Protein 6C12 (pdb70)

Foldseek 3Di:
DVAAAAEWAEEQEAQFLQSLLQLLLQLVVVGAYEYEHLADNLPAQLQCDDDAVLVVVLVCLCVLLLNLFFSQLLSLLSVCLVVLVVVQVVQCPRRSNSSSVSSVVSSVVSPHHYQHSKAWFAFFAAPVLFTQFTWIARLFFLGIYTYGHQAYEYEQFADQLLAQAAPTDPSRLQRVQLRCLVSQAKKWQLLQFFKALWDFQLYNHHDDCVLVVLPKAKQWQVGDRCQCVQPVPCRCVPDRLSSQQSFLVCQVVPRFDQDPSGTFIFTARQVVADPCCCVPPVVSQVVCCVRVVDGNVPGTGGTHMYTYAGLMAFADALLQFGWDADPVRDIDTRRNYGYFARNYNVGSNNNHDDPPVRSSRSRSSSNSNSVCVVVSSVVSDDDDDHDPVSNVVSCVVLVLQLPAQDAAALVVLSVQSNHLCRNDRASEDEQVSLVVSLVSLVVSVVRLSNHYQNDNDSGNRVSSVVNSSSSSSSSSSNLNSQQLNPDQAAGHRNAYPNHHHDDCPPPSFMWMQRSVVRHIDTHHRHQDHDPDHGDDD/DLVPLVVVLVLQDAPDPQSVQQRNVCSVPPSVVDDPLLSVLSSVLSVDDDVQLVCLLVVNDHDPDVSNNVNSVVSNVVSVVVPGDD/DPAAADEWQEEEEAQFLQSLLLLLLLLVVVTAYEYEHLADNLPAQLQCDCDPLQCLCVQLLLQFFSQLLVLLVVCLVVLVVVLVVLPQPCCPGNSNSSSVSSVVSNVVSNHHYQHSKAWQAFFAAPVLFTQFTWIARLFFRRIYGHGHQAYEYEQFADQLLAQAAPTDPSHLQLVQLRCLVSQFWKWQLLQFDKALWDFQQHNHDDDPVLVVLPKAKAWQVRDRCQCVQPVPCRSNPPRLSSQQSFLVCQVVPRFDQDVSGTFIFTQRLVSDDVCCCPVPNVNQVCCCVPVVDGSVPGTGGTHMYTYAGLMAFEDALLQFGWDADPVRHTDTRRNYGYFARRYNPRSNNNHDDPPVSSSRSSRSSSSVSVCVVVSSVVSDDDDDHDPVSNVVSCPVVVLQLPQAPADAVVVLSVQSNVLCRNDSASADEQVSLVVSLVSLVVSLVSLSNHYQNDNDSGNRVSSVVSSSSSSSSSSSLSNSQQLNPPQAAGRRNAYPRHHHDDCPPPSFMWMQRSVVRHIDTHHRNQDHPPDHGDDD/DLPPLVVVLVLQDDPDPQSVFLPNVCSVPVSVVDDPVLSVLVSVLSPDDPVQLNCLLVVVDHDPDPSNNVNSVVSNVVDVVPDGD

Solvent-accessible surface area: 45970 Å² total; per-residue (Å²): 73,28,5,13,40,26,115,30,26,0,0,0,5,9,3,12,0,6,0,0,0,0,0,0,16,0,17,80,48,72,22,78,4,0,0,1,8,33,5,66,0,17,31,12,38,22,1,30,27,83,73,85,154,58,70,169,58,0,67,72,2,0,109,20,0,38,29,0,0,9,0,33,2,0,4,56,0,3,98,16,0,83,109,0,60,86,56,17,132,142,80,55,64,101,35,0,12,45,26,0,88,40,0,32,74,26,0,81,144,45,161,8,56,36,14,40,46,25,1,9,1,12,11,0,69,7,135,96,24,3,0,6,0,0,0,0,7,13,3,96,58,3,61,1,0,2,0,53,6,120,0,0,0,0,8,41,22,0,0,0,23,0,1,73,7,5,18,1,0,53,15,7,1,2,7,0,0,0,2,0,10,79,14,24,4,1,0,0,0,0,0,0,1,19,19,36,3,0,0,0,1,32,3,0,10,58,0,60,97,30,0,8,51,56,33,2,42,0,21,4,124,114,50,92,79,10,0,81,84,68,12,95,148,49,66,2,95,12,42,148,66,36,0,2,29,1,0,0,17,5,17,78,102,52,71,14,12,99,40,78,38,21,56,0,2,45,0,49,0,34,87,36,28,122,133,59,0,76,87,150,15,67,36,18,5,65,41,0,107,52,6,0,50,7,46,0,34,168,79,19,0,0,0,7,0,0,0,61,11,0,3,0,0,0,1,7,91,36,32,2,5,0,5,33,28,65,189,166,52,89,75,71,30,9,50,1,0,1,1,1,6,25,0,7,3,16,2,2,10,0,0,25,48,69,64,48,5,21,36,25,6,17,1,0,3,0,18,0,0,1,89,54,0,111,119,4,11,78,112,38,31,114,41,125,98,7,58,57,78,31,5,45,72,7,6,99,27,2,51,77,0,6,101,26,94,131,39,58,53,8,73,46,0,17,120,30,0,24,85,7,0,0,46,7,0,2,12,16,1,42,20,111,11,0,54,131,0,25,100,78,1,78,93,10,59,94,72,9,115,91,0,73,4,77,51,72,54,19,114,15,7,10,66,6,0,47,1,0,0,0,15,0,0,7,45,0,0,13,0,0,0,21,1,0,50,57,0,48,2,17,3,27,24,0,11,7,111,56,88,99,106,99,27,41,155,84,11,48,12,0,0,1,3,45,18,163,78,63,48,32,47,113,38,95,15,47,59,127,18,163,111,61,102,39,18,103,83,135,24,129,54,73,42,143,7,29,2,22,0,9,0,0,12,25,30,0,10,12,5,1,32,13,0,4,100,127,22,2,99,79,10,60,75,88,48,33,124,12,0,47,84,2,3,127,30,50,1,2,34,3,20,26,34,12,10,121,96,52,147,9,118,49,80,80,14,62,73,0,9,48,34,1,43,51,66,25,165,116,70,14,28,45,124,107,171,39,62,58,108,118,30,29,0,0,0,6,10,3,14,0,5,0,0,1,0,0,0,17,0,16,87,51,72,20,75,2,0,0,2,7,33,6,70,0,18,33,10,41,20,3,33,25,87,88,110,33,111,70,3,0,97,20,0,29,24,0,0,11,0,41,2,0,16,60,0,28,137,11,2,90,116,0,71,105,51,2,77,149,35,58,34,75,218,38,65,99,49,0,10,20,10,0,88,9,0,32,81,23,0,86,153,39,158,7,59,36,16,39,40,27,2,8,0,11,11,0,55,7,139,88,31,4,0,8,0,0,0,0,7,12,2,97,65,19,72,24,0,1,0,52,7,126,0,0,0,0,9,39,21,1,0,0,25,0,1,74,7,9,20,1,0,23,15,6,1,2,10,0,0,0,1,0,15,76,18,14,2,1,1,0,1,1,0,0,1,27,21,18,1,0,0,1,2,30,1,1,8,73,2,45,60,28,0,4,51,55,38,1,47,0,28,3,122,116,49,85,84,5,0,56,105,8,8,2,4,17,23,1,116,12,44,127,63,28,0,2,19,1,0,0,5,3,17,68,88,44,48,11,14,106,34,80,46,21,45,0,3,58,0,51,0,44,88,23,29,121,139,54,0,93,85,160,8,88,40,20,8,58,34,1,103,47,11,0,55,6,44,0,51,163,82,27,0,1,0,9,0,0,0,63,14,1,2,0,0,0,1,7,88,34,26,1,5,0,6,37,25,54,168,172,38,115,71,67,30,5,48,0,1,2,1,2,5,25,0,8,2,16,2,2,10,0,0,43,42,57,62,45,2,26,42,31,4,15,2,1,3,0,23,0,0,3,78,43,0,117,104,4,25,82,118,33,31,112,43,122,97,7,54,60,74,30,4,89,59,8,19,90,31,10,71,70,1,47,122,24,119,148,12,55,56,13,71,43,0,29,135,30,0,24,88,8,0,0,41,10,0,3,17,17,2,41,20,115,6,0,53,116,0,28,114,76,0,116,97,12,48,122,70,10,54,90,0,65,4,84,48,87,50,58,114,15,6,14,72,21,0,35,2,0,2,0,17,0,0,5,33,0,0,11,0,0,0,19,1,0,51,51,0,49,1,16,3,32,28,0,14,6,24,52,88,46,69,93,42,43,162,87,12,40,11,0,0,1,3,42,20,156,70,88,47,34,43,109,39,94,15,42,55,127,16,173,130,42,115,51,38,104,80,131,27,125,44,80,41,128,8,39,3,22,0,4,0,0,8,55,33,0,2,35,8,2,31,29,0,3,96,97,36,4,106,79,11,58,72,94,44,27,120,18,0,47,93,3,3,133,30,45,2,1,37,3,20,23,36,12,6,80,113,53,128,4,116,57,80,86,18,47,78,0,1,81,31,1,31,49,65,22,166,132,82,20,32,142

CATH classification: 1.10.150.250

GO terms:
  GO:0005886 plasma membrane (C, EXP)
  GO:0005515 protein binding (F, IPI)
  GO:0009055 electron transfer activity (F, IDA)
  GO:0009060 aerobic respiration (P, IEP)
  GO:0045273 respiratory chain complex II (succinate dehydrogenase) (C, IMP)
  GO:0050660 flavin adenine dinucleotide binding (F, IDA)
  GO:0005886 plasma membrane (C, IDA)
  GO:0009055 electron transfer activity (F, IGI)
  GO:0006099 tricarboxylic acid cycle (P, IGI)
  GO:0009060 aerobic respiration (P, IGI)
  GO:0000104 succinate dehydrogenase activity (F, IMP)

Secondary structure (DSSP, 8-state):
--S-EEEEEEEEE--SHHHHHHHHHHHHTT--EEEEESS-GGGSGGGG----HHHHHHHTTT-S-HHHHHHHHHHHHHHHHHHHHTT-----SHHHHHHHHHHHHHHHTT-EEEETEEEEEEEE-TTS-EEEEEEEETTT--EEEEEEEEEEE-----GGGSS-BSS-TT-S-HHHHHHHHTT--EE-TT-EEEEEEEETTT--B--THHHHTT-EEE-TT---THHHH-TTTGGGS-HHHHHHHHHHHHHTT-SB-STT-SBEEEE-GGG-HHHHHHHSHHHHHHHHHHHS--TTTSPEEEEEEEEEE--BEEB-TT-EEEEE-TTS-EEEEEEEEE-STTEE--SSTT-PPTTHHHHHHHHHHHHHHHTHHHHHHHH---PPP-HHHHHHTTHHHHHHHH-SSSB-HHHHHHHHHHHHHHHSSS-B-HHHHHHHHHHHHHHHHHHTTB------STT-HHHHHHHHHHHHHHHHHHHHHHHHH--S-BTTB-BSSS-S--HHHHSSEEEEETTTTEEEEEPPP---SSSPP---/--S-EEEEEEEEE--SHHHHHHHHHHHHTT--EEEEESS-GGGSGGGG-----HHHHHHHHHHHTTT-S-HHHHHHHHHHHHHHHHHHHT---SHHHHHHHHHHHHHHHTT-EEEETEEEEEEEE-TT--EEEEEEEETTT--EEEEEEEEEEE-----GGGSSSBSS-TT-S-HHHHHHHHTT--EE-TT-EEEEEEEETTT--B--THHHHTT-EEE-TT---THHHH-TTTGGGS-HHHHHHHHHHHHHTT--B-STT-SBEEEE-GGG-HHHHHHH-HHHHHHIIIII---TTTSPEEEEEEEEEE--BEEB-TT-EEEEE-TT--EEEEEEEEE-STTEE--SSTTS--TTHHHHHHHHHHHHHHHTHHHHHHHH-PPPPP-HHHHHHTTHHHHHHHT-SSSB-HHHHHHHHHHHHHHHHSS-B-HHHHHHHHHHHHHHHHHHTTB------STT-HHHHHHHHHHHHHHHHHHHHHHHHH--S-BTTB-BSSS-S--HHHHSSEEEEETTTTEEEEEPPP---SSS-----/--S-HHHHHHHT--SSHHHHHHHHHHHHTTGGGS-HHHHHHHHHHHTS-HHHHHHHHTTSS--SSHHHHHHHHHHHHHHHHH---/-TT-HHHHHHHT--SSHHHHHHHHHHHHHHGGGS-HHHHHHHHHHTTS-HHHHHHHHTTS---S-HHHHHHHHHHHHHHHHH-S--

InterPro domains:
  IPR003952 Fumarate reductase/succinate dehydrogenase, FAD-binding site [PS00504] (43-52)
  IPR003953 FAD-dependent oxidoreductase 2, FAD-binding domain [PF00890] (9-405)
  IPR011281 Succinate dehydrogenase, flavoprotein subunit [TIGR01816] (6-588)
  IPR014006 Succinate dehydrogenase/fumarate reductase, flavoprotein subunit [TIGR01812] (9-588)
  IPR015939 Fumarate reductase/succinate dehydrogenase flavoprotein-like, C-terminal [PF02910] (460-588)
  IPR027477 Succinate dehydrogenase/fumarate reductase flavoprotein, catalytic domain superfamily [G3DSA:3.90.700.10] (246-350)
  IPR027477 Succinate dehydrogenase/fumarate reductase flavoprotein, catalytic domain superfamily [SSF56425] (236-356)
  IPR030664 FAD-dependent oxidoreductase SdhA/FrdA/AprA [PTHR11632] (6-588)
  IPR036188 FAD/NAD(P)-binding domain superfamily [G3DSA:3.50.50.60] (9-416)
  IPR036188 FAD/NAD(P)-binding domain superfamily [SSF51905] (4-440)
  IPR037099 Fumarate reductase/succinate dehydrogenase flavoprotein-like, C-terminal domain superfamily [SSF46977] (452-588)

Sequence (1244 aa):
MKLPVREFDAVVIGAGGAGMRAALQISQSGQTCALLSKVFPTRSHTVSAQGGNWEWHMYDTVKGSDYIGDQDAIEYMCKTGPEAILELEHMADRTGHALLHTLYQQNLKNHTTIFSEWYALDLVKNQDGAVVGCTALCIETGEVVYFKARATVLATGGAGRIYQSTTNAHINTGDGVGMAIRAGVPVQDMEMWQFHPTGIAGAGVLVTEGCRGEGGYLLNKHGERFMERYAPNAKDLAGRDVVARSIMIEIREGRGCDGPWGPHAKLKLDHLGKEVLESRLPGILELSRTFAHVDPVKEPIPVIPTCHYMMGGIPTKVTGQALTVNEKGEDVVVPGLFAVGEIACVSVHGANRLGGNSLLDLVVFGRAAGLHLQESIAEQGALRDASESDVEASLDRLNRWNNNRNGEDPVAIRKALQECMQHNFSVFREGDAMAKGLEQLKVIRERLKNARLDDTSSEFNTQRVECLELDNLMETAYATAVSANFRTESRGAHSRFDFPDRDDENWLCHSLYLPESESMTRRSVNMEPKLRPAFPPDINNKARIHWACRRGMRELDISIMPFFEHEYDSLSDDEKRIFIRLLECDDPDLFNWLMNHGKPADAELEMMVRLIQTRNRERGPVAMKLPVREFDAVVIGAGGAGMRAALQISQSGQTCALLSKVFPTRSHTVSAQGHMYDTVKGSDYIGDQDAIEYMCKTGPEAILELEHMGLPFADRTGHALLHTLYQQNLKNHTTIFSEWYALDLVKNQDGAVVGCTALCIETGEVVYFKARATVLATGGAGRIYQSTTNAHINTGDGVGMAIRAGVPVQDMEMWQFHPTGIAGAGVLVTEGCRGEGGYLLNKHGERFMERYAPNAKDLAGRDVVARSIMIEIREGRGCDGPWGPHAKLKLDHLGKEVLESRLPGILELSRTFAHVDPVKEPIPVIPTCHYMMGGIPTKVTGQALTVNEKGEDVVVPGLFAVGEIACVSVHGANRLGGNSLLDLVVFGRAAGLHLQESIAEQGALRDASESDVEASLDRLNRWNNNRNGEDPVAIRKALQECMQHNFSVFREGDAMAKGLEQLKVIRERLKNARLDDTSSEFNTQRVECLELDNLMETAYATAVSANFRTESRGAHSRFDFPDRDDENWLCHSLYLPESESMTRRSVNMEPKLRPAFPPDINNKARIHWACRRGMRELDISIMMPFFEHEYDSLSDDEKRIFIRLLECDDPDLFNWLMNHGKPADAELEMMVRLIQTRNRERGPV

Radius of gyration: 37.46 Å; Cα contacts (8 Å, |Δi|>4): 2857; chains: 4; bounding box: 60×65×122 Å

Structure (mmCIF, N/CA/C/O backbone):
data_6C12
#
_entry.id   6C12
#
_cell.length_a   52.980
_cell.length_b   100.030
_cell.length_c   232.130
_cell.angle_alpha   90.000
_cell.angle_beta   90.000
_cell.angle_gamma   90.000
#
_symmetry.space_group_name_H-M   'P 21 21 21'
#
loop_
_entity.id
_entity.type
_entity.pdbx_description
1 polymer 'Succinate dehydrogenase flavoprotein subunit'
2 polymer 'FAD assembly factor SdhE'
3 non-polymer 'FLAVIN-ADENINE DINUCLEOTIDE'
4 non-polymer 'SODIUM ION'
5 water water
#
loop_
_atom_site.group_PDB
_atom_site.id
_atom_site.type_symbol
_atom_site.label_atom_id
_atom_site.label_alt_id
_atom_site.label_comp_id
_atom_site.label_asym_id
_atom_site.label_entity_id
_atom_site.label_seq_id
_atom_site.pdbx_PDB_ins_code
_atom_site.Cartn_x
_atom_site.Cartn_y
_atom_site.Cartn_z
_atom_site.occupancy
_atom_site.B_iso_or_equiv
_atom_site.auth_seq_id
_atom_site.auth_comp_id
_atom_site.auth_asym_id
_atom_site.auth_atom_id
_atom_site.pdbx_PDB_model_num
ATOM 1 N N . MET A 1 1 ? 0.081 -4.042 27.358 1.00 37.41 1 MET B N 1
ATOM 2 C CA . MET A 1 1 ? -0.540 -3.152 26.350 1.00 36.35 1 MET B CA 1
ATOM 3 C C . MET A 1 1 ? -1.195 -1.972 27.047 1.00 34.60 1 MET B C 1
ATOM 4 O O . MET A 1 1 ? -2.012 -2.149 27.947 1.00 34.72 1 MET B O 1
ATOM 9 N N . LYS A 1 2 ? -0.833 -0.774 26.617 1.00 32.33 2 LYS B N 1
ATOM 10 C CA . LYS A 1 2 ? -1.532 0.428 27.045 1.00 30.86 2 LYS B CA 1
ATOM 11 C C . LYS A 1 2 ? -2.951 0.446 26.477 1.00 28.76 2 LYS B C 1
ATOM 12 O O . LYS A 1 2 ? -3.910 0.807 27.153 1.00 28.07 2 LYS B O 1
ATOM 18 N N . LEU A 1 3 ? -3.089 -0.002 25.240 1.00 27.17 3 LEU B N 1
ATOM 19 C CA . LEU A 1 3 ? -4.362 0.070 24.555 1.00 25.87 3 LEU B CA 1
ATOM 20 C C . LEU A 1 3 ? -5.203 -1.149 24.934 1.00 25.28 3 LEU 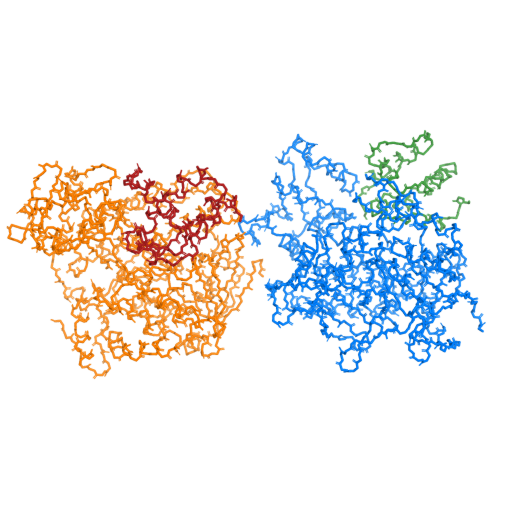B C 1
ATOM 21 O O . LEU A 1 3 ? -4.665 -2.241 25.081 1.00 25.35 3 LEU B O 1
ATOM 26 N N . PRO A 1 4 ? -6.524 -0.975 25.099 1.00 24.81 4 PRO B N 1
ATOM 27 C CA . PRO A 1 4 ? -7.350 -2.152 25.411 1.00 25.01 4 PRO B CA 1
ATOM 28 C C . PRO A 1 4 ? -7.328 -3.193 24.281 1.00 24.42 4 PRO B C 1
ATOM 29 O O . PRO A 1 4 ? -7.363 -2.827 23.106 1.00 23.86 4 PRO B O 1
ATOM 33 N N . VAL A 1 5 ? -7.233 -4.468 24.646 1.00 24.78 5 VAL B N 1
ATOM 34 C CA . VAL A 1 5 ? -7.105 -5.570 23.691 1.00 24.64 5 VAL B CA 1
ATOM 35 C C . VAL A 1 5 ? -8.339 -6.469 23.743 1.00 24.71 5 VAL B C 1
ATOM 36 O O . VAL A 1 5 ? -8.657 -7.003 24.796 1.00 25.66 5 VAL B O 1
ATOM 40 N N . ARG A 1 6 ? -8.994 -6.663 22.606 1.00 24.23 6 ARG B N 1
ATOM 41 C CA . ARG A 1 6 ? -10.060 -7.666 22.452 1.00 24.32 6 ARG B CA 1
ATOM 42 C C . ARG A 1 6 ? -9.581 -8.782 21.541 1.00 24.41 6 ARG B C 1
ATOM 43 O O . ARG A 1 6 ? -9.249 -8.548 20.370 1.00 23.57 6 ARG B O 1
ATOM 51 N N . GLU A 1 7 ? -9.574 -10.004 22.062 1.00 25.16 7 GLU B N 1
ATOM 52 C CA . GLU A 1 7 ? -8.987 -11.123 21.349 1.00 25.27 7 GLU B CA 1
ATOM 53 C C . GLU A 1 7 ? -10.055 -12.035 20.763 1.00 24.76 7 GLU B C 1
ATOM 54 O O . GLU A 1 7 ? -10.978 -12.440 21.474 1.00 25.35 7 GLU B O 1
ATOM 60 N N . PHE A 1 8 ? -9.907 -12.371 19.482 1.00 23.71 8 PHE B N 1
ATOM 61 C CA . PHE A 1 8 ? -10.797 -13.314 18.786 1.00 23.45 8 PHE B CA 1
ATOM 62 C C . PHE A 1 8 ? -9.954 -14.239 17.907 1.00 23.27 8 PHE B C 1
ATOM 63 O O . PHE A 1 8 ? -8.782 -13.953 17.680 1.00 23.35 8 PHE B O 1
ATOM 71 N N . ASP A 1 9 ? -10.519 -15.346 17.420 1.00 23.05 9 ASP B N 1
ATOM 72 C CA . ASP A 1 9 ? -9.845 -16.126 16.371 1.00 22.76 9 ASP B CA 1
ATOM 73 C C . ASP A 1 9 ? -9.755 -15.303 15.074 1.00 21.75 9 ASP B C 1
ATOM 74 O O . ASP A 1 9 ? -8.678 -15.197 14.469 1.00 21.56 9 ASP B O 1
ATOM 79 N N . ALA A 1 10 ? -10.897 -14.738 14.666 1.00 20.82 10 ALA B N 1
ATOM 80 C CA . ALA A 1 10 ? -11.008 -13.930 13.461 1.00 19.74 10 ALA B CA 1
ATOM 81 C C . ALA A 1 10 ? -11.624 -12.597 13.769 1.00 19.06 10 ALA B C 1
ATOM 82 O O . ALA A 1 10 ? -12.548 -12.502 14.603 1.00 18.98 10 ALA B O 1
ATOM 84 N N . VAL A 1 11 ? -11.109 -11.583 13.062 1.00 18.26 11 VAL B N 1
ATOM 85 C CA . VAL A 1 11 ? -11.643 -10.236 13.051 1.00 17.78 11 VAL B CA 1
ATOM 86 C C . VAL A 1 11 ? -12.016 -9.892 11.624 1.00 17.09 11 VAL B C 1
ATOM 87 O O . VAL A 1 11 ? -11.142 -9.752 10.762 1.00 16.82 11 VAL B O 1
ATOM 91 N N . VAL A 1 12 ? -13.320 -9.756 11.388 1.00 16.82 12 VAL B N 1
ATOM 92 C CA . VAL A 1 12 ? -13.837 -9.413 10.069 1.00 16.24 12 VAL B CA 1
ATOM 93 C C . VAL A 1 12 ? -14.130 -7.926 9.989 1.00 15.63 12 VAL B C 1
ATOM 94 O O . VAL A 1 12 ? -15.047 -7.439 10.648 1.00 15.78 12 VAL B O 1
ATOM 98 N N . ILE A 1 13 ? -13.370 -7.237 9.136 1.00 15.06 13 ILE B N 1
ATOM 99 C CA . ILE A 1 13 ? -13.494 -5.801 8.926 1.00 14.50 13 ILE B CA 1
ATOM 100 C C . ILE A 1 13 ? -14.398 -5.540 7.731 1.00 13.98 13 ILE B C 1
ATOM 101 O O . ILE A 1 13 ? -13.950 -5.560 6.578 1.00 13.90 13 ILE B O 1
ATOM 106 N N . GLY A 1 14 ? -15.670 -5.288 8.018 1.00 13.75 14 GLY B N 1
ATOM 107 C CA . GLY A 1 14 ? -16.681 -5.008 7.013 1.00 13.43 14 GLY B CA 1
ATOM 108 C C . GLY A 1 14 ? -17.860 -5.942 7.142 1.00 13.58 14 GLY B C 1
ATOM 109 O O . GLY A 1 14 ? -17.660 -7.153 7.242 1.00 13.78 14 GLY B O 1
ATOM 110 N N . ALA A 1 15 ? -19.076 -5.388 7.159 1.00 13.49 15 ALA B N 1
ATOM 111 C CA . ALA A 1 15 ? -20.299 -6.188 7.261 1.00 13.91 15 ALA B CA 1
ATOM 112 C C . ALA A 1 15 ? -21.278 -5.982 6.099 1.00 13.89 15 ALA B C 1
ATOM 113 O O . ALA A 1 15 ? -22.474 -5.778 6.315 1.00 14.26 15 ALA B O 1
ATOM 115 N N . GLY A 1 16 ? -20.770 -6.057 4.870 1.00 13.50 16 GLY B N 1
ATOM 116 C CA . GLY A 1 16 ? -21.617 -6.189 3.674 1.00 13.62 16 GLY B CA 1
ATOM 117 C C . GLY A 1 16 ? -21.905 -7.663 3.439 1.00 13.97 16 GLY B C 1
ATOM 118 O O . GLY A 1 16 ? -21.624 -8.500 4.300 1.00 14.19 16 GLY B O 1
ATOM 119 N N . GLY A 1 17 ? -22.418 -8.002 2.265 1.00 14.08 17 GLY B N 1
ATOM 120 C CA . GLY A 1 17 ? -22.558 -9.409 1.874 1.00 14.46 17 GLY B CA 1
ATOM 121 C C . GLY A 1 17 ? -21.343 -10.290 2.154 1.00 14.32 17 GLY B C 1
ATOM 122 O O . GLY A 1 17 ? -21.478 -11.353 2.732 1.00 14.62 17 GLY B O 1
ATOM 123 N N . ALA A 1 18 ? -20.155 -9.824 1.781 1.00 13.93 18 ALA B N 1
ATOM 124 C CA . ALA A 1 18 ? -18.952 -10.666 1.810 1.00 14.00 18 ALA B CA 1
ATOM 125 C C . ALA A 1 18 ? -18.462 -10.923 3.228 1.00 14.20 18 ALA B C 1
ATOM 126 O O . ALA A 1 18 ? -18.254 -12.066 3.617 1.00 14.51 18 ALA B O 1
ATOM 128 N N . GLY A 1 19 ? -18.299 -9.851 3.998 1.00 14.11 19 GLY B N 1
ATOM 129 C CA . GLY A 1 19 ? -17.815 -9.943 5.359 1.00 14.33 19 GLY B CA 1
ATOM 130 C C . GLY A 1 19 ? -18.776 -10.636 6.299 1.00 15.00 19 GLY B C 1
ATOM 131 O O . GLY A 1 19 ? -18.347 -11.352 7.202 1.00 15.33 19 GLY B O 1
ATOM 132 N N . MET A 1 20 ? -20.080 -10.440 6.093 1.00 15.35 20 MET B N 1
ATOM 133 C CA . MET A 1 20 ? -21.076 -11.108 6.930 1.00 16.02 20 MET B CA 1
ATOM 134 C C . MET A 1 20 ? -21.196 -12.578 6.573 1.00 16.59 20 MET B C 1
ATOM 135 O O . MET A 1 20 ? -21.325 -13.397 7.480 1.00 17.34 20 MET B O 1
ATOM 140 N N . ARG A 1 21 ? -21.132 -12.932 5.285 1.00 16.56 21 ARG B N 1
ATOM 141 C CA . ARG A 1 21 ? -21.125 -14.349 4.915 1.00 17.07 21 ARG B CA 1
ATOM 142 C C . ARG A 1 21 ? -19.923 -15.092 5.531 1.00 17.26 21 ARG B C 1
ATOM 143 O O . ARG A 1 21 ? -20.093 -16.185 6.047 1.00 17.58 21 ARG B O 1
ATOM 151 N N . ALA A 1 22 ? -18.740 -14.470 5.505 1.00 16.88 22 ALA B N 1
ATOM 152 C CA . ALA A 1 22 ? -17.536 -15.034 6.120 1.00 17.09 22 ALA B CA 1
ATOM 153 C C . ALA A 1 22 ? -17.646 -15.172 7.639 1.00 17.65 22 ALA B C 1
ATOM 154 O O . ALA A 1 22 ? -17.330 -16.227 8.204 1.00 18.07 22 ALA B O 1
ATOM 156 N N . ALA A 1 23 ? -18.097 -14.110 8.291 1.00 17.64 23 ALA B N 1
ATOM 157 C CA . ALA A 1 23 ? -18.294 -14.144 9.725 1.00 18.28 23 ALA B CA 1
ATOM 158 C C . ALA A 1 23 ? -19.295 -15.212 10.144 1.00 19.19 23 ALA B C 1
ATOM 159 O O . ALA A 1 23 ? -19.067 -15.876 11.144 1.00 19.69 23 ALA B O 1
ATOM 161 N N . LEU A 1 24 ? -20.388 -15.368 9.396 1.00 19.69 24 LEU B N 1
ATOM 162 C CA . LEU A 1 24 ? -21.367 -16.425 9.684 1.00 20.79 24 LEU B CA 1
ATOM 163 C C . LEU A 1 24 ? -20.738 -17.809 9.603 1.00 21.53 24 LEU B C 1
ATOM 164 O O . LEU A 1 24 ? -20.979 -18.652 10.465 1.00 21.84 24 LEU B O 1
ATOM 169 N N . GLN A 1 25 ? -19.929 -18.031 8.575 1.00 21.78 25 GLN B N 1
ATOM 170 C CA . GLN A 1 25 ? -19.253 -19.324 8.404 1.00 22.78 25 GLN B CA 1
ATOM 171 C C . GLN A 1 25 ? -18.215 -19.594 9.496 1.00 23.61 25 GLN B C 1
ATOM 172 O O . GLN A 1 25 ? -18.114 -20.720 10.004 1.00 24.48 25 GLN B O 1
ATOM 178 N N . ILE A 1 26 ? -17.461 -18.565 9.877 1.00 23.83 26 ILE B N 1
ATOM 179 C CA . ILE A 1 26 ? -16.434 -18.700 10.924 1.00 24.68 26 ILE B CA 1
ATOM 180 C C . ILE A 1 26 ? -17.062 -19.076 12.263 1.00 25.83 26 ILE B C 1
ATOM 181 O O . ILE A 1 26 ? -16.597 -19.993 12.945 1.00 26.22 26 ILE B O 1
ATOM 186 N N . SER A 1 27 ? -18.113 -18.348 12.630 1.00 26.62 27 SER B N 1
ATOM 187 C CA . SER A 1 27 ? -18.851 -18.628 13.852 1.00 28.16 27 SER B CA 1
ATOM 188 C C . SER A 1 27 ? -19.515 -20.010 13.817 1.00 29.94 27 SER B C 1
ATOM 189 O O . SER A 1 27 ? -19.539 -20.697 14.838 1.00 30.75 27 SER B O 1
ATOM 192 N N . GLN A 1 28 ? -20.036 -20.412 12.653 1.00 31.00 28 GLN B N 1
ATOM 193 C CA . GLN A 1 28 ? -20.608 -21.756 12.485 1.00 32.99 28 GLN B CA 1
ATOM 194 C C . GLN A 1 28 ? -19.584 -22.882 12.605 1.00 33.73 28 GLN B C 1
ATOM 195 O O . GLN A 1 28 ? -19.940 -23.972 12.999 1.00 35.26 28 GLN B O 1
ATOM 201 N N . SER A 1 29 ? -18.324 -22.607 12.280 1.00 33.88 29 SER B N 1
ATOM 202 C CA . SER A 1 29 ? -17.221 -23.560 12.447 1.00 34.68 29 SER B CA 1
ATOM 203 C C . SER A 1 29 ? -16.743 -23.748 13.881 1.00 35.36 29 SER B C 1
ATOM 204 O O . SER A 1 29 ? -15.788 -24.492 14.095 1.00 36.58 29 SER B O 1
ATOM 207 N N . GLY A 1 30 ? -17.363 -23.075 14.856 1.00 35.04 30 GLY B N 1
ATOM 208 C CA . GLY A 1 30 ? -16.942 -23.157 16.254 1.00 34.90 30 GLY B CA 1
ATOM 209 C C . GLY A 1 30 ? -16.001 -22.061 16.719 1.00 33.88 30 GLY B C 1
ATOM 210 O O . GLY A 1 30 ? -15.760 -21.951 17.918 1.00 34.40 30 GLY B O 1
ATOM 211 N N . GLN A 1 31 ? -15.504 -21.224 15.795 1.00 32.62 31 GLN B N 1
ATOM 212 C CA . GLN A 1 31 ? -14.469 -20.206 16.104 1.00 31.26 31 GLN B CA 1
ATOM 213 C C . GLN A 1 31 ? -15.025 -18.838 16.502 1.00 29.42 31 GLN B C 1
ATOM 214 O O . GLN A 1 31 ? -16.098 -18.443 16.065 1.00 28.97 31 GLN B O 1
ATOM 220 N N . THR A 1 32 ? -14.271 -18.121 17.329 1.00 28.02 32 THR B N 1
ATOM 221 C CA . THR A 1 32 ? -14.694 -16.826 17.828 1.00 26.93 32 THR B CA 1
ATOM 222 C C . THR A 1 32 ? -14.433 -15.759 16.766 1.00 25.43 32 THR B C 1
ATOM 223 O O . THR A 1 32 ? -13.333 -15.667 16.210 1.00 25.01 32 THR B O 1
ATOM 227 N N . CYS A 1 33 ? -15.464 -14.976 16.476 1.00 24.24 33 CYS B N 1
ATOM 228 C CA . CYS A 1 33 ? -15.416 -14.008 15.402 1.00 22.94 33 CYS B CA 1
ATOM 229 C C . CYS A 1 33 ? -15.972 -12.668 15.839 1.00 21.93 33 CYS B C 1
ATOM 230 O O . CYS A 1 33 ? -17.090 -12.586 16.346 1.00 22.01 33 CYS B O 1
ATOM 233 N N . ALA A 1 34 ? -15.169 -11.629 15.640 1.00 20.82 34 ALA B N 1
ATOM 234 C CA . ALA A 1 34 ? -15.608 -10.255 15.790 1.00 19.85 34 ALA B CA 1
ATOM 235 C C . ALA A 1 34 ? -15.906 -9.706 14.410 1.00 18.99 34 ALA B C 1
ATOM 236 O O . ALA A 1 34 ? -15.120 -9.918 13.472 1.00 18.72 34 ALA B O 1
ATOM 238 N N . LEU A 1 35 ? -17.041 -9.020 14.294 1.00 18.50 35 LEU B N 1
ATOM 239 C CA . LEU A 1 35 ? -17.452 -8.340 13.064 1.00 17.88 35 LEU B CA 1
ATOM 240 C C . LEU A 1 35 ? -17.466 -6.827 13.297 1.00 17.34 35 LEU B C 1
ATOM 241 O O . LEU A 1 35 ? -18.180 -6.335 14.177 1.00 17.66 35 LEU B O 1
ATOM 246 N N . LEU A 1 36 ? -16.659 -6.107 12.531 1.00 16.58 36 LEU B N 1
ATOM 247 C CA . LEU A 1 36 ? -16.559 -4.641 12.634 1.00 16.23 36 LEU B CA 1
ATOM 248 C C . LEU A 1 36 ? -17.276 -4.029 11.448 1.00 15.65 36 LEU B C 1
ATOM 249 O O . LEU A 1 36 ? -17.136 -4.544 10.352 1.00 15.35 36 LEU B O 1
ATOM 254 N N . SER A 1 37 ? -18.047 -2.960 11.657 1.00 15.48 37 SER B N 1
ATOM 255 C CA . SER A 1 37 ? -18.650 -2.205 10.533 1.00 15.26 37 SER B CA 1
ATOM 256 C C . SER A 1 37 ? -18.790 -0.748 10.881 1.00 15.17 37 SER B C 1
ATOM 257 O O . SER A 1 37 ? -19.345 -0.426 11.936 1.00 15.47 37 SER B O 1
ATOM 260 N N . LYS A 1 38 ? -18.277 0.145 10.025 1.00 14.76 38 LYS B N 1
ATOM 261 C CA . LYS A 1 38 ? -18.369 1.562 10.323 1.00 14.76 38 LYS B CA 1
ATOM 262 C C . LYS A 1 38 ? -19.818 2.064 10.267 1.00 14.89 38 LYS B C 1
ATOM 263 O O . LYS A 1 38 ? -20.150 3.023 10.962 1.00 15.25 38 LYS B O 1
ATOM 269 N N . VAL A 1 39 ? -20.683 1.387 9.517 1.00 14.73 39 VAL B N 1
ATOM 270 C CA . VAL A 1 39 ? -22.119 1.653 9.570 1.00 15.11 39 VAL B CA 1
ATOM 271 C C . VAL A 1 39 ? -22.866 0.395 9.981 1.00 15.52 39 VAL B C 1
ATOM 272 O O . VAL A 1 39 ? -22.353 -0.703 9.818 1.00 15.17 39 VAL B O 1
ATOM 276 N N . PHE A 1 40 ? -24.082 0.567 10.506 1.00 16.13 40 PHE B N 1
ATOM 277 C CA . PHE A 1 40 ? -24.951 -0.571 10.795 1.00 16.68 40 PHE B CA 1
ATOM 278 C C . PHE A 1 40 ? -24.998 -1.428 9.529 1.00 16.46 40 PHE B C 1
ATOM 279 O O . PHE A 1 40 ? -25.131 -0.876 8.449 1.00 16.47 40 PHE B O 1
ATOM 287 N N . PRO A 1 41 ? -24.788 -2.757 9.641 1.00 16.52 41 PRO B N 1
ATOM 288 C CA . PRO A 1 41 ? -24.609 -3.604 8.452 1.00 16.33 41 PRO B CA 1
ATOM 289 C C . PRO A 1 41 ? -25.625 -3.451 7.305 1.00 16.39 41 PRO B C 1
ATOM 290 O O . PRO A 1 41 ? -25.206 -3.521 6.141 1.00 16.12 41 PRO B O 1
ATOM 294 N N . THR A 1 42 ? -26.915 -3.226 7.597 1.00 16.75 42 THR B N 1
ATOM 295 C CA . THR A 1 42 ? -27.902 -3.048 6.502 1.00 17.00 42 THR B CA 1
ATOM 296 C C . THR A 1 42 ? -27.758 -1.735 5.694 1.00 16.60 42 THR B C 1
ATOM 297 O O . THR A 1 42 ? -28.511 -1.523 4.744 1.00 17.03 42 THR B O 1
ATOM 301 N N . ARG A 1 43 ? -26.802 -0.875 6.064 1.00 15.96 43 ARG B N 1
ATOM 302 C CA . ARG A 1 43 ? -26.456 0.339 5.309 1.00 15.62 43 ARG B CA 1
ATOM 303 C C . ARG A 1 43 ? -25.119 0.199 4.526 1.00 15.04 43 ARG B C 1
ATOM 304 O O . ARG A 1 43 ? -24.501 1.199 4.117 1.00 14.71 43 ARG B O 1
ATOM 312 N N . SER A 1 44 ? -24.661 -1.040 4.339 1.00 14.95 44 SER B N 1
ATOM 313 C CA . SER A 1 44 ? -23.541 -1.317 3.449 1.00 14.50 44 SER B CA 1
ATOM 314 C C . SER A 1 44 ? -24.009 -1.111 2.011 1.00 14.69 44 SER B C 1
ATOM 315 O O . SER A 1 44 ? -25.193 -1.290 1.694 1.00 15.01 44 SER B O 1
ATOM 318 N N . HIS A 1 45 ? -23.071 -0.772 1.137 1.00 14.50 45 HIS B N 1
ATOM 319 C CA . HIS A 1 45 ? -23.388 -0.546 -0.264 1.00 14.78 45 HIS B CA 1
ATOM 320 C C . HIS A 1 45 ? -24.022 -1.762 -0.951 1.00 14.81 45 HIS B C 1
ATOM 321 O O . HIS A 1 45 ? -24.761 -1.604 -1.920 1.00 14.72 45 HIS B O 1
ATOM 328 N N . THR A 1 46 ? -23.792 -2.963 -0.411 1.00 14.83 46 THR B N 1
ATOM 329 C CA . THR A 1 46 ? -24.558 -4.128 -0.835 1.00 15.23 46 THR B CA 1
ATOM 330 C C . THR A 1 46 ? -26.079 -3.850 -0.915 1.00 15.78 46 THR B C 1
ATOM 331 O O . THR A 1 46 ? -26.767 -4.425 -1.761 1.00 15.77 46 THR B O 1
ATOM 335 N N . VAL A 1 47 ? -26.589 -2.967 -0.056 1.00 16.09 47 VAL B N 1
ATOM 336 C CA . VAL A 1 47 ? -28.013 -2.669 -0.026 1.00 16.92 47 VAL B CA 1
ATOM 337 C C . VAL A 1 47 ? -28.553 -2.150 -1.380 1.00 17.42 47 VAL B C 1
ATOM 338 O O . VAL A 1 47 ? -29.710 -2.403 -1.729 1.00 17.95 47 VAL B O 1
ATOM 342 N N . SER A 1 48 ? -27.701 -1.454 -2.137 1.00 17.42 48 SER B N 1
ATOM 343 C CA . SER A 1 48 ? -28.043 -0.932 -3.460 1.00 17.90 48 SER B CA 1
ATOM 344 C C . SER A 1 48 ? -28.242 -1.962 -4.576 1.00 18.69 48 SER B C 1
ATOM 345 O O . SER A 1 48 ? -28.766 -1.604 -5.631 1.00 19.20 48 SER B O 1
ATOM 348 N N . ALA A 1 49 ? -27.796 -3.204 -4.394 1.00 19.25 49 ALA B N 1
ATOM 349 C CA . ALA A 1 49 ? -27.992 -4.237 -5.417 1.00 20.13 49 ALA B CA 1
ATOM 350 C C . ALA A 1 49 ? -29.467 -4.620 -5.602 1.00 21.59 49 ALA B C 1
ATOM 351 O O . ALA A 1 49 ? -30.207 -4.791 -4.644 1.00 21.86 49 ALA B O 1
ATOM 353 N N . GLN A 1 50 ? -29.865 -4.755 -6.863 1.00 23.06 50 GLN B N 1
ATOM 354 C CA . GLN A 1 50 ? -31.246 -5.031 -7.263 1.00 24.51 50 GLN B CA 1
ATOM 355 C C . GLN A 1 50 ? -31.315 -6.287 -8.104 1.00 25.26 50 GLN B C 1
ATOM 356 O O . GLN A 1 50 ? -30.289 -6.864 -8.453 1.00 25.11 50 GLN B O 1
ATOM 362 N N . GLY A 1 51 ? -32.542 -6.698 -8.418 1.00 26.80 51 GLY B N 1
ATOM 363 C CA . GLY A 1 51 ? -32.816 -7.726 -9.426 1.00 27.76 51 GLY B CA 1
ATOM 364 C C . GLY A 1 51 ? -32.884 -9.178 -8.969 1.00 28.73 51 GLY B C 1
ATOM 365 O O . GLY A 1 51 ? -33.383 -10.026 -9.714 1.00 29.54 51 GLY B O 1
ATOM 366 N N . GLY A 1 52 ? -32.364 -9.475 -7.777 1.00 29.08 52 GLY B N 1
ATOM 367 C CA . GLY A 1 52 ? -32.260 -10.847 -7.266 1.00 29.53 52 GLY B CA 1
ATOM 368 C C . GLY A 1 52 ? -30.848 -11.343 -7.539 1.00 29.44 52 GLY B C 1
ATOM 369 O O . GLY A 1 52 ? -30.326 -12.192 -6.810 1.00 30.21 52 GLY B O 1
ATOM 370 N N . ASN A 1 64 ? -24.117 -25.804 -18.358 1.00 42.42 64 ASN B N 1
ATOM 371 C CA . ASN A 1 64 ? -24.817 -24.566 -18.006 1.00 42.24 64 ASN B CA 1
ATOM 372 C C . ASN A 1 64 ? -24.017 -23.699 -17.043 1.00 40.53 64 ASN B C 1
ATOM 373 O O . ASN A 1 64 ? -23.970 -22.477 -17.201 1.00 41.05 64 ASN B O 1
ATOM 378 N N . TRP A 1 65 ? -23.402 -24.308 -16.036 1.00 39.66 65 TRP B N 1
ATOM 379 C CA . TRP A 1 65 ? -22.428 -23.585 -15.219 1.00 38.35 65 TRP B CA 1
ATOM 380 C C . TRP A 1 65 ? -21.165 -23.306 -16.042 1.00 37.15 65 TRP B C 1
ATOM 381 O O . TRP A 1 65 ? -20.471 -22.326 -15.788 1.00 34.69 65 TRP B O 1
ATOM 392 N N . GLU A 1 66 ? -20.862 -24.192 -16.999 1.00 37.45 66 GLU B N 1
ATOM 393 C CA . GLU A 1 66 ? -19.736 -23.999 -17.915 1.00 36.90 66 GLU B CA 1
ATOM 394 C C . GLU A 1 66 ? -20.017 -22.865 -18.888 1.00 35.46 66 GLU B C 1
ATOM 395 O O . GLU A 1 66 ? -19.087 -22.196 -19.346 1.00 34.44 66 GLU B O 1
ATOM 401 N N . TRP A 1 67 ? -21.291 -22.666 -19.217 1.00 34.97 67 TRP B N 1
ATOM 402 C CA . TRP A 1 67 ? -21.697 -21.506 -20.000 1.00 34.73 67 TRP B CA 1
ATOM 403 C C . TRP A 1 67 ? -21.508 -20.233 -19.195 1.00 32.68 67 TRP B C 1
ATOM 404 O O . TRP A 1 67 ? -20.966 -19.239 -19.699 1.00 31.96 67 TRP B O 1
ATOM 415 N N . HIS A 1 68 ? -21.930 -20.279 -17.937 1.00 31.27 68 HIS B N 1
ATOM 416 C CA . HIS A 1 68 ? -21.720 -19.164 -17.039 1.00 29.84 68 HIS B CA 1
ATOM 417 C C . HIS A 1 68 ? -20.225 -18.830 -16.927 1.00 28.78 68 HIS B C 1
ATOM 418 O O . HIS A 1 68 ? -19.844 -17.664 -17.034 1.00 27.35 68 HIS B O 1
ATOM 425 N N . MET A 1 69 ? -19.400 -19.860 -16.733 1.00 28.74 69 MET B N 1
ATOM 426 C CA . MET A 1 69 ? -17.942 -19.709 -16.678 1.00 28.44 69 MET B CA 1
ATOM 427 C C . MET A 1 69 ? -17.384 -19.044 -17.941 1.00 28.71 69 MET B C 1
ATOM 428 O O . MET A 1 69 ? -16.591 -18.096 -17.854 1.00 27.70 69 MET B O 1
ATOM 433 N N . TYR A 1 70 ? -17.804 -19.555 -19.098 1.00 29.61 70 TYR B N 1
ATOM 434 C CA . TYR A 1 70 ? -17.350 -19.043 -20.394 1.00 30.17 70 TYR B CA 1
ATOM 435 C C . TYR A 1 70 ? -17.657 -17.548 -20.533 1.00 28.80 70 TYR B C 1
ATOM 436 O O . TYR A 1 70 ? -16.762 -16.755 -20.832 1.00 27.81 70 TYR B O 1
ATOM 445 N N . ASP A 1 71 ? -18.916 -17.182 -20.288 1.00 28.24 71 ASP B N 1
ATOM 446 C CA . ASP A 1 71 ? -19.344 -15.777 -20.318 1.00 27.44 71 ASP B CA 1
ATOM 447 C C . ASP A 1 71 ? -18.485 -14.906 -19.393 1.00 26.22 71 ASP B C 1
ATOM 448 O O . ASP A 1 71 ? -18.109 -13.786 -19.757 1.00 26.17 71 ASP B O 1
ATOM 453 N N . THR A 1 72 ? -18.175 -15.431 -18.208 1.00 25.12 72 THR B N 1
ATOM 454 C CA . THR A 1 72 ? -17.397 -14.717 -17.211 1.00 23.68 72 THR B CA 1
ATOM 455 C C . THR A 1 72 ? -15.925 -14.540 -17.646 1.00 23.57 72 THR B C 1
ATOM 456 O O . THR A 1 72 ? -15.380 -13.441 -17.553 1.00 22.59 72 THR B O 1
ATOM 460 N N . VAL A 1 73 ? -15.303 -15.614 -18.128 1.00 24.19 73 VAL B N 1
ATOM 461 C CA . VAL A 1 73 ? -13.928 -15.565 -18.669 1.00 24.40 73 VAL B CA 1
ATOM 462 C C . VAL A 1 73 ? -13.849 -14.591 -19.848 1.00 24.55 73 VAL B C 1
ATOM 463 O O . VAL A 1 73 ? -12.994 -13.708 -19.892 1.00 24.06 73 VAL B O 1
ATOM 467 N N . LYS A 1 74 ? -14.778 -14.748 -20.774 1.00 25.43 74 LYS B N 1
ATOM 468 C CA . LYS A 1 74 ? -14.892 -13.873 -21.943 1.00 26.08 74 LYS B CA 1
ATOM 469 C C . LYS A 1 74 ? -15.096 -12.420 -21.520 1.00 25.25 74 LYS B C 1
ATOM 470 O O . LYS A 1 74 ? -14.361 -11.529 -21.948 1.00 25.17 74 LYS B O 1
ATOM 476 N N . GLY A 1 75 ? -16.053 -12.198 -20.622 1.00 24.69 75 GLY B N 1
ATOM 477 C CA . GLY A 1 75 ? -16.379 -10.864 -20.145 1.00 23.76 75 GLY B CA 1
ATOM 478 C C . GLY A 1 75 ? -15.199 -10.228 -19.453 1.00 23.08 75 GLY B C 1
ATOM 479 O O . GLY A 1 75 ? -15.010 -9.007 -19.534 1.00 22.59 75 GLY B O 1
ATOM 480 N N . SER A 1 76 ? -14.390 -11.070 -18.804 1.00 22.58 76 SER B N 1
ATOM 481 C CA . SER A 1 76 ? -13.176 -10.640 -18.131 1.00 21.96 76 SER B CA 1
ATOM 482 C C . SER A 1 76 ? -12.024 -10.272 -19.072 1.00 22.15 76 SER B C 1
ATOM 483 O O . SER A 1 76 ? -10.958 -9.896 -18.598 1.00 21.38 76 SER B O 1
ATOM 486 N N . ASP A 1 77 ? -12.232 -10.380 -20.386 1.00 23.09 77 ASP B N 1
ATOM 487 C CA . ASP A 1 77 ? -11.159 -10.275 -21.375 1.00 23.90 77 ASP B CA 1
ATOM 488 C C . ASP A 1 77 ? -9.937 -11.128 -21.029 1.00 23.68 77 ASP B C 1
ATOM 489 O O . ASP A 1 77 ? -8.795 -10.696 -21.194 1.00 23.55 77 ASP B O 1
ATOM 494 N N . TYR A 1 78 ? -10.201 -12.331 -20.531 1.00 23.79 78 TYR B N 1
ATOM 495 C CA . TYR A 1 78 ? -9.183 -13.360 -20.343 1.00 24.25 78 TYR B CA 1
ATOM 496 C C . TYR A 1 78 ? -8.079 -13.059 -19.305 1.00 23.54 78 TYR B C 1
ATOM 497 O O . TYR A 1 78 ? -7.086 -13.791 -19.247 1.00 23.94 78 TYR B O 1
ATOM 506 N N . ILE A 1 79 ? -8.246 -12.022 -18.471 1.00 22.31 79 ILE B N 1
ATOM 507 C CA . ILE A 1 79 ? -7.406 -11.891 -17.266 1.00 21.54 79 ILE B CA 1
ATOM 508 C C . ILE A 1 79 ? -8.163 -12.307 -15.994 1.00 20.87 79 ILE B C 1
ATOM 509 O O . ILE A 1 79 ? -7.636 -12.185 -14.890 1.00 20.27 79 ILE B O 1
ATOM 514 N N . GLY A 1 80 ? -9.393 -12.805 -16.153 1.00 20.68 80 GLY B N 1
ATOM 515 C CA . GLY A 1 80 ? -10.080 -13.514 -15.083 1.00 20.34 80 GLY B CA 1
ATOM 516 C C . GLY A 1 80 ? -9.414 -14.863 -14.855 1.00 20.63 80 GLY B C 1
ATOM 517 O O . GLY A 1 80 ? -9.127 -15.593 -15.802 1.00 21.31 80 GLY B O 1
ATOM 518 N N . ASP A 1 81 ? -9.162 -15.197 -13.596 1.00 20.29 81 ASP B N 1
ATOM 519 C CA . ASP A 1 81 ? -8.500 -16.454 -13.220 1.00 20.64 81 ASP B CA 1
ATOM 520 C C . ASP A 1 81 ? -9.481 -17.611 -13.354 1.00 21.06 81 ASP B C 1
ATOM 521 O O . ASP A 1 81 ? -10.539 -17.613 -12.724 1.00 20.72 81 ASP B O 1
ATOM 526 N N . GLN A 1 82 ? -9.133 -18.601 -14.169 1.00 21.72 82 GLN B N 1
ATOM 527 C CA . GLN A 1 82 ? -10.127 -19.568 -14.606 1.00 22.31 82 GLN B CA 1
ATOM 528 C C . GLN A 1 82 ? -10.487 -20.538 -13.486 1.00 22.74 82 GLN B C 1
ATOM 529 O O . GLN A 1 82 ? -11.651 -20.915 -13.336 1.00 22.59 82 GLN B O 1
ATOM 535 N N . ASP A 1 83 ? -9.495 -20.893 -12.677 1.00 23.15 83 ASP B N 1
ATOM 536 C CA . ASP A 1 83 ? -9.748 -21.682 -11.486 1.00 23.66 83 ASP B CA 1
ATOM 537 C C . ASP A 1 83 ? -10.699 -20.968 -10.489 1.00 22.85 83 ASP B C 1
ATOM 538 O O . ASP A 1 83 ? -11.631 -21.581 -9.976 1.00 23.25 83 ASP B O 1
ATOM 543 N N . ALA A 1 84 ? -10.498 -19.671 -10.275 1.00 21.81 84 ALA B N 1
ATOM 544 C CA . ALA A 1 84 ? -11.376 -18.900 -9.397 1.00 21.12 84 ALA B CA 1
ATOM 545 C C . ALA A 1 84 ? -12.790 -18.822 -9.974 1.00 21.14 84 ALA B C 1
ATOM 546 O O . ALA A 1 84 ? -13.765 -19.025 -9.247 1.00 20.84 84 ALA B O 1
ATOM 548 N N . ILE A 1 85 ? -12.881 -18.573 -11.286 1.00 21.35 85 ILE B N 1
ATOM 549 C CA . ILE A 1 85 ? -14.167 -18.437 -11.978 1.00 21.69 85 ILE B CA 1
ATOM 550 C C . ILE A 1 85 ? -14.947 -19.758 -12.002 1.00 22.66 85 ILE B C 1
ATOM 551 O O . ILE A 1 85 ? -16.166 -19.758 -11.867 1.00 22.81 85 ILE B O 1
ATOM 556 N N . GLU A 1 86 ? -14.236 -20.864 -12.205 1.00 23.57 86 GLU B N 1
ATOM 557 C CA . GLU A 1 86 ? -14.817 -22.214 -12.182 1.00 24.59 86 GLU B CA 1
ATOM 558 C C . GLU A 1 86 ? -15.419 -22.474 -10.810 1.00 24.60 86 GLU B C 1
ATOM 559 O O . GLU A 1 86 ? -16.554 -22.931 -10.702 1.00 25.10 86 GLU B O 1
ATOM 565 N N . TYR A 1 87 ? -14.649 -22.165 -9.768 1.00 24.19 87 TYR B N 1
ATOM 566 C CA . TYR A 1 87 ? -15.108 -22.352 -8.411 1.00 24.08 87 TYR B CA 1
ATOM 567 C C . TYR A 1 87 ? -16.384 -21.565 -8.183 1.00 23.84 87 TYR B C 1
ATOM 568 O O . TYR A 1 87 ? -17.328 -22.097 -7.587 1.00 24.29 87 TYR B O 1
ATOM 577 N N . MET A 1 88 ? -16.423 -20.327 -8.683 1.00 23.18 88 MET B N 1
ATOM 578 C CA . MET A 1 88 ? -17.585 -19.461 -8.483 1.00 23.04 88 MET B CA 1
ATOM 579 C C . MET A 1 88 ? -18.819 -20.000 -9.197 1.00 23.56 88 MET B C 1
ATOM 580 O O . MET A 1 88 ? -19.886 -20.087 -8.601 1.00 23.54 88 MET B O 1
ATOM 585 N N . CYS A 1 89 ? -18.663 -20.375 -10.463 1.00 24.06 89 CYS B N 1
ATOM 586 C CA . CYS A 1 89 ? -19.801 -20.789 -11.284 1.00 24.68 89 CYS B CA 1
ATOM 587 C C . CYS A 1 89 ? -20.368 -22.149 -10.887 1.00 25.49 89 CYS B C 1
ATOM 588 O O . CYS A 1 89 ? -21.582 -22.334 -10.894 1.00 25.71 89 CYS B O 1
ATOM 591 N N . LYS A 1 90 ? -19.484 -23.080 -10.535 1.00 25.95 90 LYS B N 1
ATOM 592 C CA . LYS A 1 90 ? -19.878 -24.381 -10.027 1.00 26.92 90 LYS B CA 1
ATOM 593 C C . LYS A 1 90 ? -20.532 -24.298 -8.647 1.00 26.86 90 LYS B C 1
ATOM 594 O O . LYS A 1 90 ? -21.579 -24.909 -8.431 1.00 27.36 90 LYS B O 1
ATOM 600 N N . THR A 1 91 ? -19.889 -23.576 -7.722 1.00 26.03 91 THR B N 1
ATOM 601 C CA . THR A 1 91 ? -20.324 -23.491 -6.317 1.00 25.96 91 THR B CA 1
ATOM 602 C C . THR A 1 91 ? -21.456 -22.471 -6.111 1.00 25.61 91 THR B C 1
ATOM 603 O O . THR A 1 91 ? -22.172 -22.538 -5.122 1.00 25.41 91 THR B O 1
ATOM 607 N N . GLY A 1 92 ? -21.597 -21.527 -7.046 1.00 25.36 92 GLY B N 1
ATOM 608 C CA . GLY A 1 92 ? -22.567 -20.450 -6.950 1.00 25.18 92 GLY B CA 1
ATOM 609 C C . GLY A 1 92 ? -23.956 -20.861 -6.530 1.00 26.07 92 GLY B C 1
ATOM 610 O O . GLY A 1 92 ? -24.443 -20.386 -5.507 1.00 26.05 92 GLY B O 1
ATOM 611 N N . PRO A 1 93 ? -24.602 -21.755 -7.299 1.00 27.17 93 PRO B N 1
ATOM 612 C CA . PRO A 1 93 ? -25.978 -22.153 -6.977 1.00 28.19 93 PRO B CA 1
ATOM 613 C C . PRO A 1 93 ? -26.161 -22.785 -5.581 1.00 29.00 93 PRO B C 1
ATOM 614 O O . PRO A 1 93 ? -27.096 -22.423 -4.857 1.00 29.47 93 PRO B O 1
ATOM 618 N N . GLU A 1 94 ? -25.272 -23.694 -5.199 1.00 29.60 94 GLU B N 1
ATOM 619 C CA . GLU A 1 94 ? -25.265 -24.245 -3.829 1.00 30.46 94 GLU B CA 1
ATOM 620 C C . GLU A 1 94 ? -25.177 -23.137 -2.778 1.00 29.48 94 GLU B C 1
ATOM 621 O O . GLU A 1 94 ? -25.901 -23.160 -1.779 1.00 29.35 94 GLU B O 1
ATOM 627 N N . ALA A 1 95 ? -24.264 -22.196 -3.010 1.00 28.45 95 ALA B N 1
ATOM 628 C CA . ALA A 1 95 ? -24.006 -21.106 -2.069 1.00 27.90 95 ALA B CA 1
ATOM 629 C C . ALA A 1 95 ? -25.233 -20.230 -1.834 1.00 28.03 95 ALA B C 1
ATOM 630 O O . ALA A 1 95 ? -25.538 -19.875 -0.700 1.00 27.84 95 ALA B O 1
ATOM 632 N N . ILE A 1 96 ? -25.919 -19.883 -2.918 1.00 28.58 96 ILE B N 1
ATOM 633 C CA . ILE A 1 96 ? -27.110 -19.050 -2.853 1.00 29.12 96 ILE B CA 1
ATOM 634 C C . ILE A 1 96 ? -28.258 -19.794 -2.169 1.00 30.37 96 ILE B C 1
ATOM 635 O O . ILE A 1 96 ? -28.916 -19.226 -1.303 1.00 30.51 96 ILE B O 1
ATOM 640 N N . LEU A 1 97 ? -28.516 -21.046 -2.543 1.00 31.76 97 LEU B N 1
ATOM 641 C CA . LEU A 1 97 ? -29.616 -21.784 -1.898 1.00 33.26 97 LEU B CA 1
ATOM 642 C C . LEU A 1 97 ? -29.387 -21.980 -0.396 1.00 33.71 97 LEU B C 1
ATOM 643 O O . LEU A 1 97 ? -30.338 -21.969 0.374 1.00 33.90 97 LEU B O 1
ATOM 648 N N . GLU A 1 98 ? -28.135 -22.139 0.019 1.00 34.05 98 GLU B N 1
ATOM 649 C CA . GLU A 1 98 ? -27.819 -22.187 1.448 1.00 35.32 98 GLU B CA 1
ATOM 650 C C . GLU A 1 98 ? -28.358 -20.962 2.204 1.00 35.81 98 GLU B C 1
ATOM 651 O O . GLU A 1 98 ? -28.714 -21.077 3.378 1.00 35.79 98 GLU B O 1
ATOM 657 N N . LEU A 1 99 ? -28.412 -19.805 1.536 1.00 36.11 99 LEU B N 1
ATOM 658 C CA . LEU A 1 99 ? -28.979 -18.587 2.134 1.00 37.23 99 LEU B CA 1
ATOM 659 C C . LEU A 1 99 ? -30.502 -18.596 2.137 1.00 38.85 99 LEU B C 1
ATOM 660 O O . LEU A 1 99 ? -31.113 -18.267 3.157 1.00 39.06 99 LEU B O 1
ATOM 665 N N . GLU A 1 100 ? -31.109 -18.966 1.010 1.00 39.71 100 GLU B N 1
ATOM 666 C CA . GLU A 1 100 ? -32.557 -19.166 0.960 1.00 41.79 100 GLU B CA 1
ATOM 667 C C . GLU A 1 100 ? -33.042 -20.191 2.007 1.00 43.51 100 GLU B C 1
ATOM 668 O O . GLU A 1 100 ? -34.144 -20.056 2.532 1.00 44.82 100 GLU B O 1
ATOM 674 N N . HIS A 1 101 ? -32.223 -21.201 2.314 1.00 44.27 101 HIS B N 1
ATOM 675 C CA . HIS A 1 101 ? -32.610 -22.243 3.272 1.00 45.43 101 HIS B CA 1
ATOM 676 C C . HIS A 1 101 ? -32.572 -21.812 4.730 1.00 45.52 101 HIS B C 1
ATOM 677 O O . HIS A 1 101 ? -33.135 -22.511 5.577 1.00 46.94 101 HIS B O 1
ATOM 684 N N . MET A 1 102 ? -31.915 -20.691 5.028 1.00 44.56 102 MET B N 1
ATOM 685 C CA . MET A 1 102 ? -31.914 -20.126 6.379 1.00 44.80 102 MET B CA 1
ATOM 686 C C . MET A 1 102 ? -33.277 -19.508 6.691 1.00 45.59 102 MET B C 1
ATOM 687 O O . MET A 1 102 ? -33.935 -19.885 7.661 1.00 45.95 102 MET B O 1
ATOM 692 N N . ALA A 1 138 ? -37.198 0.608 -6.099 1.00 35.75 138 ALA B N 1
ATOM 693 C CA . ALA A 1 138 ? -36.096 -0.198 -5.601 1.00 34.96 138 ALA B CA 1
ATOM 694 C C . ALA A 1 138 ? -36.571 -1.515 -4.972 1.00 35.13 138 ALA B C 1
ATOM 695 O O . ALA A 1 138 ? -37.496 -1.508 -4.162 1.00 35.87 138 ALA B O 1
ATOM 697 N N . ASP A 1 139 ? -35.929 -2.623 -5.364 1.00 34.38 139 ASP B N 1
ATOM 698 C CA . ASP A 1 139 ? -36.055 -3.944 -4.710 1.00 34.62 139 ASP B CA 1
ATOM 699 C C . ASP A 1 139 ? -35.487 -3.985 -3.284 1.00 33.54 139 ASP B C 1
ATOM 700 O O . ASP A 1 139 ? -34.800 -3.073 -2.837 1.00 32.67 139 ASP B O 1
ATOM 705 N N . ARG A 1 140 ? -35.739 -5.105 -2.618 1.00 33.45 140 ARG B N 1
ATOM 706 C CA . ARG A 1 140 ? -35.200 -5.410 -1.308 1.00 33.51 140 ARG B CA 1
ATOM 707 C C . ARG A 1 140 ? -34.038 -6.431 -1.406 1.00 32.06 140 ARG B C 1
ATOM 708 O O . ARG A 1 140 ? -33.628 -7.002 -0.396 1.00 31.86 140 ARG B O 1
ATOM 716 N N . THR A 1 141 ? -33.466 -6.633 -2.596 1.00 30.90 141 THR B N 1
ATOM 717 C CA . THR A 1 141 ? -32.590 -7.796 -2.801 1.00 30.19 141 THR B CA 1
ATOM 718 C C . THR A 1 141 ? -31.283 -7.643 -2.042 1.00 28.34 141 THR B C 1
ATOM 719 O O . THR A 1 141 ? -30.839 -8.589 -1.397 1.00 28.49 141 THR B O 1
ATOM 723 N N . GLY A 1 142 ? -30.697 -6.443 -2.086 1.00 26.48 142 GLY B N 1
ATOM 724 C CA . GLY A 1 142 ? -29.530 -6.103 -1.278 1.00 24.56 142 GLY B CA 1
ATOM 725 C C . GLY A 1 142 ? -29.797 -6.119 0.219 1.00 23.98 142 GLY B C 1
ATOM 726 O O . GLY A 1 142 ? -28.998 -6.675 0.993 1.00 23.36 142 GLY B O 1
ATOM 727 N N . HIS A 1 143 ? -30.915 -5.518 0.630 1.00 23.52 143 HIS B N 1
ATOM 728 C CA . HIS A 1 143 ? -31.287 -5.435 2.048 1.00 23.24 143 HIS B CA 1
ATOM 729 C C . HIS A 1 143 ? -31.604 -6.803 2.660 1.00 23.55 143 HIS B C 1
ATOM 730 O O . HIS A 1 143 ? -31.205 -7.079 3.804 1.00 23.34 143 HIS B O 1
ATOM 737 N N . ALA A 1 144 ? -32.330 -7.640 1.915 1.00 23.62 144 ALA B N 1
ATOM 738 C CA . ALA A 1 144 ? -32.680 -8.986 2.369 1.00 24.10 144 ALA B CA 1
ATOM 739 C C . ALA A 1 144 ? -31.434 -9.860 2.585 1.00 23.59 144 ALA B C 1
ATOM 740 O O . ALA A 1 144 ? -31.341 -10.572 3.590 1.00 23.68 144 ALA B O 1
ATOM 742 N N . LEU A 1 145 ? -30.477 -9.780 1.661 1.00 22.98 145 LEU B N 1
ATOM 743 C CA . LEU A 1 145 ? -29.188 -10.468 1.827 1.00 22.47 145 LEU B CA 1
ATOM 744 C C . LEU A 1 145 ? -28.498 -9.994 3.101 1.00 22.09 145 LEU B C 1
ATOM 745 O O . LEU A 1 145 ? -27.969 -10.808 3.863 1.00 21.84 145 LEU B O 1
ATOM 750 N N . LEU A 1 146 ? -28.523 -8.680 3.331 1.00 21.69 146 LEU B N 1
ATOM 751 C CA . LEU A 1 146 ? -27.871 -8.111 4.516 1.00 21.57 146 LEU B CA 1
ATOM 752 C C . LEU A 1 146 ? -28.616 -8.480 5.800 1.00 22.17 146 LEU B C 1
ATOM 753 O O . LEU A 1 146 ? -27.984 -8.883 6.772 1.00 21.77 146 LEU B O 1
ATOM 758 N N . HIS A 1 147 ? -29.949 -8.371 5.756 1.00 23.06 147 HIS B N 1
ATOM 759 C CA . HIS A 1 147 ? -30.847 -8.677 6.880 1.00 24.11 147 HIS B CA 1
ATOM 760 C C . HIS A 1 147 ? -30.711 -10.132 7.344 1.00 24.44 147 HIS B C 1
ATOM 761 O O . HIS A 1 147 ? -30.510 -10.388 8.534 1.00 24.52 147 HIS B O 1
ATOM 768 N N . THR A 1 148 ? -30.786 -11.069 6.400 1.00 24.49 148 THR B N 1
ATOM 769 C CA . THR A 1 148 ? -30.574 -12.489 6.701 1.00 24.88 148 THR B CA 1
ATOM 770 C C . THR A 1 148 ? -29.217 -12.775 7.320 1.00 24.30 148 THR B C 1
ATOM 771 O O . THR A 1 148 ? -29.138 -13.440 8.350 1.00 24.91 148 THR B O 1
ATOM 775 N N . LEU A 1 149 ? -28.159 -12.288 6.687 1.00 23.21 149 LEU B N 1
ATOM 776 C CA . LEU A 1 149 ? -26.807 -12.514 7.189 1.00 22.60 149 LEU B CA 1
ATOM 777 C C . LEU A 1 149 ? -26.568 -11.843 8.549 1.00 22.43 149 LEU B C 1
ATOM 778 O O . LEU A 1 149 ? -25.840 -12.379 9.383 1.00 22.39 149 LEU B O 1
ATOM 783 N N . TYR A 1 150 ? -27.180 -10.680 8.770 1.00 22.38 150 TYR B N 1
ATOM 784 C CA . TYR A 1 150 ? -27.104 -9.998 10.072 1.00 22.32 150 TYR B CA 1
ATOM 785 C C . TYR A 1 150 ? -27.762 -10.878 11.131 1.00 23.39 150 TYR B C 1
ATOM 786 O O . TYR A 1 150 ? -27.125 -11.243 12.123 1.00 23.46 150 TYR B O 1
ATOM 795 N N . GLN A 1 151 ? -29.027 -11.236 10.887 1.00 24.33 151 GLN B N 1
ATOM 796 C CA . GLN A 1 151 ? -29.797 -12.072 11.805 1.00 25.55 151 GLN B CA 1
ATOM 797 C C . GLN A 1 151 ? -29.088 -13.389 12.126 1.00 25.59 151 GLN B C 1
ATOM 798 O O . GLN A 1 151 ? -29.023 -13.797 13.295 1.00 25.96 151 GLN B O 1
ATOM 804 N N . GLN A 1 152 ? -28.528 -14.025 11.107 1.00 25.02 152 GLN B N 1
ATOM 805 C CA . GLN A 1 152 ? -27.805 -15.280 11.305 1.00 25.42 152 GLN B CA 1
ATOM 806 C C . GLN A 1 152 ? -26.542 -15.104 12.128 1.00 25.06 152 GLN B C 1
ATOM 807 O O . GLN A 1 152 ? -26.218 -15.957 12.955 1.00 25.13 152 GLN B O 1
ATOM 813 N N . ASN A 1 153 ? -25.813 -14.018 11.876 1.00 24.50 153 ASN B N 1
ATOM 814 C CA . ASN A 1 153 ? -24.595 -13.741 12.642 1.00 24.44 153 ASN B CA 1
ATOM 815 C C . ASN A 1 153 ? -24.893 -13.601 14.144 1.00 25.34 153 ASN B C 1
ATOM 816 O O . ASN A 1 153 ? -24.156 -14.143 14.963 1.00 25.76 153 ASN B O 1
ATOM 821 N N . LEU A 1 154 ? -25.987 -12.917 14.496 1.00 26.10 154 LEU B N 1
ATOM 822 C CA . LEU A 1 154 ? -26.406 -12.786 15.904 1.00 27.19 154 LEU B CA 1
ATOM 823 C C . LEU A 1 154 ? -26.742 -14.141 16.501 1.00 28.60 154 LEU B C 1
ATOM 824 O O . LEU A 1 154 ? -26.263 -14.478 17.587 1.00 29.01 154 LEU B O 1
ATOM 829 N N . LYS A 1 155 ? -27.550 -14.915 15.772 1.00 29.54 155 LYS B N 1
ATOM 830 C CA . LYS A 1 155 ? -27.989 -16.244 16.203 1.00 30.77 155 LYS B CA 1
ATOM 831 C C . LYS A 1 155 ? -26.835 -17.169 16.537 1.00 30.58 155 LYS B C 1
ATOM 832 O O . LYS A 1 155 ? -26.857 -17.860 17.557 1.00 31.04 155 LYS B O 1
ATOM 838 N N . ASN A 1 156 ? -25.837 -17.176 15.659 1.00 29.56 156 ASN B N 1
ATOM 839 C CA . ASN A 1 156 ? -24.625 -17.963 15.855 1.00 29.52 156 ASN B CA 1
ATOM 840 C C . ASN A 1 156 ? -23.552 -17.268 16.680 1.00 29.02 156 ASN B C 1
ATOM 841 O O . ASN A 1 156 ? -22.405 -17.720 16.673 1.00 28.92 156 ASN B O 1
ATOM 846 N N . HIS A 1 157 ? -23.914 -16.181 17.374 1.00 28.60 157 HIS B N 1
ATOM 847 C CA . HIS A 1 157 ? -23.075 -15.552 18.405 1.00 28.56 157 HIS B CA 1
ATOM 848 C C . HIS A 1 157 ? -21.792 -14.915 17.875 1.00 27.02 157 HIS B C 1
ATOM 849 O O . HIS A 1 157 ? -20.793 -14.824 18.584 1.00 26.98 157 HIS B O 1
ATOM 856 N N . THR A 1 158 ? -21.824 -14.461 16.628 1.00 25.82 158 THR B N 1
ATOM 857 C CA . THR A 1 158 ? -20.821 -13.523 16.128 1.00 24.37 158 THR B CA 1
ATOM 858 C C . THR A 1 158 ? -20.869 -12.292 17.030 1.00 23.66 158 THR B C 1
ATOM 859 O O . THR A 1 158 ? -21.961 -11.855 17.400 1.00 23.66 158 THR B O 1
ATOM 863 N N . THR A 1 159 ? -19.709 -11.777 17.436 1.00 23.01 159 THR B N 1
ATOM 864 C CA . THR A 1 159 ? -19.674 -10.529 18.213 1.00 22.75 159 THR B CA 1
ATOM 865 C C . THR A 1 159 ? -19.644 -9.354 17.237 1.00 21.70 159 THR B C 1
ATOM 866 O O . THR A 1 159 ? -18.654 -9.158 16.544 1.00 20.77 159 THR B O 1
ATOM 870 N N . ILE A 1 160 ? -20.728 -8.575 17.195 1.00 21.62 160 ILE B N 1
ATOM 871 C CA . ILE A 1 160 ? -20.854 -7.465 16.230 1.00 20.66 160 ILE B CA 1
ATOM 872 C C . ILE A 1 160 ? -20.482 -6.118 16.855 1.00 20.03 160 ILE B C 1
ATOM 873 O O . ILE A 1 160 ? -21.031 -5.722 17.883 1.00 20.46 160 ILE B O 1
ATOM 878 N N . PHE A 1 161 ? -19.542 -5.432 16.207 1.00 18.94 161 PHE B N 1
ATOM 879 C CA . PHE A 1 161 ? -19.058 -4.118 16.609 1.00 18.45 161 PHE B CA 1
ATOM 880 C C . PHE A 1 161 ? -19.542 -3.082 15.568 1.00 17.85 161 PHE B C 1
ATOM 881 O O . PHE A 1 161 ? -18.796 -2.642 14.674 1.00 17.15 161 PHE B O 1
ATOM 889 N N . SER A 1 162 ? -20.819 -2.718 15.693 1.00 18.00 162 SER B N 1
ATOM 890 C CA . SER A 1 162 ? -21.466 -1.789 14.770 1.00 17.78 162 SER B CA 1
ATOM 891 C C . SER A 1 162 ? -21.086 -0.334 15.089 1.00 17.42 162 SER B C 1
ATOM 892 O O . SER A 1 162 ? -21.057 0.081 16.252 1.00 17.78 162 SER B O 1
ATOM 895 N N . GLU A 1 163 ? -20.834 0.427 14.031 1.00 16.81 163 GLU B N 1
ATOM 896 C CA . GLU A 1 163 ? -20.296 1.782 14.107 1.00 16.52 163 GLU B CA 1
ATOM 897 C C . GLU A 1 163 ? -18.926 1.812 14.777 1.00 16.08 163 GLU B C 1
ATOM 898 O O . GLU A 1 163 ? -18.690 2.558 15.723 1.00 16.22 163 GLU B O 1
ATOM 904 N N . TRP A 1 164 ? -18.036 0.958 14.284 1.00 15.56 164 TRP B N 1
ATOM 905 C CA . TRP A 1 164 ? -16.632 0.968 14.675 1.00 15.27 164 TRP B CA 1
ATOM 906 C C . TRP A 1 164 ? -15.814 1.125 13.416 1.00 14.85 164 TRP B C 1
ATOM 907 O O . TRP A 1 164 ? -16.110 0.476 12.395 1.00 14.73 164 TRP B O 1
ATOM 918 N N . TYR A 1 165 ? -14.805 1.991 13.495 1.00 14.47 165 TYR B N 1
ATOM 919 C CA . TYR A 1 165 ? -13.992 2.350 12.372 1.00 14.13 165 TYR B CA 1
ATOM 920 C C . TYR A 1 165 ? -12.564 1.769 12.464 1.00 14.14 165 TYR B C 1
ATOM 921 O O . TYR A 1 165 ? -11.736 2.253 13.253 1.00 14.12 165 TYR B O 1
ATOM 930 N N . ALA A 1 166 ? -12.273 0.773 11.625 1.00 13.98 166 ALA B N 1
ATOM 931 C CA . ALA A 1 166 ? -10.932 0.181 11.559 1.00 14.17 166 ALA B CA 1
ATOM 932 C C . ALA A 1 166 ? -9.891 1.194 11.015 1.00 14.13 166 ALA B C 1
ATOM 933 O O . ALA A 1 166 ? -10.173 1.939 10.078 1.00 14.18 166 ALA B O 1
ATOM 935 N N . LEU A 1 167 ? -8.711 1.246 11.626 1.00 14.38 167 LEU B N 1
ATOM 936 C CA . LEU A 1 167 ? -7.697 2.257 11.291 1.00 14.47 167 LEU B CA 1
ATOM 937 C C . LEU A 1 167 ? -6.572 1.690 10.447 1.00 14.67 167 LEU B C 1
ATOM 938 O O . LEU A 1 167 ? -6.370 2.143 9.336 1.00 14.51 167 LEU B O 1
ATOM 943 N N . ASP A 1 168 ? -5.839 0.717 10.989 1.00 15.19 168 ASP B N 1
ATOM 944 C CA . ASP A 1 168 ? -4.680 0.122 10.332 1.00 15.53 168 ASP B CA 1
ATOM 945 C C . ASP A 1 168 ? -4.388 -1.281 10.862 1.00 16.28 168 ASP B C 1
ATOM 946 O O . ASP A 1 168 ? -4.616 -1.592 12.024 1.00 16.69 168 ASP B O 1
ATOM 951 N N . LEU A 1 169 ? -3.847 -2.113 9.995 1.00 16.86 169 LEU B N 1
ATOM 952 C CA . LEU A 1 169 ? -3.512 -3.484 10.350 1.00 17.69 169 LEU B CA 1
ATOM 953 C C . LEU A 1 169 ? -2.334 -3.481 11.311 1.00 18.93 169 LEU B C 1
ATOM 954 O O . LEU A 1 169 ? -1.460 -2.633 11.216 1.00 19.27 169 LEU B O 1
ATOM 959 N N . VAL A 1 170 ? -2.328 -4.421 12.247 1.00 20.30 170 VAL B N 1
ATOM 960 C CA . VAL A 1 170 ? -1.222 -4.582 13.175 1.00 21.68 170 VAL B CA 1
ATOM 961 C C . VAL A 1 170 ? -0.325 -5.727 12.689 1.00 23.05 170 VAL B C 1
ATOM 962 O O . VAL A 1 170 ? -0.798 -6.844 12.437 1.00 22.96 170 VAL B O 1
ATOM 966 N N . LYS A 1 171 ? 0.967 -5.428 12.539 1.00 24.80 171 LYS B N 1
ATOM 967 C CA . LYS A 1 171 ? 1.982 -6.438 12.199 1.00 26.41 171 LYS B CA 1
ATOM 968 C C . LYS A 1 171 ? 2.830 -6.777 13.393 1.00 27.58 171 LYS B C 1
ATOM 969 O O . LYS A 1 171 ? 3.029 -5.928 14.244 1.00 27.93 171 LYS B O 1
ATOM 975 N N . ASN A 1 172 ? 3.380 -7.989 13.413 1.00 28.52 172 ASN B N 1
ATOM 976 C CA . ASN A 1 172 ? 4.408 -8.365 14.395 1.00 29.87 172 ASN B CA 1
ATOM 977 C C . ASN A 1 172 ? 5.822 -8.258 13.804 1.00 30.87 172 ASN B C 1
ATOM 978 O O . ASN A 1 172 ? 5.986 -7.888 12.643 1.00 30.98 172 ASN B O 1
ATOM 983 N N . GLN A 1 173 ? 6.844 -8.585 14.589 1.00 32.51 173 GLN B N 1
ATOM 984 C CA . GLN A 1 173 ? 8.240 -8.489 14.099 1.00 33.61 173 GLN B CA 1
ATOM 985 C C . GLN A 1 173 ? 8.549 -9.325 12.852 1.00 33.14 173 GLN B C 1
ATOM 986 O O . GLN A 1 173 ? 9.447 -8.985 12.106 1.00 33.45 173 GLN B O 1
ATOM 992 N N . ASP A 1 174 ? 7.786 -10.393 12.626 1.00 32.66 174 ASP B N 1
ATOM 993 C CA . ASP A 1 174 ? 7.927 -11.242 11.444 1.00 32.21 174 ASP B CA 1
ATOM 994 C C . ASP A 1 174 ? 7.138 -10.768 10.240 1.00 30.70 174 ASP B C 1
ATOM 995 O O . ASP A 1 174 ? 7.246 -11.351 9.162 1.00 30.88 174 ASP B O 1
ATOM 1000 N N . GLY A 1 175 ? 6.313 -9.747 10.420 1.00 29.28 175 GLY B N 1
ATOM 1001 C CA . GLY A 1 175 ? 5.519 -9.205 9.329 1.00 27.64 175 GLY B CA 1
ATOM 1002 C C . GLY A 1 175 ? 4.191 -9.904 9.104 1.00 26.25 175 GLY B C 1
ATOM 1003 O O . GLY A 1 175 ? 3.556 -9.671 8.080 1.00 25.94 175 GLY B O 1
ATOM 1004 N N . ALA A 1 176 ? 3.758 -10.753 10.033 1.00 25.36 176 ALA B N 1
ATOM 1005 C CA . ALA A 1 176 ? 2.412 -11.324 9.945 1.00 24.25 176 ALA B CA 1
ATOM 1006 C C . ALA A 1 176 ? 1.377 -10.309 10.439 1.00 22.92 176 ALA B C 1
ATOM 1007 O O . ALA A 1 176 ? 1.685 -9.456 11.256 1.00 22.66 176 ALA B O 1
ATOM 1009 N N . VAL A 1 177 ? 0.157 -10.398 9.924 1.00 21.56 177 VAL B N 1
ATOM 1010 C CA . VAL A 1 177 ? -0.926 -9.543 10.385 1.00 20.57 177 VAL B CA 1
ATOM 1011 C C . VAL A 1 177 ? -1.562 -10.230 11.581 1.00 20.61 177 VAL B C 1
ATOM 1012 O O . VAL A 1 177 ? -1.888 -11.423 11.508 1.00 20.77 177 VAL B O 1
ATOM 1016 N N . VAL A 1 178 ? -1.724 -9.480 12.670 1.00 19.97 178 VAL B N 1
ATOM 1017 C CA . VAL A 1 178 ? -2.186 -10.037 13.946 1.00 20.04 178 VAL B CA 1
ATOM 1018 C C . VAL A 1 178 ? -3.372 -9.246 14.513 1.00 19.48 178 VAL B C 1
ATOM 1019 O O . VAL A 1 178 ? -3.613 -9.232 15.735 1.00 19.81 178 VAL B O 1
ATOM 1023 N N . GLY A 1 179 ? -4.121 -8.623 13.602 1.00 18.64 179 GLY B N 1
ATOM 1024 C CA . GLY A 1 179 ? -5.275 -7.836 13.929 1.00 18.20 179 GLY B CA 1
ATOM 1025 C C . GLY A 1 179 ? -5.248 -6.453 13.296 1.00 17.69 179 GLY B C 1
ATOM 1026 O O . GLY A 1 179 ? -4.517 -6.188 12.328 1.00 17.47 179 GLY B O 1
ATOM 1027 N N . CYS A 1 180 ? -6.056 -5.572 13.875 1.00 17.24 180 CYS B N 1
ATOM 1028 C CA . CYS A 1 180 ? -6.168 -4.187 13.466 1.00 16.70 180 CYS B CA 1
ATOM 1029 C C . CYS A 1 180 ? -6.461 -3.303 14.700 1.00 16.62 180 CYS B C 1
ATOM 1030 O O . CYS A 1 180 ? -6.873 -3.792 15.738 1.00 16.64 180 CYS B O 1
ATOM 1033 N N . THR A 1 181 ? -6.247 -2.004 14.574 1.00 16.38 181 THR B N 1
ATOM 1034 C CA . THR A 1 181 ? -6.737 -1.058 15.583 1.00 16.39 181 THR B CA 1
ATOM 1035 C C . THR A 1 181 ? -7.992 -0.464 15.029 1.00 15.96 181 THR B C 1
ATOM 1036 O O . THR A 1 181 ? -8.095 -0.248 13.825 1.00 15.74 181 THR B O 1
ATOM 1040 N N . ALA A 1 182 ? -8.967 -0.227 15.889 1.00 15.99 182 ALA B N 1
ATOM 1041 C CA . ALA A 1 182 ? -10.231 0.352 15.453 1.00 15.66 182 ALA B CA 1
ATOM 1042 C C . ALA A 1 182 ? -10.766 1.326 16.499 1.00 15.91 182 ALA B C 1
ATOM 1043 O O . ALA A 1 182 ? -10.506 1.153 17.687 1.00 16.00 182 ALA B O 1
ATOM 1045 N N . LEU A 1 183 ? -11.511 2.345 16.065 1.00 15.95 183 LEU B N 1
ATOM 1046 C CA . LEU A 1 183 ? -12.113 3.290 17.033 1.00 16.50 183 LEU B CA 1
ATOM 1047 C C . LEU A 1 183 ? -13.624 3.118 17.156 1.00 16.59 183 LEU B C 1
ATOM 1048 O O . LEU A 1 183 ? -14.306 2.844 16.193 1.00 16.09 183 LEU B O 1
ATOM 1053 N N . CYS A 1 184 ? -14.132 3.246 18.370 1.00 17.28 184 CYS B N 1
ATOM 1054 C CA . CYS A 1 184 ? -15.567 3.226 18.585 1.00 17.76 184 CYS B CA 1
ATOM 1055 C C . CYS A 1 184 ? -16.058 4.607 18.185 1.00 17.65 184 CYS B C 1
ATOM 1056 O O . CYS A 1 184 ? -15.595 5.594 18.716 1.00 17.74 184 CYS B O 1
ATOM 1059 N N . ILE A 1 185 ? -16.974 4.678 17.227 1.00 17.43 185 ILE B N 1
ATOM 1060 C CA . ILE A 1 185 ? -17.449 5.973 16.750 1.00 17.46 185 ILE B CA 1
ATOM 1061 C C . ILE A 1 185 ? -18.255 6.676 17.857 1.00 17.94 185 ILE B C 1
ATOM 1062 O O . ILE A 1 185 ? -18.154 7.897 18.005 1.00 18.05 185 ILE B O 1
ATOM 1067 N N . GLU A 1 186 ? -19.010 5.914 18.651 1.00 18.30 186 GLU B N 1
ATOM 1068 C CA . GLU A 1 186 ? -19.792 6.500 19.762 1.00 19.03 186 GLU B CA 1
ATOM 1069 C C . GLU A 1 186 ? -18.938 7.212 20.830 1.00 19.16 186 GLU B C 1
ATOM 1070 O O . GLU A 1 186 ? -19.284 8.307 21.273 1.00 19.77 186 GLU B O 1
ATOM 1076 N N . THR A 1 187 ? -17.850 6.573 21.246 1.00 18.87 187 THR B N 1
ATOM 1077 C CA . THR A 1 187 ? -17.031 7.040 22.370 1.00 19.11 187 THR B CA 1
ATOM 1078 C C . THR A 1 187 ? -15.665 7.610 21.978 1.00 18.71 187 THR B C 1
ATOM 1079 O O . THR A 1 187 ? -15.090 8.392 22.739 1.00 19.11 187 THR B O 1
ATOM 1083 N N . GLY A 1 188 ? -15.143 7.212 20.823 1.00 17.92 188 GLY B N 1
ATOM 1084 C CA . GLY A 1 188 ? -13.774 7.527 20.431 1.00 17.79 188 GLY B CA 1
ATOM 1085 C C . GLY A 1 188 ? -12.717 6.589 21.004 1.00 18.03 188 GLY B C 1
ATOM 1086 O O . GLY A 1 188 ? -11.527 6.756 20.726 1.00 17.92 188 GLY B O 1
ATOM 1087 N N . GLU A 1 189 ? -13.138 5.593 21.786 1.00 18.34 189 GLU B N 1
ATOM 1088 C CA . GLU A 1 189 ? -12.232 4.593 22.337 1.00 18.64 189 GLU B CA 1
ATOM 1089 C C . GLU A 1 189 ? -11.481 3.902 21.202 1.00 18.09 189 GLU B C 1
ATOM 1090 O O . GLU A 1 189 ? -12.054 3.663 20.156 1.00 17.55 189 GLU B O 1
ATOM 1096 N N . VAL A 1 190 ? -10.210 3.591 21.423 1.00 18.26 190 VAL B N 1
ATOM 1097 C CA . VAL A 1 190 ? -9.401 2.855 20.456 1.00 17.99 190 VAL B CA 1
ATOM 1098 C C . VAL A 1 190 ? -8.960 1.532 21.068 1.00 18.32 190 VAL B C 1
ATOM 1099 O O . VAL A 1 190 ? -8.490 1.482 22.212 1.00 18.73 190 VAL B O 1
ATOM 1103 N N . VAL A 1 191 ? -9.157 0.465 20.302 1.00 18.14 191 VAL B N 1
ATOM 1104 C CA . VAL A 1 191 ? -8.965 -0.912 20.760 1.00 18.37 191 VAL B CA 1
ATOM 1105 C C . VAL A 1 191 ? -8.103 -1.622 19.743 1.00 18.09 191 VAL B C 1
ATOM 1106 O O . VAL A 1 191 ? -8.249 -1.380 18.537 1.00 17.58 191 VAL B O 1
ATOM 1110 N N . TYR A 1 192 ? -7.223 -2.497 20.224 1.00 18.41 192 TYR B N 1
ATOM 1111 C CA . TYR A 1 192 ? -6.489 -3.431 19.365 1.00 18.35 192 TYR B CA 1
ATOM 1112 C C . TYR A 1 192 ? -7.308 -4.722 19.292 1.00 18.48 192 TYR B C 1
ATOM 1113 O O . TYR A 1 192 ? -7.487 -5.397 20.307 1.00 18.66 192 TYR B O 1
ATOM 1122 N N . PHE A 1 193 ? -7.829 -5.038 18.102 1.00 18.10 193 PHE B N 1
ATOM 1123 C CA . PHE A 1 193 ? -8.532 -6.310 17.891 1.00 18.49 193 PHE B CA 1
ATOM 1124 C C . PHE A 1 193 ? -7.492 -7.337 17.457 1.00 18.68 193 PHE B C 1
ATOM 1125 O O . PHE A 1 193 ? -7.073 -7.350 16.298 1.00 18.14 193 PHE B O 1
ATOM 1133 N N . LYS A 1 194 ? -7.076 -8.152 18.422 1.00 19.29 194 LYS B N 1
ATOM 1134 C CA . LYS A 1 194 ? -6.065 -9.185 18.250 1.00 19.96 194 LYS B CA 1
ATOM 1135 C C . LYS A 1 194 ? -6.712 -10.431 17.649 1.00 20.31 194 LYS B C 1
ATOM 1136 O O . LYS A 1 194 ? -7.761 -10.880 18.129 1.00 20.34 194 LYS B O 1
ATOM 1142 N N . ALA A 1 195 ? -6.070 -10.985 16.617 1.00 20.52 195 ALA B N 1
ATOM 1143 C CA . ALA A 1 195 ? -6.675 -12.024 15.795 1.00 21.04 195 ALA B CA 1
ATOM 1144 C C . ALA A 1 195 ? -5.646 -12.925 15.123 1.00 21.74 195 ALA B C 1
ATOM 1145 O O . ALA A 1 195 ? -4.583 -12.472 14.706 1.00 21.97 195 ALA B O 1
ATOM 1147 N N . ARG A 1 196 ? -5.994 -14.188 14.986 1.00 22.52 196 ARG B N 1
ATOM 1148 C CA . ARG A 1 196 ? -5.203 -15.111 14.194 1.00 23.29 196 ARG B CA 1
ATOM 1149 C C . ARG A 1 196 ? -5.435 -14.843 12.708 1.00 22.42 196 ARG B C 1
ATOM 1150 O O . ARG A 1 196 ? -4.495 -14.925 11.917 1.00 22.81 196 ARG B O 1
ATOM 1158 N N . ALA A 1 197 ? -6.670 -14.490 12.345 1.00 21.38 197 ALA B N 1
ATOM 1159 C CA . ALA A 1 197 ? -7.020 -14.128 10.982 1.00 20.36 197 ALA B CA 1
ATOM 1160 C C . ALA A 1 197 ? -7.752 -12.788 10.948 1.00 19.48 197 ALA B C 1
ATOM 1161 O O . ALA A 1 197 ? -8.743 -12.603 11.646 1.00 19.34 197 ALA B O 1
ATOM 1163 N N . THR A 1 198 ? -7.261 -11.867 10.114 1.00 18.51 198 THR B N 1
ATOM 1164 C CA . THR A 1 198 ? -7.903 -10.590 9.905 1.00 17.78 198 THR B CA 1
ATOM 1165 C C . THR A 1 198 ? -8.415 -10.563 8.475 1.00 17.25 198 THR B C 1
ATOM 1166 O O . THR A 1 198 ? -7.631 -10.727 7.541 1.00 17.38 198 THR B O 1
ATOM 1170 N N . VAL A 1 199 ? -9.721 -10.342 8.321 1.00 16.75 199 VAL B N 1
ATOM 1171 C CA . VAL A 1 199 ? -10.426 -10.475 7.043 1.00 16.24 199 VAL B CA 1
ATOM 1172 C C . VAL A 1 199 ? -10.954 -9.117 6.609 1.00 15.51 199 VAL B C 1
ATOM 1173 O O . VAL A 1 199 ? -11.896 -8.593 7.215 1.00 15.33 199 VAL B O 1
ATOM 1177 N N . LEU A 1 200 ? -10.349 -8.561 5.557 1.00 15.10 200 LEU B N 1
ATOM 1178 C CA . LEU A 1 200 ? -10.755 -7.262 4.999 1.00 14.51 200 LEU B CA 1
ATOM 1179 C C . LEU A 1 200 ? -11.940 -7.491 4.088 1.00 14.24 200 LEU B C 1
ATOM 1180 O O . LEU A 1 200 ? -11.903 -8.366 3.234 1.00 14.22 200 LEU B O 1
ATOM 1185 N N . ALA A 1 201 ? -13.007 -6.736 4.305 1.00 13.95 201 ALA B N 1
ATOM 1186 C CA . ALA A 1 201 ? -14.264 -6.926 3.577 1.00 13.88 201 ALA B CA 1
ATOM 1187 C C . ALA A 1 201 ? -14.986 -5.596 3.436 1.00 13.58 201 ALA B C 1
ATOM 1188 O O . ALA A 1 201 ? -16.224 -5.523 3.541 1.00 13.53 201 ALA B O 1
ATOM 1190 N N . THR A 1 202 ? -14.187 -4.556 3.142 1.00 13.38 202 THR B N 1
ATOM 1191 C CA . THR A 1 202 ? -14.606 -3.172 3.255 1.00 13.12 202 THR B CA 1
ATOM 1192 C C . THR A 1 202 ? -15.266 -2.605 2.028 1.00 12.92 202 THR B C 1
ATOM 1193 O O . THR A 1 202 ? -15.803 -1.498 2.083 1.00 12.63 202 THR B O 1
ATOM 1197 N N . GLY A 1 203 ? -15.250 -3.359 0.934 1.00 12.80 203 GLY B N 1
ATOM 1198 C CA . GLY A 1 203 ? -15.990 -2.989 -0.260 1.00 12.73 203 GLY B CA 1
ATOM 1199 C C . GLY A 1 203 ? -15.170 -2.117 -1.179 1.00 12.48 203 GLY B C 1
ATOM 1200 O O . GLY A 1 203 ? -13.941 -2.212 -1.195 1.00 12.24 203 GLY B O 1
ATOM 1201 N N . GLY A 1 204 ? -15.870 -1.257 -1.924 1.00 12.58 204 GLY B N 1
ATOM 1202 C CA . GLY A 1 204 ? -15.302 -0.511 -3.060 1.00 12.51 204 GLY B CA 1
ATOM 1203 C C . GLY A 1 204 ? -14.669 0.805 -2.691 1.00 12.49 204 GLY B C 1
ATOM 1204 O O . GLY A 1 204 ? -14.438 1.105 -1.507 1.00 12.59 204 GLY B O 1
ATOM 1205 N N . ALA A 1 205 ? -14.365 1.592 -3.712 1.00 12.55 205 ALA B N 1
ATOM 1206 C CA . ALA A 1 205 ? -13.726 2.890 -3.514 1.00 12.57 205 ALA B CA 1
ATOM 1207 C C . ALA A 1 205 ? -13.983 3.873 -4.668 1.00 12.65 205 ALA B C 1
ATOM 1208 O O . ALA A 1 205 ? -13.120 4.697 -4.992 1.00 12.65 205 ALA B O 1
ATOM 1210 N N . GLY A 1 206 ? -15.199 3.840 -5.215 1.00 12.71 206 GLY B N 1
ATOM 1211 C CA . GLY A 1 206 ? -15.605 4.765 -6.274 1.00 13.00 206 GLY B CA 1
ATOM 1212 C C . GLY A 1 206 ? -15.367 6.260 -6.052 1.00 13.07 206 GLY B C 1
ATOM 1213 O O . GLY A 1 206 ? -15.242 7.036 -6.997 1.00 13.17 206 GLY B O 1
ATOM 1214 N N . ARG A 1 207 ? -15.303 6.662 -4.797 1.00 13.24 207 ARG B N 1
ATOM 1215 C CA . ARG A 1 207 ? -15.113 8.059 -4.427 1.00 13.55 207 ARG B CA 1
ATOM 1216 C C . ARG A 1 207 ? -13.703 8.633 -4.621 1.00 13.34 207 ARG B C 1
ATOM 1217 O O . ARG A 1 207 ? -13.485 9.801 -4.315 1.00 13.36 207 ARG B O 1
ATOM 1225 N N . ILE A 1 208 ? -12.753 7.837 -5.114 1.00 13.09 208 ILE B N 1
ATOM 1226 C CA . ILE A 1 208 ? -11.504 8.394 -5.652 1.00 13.17 208 ILE B CA 1
ATOM 1227 C C . ILE A 1 208 ? -11.741 9.292 -6.877 1.00 13.38 208 ILE B C 1
ATOM 1228 O O . ILE A 1 208 ? -10.908 10.119 -7.197 1.00 13.61 208 ILE B O 1
ATOM 1233 N N . TYR A 1 209 ? -12.878 9.115 -7.549 1.00 13.53 209 TYR B N 1
ATOM 1234 C CA . TYR A 1 209 ? -13.292 9.942 -8.698 1.00 13.86 209 TYR B CA 1
ATOM 1235 C C . TYR A 1 209 ? -14.360 10.974 -8.297 1.00 14.02 209 TYR B C 1
ATOM 1236 O O . TYR A 1 209 ? -14.910 10.890 -7.212 1.00 13.80 209 TYR B O 1
ATOM 1245 N N . GLN A 1 210 ? -14.673 11.916 -9.192 1.00 14.54 210 GLN B N 1
ATOM 1246 C CA . GLN A 1 210 ? -15.712 12.941 -8.924 1.00 14.97 210 GLN B CA 1
ATOM 1247 C C . GLN A 1 210 ? -17.135 12.411 -8.981 1.00 14.84 210 GLN B C 1
ATOM 1248 O O . GLN A 1 210 ? -18.011 12.947 -8.336 1.00 14.96 210 GLN B O 1
ATOM 1254 N N . SER A 1 211 ? -17.389 11.417 -9.824 1.00 14.70 211 SER B N 1
ATOM 1255 C CA . SER A 1 211 ? -18.722 10.866 -9.959 1.00 14.60 211 SER B CA 1
ATOM 1256 C C . SER A 1 211 ? -18.614 9.366 -9.745 1.00 14.11 211 SER B C 1
ATOM 1257 O O . SER A 1 211 ? -17.802 8.698 -10.396 1.00 13.69 211 SER B O 1
ATOM 1260 N N . THR A 1 212 ? -19.396 8.862 -8.784 1.00 13.84 212 THR B N 1
ATOM 1261 C CA . THR A 1 212 ? -19.530 7.450 -8.543 1.00 13.54 212 THR B CA 1
ATOM 1262 C C . THR A 1 212 ? -20.978 7.085 -8.250 1.00 13.96 212 THR B C 1
ATOM 1263 O O . THR A 1 212 ? -21.761 7.908 -7.777 1.00 14.17 212 THR B O 1
ATOM 1267 N N . THR A 1 213 ? -21.337 5.842 -8.571 1.00 14.26 213 THR B N 1
ATOM 1268 C CA . THR A 1 213 ? -22.607 5.259 -8.136 1.00 14.74 213 THR B CA 1
ATOM 1269 C C . THR A 1 213 ? -22.518 4.837 -6.654 1.00 14.87 213 THR B C 1
ATOM 1270 O O . THR A 1 213 ? -23.541 4.472 -6.039 1.00 15.45 213 THR B O 1
ATOM 1274 N N . ASN A 1 214 ? -21.305 4.843 -6.091 1.00 14.61 214 ASN B N 1
ATOM 1275 C CA . ASN A 1 214 ? -21.070 4.217 -4.795 1.00 14.48 214 ASN B CA 1
ATOM 1276 C C . ASN A 1 214 ? -21.541 5.164 -3.717 1.00 14.70 214 ASN B C 1
ATOM 1277 O O . ASN A 1 214 ? -21.432 6.393 -3.856 1.00 14.68 214 ASN B O 1
ATOM 1282 N N . ALA A 1 215 ? -21.973 4.569 -2.609 1.00 14.96 215 ALA B N 1
ATOM 1283 C CA . ALA A 1 215 ? -22.320 5.291 -1.403 1.00 15.33 215 ALA B CA 1
ATOM 1284 C C . ALA A 1 215 ? -21.065 5.972 -0.872 1.00 15.26 215 ALA B C 1
ATOM 1285 O O . ALA A 1 215 ? -19.931 5.571 -1.156 1.00 14.88 215 ALA B O 1
ATOM 1287 N N . HIS A 1 216 ? -21.257 7.012 -0.096 1.00 15.89 216 HIS B N 1
ATOM 1288 C CA . HIS A 1 216 ? -20.123 7.821 0.297 1.00 16.11 216 HIS B CA 1
ATOM 1289 C C . HIS A 1 216 ? -19.253 7.184 1.380 1.00 15.35 216 HIS B C 1
ATOM 1290 O O . HIS A 1 216 ? -18.101 7.569 1.579 1.00 14.79 216 HIS B O 1
ATOM 1297 N N . ILE A 1 217 ? -19.779 6.120 1.978 1.00 14.99 217 ILE B N 1
ATOM 1298 C CA . ILE A 1 217 ? -18.982 5.238 2.824 1.00 14.57 217 ILE B CA 1
ATOM 1299 C C . ILE A 1 217 ? -17.880 4.454 2.071 1.00 14.12 217 ILE B C 1
ATOM 1300 O O . ILE A 1 217 ? -16.975 3.920 2.706 1.00 13.96 217 ILE B O 1
ATOM 1305 N N . ASN A 1 218 ? -17.960 4.392 0.729 1.00 13.85 218 ASN B N 1
ATOM 1306 C CA . ASN A 1 218 ? -17.019 3.630 -0.106 1.00 13.37 218 ASN B CA 1
ATOM 1307 C C . ASN A 1 218 ? -15.733 4.401 -0.380 1.00 13.12 218 ASN B C 1
ATOM 1308 O O . ASN A 1 218 ? -15.521 4.956 -1.467 1.00 12.80 218 ASN B O 1
ATOM 1313 N N . THR A 1 219 ? -14.843 4.359 0.594 1.00 13.02 219 THR B N 1
ATOM 1314 C CA . THR A 1 219 ? -13.642 5.185 0.584 1.00 13.05 219 THR B CA 1
ATOM 1315 C C . THR A 1 219 ? -12.345 4.362 0.539 1.00 13.22 219 THR B C 1
ATOM 1316 O O . THR A 1 219 ? -11.249 4.911 0.753 1.00 13.43 219 THR B O 1
ATOM 1320 N N . GLY A 1 220 ? -12.459 3.072 0.231 1.00 13.29 220 GLY B N 1
ATOM 1321 C CA . GLY A 1 220 ? -11.285 2.209 0.012 1.00 13.50 220 GLY B CA 1
ATOM 1322 C C . GLY A 1 220 ? -10.427 1.968 1.255 1.00 13.61 220 GLY B C 1
ATOM 1323 O O . GLY A 1 220 ? -9.201 1.863 1.165 1.00 13.68 220 GLY B O 1
ATOM 1324 N N . ASP A 1 221 ? -11.062 1.875 2.419 1.00 13.67 221 ASP B N 1
ATOM 1325 C CA . ASP A 1 221 ? -10.309 1.752 3.656 1.00 13.69 221 ASP B CA 1
ATOM 1326 C C . ASP A 1 221 ? -9.456 0.495 3.745 1.00 13.96 221 ASP B C 1
ATOM 1327 O O . ASP A 1 221 ? -8.309 0.557 4.225 1.00 14.16 221 ASP B O 1
ATOM 1332 N N . GLY A 1 222 ? -9.978 -0.629 3.256 1.00 13.86 222 GLY B N 1
ATOM 1333 C CA . GLY A 1 222 ? -9.201 -1.849 3.221 1.00 14.02 222 GLY B CA 1
ATOM 1334 C C . GLY A 1 222 ? -7.994 -1.781 2.313 1.00 14.10 222 GLY B C 1
ATOM 1335 O O . GLY A 1 222 ? -6.970 -2.435 2.579 1.00 14.23 222 GLY B O 1
ATOM 1336 N N . VAL A 1 223 ? -8.118 -1.016 1.230 1.00 13.83 223 VAL B N 1
ATOM 1337 C CA . VAL A 1 223 ? -7.030 -0.866 0.272 1.00 14.08 223 VAL B CA 1
ATOM 1338 C C . VAL A 1 223 ? -5.888 -0.044 0.896 1.00 14.21 223 VAL B C 1
ATOM 1339 O O . VAL A 1 223 ? -4.705 -0.453 0.873 1.00 14.39 223 VAL B O 1
ATOM 1343 N N . GLY A 1 224 ? -6.261 1.103 1.465 1.00 13.94 224 GLY B N 1
ATOM 1344 C CA . GLY A 1 224 ? -5.331 1.940 2.205 1.00 14.10 224 GLY B CA 1
ATOM 1345 C C . GLY A 1 224 ? -4.625 1.182 3.305 1.00 14.43 224 GLY B C 1
ATOM 1346 O O . GLY A 1 224 ? -3.400 1.328 3.475 1.00 14.47 224 GLY B O 1
ATOM 1347 N N . MET A 1 225 ? -5.399 0.363 4.035 1.00 14.57 225 MET B N 1
ATOM 1348 C CA . MET A 1 225 ? -4.867 -0.421 5.144 1.00 15.00 225 MET B CA 1
ATOM 1349 C C . MET A 1 225 ? -3.873 -1.452 4.640 1.00 15.26 225 MET B C 1
ATOM 1350 O O . MET A 1 225 ? -2.808 -1.618 5.242 1.00 15.42 225 MET B O 1
ATOM 1355 N N . ALA A 1 226 ? -4.219 -2.134 3.540 1.00 15.38 226 ALA B N 1
ATOM 1356 C CA . ALA A 1 226 ? -3.322 -3.132 2.934 1.00 15.88 226 ALA B CA 1
ATOM 1357 C C . ALA A 1 226 ? -2.024 -2.457 2.481 1.00 16.25 226 ALA B C 1
ATOM 1358 O O . ALA A 1 226 ? -0.920 -2.854 2.896 1.00 16.64 226 ALA B O 1
ATOM 1360 N N . ILE A 1 227 ? -2.175 -1.404 1.694 1.00 16.36 227 ILE B N 1
ATOM 1361 C CA . ILE A 1 227 ? -1.042 -0.676 1.151 1.00 16.90 227 ILE B CA 1
ATOM 1362 C C . ILE A 1 227 ? -0.076 -0.238 2.255 1.00 17.31 227 ILE B C 1
ATOM 1363 O O . ILE A 1 227 ? 1.112 -0.574 2.196 1.00 17.84 227 ILE B O 1
ATOM 1368 N N . ARG A 1 228 ? -0.576 0.456 3.277 1.00 17.20 228 ARG B N 1
ATOM 1369 C CA . ARG A 1 228 ? 0.307 0.972 4.334 1.00 17.43 228 ARG B CA 1
ATOM 1370 C C . ARG A 1 228 ? 0.984 -0.153 5.106 1.00 17.86 228 ARG B C 1
ATOM 1371 O O . ARG A 1 228 ? 2.039 0.055 5.699 1.00 18.48 228 ARG B O 1
ATOM 1379 N N . ALA A 1 229 ? 0.376 -1.334 5.124 1.00 17.69 229 ALA B N 1
ATOM 1380 C CA . ALA A 1 229 ? 1.020 -2.491 5.719 1.00 18.13 229 ALA B CA 1
ATOM 1381 C C . ALA A 1 229 ? 2.040 -3.184 4.784 1.00 18.39 229 ALA B C 1
ATOM 1382 O O . ALA A 1 229 ? 2.628 -4.171 5.174 1.00 18.51 229 ALA B O 1
ATOM 1384 N N . GLY A 1 230 ? 2.269 -2.674 3.570 1.00 18.31 230 GLY B N 1
ATOM 1385 C CA . GLY A 1 230 ? 3.198 -3.319 2.616 1.00 18.59 230 GLY B CA 1
ATOM 1386 C C . GLY A 1 230 ? 2.586 -4.364 1.697 1.00 18.51 230 GLY B C 1
ATOM 1387 O O . GLY A 1 230 ? 3.295 -4.954 0.861 1.00 19.00 230 GLY B O 1
ATOM 1388 N N . VAL A 1 231 ? 1.274 -4.591 1.816 1.00 17.88 231 VAL B N 1
ATOM 1389 C CA . VAL A 1 231 ? 0.597 -5.656 1.069 1.00 17.49 231 VAL B CA 1
ATOM 1390 C C . VAL A 1 231 ? 0.235 -5.129 -0.310 1.00 17.08 231 VAL B C 1
ATOM 1391 O O . VAL A 1 231 ? -0.333 -4.053 -0.406 1.00 16.77 231 VAL B O 1
ATOM 1395 N N . PRO A 1 232 ? 0.539 -5.894 -1.387 1.00 17.06 232 PRO B N 1
ATOM 1396 C CA . PRO A 1 232 ? 0.243 -5.397 -2.729 1.00 16.70 232 PRO B CA 1
ATOM 1397 C C . PRO A 1 232 ? -1.239 -5.404 -3.101 1.00 16.10 232 PRO B C 1
ATOM 1398 O O . PRO A 1 232 ? -2.066 -6.042 -2.437 1.00 15.78 232 PRO B O 1
ATOM 1402 N N . VAL A 1 233 ? -1.542 -4.665 -4.160 1.00 15.79 233 VAL B N 1
ATOM 1403 C CA . VAL A 1 233 ? -2.859 -4.634 -4.749 1.00 15.57 233 VAL B CA 1
ATOM 1404 C C . VAL A 1 233 ? -2.755 -4.868 -6.265 1.00 15.95 233 VAL B C 1
ATOM 1405 O O . VAL A 1 233 ? -1.781 -4.469 -6.917 1.00 16.42 233 VAL B O 1
ATOM 1409 N N . GLN A 1 234 ? -3.764 -5.534 -6.817 1.00 15.88 234 GLN B N 1
ATOM 1410 C CA . GLN A 1 234 ? -3.712 -6.040 -8.175 1.00 16.06 234 GLN B CA 1
ATOM 1411 C C . GLN A 1 234 ? -4.824 -5.438 -9.043 1.00 15.83 234 GLN B C 1
ATOM 1412 O O . GLN A 1 234 ? -5.934 -5.214 -8.554 1.00 15.36 234 GLN B O 1
ATOM 1418 N N . ASP A 1 235 ? -4.499 -5.183 -10.321 1.00 15.88 235 ASP B N 1
ATOM 1419 C CA . ASP A 1 235 ? -5.458 -4.801 -11.334 1.00 15.90 235 ASP B CA 1
ATOM 1420 C C . ASP A 1 235 ? -6.235 -3.523 -10.962 1.00 15.64 235 ASP B C 1
ATOM 1421 O O . ASP A 1 235 ? -7.424 -3.407 -11.262 1.00 15.25 235 ASP B O 1
ATOM 1426 N N . MET A 1 236 ? -5.545 -2.567 -10.325 1.00 15.72 236 MET B N 1
ATOM 1427 C CA . MET A 1 236 ? -6.196 -1.377 -9.779 1.00 15.50 236 MET B CA 1
ATOM 1428 C C . MET A 1 236 ? -6.557 -0.370 -10.870 1.00 15.54 236 MET B C 1
ATOM 1429 O O . MET A 1 236 ? -7.315 0.565 -10.611 1.00 15.36 236 MET B O 1
ATOM 1434 N N . GLU A 1 237 ? -6.018 -0.577 -12.077 1.00 15.71 237 GLU B N 1
ATOM 1435 C CA . GLU A 1 237 ? -6.478 0.102 -13.277 1.00 15.72 237 GLU B CA 1
ATOM 1436 C C . GLU A 1 237 ? -7.839 -0.387 -13.754 1.00 15.41 237 GLU B C 1
ATOM 1437 O O . GLU A 1 237 ? -8.462 0.278 -14.574 1.00 15.25 237 GLU B O 1
ATOM 1443 N N . MET A 1 238 ? -8.314 -1.531 -13.259 1.00 15.11 238 MET B N 1
ATOM 1444 C CA . MET A 1 238 ? -9.570 -2.104 -13.754 1.00 15.09 238 MET B CA 1
ATOM 1445 C C . MET A 1 238 ? -10.753 -1.618 -12.945 1.00 14.91 238 MET B C 1
ATOM 1446 O O . MET A 1 238 ? -11.167 -2.274 -11.976 1.00 14.91 238 MET B O 1
ATOM 1451 N N . TRP A 1 239 ? -11.254 -0.438 -13.329 1.00 14.91 239 TRP B N 1
ATOM 1452 C CA . TRP A 1 239 ? -12.421 0.210 -12.716 1.00 14.69 239 TRP B CA 1
ATOM 1453 C C . TRP A 1 239 ? -13.547 0.258 -13.745 1.00 15.16 239 TRP B C 1
ATOM 1454 O O . TRP A 1 239 ? -13.359 0.753 -14.848 1.00 15.39 239 TRP B O 1
ATOM 1465 N N . GLN A 1 240 ? -14.718 -0.238 -13.380 1.00 15.36 240 GLN B N 1
ATOM 1466 C CA . GLN A 1 240 ? -15.849 -0.247 -14.285 1.00 15.81 240 GLN B CA 1
ATOM 1467 C C . GLN A 1 240 ? -16.566 1.090 -14.176 1.00 15.74 240 GLN B C 1
ATOM 1468 O O . GLN A 1 240 ? -16.965 1.514 -13.098 1.00 15.44 240 GLN B O 1
ATOM 1474 N N . PHE A 1 241 ? -16.734 1.732 -15.315 1.00 15.95 241 PHE B N 1
ATOM 1475 C CA . PHE A 1 241 ? -17.370 3.014 -15.414 1.00 15.95 241 PHE B CA 1
ATOM 1476 C C . PHE A 1 241 ? -18.621 2.856 -16.249 1.00 16.55 241 PHE B C 1
ATOM 1477 O O . PHE A 1 241 ? -18.628 2.058 -17.163 1.00 16.53 241 PHE B O 1
ATOM 1485 N N . HIS A 1 242 ? -19.651 3.647 -15.944 1.00 19.79 242 HIS B N 1
ATOM 1486 C CA . HIS A 1 242 ? -20.755 3.906 -16.868 1.00 19.53 242 HIS B CA 1
ATOM 1487 C C . HIS A 1 242 ? -20.564 5.287 -17.511 1.00 18.17 242 HIS B C 1
ATOM 1488 O O . HIS A 1 242 ? -20.285 6.244 -16.799 1.00 18.00 242 HIS B O 1
ATOM 1495 N N . PRO A 1 243 ? -20.717 5.405 -18.848 1.00 17.54 243 PRO B N 1
ATOM 1496 C CA . PRO A 1 243 ? -20.508 6.700 -19.534 1.00 16.56 243 PRO B CA 1
ATOM 1497 C C . PRO A 1 243 ? -21.378 7.864 -19.089 1.00 15.88 243 PRO B C 1
ATOM 1498 O O . PRO A 1 243 ? -20.962 9.020 -19.211 1.00 15.30 243 PRO B O 1
ATOM 1502 N N . THR A 1 244 ? -22.584 7.565 -18.615 1.00 15.99 244 THR B N 1
ATOM 1503 C CA . THR A 1 244 ? -23.530 8.599 -18.199 1.00 15.65 244 THR B CA 1
ATOM 1504 C C . THR A 1 244 ? -24.226 8.396 -16.846 1.00 15.93 244 THR B C 1
ATOM 1505 O O . THR A 1 244 ? -25.266 7.752 -16.759 1.00 16.45 244 THR B O 1
ATOM 1509 N N . GLY A 1 245 ? -23.644 8.975 -15.798 1.00 15.90 245 GLY B N 1
ATOM 1510 C CA . GLY A 1 245 ? -24.334 9.155 -14.515 1.00 16.19 245 GLY B CA 1
ATOM 1511 C C . GLY A 1 245 ? -24.752 10.601 -14.420 1.00 15.80 245 GLY B C 1
ATOM 1512 O O . GLY A 1 245 ? -24.183 11.463 -15.108 1.00 15.27 245 GLY B O 1
ATOM 1513 N N . ILE A 1 246 ? -25.748 10.876 -13.587 1.00 16.22 246 ILE B N 1
ATOM 1514 C CA . ILE A 1 246 ? -26.233 12.245 -13.398 1.00 16.22 246 ILE B CA 1
ATOM 1515 C C . ILE A 1 246 ? -25.135 13.071 -12.720 1.00 16.60 246 ILE B C 1
ATOM 1516 O O . ILE A 1 246 ? -24.653 12.695 -11.667 1.00 17.15 246 ILE B O 1
ATOM 1521 N N . ALA A 1 247 ? -24.743 14.184 -13.344 1.00 16.65 247 ALA B N 1
ATOM 1522 C CA . ALA A 1 247 ? -23.691 15.052 -12.808 1.00 17.30 247 ALA B CA 1
ATOM 1523 C C . ALA A 1 247 ? -24.126 15.601 -11.461 1.00 18.45 247 ALA B C 1
ATOM 1524 O O . ALA A 1 247 ? -25.283 16.013 -11.291 1.00 18.71 247 ALA B O 1
ATOM 1526 N N . GLY A 1 248 ? -23.206 15.564 -10.500 1.00 19.41 248 GLY B N 1
ATOM 1527 C CA . GLY A 1 248 ? -23.484 15.951 -9.114 1.00 20.62 248 GLY B CA 1
ATOM 1528 C C . GLY A 1 248 ? -24.186 14.889 -8.279 1.00 21.32 248 GLY B C 1
ATOM 1529 O O . GLY A 1 248 ? -24.355 15.077 -7.094 1.00 22.43 248 GLY B O 1
ATOM 1530 N N . ALA A 1 249 ? -24.604 13.782 -8.894 1.00 21.32 249 ALA B N 1
ATOM 1531 C CA . ALA A 1 249 ? -25.265 12.683 -8.194 1.00 22.30 249 ALA B CA 1
ATOM 1532 C C . ALA A 1 249 ? -24.526 11.353 -8.374 1.00 22.69 249 ALA B C 1
ATOM 1533 O O . ALA A 1 249 ? -24.234 10.676 -7.394 1.00 24.11 249 ALA B O 1
ATOM 1535 N N . GLY A 1 250 ? -24.240 10.979 -9.618 1.00 22.17 250 GLY B N 1
ATOM 1536 C CA . GLY A 1 250 ? -23.658 9.669 -9.930 1.00 22.60 250 GLY B CA 1
ATOM 1537 C C . GLY A 1 250 ? -24.670 8.560 -10.201 1.00 22.98 250 GLY B C 1
ATOM 1538 O O . GLY A 1 250 ? -24.283 7.435 -10.529 1.00 23.35 250 GLY B O 1
ATOM 1539 N N . VAL A 1 251 ? -25.957 8.868 -10.060 1.00 23.15 251 VAL B N 1
ATOM 1540 C CA . VAL A 1 251 ? -27.029 7.931 -10.374 1.00 23.85 251 VAL B CA 1
ATOM 1541 C C . VAL A 1 251 ? -27.006 7.671 -11.878 1.00 23.23 251 VAL B C 1
ATOM 1542 O O . VAL A 1 251 ? -27.017 8.618 -12.684 1.00 21.81 251 VAL B O 1
ATOM 1546 N N . LEU A 1 252 ? -26.965 6.391 -12.254 1.00 24.32 252 LEU B N 1
ATOM 1547 C CA . LEU A 1 252 ? -26.810 6.019 -13.661 1.00 24.00 252 LEU B CA 1
ATOM 1548 C C . LEU A 1 252 ? -28.039 6.371 -14.463 1.00 24.12 252 LEU B C 1
ATOM 1549 O O . LEU A 1 252 ? -29.154 6.215 -13.997 1.00 24.54 252 LEU B O 1
ATOM 1554 N N . VAL A 1 253 ? -27.794 6.870 -15.670 1.00 24.15 253 VAL B N 1
ATOM 1555 C CA . VAL A 1 253 ? -28.818 7.082 -16.679 1.00 24.75 253 VAL B CA 1
ATOM 1556 C C . VAL A 1 253 ? -28.591 6.008 -17.752 1.00 25.21 253 VAL B C 1
ATOM 1557 O O . VAL A 1 253 ? -27.532 5.981 -18.382 1.00 24.14 253 VAL B O 1
ATOM 1561 N N . THR A 1 254 ? -29.591 5.138 -17.937 1.00 26.42 254 THR B N 1
ATOM 1562 C CA . THR A 1 254 ? -29.489 3.977 -18.827 1.00 27.41 254 THR B CA 1
ATOM 1563 C C . THR A 1 254 ? -29.053 4.341 -20.235 1.00 27.23 254 THR B C 1
ATOM 1564 O O . THR A 1 254 ? -29.436 5.383 -20.762 1.00 26.68 254 THR B O 1
ATOM 1568 N N . GLU A 1 255 ? -28.256 3.453 -20.839 1.00 28.54 255 GLU B N 1
ATOM 1569 C CA . GLU A 1 255 ? -27.924 3.513 -22.272 1.00 28.42 255 GLU B CA 1
ATOM 1570 C C . GLU A 1 255 ? -29.201 3.552 -23.123 1.00 28.49 255 GLU B C 1
ATOM 1571 O O . GLU A 1 255 ? -29.187 4.092 -24.223 1.00 27.78 255 GLU B O 1
ATOM 1577 N N . GLY A 1 256 ? -30.303 2.982 -22.617 1.00 29.17 256 GLY B N 1
ATOM 1578 C CA . GLY A 1 256 ? -31.614 3.042 -23.289 1.00 29.63 256 GLY B CA 1
ATOM 1579 C C . GLY A 1 256 ? -32.083 4.431 -23.713 1.00 28.42 256 GLY B C 1
ATOM 1580 O O . GLY A 1 256 ? -32.807 4.565 -24.690 1.00 28.91 256 GLY B O 1
ATOM 1581 N N . CYS A 1 257 ? -31.692 5.456 -22.959 1.00 27.05 257 CYS B N 1
ATOM 1582 C CA . CYS A 1 257 ? -31.888 6.851 -23.355 1.00 26.42 257 CYS B CA 1
ATOM 1583 C C . CYS A 1 257 ? -31.273 7.189 -24.703 1.00 25.99 257 CYS B C 1
ATOM 1584 O O . CYS A 1 257 ? -31.838 7.999 -25.459 1.00 26.44 257 CYS B O 1
ATOM 1587 N N . ARG A 1 258 ? -30.092 6.628 -24.966 1.00 25.23 258 ARG B N 1
ATOM 1588 C CA . ARG A 1 258 ? -29.410 6.806 -26.252 1.00 25.05 258 ARG B CA 1
ATOM 1589 C C . ARG A 1 258 ? -29.989 5.848 -27.318 1.00 25.86 258 ARG B C 1
ATOM 1590 O O . ARG A 1 258 ? -30.199 6.236 -28.475 1.00 25.78 258 ARG B O 1
ATOM 1598 N N . GLY A 1 259 ? -30.289 4.620 -26.901 1.00 26.68 259 GLY B N 1
ATOM 1599 C CA . GLY A 1 259 ? -31.045 3.667 -27.716 1.00 27.83 259 GLY B CA 1
ATOM 1600 C C . GLY A 1 259 ? -32.334 4.276 -28.249 1.00 28.37 259 GLY B C 1
ATOM 1601 O O . GLY A 1 259 ? -32.687 4.029 -29.402 1.00 28.96 259 GLY B O 1
ATOM 1602 N N . GLU A 1 260 ? -33.030 5.077 -27.430 1.00 27.70 260 GLU B N 1
ATOM 1603 C CA . GLU A 1 260 ? -34.292 5.711 -27.866 1.00 28.72 260 GLU B CA 1
ATOM 1604 C C . GLU A 1 260 ? -34.150 6.935 -28.785 1.00 28.15 260 GLU B C 1
ATOM 1605 O O . GLU A 1 260 ? -35.160 7.425 -29.295 1.00 29.28 260 GLU B O 1
ATOM 1611 N N . GLY A 1 261 ? -32.935 7.434 -29.002 1.00 26.91 261 GLY B N 1
ATOM 1612 C CA . GLY A 1 261 ? -32.720 8.625 -29.846 1.00 26.59 261 GLY B CA 1
ATOM 1613 C C . GLY A 1 261 ? -32.047 9.800 -29.150 1.00 25.16 261 GLY B C 1
ATOM 1614 O O . GLY A 1 261 ? -31.734 10.792 -29.794 1.00 25.27 261 GLY B O 1
ATOM 1615 N N . GLY A 1 262 ? -31.823 9.708 -27.842 1.00 24.28 262 GLY B N 1
ATOM 1616 C CA . GLY A 1 262 ? -31.062 10.722 -27.123 1.00 23.27 262 GLY B CA 1
ATOM 1617 C C . GLY A 1 262 ? -29.603 10.849 -27.552 1.00 22.74 262 GLY B C 1
ATOM 1618 O O . GLY A 1 262 ? -29.000 9.896 -28.032 1.00 23.28 262 GLY B O 1
ATOM 1619 N N . TYR A 1 263 ? -29.030 12.031 -27.364 1.00 22.10 263 TYR B N 1
ATOM 1620 C CA . TYR A 1 263 ? -27.654 12.283 -27.778 1.00 21.59 263 TYR B CA 1
ATOM 1621 C C . TYR A 1 263 ? -27.013 13.380 -26.956 1.00 20.56 263 TYR B C 1
ATOM 1622 O O . TYR A 1 263 ? -27.698 14.158 -26.296 1.00 20.74 263 TYR B O 1
ATOM 1631 N N . LEU A 1 264 ? -25.690 13.437 -27.015 1.00 19.99 264 LEU B N 1
ATOM 1632 C CA . LEU A 1 264 ? -24.888 14.304 -26.136 1.00 19.44 264 LEU B CA 1
ATOM 1633 C C . LEU A 1 264 ? -24.503 15.650 -26.776 1.00 19.69 264 LEU B C 1
ATOM 1634 O O . LEU A 1 264 ? -24.107 15.699 -27.925 1.00 19.87 264 LEU B O 1
ATOM 1639 N N . LEU A 1 265 ? -24.598 16.717 -25.983 1.00 19.87 265 LEU B N 1
ATOM 1640 C CA . LEU A 1 265 ? -24.243 18.086 -26.350 1.00 20.53 265 LEU B CA 1
ATOM 1641 C C . LEU A 1 265 ? -23.089 18.574 -25.477 1.00 20.32 265 LEU B C 1
ATOM 1642 O O . LEU A 1 265 ? -23.018 18.222 -24.283 1.00 19.82 265 LEU B O 1
ATOM 1647 N N . ASN A 1 266 ? -22.222 19.414 -26.047 1.00 20.69 266 ASN B N 1
ATOM 1648 C CA . ASN A 1 266 ? -21.185 20.130 -25.288 1.00 20.90 266 ASN B CA 1
ATOM 1649 C C . ASN A 1 266 ? -21.682 21.559 -25.038 1.00 21.88 266 ASN B C 1
ATOM 1650 O O . ASN A 1 266 ? -22.845 21.848 -25.336 1.00 22.00 266 ASN B O 1
ATOM 1655 N N . LYS A 1 267 ? -20.840 22.458 -24.518 1.00 22.77 267 LYS B N 1
ATOM 1656 C CA . LYS A 1 267 ? -21.307 23.816 -24.145 1.00 24.16 267 LYS B CA 1
ATOM 1657 C C . LYS A 1 267 ? -21.761 24.704 -25.329 1.00 25.44 267 LYS B C 1
ATOM 1658 O O . LYS A 1 267 ? -22.376 25.749 -25.112 1.00 26.18 267 LYS B O 1
ATOM 1664 N N . HIS A 1 268 ? -21.444 24.288 -26.557 1.00 25.86 268 HIS B N 1
ATOM 1665 C CA . HIS A 1 268 ? -21.859 24.987 -27.779 1.00 27.24 268 HIS B CA 1
ATOM 1666 C C . HIS A 1 268 ? -23.074 24.323 -28.461 1.00 26.65 268 HIS B C 1
ATOM 1667 O O . HIS A 1 268 ? -23.487 24.739 -29.542 1.00 27.17 268 HIS B O 1
ATOM 1674 N N . GLY A 1 269 ? -23.641 23.302 -27.821 1.00 25.47 269 GLY B N 1
ATOM 1675 C CA . GLY A 1 269 ? -24.731 22.522 -28.408 1.00 25.44 269 GLY B CA 1
ATOM 1676 C C . GLY A 1 269 ? -24.368 21.650 -29.615 1.00 25.58 269 GLY B C 1
ATOM 1677 O O . GLY A 1 269 ? -25.238 21.337 -30.435 1.00 25.88 269 GLY B O 1
ATOM 1678 N N . GLU A 1 270 ? -23.093 21.258 -29.712 1.00 25.33 270 GLU B N 1
ATOM 1679 C CA . GLU A 1 270 ? -22.593 20.410 -30.790 1.00 25.13 270 GLU B CA 1
ATOM 1680 C C . GLU A 1 270 ? -22.721 18.954 -30.373 1.00 24.07 270 GLU B C 1
ATOM 1681 O O . GLU A 1 270 ? -22.284 18.567 -29.263 1.00 23.41 270 GLU B O 1
ATOM 1687 N N . ARG A 1 271 ? -23.345 18.158 -31.241 1.00 23.86 271 ARG B N 1
ATOM 1688 C CA . ARG A 1 271 ? -23.492 16.733 -31.040 1.00 23.04 271 ARG B CA 1
ATOM 1689 C C . ARG A 1 271 ? -22.119 16.084 -31.289 1.00 22.72 271 ARG B C 1
ATOM 1690 O O . ARG A 1 271 ? -21.834 15.556 -32.375 1.00 23.00 271 ARG B O 1
ATOM 1698 N N . PHE A 1 272 ? -21.279 16.147 -30.264 1.00 21.65 272 PHE B N 1
ATOM 1699 C CA . PHE A 1 272 ? -19.838 15.949 -30.424 1.00 21.74 272 PHE B CA 1
ATOM 1700 C C . PHE A 1 272 ? -19.428 14.522 -30.763 1.00 21.73 272 PHE B C 1
ATOM 1701 O O . PHE A 1 272 ? -18.352 14.328 -31.332 1.00 21.86 272 PHE B O 1
ATOM 1709 N N . MET A 1 273 ? -20.278 13.536 -30.443 1.00 21.58 273 MET B N 1
ATOM 1710 C CA . MET A 1 273 ? -20.001 12.129 -30.796 1.00 21.76 273 MET B CA 1
ATOM 1711 C C . MET A 1 273 ? -19.916 11.862 -32.295 1.00 23.05 273 MET B C 1
ATOM 1712 O O . MET A 1 273 ? -19.363 10.841 -32.694 1.00 23.29 273 MET B O 1
ATOM 1717 N N . GLU A 1 274 ? -20.462 12.765 -33.111 1.00 24.33 274 GLU B N 1
ATOM 1718 C CA . GLU A 1 274 ? -20.251 12.715 -34.552 1.00 26.14 274 GLU B CA 1
ATOM 1719 C C . GLU A 1 274 ? -18.771 12.872 -34.922 1.00 26.31 274 GLU B C 1
ATOM 1720 O O . GLU A 1 274 ? -18.321 12.253 -35.884 1.00 26.74 274 GLU B O 1
ATOM 1726 N N . ARG A 1 275 ? -18.023 13.666 -34.149 1.00 25.52 275 ARG B N 1
ATOM 1727 C CA . ARG A 1 275 ? -16.572 13.818 -34.354 1.00 25.96 275 ARG B CA 1
ATOM 1728 C C . ARG A 1 275 ? -15.775 12.588 -33.893 1.00 25.52 275 ARG B C 1
ATOM 1729 O O . ARG A 1 275 ? -14.886 12.113 -34.615 1.00 26.38 275 ARG B O 1
ATOM 1731 N N . TYR A 1 276 ? -16.087 12.071 -32.702 1.00 24.29 276 TYR B N 1
ATOM 1732 C CA . TYR A 1 276 ? -15.303 10.979 -32.111 1.00 23.84 276 TYR B CA 1
ATOM 1733 C C . TYR A 1 276 ? -15.697 9.611 -32.677 1.00 24.02 276 TYR B C 1
ATOM 1734 O O . TYR A 1 276 ? -14.853 8.720 -32.769 1.00 24.28 276 TYR B O 1
ATOM 1743 N N . ALA A 1 277 ? -16.962 9.457 -33.086 1.00 24.00 277 ALA B N 1
ATOM 1744 C CA . ALA A 1 277 ? -17.480 8.188 -33.612 1.00 24.39 277 ALA B CA 1
ATOM 1745 C C . ALA A 1 277 ? -18.493 8.414 -34.745 1.00 25.12 277 ALA B C 1
ATOM 1746 O O . ALA A 1 277 ? -19.706 8.273 -34.534 1.00 25.01 277 ALA B O 1
ATOM 1748 N N . PRO A 1 278 ? -18.000 8.728 -35.968 1.00 25.93 278 PRO B N 1
ATOM 1749 C CA . PRO A 1 278 ? -18.860 9.141 -37.086 1.00 26.70 278 PRO B CA 1
ATOM 1750 C C . PRO A 1 278 ? -20.029 8.208 -37.436 1.00 27.20 278 PRO B C 1
ATOM 1751 O O . PRO A 1 278 ? -21.066 8.694 -37.880 1.00 27.83 278 PRO B O 1
ATOM 1755 N N . ASN A 1 279 ? -19.873 6.897 -37.249 1.00 27.17 279 ASN B N 1
ATOM 1756 C CA . ASN A 1 279 ? -20.970 5.948 -37.529 1.00 27.70 279 ASN B CA 1
ATOM 1757 C C . ASN A 1 279 ? -21.808 5.664 -36.297 1.00 26.77 279 ASN B C 1
ATOM 1758 O O . ASN A 1 279 ? -23.032 5.806 -36.336 1.00 27.26 279 ASN B O 1
ATOM 1763 N N . ALA A 1 280 ? -21.144 5.264 -35.215 1.00 25.50 280 ALA B N 1
ATOM 1764 C CA . ALA A 1 280 ? -21.829 4.812 -34.005 1.00 24.69 280 ALA B CA 1
ATOM 1765 C C . ALA A 1 280 ? -22.429 5.983 -33.209 1.00 23.28 280 ALA B C 1
ATOM 1766 O O . ALA A 1 280 ? -23.489 5.842 -32.587 1.00 23.08 280 ALA B O 1
ATOM 1768 N N . LYS A 1 281 ? -21.748 7.121 -33.237 1.00 22.41 281 LYS B N 1
ATOM 1769 C CA . LYS A 1 281 ? -22.198 8.329 -32.567 1.00 21.61 281 LYS B CA 1
ATOM 1770 C C . LYS A 1 281 ? -22.454 8.041 -31.085 1.00 20.70 281 LYS B C 1
ATOM 1771 O O . LYS A 1 281 ? -21.571 7.492 -30.410 1.00 20.06 281 LYS B O 1
ATOM 1777 N N . ASP A 1 282 ? -23.656 8.345 -30.592 1.00 20.63 282 ASP B N 1
ATOM 1778 C CA . ASP A 1 282 ? -23.944 8.256 -29.156 1.00 20.14 282 ASP B CA 1
ATOM 1779 C C . ASP A 1 282 ? -24.208 6.799 -28.727 1.00 20.57 282 ASP B C 1
ATOM 1780 O O . ASP A 1 282 ? -24.221 6.500 -27.530 1.00 20.14 282 ASP B O 1
ATOM 1785 N N . LEU A 1 283 ? -24.366 5.898 -29.698 1.00 21.42 283 LEU B N 1
ATOM 1786 C CA . LEU A 1 283 ? -24.404 4.455 -29.431 1.00 22.39 283 LEU B CA 1
ATOM 1787 C C . LEU A 1 283 ? -23.061 3.748 -29.656 1.00 22.44 283 LEU B C 1
ATOM 1788 O O . LEU A 1 283 ? -23.045 2.529 -29.823 1.00 23.15 283 LEU B O 1
ATOM 1793 N N . ALA A 1 284 ? -21.949 4.492 -29.639 1.00 21.51 284 ALA B N 1
ATOM 1794 C CA . ALA A 1 284 ? -20.611 3.889 -29.711 1.00 21.77 284 ALA B CA 1
ATOM 1795 C C . ALA A 1 284 ? -20.321 3.090 -28.444 1.00 22.00 284 ALA B C 1
ATOM 1796 O O . ALA A 1 284 ? -21.086 3.133 -27.472 1.00 21.59 284 ALA B O 1
ATOM 1798 N N . GLY A 1 285 ? -19.204 2.368 -28.456 1.00 22.75 285 GLY B N 1
ATOM 1799 C CA . GLY A 1 285 ? -18.788 1.582 -27.302 1.00 23.34 285 GLY B CA 1
ATOM 1800 C C . GLY A 1 285 ? -18.739 2.478 -26.080 1.00 22.63 285 GLY B C 1
ATOM 1801 O O . GLY A 1 285 ? -18.433 3.674 -26.1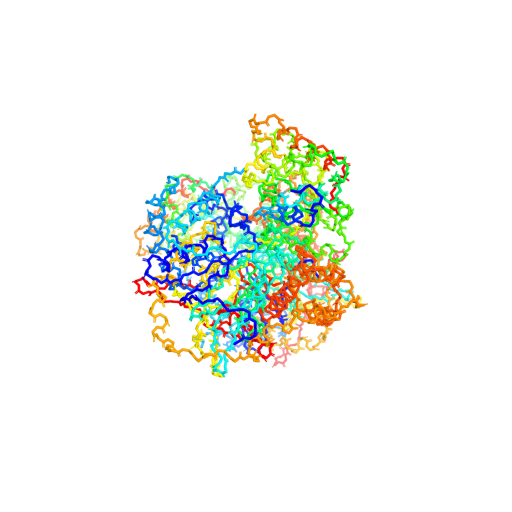78 1.00 21.82 285 GLY B O 1
ATOM 1802 N N . ARG A 1 286 ? -19.076 1.926 -24.929 1.00 23.39 286 ARG B N 1
ATOM 1803 C CA . ARG A 1 286 ? -19.041 2.729 -23.719 1.00 23.00 286 ARG B CA 1
ATOM 1804 C C . ARG A 1 286 ? -17.670 3.361 -23.424 1.00 21.82 286 ARG B C 1
ATOM 1805 O O . ARG A 1 286 ? -17.611 4.446 -22.877 1.00 21.01 286 ARG B O 1
ATOM 1813 N N . ASP A 1 287 ? -16.586 2.686 -23.794 1.00 21.82 287 ASP B N 1
ATOM 1814 C CA . ASP A 1 287 ? -15.247 3.276 -23.705 1.00 21.21 287 ASP B CA 1
ATOM 1815 C C . ASP A 1 287 ? -15.117 4.596 -24.477 1.00 19.92 287 ASP B C 1
ATOM 1816 O O . ASP A 1 287 ? -14.504 5.534 -23.987 1.00 19.10 287 ASP B O 1
ATOM 1821 N N . VAL A 1 288 ? -15.728 4.651 -25.661 1.00 19.43 288 VAL B N 1
ATOM 1822 C CA . VAL A 1 288 ? -15.609 5.791 -26.571 1.00 18.64 288 VAL B CA 1
ATOM 1823 C C . VAL A 1 288 ? -16.496 6.948 -26.120 1.00 17.45 288 VAL B C 1
ATOM 1824 O O . VAL A 1 288 ? -16.035 8.089 -26.047 1.00 16.72 288 VAL B O 1
ATOM 1828 N N . VAL A 1 289 ? -17.757 6.639 -25.823 1.00 16.86 289 VAL B N 1
ATOM 1829 C CA . VAL A 1 289 ? -18.697 7.645 -25.348 1.00 16.01 289 VAL B CA 1
ATOM 1830 C C . VAL A 1 289 ? -18.193 8.288 -24.054 1.00 15.49 289 VAL B C 1
ATOM 1831 O O . VAL A 1 289 ? -18.282 9.511 -23.904 1.00 15.18 289 VAL B O 1
ATOM 1835 N N . ALA A 1 290 ? -17.681 7.478 -23.126 1.00 15.51 290 ALA B N 1
ATOM 1836 C CA . ALA A 1 290 ? -17.240 7.995 -21.817 1.00 15.34 290 ALA B CA 1
ATOM 1837 C C . ALA A 1 290 ? -15.985 8.856 -21.960 1.00 15.35 290 ALA B C 1
ATOM 1838 O O . ALA A 1 290 ? -15.949 9.992 -21.439 1.00 15.04 290 ALA B O 1
ATOM 1840 N N . ARG A 1 291 ? -14.979 8.316 -22.661 1.00 15.66 291 ARG B N 1
ATOM 1841 C CA . ARG A 1 291 ? -13.747 9.045 -22.963 1.00 16.02 291 ARG B CA 1
ATOM 1842 C C . ARG A 1 291 ? -14.060 10.375 -23.627 1.00 15.67 291 ARG B C 1
ATOM 1843 O O . ARG A 1 291 ? -13.568 11.424 -23.202 1.00 15.85 291 ARG B O 1
ATOM 1851 N N . SER A 1 292 ? -14.846 10.319 -24.691 1.00 15.32 292 SER B N 1
ATOM 1852 C CA . SER A 1 292 ? -15.190 11.535 -25.448 1.00 15.26 292 SER B CA 1
ATOM 1853 C C . SER A 1 292 ? -15.791 12.650 -24.556 1.00 14.97 292 SER B C 1
ATOM 1854 O O . SER A 1 292 ? -15.415 13.825 -24.671 1.00 15.03 292 SER B O 1
ATOM 1857 N N . ILE A 1 293 ? -16.675 12.273 -23.634 1.00 14.64 293 ILE B N 1
ATOM 1858 C CA . ILE A 1 293 ? -17.217 13.241 -22.680 1.00 14.61 293 ILE B CA 1
ATOM 1859 C C . ILE A 1 293 ? -16.114 13.931 -21.872 1.00 15.17 293 ILE B C 1
ATOM 1860 O O . ILE A 1 293 ? -16.146 15.141 -21.707 1.00 15.42 293 ILE B O 1
ATOM 1865 N N . MET A 1 294 ? -15.151 13.164 -21.385 1.00 15.70 294 MET B N 1
ATOM 1866 C CA . MET A 1 294 ? -14.066 13.710 -20.570 1.00 16.54 294 MET B CA 1
ATOM 1867 C C . MET A 1 294 ? -13.042 14.500 -21.367 1.00 17.44 294 MET B C 1
ATOM 1868 O O . MET A 1 294 ? -12.495 15.440 -20.842 1.00 18.03 294 MET B O 1
ATOM 1873 N N . ILE A 1 295 ? -12.756 14.122 -22.612 1.00 18.00 295 ILE B N 1
ATOM 1874 C CA . ILE A 1 295 ? -11.905 14.983 -23.483 1.00 19.03 295 ILE B CA 1
ATOM 1875 C C . ILE A 1 295 ? -12.568 16.363 -23.649 1.00 19.49 295 ILE B C 1
ATOM 1876 O O . ILE A 1 295 ? -11.923 17.406 -23.507 1.00 20.44 295 ILE B O 1
ATOM 1881 N N . GLU A 1 296 ? -13.867 16.341 -23.916 1.00 19.13 296 GLU B N 1
ATOM 1882 C CA . GLU A 1 296 ? -14.691 17.546 -24.096 1.00 19.68 296 GLU B CA 1
ATOM 1883 C C . GLU A 1 296 ? -14.626 18.442 -22.845 1.00 20.34 296 GLU B C 1
ATOM 1884 O O . GLU A 1 296 ? -14.425 19.664 -22.930 1.00 20.82 296 GLU B O 1
ATOM 1890 N N . ILE A 1 297 ? -14.759 17.813 -21.675 1.00 20.21 297 ILE B N 1
ATOM 1891 C CA . ILE A 1 297 ? -14.710 18.541 -20.403 1.00 20.85 297 ILE B CA 1
ATOM 1892 C C . ILE A 1 297 ? -13.317 19.115 -20.168 1.00 22.33 297 ILE B C 1
ATOM 1893 O O . ILE A 1 297 ? -13.171 20.254 -19.739 1.00 23.30 297 ILE B O 1
ATOM 1898 N N . ARG A 1 298 ? -12.292 18.338 -20.465 1.00 22.97 298 ARG B N 1
ATOM 1899 C CA . ARG A 1 298 ? -10.947 18.726 -20.087 1.00 24.66 298 ARG B CA 1
ATOM 1900 C C . ARG A 1 298 ? -10.353 19.756 -21.054 1.00 26.29 298 ARG B C 1
ATOM 1901 O O . ARG A 1 298 ? -9.516 20.556 -20.662 1.00 27.45 298 ARG B O 1
ATOM 1909 N N . GLU A 1 299 ? -10.829 19.761 -22.300 1.00 26.90 299 GLU B N 1
ATOM 1910 C CA . GLU A 1 299 ? -10.490 20.795 -23.278 1.00 28.53 299 GLU B CA 1
ATOM 1911 C C . GLU A 1 299 ? -11.437 21.997 -23.216 1.00 28.78 299 GLU B C 1
ATOM 1912 O O . GLU A 1 299 ? -11.521 22.751 -24.171 1.00 29.80 299 GLU B O 1
ATOM 1918 N N . GLY A 1 300 ? -12.162 22.174 -22.117 1.00 28.46 300 GLY B N 1
ATOM 1919 C CA . GLY A 1 300 ? -12.912 23.399 -21.869 1.00 29.24 300 GLY B CA 1
ATOM 1920 C C . GLY A 1 300 ? -14.299 23.492 -22.474 1.00 28.52 300 GLY B C 1
ATOM 1921 O O . GLY A 1 300 ? -14.981 24.481 -22.262 1.00 29.36 300 GLY B O 1
ATOM 1922 N N . ARG A 1 301 ? -14.740 22.483 -23.211 1.00 27.55 301 ARG B N 1
ATOM 1923 C CA . ARG A 1 301 ? -16.049 22.552 -23.874 1.00 27.17 301 ARG B CA 1
ATOM 1924 C C . ARG A 1 301 ? -17.180 21.914 -23.069 1.00 26.25 301 ARG B C 1
ATOM 1925 O O . ARG A 1 301 ? -18.309 21.837 -23.540 1.00 25.92 301 ARG B O 1
ATOM 1933 N N . GLY A 1 302 ? -16.887 21.484 -21.843 1.00 26.36 302 GLY B N 1
ATOM 1934 C CA . GLY A 1 302 ? -17.924 21.014 -20.930 1.00 25.67 302 GLY B CA 1
ATOM 1935 C C . GLY A 1 302 ? -18.869 22.119 -20.501 1.00 26.34 302 GLY B C 1
ATOM 1936 O O . GLY A 1 302 ? -18.483 23.296 -20.446 1.00 27.45 302 GLY B O 1
ATOM 1937 N N . CYS A 1 303 ? -20.110 21.743 -20.225 1.00 26.05 303 CYS B N 1
ATOM 1938 C CA . CYS A 1 303 ? -21.065 22.654 -19.626 1.00 27.48 303 CYS B CA 1
ATOM 1939 C C . CYS A 1 303 ? -20.756 22.645 -18.153 1.00 28.16 303 CYS B C 1
ATOM 1940 O O . CYS A 1 303 ? -20.119 21.732 -17.646 1.00 27.42 303 CYS B O 1
ATOM 1943 N N . ASP A 1 304 ? -21.239 23.660 -17.473 1.00 29.63 304 ASP B N 1
ATOM 1944 C CA . ASP A 1 304 ? -21.020 23.794 -16.054 1.00 30.84 304 ASP B CA 1
ATOM 1945 C C . ASP A 1 304 ? -22.285 24.407 -15.448 1.00 31.07 304 ASP B C 1
ATOM 1946 O O . ASP A 1 304 ? -23.234 24.729 -16.174 1.00 31.51 304 ASP B O 1
ATOM 1951 N N . GLY A 1 305 ? -22.290 24.562 -14.128 1.00 31.32 305 GLY B N 1
ATOM 1952 C CA . GLY A 1 305 ? -23.437 25.089 -13.388 1.00 31.15 305 GLY B CA 1
ATOM 1953 C C . GLY A 1 305 ? -23.409 24.434 -12.021 1.00 30.47 305 GLY B C 1
ATOM 1954 O O . GLY A 1 305 ? -22.334 24.026 -11.575 1.00 31.04 305 GLY B O 1
ATOM 1955 N N . PRO A 1 306 ? -24.576 24.291 -11.359 1.00 29.62 306 PRO B N 1
ATOM 1956 C CA . PRO A 1 306 ? -24.563 23.746 -9.995 1.00 29.27 306 PRO B CA 1
ATOM 1957 C C . PRO A 1 306 ? -24.294 22.250 -9.926 1.00 27.55 306 PRO B C 1
ATOM 1958 O O . PRO A 1 306 ? -24.066 21.741 -8.843 1.00 27.52 306 PRO B O 1
ATOM 1962 N N . TRP A 1 307 ? -24.326 21.565 -11.071 1.00 25.66 307 TRP B N 1
ATOM 1963 C CA . TRP A 1 307 ? -23.967 20.160 -11.164 1.00 24.29 307 TRP B CA 1
ATOM 1964 C C . TRP A 1 307 ? -22.454 19.964 -11.359 1.00 24.26 307 TRP B C 1
ATOM 1965 O O . TRP A 1 307 ? -21.986 18.832 -11.351 1.00 23.81 307 TRP B O 1
ATOM 1976 N N . GLY A 1 308 ? -21.694 21.038 -11.579 1.00 24.78 308 GLY B N 1
ATOM 1977 C CA . GLY A 1 308 ? -20.287 20.913 -11.944 1.00 24.70 308 GLY B CA 1
ATOM 1978 C C . GLY A 1 308 ? -20.161 20.537 -13.420 1.00 23.83 308 GLY B C 1
ATOM 1979 O O . GLY A 1 308 ? -21.154 20.500 -14.145 1.00 22.74 308 GLY B O 1
ATOM 1980 N N . PRO A 1 309 ? -18.929 20.262 -13.880 1.00 24.07 309 PRO B N 1
ATOM 1981 C CA . PRO A 1 309 ? -18.712 20.045 -15.321 1.00 23.13 309 PRO B CA 1
ATOM 1982 C C . PRO A 1 309 ? -19.364 18.764 -15.858 1.00 21.52 309 PRO B C 1
ATOM 1983 O O . PRO A 1 309 ? -19.400 17.736 -15.171 1.00 21.33 309 PRO B O 1
ATOM 1987 N N . HIS A 1 310 ? -19.889 18.843 -17.069 1.00 20.45 310 HIS B N 1
ATOM 1988 C CA . HIS A 1 310 ? -20.720 17.783 -17.624 1.00 19.30 310 HIS B CA 1
ATOM 1989 C C . HIS A 1 310 ? -21.003 17.995 -19.112 1.00 18.86 310 HIS B C 1
ATOM 1990 O O . HIS A 1 310 ? -20.686 19.038 -19.667 1.00 19.21 310 HIS B O 1
ATOM 1997 N N . ALA A 1 311 ? -21.596 16.971 -19.718 1.00 18.03 311 ALA B N 1
ATOM 1998 C CA . ALA A 1 311 ? -22.195 17.045 -21.029 1.00 17.98 311 ALA B CA 1
ATOM 1999 C C . ALA A 1 311 ? -23.686 16.951 -20.837 1.00 17.88 311 ALA B C 1
ATOM 2000 O O . ALA A 1 311 ? -24.157 16.426 -19.830 1.00 17.71 311 ALA B O 1
ATOM 2002 N N . LYS A 1 312 ? -24.425 17.477 -21.804 1.00 18.31 312 LYS B N 1
ATOM 2003 C CA . LYS A 1 312 ? -25.878 17.488 -21.731 1.00 18.66 312 LYS B CA 1
ATOM 2004 C C . LYS A 1 312 ? -26.467 16.340 -22.569 1.00 18.63 312 LYS B C 1
ATOM 2005 O O . LYS A 1 312 ? -26.187 16.255 -23.756 1.00 18.54 312 LYS B O 1
ATOM 2011 N N . LEU A 1 313 ? -27.236 15.454 -21.933 1.00 18.44 313 LEU B N 1
ATOM 2012 C CA . LEU A 1 313 ? -27.945 14.381 -22.628 1.00 19.07 313 LEU B CA 1
ATOM 2013 C C . LEU A 1 313 ? -29.336 14.842 -23.070 1.00 19.78 313 LEU B C 1
ATOM 2014 O O . LEU A 1 313 ? -30.283 14.797 -22.301 1.00 19.88 313 LEU B O 1
ATOM 2019 N N . LYS A 1 314 ? -29.454 15.251 -24.327 1.00 20.45 314 LYS B N 1
ATOM 2020 C CA . LYS A 1 314 ? -30.701 15.805 -24.847 1.00 21.40 314 LYS B CA 1
ATOM 2021 C C . LYS A 1 314 ? -31.706 14.696 -25.170 1.00 22.04 314 LYS B C 1
ATOM 2022 O O . LYS A 1 314 ? -31.450 13.823 -26.013 1.00 22.02 314 LYS B O 1
ATOM 2028 N N . LEU A 1 315 ? -32.856 14.758 -24.513 1.00 22.66 315 LEU B N 1
ATOM 2029 C CA . LEU A 1 315 ? -33.972 13.838 -24.758 1.00 23.71 315 LEU B CA 1
ATOM 2030 C C . LEU A 1 315 ? -35.250 14.493 -25.288 1.00 24.91 315 LEU B C 1
ATOM 2031 O O . LEU A 1 315 ? -36.115 13.793 -25.805 1.00 25.86 315 LEU B O 1
ATOM 2036 N N . ASP A 1 316 ? -35.380 15.809 -25.167 1.00 25.38 316 ASP B N 1
ATOM 2037 C CA . ASP A 1 316 ? -36.682 16.472 -25.381 1.00 27.12 316 ASP B CA 1
ATOM 2038 C C . ASP A 1 316 ? -37.219 16.429 -26.804 1.00 28.46 316 ASP B C 1
ATOM 2039 O O . ASP A 1 316 ? -38.430 16.477 -26.996 1.00 29.96 316 ASP B O 1
ATOM 2044 N N . HIS A 1 317 ? -36.339 16.367 -27.796 1.00 28.48 317 HIS B N 1
ATOM 2045 C CA . HIS A 1 317 ? -36.768 16.150 -29.192 1.00 29.86 317 HIS B CA 1
ATOM 2046 C C . HIS A 1 317 ? -37.634 14.894 -29.408 1.00 31.33 317 HIS B C 1
ATOM 2047 O O . HIS A 1 317 ? -38.427 14.857 -30.343 1.00 32.86 317 HIS B O 1
ATOM 2054 N N . LEU A 1 318 ? -37.476 13.878 -28.555 1.00 31.44 318 LEU B N 1
ATOM 2055 C CA . LEU A 1 318 ? -38.345 12.690 -28.584 1.00 33.05 318 LEU B CA 1
ATOM 2056 C C . LEU A 1 318 ? -39.806 12.994 -28.242 1.00 34.62 318 LEU B C 1
ATOM 2057 O O . LEU A 1 318 ? -40.692 12.251 -28.656 1.00 35.41 318 LEU B O 1
ATOM 2062 N N . GLY A 1 319 ? -40.047 14.068 -27.488 1.00 35.31 319 GLY B N 1
ATOM 2063 C CA . GLY A 1 319 ? -41.399 14.513 -27.148 1.00 37.40 319 GLY B CA 1
ATOM 2064 C C . GLY A 1 319 ? -41.944 13.818 -25.912 1.00 38.42 319 GLY B C 1
ATOM 2065 O O . GLY A 1 319 ? -41.468 12.750 -25.534 1.00 38.02 319 GLY B O 1
ATOM 2066 N N . LYS A 1 320 ? -42.972 14.415 -25.314 1.00 40.72 320 LYS B N 1
ATOM 2067 C CA . LYS A 1 320 ? -43.502 13.991 -24.008 1.00 42.20 320 LYS B CA 1
ATOM 2068 C C . LYS A 1 320 ? -43.993 12.544 -23.945 1.00 43.43 320 LYS B C 1
ATOM 2069 O O . LYS A 1 320 ? -43.634 11.822 -23.016 1.00 43.45 320 LYS B O 1
ATOM 2075 N N . GLU A 1 321 ? -44.818 12.122 -24.903 1.00 45.15 321 GLU B N 1
ATOM 2076 C CA . GLU A 1 321 ? -45.490 10.817 -24.774 1.00 46.38 321 GLU B CA 1
ATOM 2077 C C . GLU A 1 321 ? -44.536 9.613 -24.867 1.00 45.09 321 GLU B C 1
ATOM 2078 O O . GLU A 1 321 ? -44.685 8.668 -24.097 1.00 45.69 321 GLU B O 1
ATOM 2084 N N . VAL A 1 322 ? -43.540 9.660 -25.752 1.00 43.38 322 VAL B N 1
ATOM 2085 C CA . VAL A 1 322 ? -42.610 8.531 -25.883 1.00 42.49 322 VAL B CA 1
ATOM 2086 C C . VAL A 1 322 ? -41.662 8.468 -24.684 1.00 40.84 322 VAL B C 1
ATOM 2087 O O . VAL A 1 322 ? -41.277 7.378 -24.264 1.00 40.97 322 VAL B O 1
ATOM 2091 N N . LEU A 1 323 ? -41.299 9.626 -24.127 1.00 39.25 323 LEU B N 1
ATOM 2092 C CA . LEU A 1 323 ? -40.493 9.670 -22.898 1.00 37.86 323 LEU B CA 1
ATOM 2093 C C . LEU A 1 323 ? -41.232 9.064 -21.694 1.00 38.44 323 LEU B C 1
ATOM 2094 O O . LEU A 1 323 ? -40.678 8.223 -20.981 1.00 38.05 323 LEU B O 1
ATOM 2099 N N . GLU A 1 324 ? -42.477 9.491 -21.480 1.00 39.29 324 GLU B N 1
ATOM 2100 C CA . GLU A 1 324 ? -43.324 8.927 -20.416 1.00 40.43 324 GLU B CA 1
ATOM 2101 C C . GLU A 1 324 ? -43.668 7.464 -20.646 1.00 41.71 324 GLU B C 1
ATOM 2102 O O . GLU A 1 324 ? -43.796 6.714 -19.689 1.00 42.84 324 GLU B O 1
ATOM 2108 N N . SER A 1 325 ? -43.802 7.062 -21.906 1.00 42.15 325 SER B N 1
ATOM 2109 C CA . SER A 1 325 ? -44.089 5.672 -22.254 1.00 43.86 325 SER B CA 1
ATOM 2110 C C . SER A 1 325 ? -42.860 4.767 -22.122 1.00 43.25 325 SER B C 1
ATOM 2111 O O . SER A 1 325 ? -42.933 3.701 -21.518 1.00 44.23 325 SER B O 1
ATOM 2114 N N . ARG A 1 326 ? -41.739 5.202 -22.690 1.00 41.85 326 ARG B N 1
ATOM 2115 C CA . ARG A 1 326 ? -40.560 4.342 -22.854 1.00 41.23 326 ARG B CA 1
ATOM 2116 C C . ARG A 1 326 ? -39.423 4.599 -21.880 1.00 38.68 326 ARG B C 1
ATOM 2117 O O . ARG A 1 326 ? -38.564 3.739 -21.744 1.00 38.50 326 ARG B O 1
ATOM 2125 N N . LEU A 1 327 ? -39.402 5.762 -21.223 1.00 36.73 327 LEU B N 1
ATOM 2126 C CA . LEU A 1 327 ? -38.372 6.078 -20.217 1.00 34.98 327 LEU B CA 1
ATOM 2127 C C . LEU A 1 327 ? -38.945 6.790 -18.969 1.00 34.65 327 LEU B C 1
ATOM 2128 O O . LEU A 1 327 ? -38.387 7.793 -18.514 1.00 33.13 327 LEU B O 1
ATOM 2133 N N . PRO A 1 328 ? -40.052 6.260 -18.396 1.00 36.03 328 PRO B N 1
ATOM 2134 C CA . PRO A 1 328 ? -40.724 6.933 -17.265 1.00 36.00 328 PRO B CA 1
ATOM 2135 C C . PRO A 1 328 ? -39.886 7.023 -15.990 1.00 35.08 328 PRO B C 1
ATOM 2136 O O . PRO A 1 328 ? -40.085 7.948 -15.180 1.00 34.67 328 PRO B O 1
ATOM 2140 N N . GLY A 1 329 ? -38.987 6.054 -15.806 1.00 34.64 329 GLY B N 1
ATOM 2141 C CA . GLY A 1 329 ? -38.047 6.050 -14.687 1.00 33.91 329 GLY B CA 1
ATOM 2142 C C . GLY A 1 329 ? -36.977 7.127 -14.794 1.00 31.89 329 GLY B C 1
ATOM 2143 O O . GLY A 1 329 ? -36.623 7.756 -13.790 1.00 30.80 329 GLY B O 1
ATOM 2144 N N . ILE A 1 330 ? -36.480 7.357 -16.011 1.00 30.96 330 ILE B N 1
ATOM 2145 C CA . ILE A 1 330 ? -35.440 8.368 -16.228 1.00 29.49 330 ILE B CA 1
ATOM 2146 C C . ILE A 1 330 ? -35.996 9.760 -15.918 1.00 28.75 330 ILE B C 1
ATOM 2147 O O . ILE A 1 330 ? -35.270 10.589 -15.375 1.00 27.57 330 ILE B O 1
ATOM 2152 N N . LEU A 1 331 ? -37.281 9.977 -16.219 1.00 29.31 331 LEU B N 1
ATOM 2153 C CA . LEU A 1 331 ? -37.970 11.249 -15.951 1.00 29.59 331 LEU B CA 1
ATOM 2154 C C . LEU A 1 331 ? -38.044 11.597 -14.474 1.00 29.71 331 LEU B C 1
ATOM 2155 O O . LEU A 1 331 ? -37.858 12.756 -14.112 1.00 29.38 331 LEU B O 1
ATOM 2160 N N . GLU A 1 332 ? -38.334 10.597 -13.637 1.00 30.42 332 GLU B N 1
ATOM 2161 C CA . GLU A 1 332 ? -38.382 10.773 -12.181 1.00 30.92 332 GLU B CA 1
ATOM 2162 C C . GLU A 1 332 ? -36.989 10.877 -11.541 1.00 29.52 332 GLU B C 1
ATOM 2163 O O . GLU A 1 332 ? -36.792 11.681 -10.635 1.00 29.43 332 GLU B O 1
ATOM 2169 N N . LEU A 1 333 ? -36.041 10.059 -11.996 1.00 28.58 333 LEU B N 1
ATOM 2170 C CA . LEU A 1 333 ? -34.625 10.193 -11.584 1.00 27.76 333 LEU B CA 1
ATOM 2171 C C . LEU A 1 333 ? -34.005 11.569 -11.901 1.00 25.96 333 LEU B C 1
ATOM 2172 O O . LEU A 1 333 ? -33.307 12.141 -11.068 1.00 25.89 333 LEU B O 1
ATOM 2177 N N . SER A 1 334 ? -34.281 12.083 -13.092 1.00 24.61 334 SER B N 1
ATOM 2178 C CA . SER A 1 334 ? -33.776 13.376 -13.531 1.00 23.35 334 SER B CA 1
ATOM 2179 C C . SER A 1 334 ? -34.370 14.541 -12.723 1.00 23.39 334 SER B C 1
ATOM 2180 O O . SER A 1 334 ? -33.640 15.435 -12.289 1.00 23.02 334 SER B O 1
ATOM 2183 N N . ARG A 1 335 ? -35.684 14.522 -12.515 1.00 23.57 335 ARG B N 1
ATOM 2184 C CA . ARG A 1 335 ? -36.350 15.583 -11.765 1.00 24.25 335 ARG B CA 1
ATOM 2185 C C . ARG A 1 335 ? -35.884 15.632 -10.306 1.00 24.10 335 ARG B C 1
ATOM 2186 O O . ARG A 1 335 ? -35.708 16.705 -9.744 1.00 24.11 335 ARG B O 1
ATOM 2194 N N . THR A 1 336 ? -35.665 14.465 -9.714 1.00 23.76 336 THR B N 1
ATOM 2195 C CA . THR A 1 336 ? -35.244 14.385 -8.329 1.00 24.05 336 THR B CA 1
ATOM 2196 C C . THR A 1 336 ? -33.755 14.700 -8.153 1.00 23.28 336 THR B C 1
ATOM 2197 O O . THR A 1 336 ? -33.422 15.551 -7.332 1.00 23.59 336 THR B O 1
ATOM 2201 N N . PHE A 1 337 ? -32.871 14.062 -8.926 1.00 22.46 337 PHE B N 1
ATOM 2202 C CA . PHE A 1 337 ? -31.407 14.171 -8.676 1.00 22.16 337 PHE B CA 1
ATOM 2203 C C . PHE A 1 337 ? -30.607 15.057 -9.632 1.00 21.31 337 PHE B C 1
ATOM 2204 O O . PHE A 1 337 ? -29.543 15.543 -9.259 1.00 21.06 337 PHE B O 1
ATOM 2212 N N . ALA A 1 338 ? -31.103 15.270 -10.852 1.00 21.02 338 ALA B N 1
ATOM 2213 C CA . ALA A 1 338 ? -30.531 16.290 -11.747 1.00 20.58 338 ALA B CA 1
ATOM 2214 C C . ALA A 1 338 ? -31.256 17.640 -11.615 1.00 21.35 338 ALA B C 1
ATOM 2215 O O . ALA A 1 338 ? -30.794 18.655 -12.152 1.00 21.21 338 ALA B O 1
ATOM 2217 N N . HIS A 1 339 ? -32.389 17.641 -10.911 1.00 22.25 339 HIS B N 1
ATOM 2218 C CA . HIS A 1 339 ? -33.245 18.826 -10.787 1.00 23.24 339 HIS B CA 1
ATOM 2219 C C . HIS A 1 339 ? -33.619 19.453 -12.154 1.00 23.17 339 HIS B C 1
ATOM 2220 O O . HIS A 1 339 ? -33.776 20.669 -12.255 1.00 23.40 339 HIS B O 1
ATOM 2227 N N . VAL A 1 340 ? -33.732 18.616 -13.196 1.00 23.12 340 VAL B N 1
ATOM 2228 C CA . VAL A 1 340 ? -34.201 19.046 -14.532 1.00 23.39 340 VAL B CA 1
ATOM 2229 C C . VAL A 1 340 ? -35.272 18.101 -15.016 1.00 24.05 340 VAL B C 1
ATOM 2230 O O . VAL A 1 340 ? -35.276 16.936 -14.663 1.00 24.11 340 VAL B O 1
ATOM 2234 N N . ASP A 1 341 ? -36.163 18.614 -15.852 1.00 25.43 341 ASP B N 1
ATOM 2235 C CA . ASP A 1 341 ? -37.217 17.819 -16.468 1.00 26.40 341 ASP B CA 1
ATOM 2236 C C . ASP A 1 341 ? -36.781 17.516 -17.908 1.00 26.33 341 ASP B C 1
ATOM 2237 O O . ASP A 1 341 ? -36.804 18.427 -18.744 1.00 26.53 341 ASP B O 1
ATOM 2242 N N . PRO A 1 342 ? -36.384 16.251 -18.203 1.00 26.16 342 PRO B N 1
ATOM 2243 C CA . PRO A 1 342 ? -35.940 15.843 -19.557 1.00 26.31 342 PRO B CA 1
ATOM 2244 C C . PRO A 1 342 ? -36.884 16.204 -20.710 1.00 27.44 342 PRO B C 1
ATOM 2245 O O . PRO A 1 342 ? -36.423 16.449 -21.824 1.00 27.52 342 PRO B O 1
ATOM 2249 N N . VAL A 1 343 ? -38.185 16.220 -20.433 1.00 28.90 343 VAL B N 1
ATOM 2250 C CA . VAL A 1 343 ? -39.200 16.724 -21.365 1.00 30.49 343 VAL B CA 1
ATOM 2251 C C . VAL A 1 343 ? -38.878 18.148 -21.900 1.00 31.06 343 VAL B C 1
ATOM 2252 O O . VAL A 1 343 ? -39.197 18.452 -23.046 1.00 31.45 343 VAL B O 1
ATOM 2256 N N . LYS A 1 344 ? -38.243 18.990 -21.075 1.00 31.32 344 LYS B N 1
ATOM 2257 C CA . LYS A 1 344 ? -37.838 20.350 -21.455 1.00 32.25 344 LYS B CA 1
ATOM 2258 C C . LYS A 1 344 ? -36.322 20.628 -21.549 1.00 31.26 344 LYS B C 1
ATOM 2259 O O . LYS A 1 344 ? -35.912 21.399 -22.410 1.00 31.41 344 LYS B O 1
ATOM 2265 N N . GLU A 1 345 ? -35.513 20.028 -20.671 1.00 30.12 345 GLU B N 1
ATOM 2266 C CA . GLU A 1 345 ? -34.070 20.305 -20.582 1.00 29.42 345 GLU B CA 1
ATOM 2267 C C . GLU A 1 345 ? -33.251 19.020 -20.708 1.00 26.95 345 GLU B C 1
ATOM 2268 O O . GLU A 1 345 ? -33.693 17.973 -20.247 1.00 26.04 345 GLU B O 1
ATOM 2274 N N . PRO A 1 346 ? -32.024 19.114 -21.267 1.00 25.04 346 PRO B N 1
ATOM 2275 C CA . PRO A 1 346 ? -31.126 17.952 -21.250 1.00 23.43 346 PRO B CA 1
ATOM 2276 C C . PRO A 1 346 ? -30.690 17.549 -19.846 1.00 21.87 346 PRO B C 1
ATOM 2277 O O . PRO A 1 346 ? -30.660 18.381 -18.957 1.00 22.03 346 PRO B O 1
ATOM 2281 N N . ILE A 1 347 ? -30.385 16.270 -19.669 1.00 20.33 347 ILE B N 1
ATOM 2282 C CA . ILE A 1 347 ? -29.907 15.748 -18.399 1.00 19.40 347 ILE B CA 1
ATOM 2283 C C . ILE A 1 347 ? -28.390 15.944 -18.357 1.00 18.38 347 ILE B C 1
ATOM 2284 O O . ILE A 1 347 ? -27.692 15.457 -19.242 1.00 17.78 347 ILE B O 1
ATOM 2289 N N . PRO A 1 348 ? -27.882 16.681 -17.349 1.00 17.90 348 PRO B N 1
ATOM 2290 C CA . PRO A 1 348 ? -26.445 16.787 -17.142 1.00 17.32 348 PRO B CA 1
ATOM 2291 C C . PRO A 1 348 ? -25.882 15.452 -16.715 1.00 16.63 348 PRO B C 1
ATOM 2292 O O . PRO A 1 348 ? -26.355 14.884 -15.722 1.00 16.83 348 PRO B O 1
ATOM 2296 N N . VAL A 1 349 ? -24.883 14.969 -17.447 1.00 15.77 349 VAL B N 1
ATOM 2297 C CA . VAL A 1 349 ? -24.300 13.663 -17.221 1.00 15.28 349 VAL B CA 1
ATOM 2298 C C . VAL A 1 349 ? -22.782 13.690 -17.271 1.00 14.86 349 VAL B C 1
ATOM 2299 O O . VAL A 1 349 ? -22.188 14.597 -17.830 1.00 15.02 349 VAL B O 1
ATOM 2303 N N . ILE A 1 350 ? -22.161 12.662 -16.711 1.00 14.65 350 ILE B N 1
ATOM 2304 C CA . ILE A 1 350 ? -20.706 12.527 -16.725 1.00 14.48 350 ILE B CA 1
ATOM 2305 C C . ILE A 1 350 ? -20.322 11.075 -16.459 1.00 14.52 350 ILE B C 1
ATOM 2306 O O . ILE A 1 350 ? -21.080 10.354 -15.783 1.00 15.02 350 ILE B O 1
ATOM 2311 N N . PRO A 1 351 ? -19.162 10.627 -16.976 1.00 14.23 351 PRO B N 1
ATOM 2312 C CA . PRO A 1 351 ? -18.772 9.263 -16.650 1.00 14.57 351 PRO B CA 1
ATOM 2313 C C . PRO A 1 351 ? -18.633 9.003 -15.159 1.00 15.11 351 PRO B C 1
ATOM 2314 O O . PRO A 1 351 ? -18.072 9.815 -14.432 1.00 15.34 351 PRO B O 1
ATOM 2318 N N . THR A 1 352 ? -19.141 7.853 -14.737 1.00 14.63 352 THR B N 1
ATOM 2319 C CA . THR A 1 352 ? -19.370 7.554 -13.355 1.00 14.23 352 THR B CA 1
ATOM 2320 C C . THR A 1 352 ? -18.814 6.178 -13.005 1.00 13.76 352 THR B C 1
ATOM 2321 O O . THR A 1 352 ? -19.051 5.187 -13.724 1.00 13.90 352 THR B O 1
ATOM 2325 N N . CYS A 1 353 ? -18.088 6.138 -11.891 1.00 13.21 353 CYS B N 1
ATOM 2326 C CA . CYS A 1 353 ? -17.375 4.963 -11.447 1.00 12.85 353 CYS B CA 1
ATOM 2327 C C . CYS A 1 353 ? -18.321 4.078 -10.686 1.00 12.82 353 CYS B C 1
ATOM 2328 O O . CYS A 1 353 ? -19.016 4.566 -9.789 1.00 12.88 353 CYS B O 1
ATOM 2331 N N . HIS A 1 354 ? -18.322 2.788 -11.035 1.00 12.79 354 HIS B N 1
ATOM 2332 C CA . HIS A 1 354 ? -19.256 1.825 -10.495 1.00 13.03 354 HIS B CA 1
ATOM 2333 C C . HIS A 1 354 ? -18.623 0.712 -9.638 1.00 12.95 354 HIS B C 1
ATOM 2334 O O . HIS A 1 354 ? -19.014 0.526 -8.493 1.00 12.83 354 HIS B O 1
ATOM 2341 N N . TYR A 1 355 ? -17.643 -0.006 -10.174 1.00 13.21 355 TYR B N 1
ATOM 2342 C CA . TYR A 1 355 ? -17.109 -1.201 -9.516 1.00 13.30 355 TYR B CA 1
ATOM 2343 C C . TYR A 1 355 ? -15.603 -1.275 -9.561 1.00 13.36 355 TYR B C 1
ATOM 2344 O O . TYR A 1 355 ? -14.993 -0.928 -10.577 1.00 13.61 355 TYR B O 1
ATOM 2353 N N . MET A 1 356 ? -15.015 -1.786 -8.479 1.00 13.40 356 MET B N 1
ATOM 2354 C CA . MET A 1 356 ? -13.568 -2.004 -8.371 1.00 13.62 356 MET B CA 1
ATOM 2355 C C . MET A 1 356 ? -13.147 -3.457 -8.642 1.00 13.90 356 MET B C 1
ATOM 2356 O O . MET A 1 356 ? -13.092 -4.267 -7.720 1.00 14.09 356 MET B O 1
ATOM 2361 N N . MET A 1 357 ? -12.838 -3.815 -9.881 1.00 14.17 357 MET B N 1
ATOM 2362 C CA . MET A 1 357 ? -12.345 -5.175 -10.176 1.00 14.40 357 MET B CA 1
ATOM 2363 C C . MET A 1 357 ? -10.995 -5.507 -9.512 1.00 14.44 357 MET B C 1
ATOM 2364 O O . MET A 1 357 ? -10.760 -6.652 -9.079 1.00 14.37 357 MET B O 1
ATOM 2369 N N . GLY A 1 358 ? -10.130 -4.507 -9.396 1.00 14.38 358 GLY B N 1
ATOM 2370 C CA . GLY A 1 358 ? -8.876 -4.655 -8.654 1.00 14.37 358 GLY B CA 1
ATOM 2371 C C . GLY A 1 358 ? -9.051 -4.812 -7.151 1.00 14.22 358 GLY B C 1
ATOM 2372 O O . GLY A 1 358 ? -10.175 -4.745 -6.609 1.00 14.09 358 GLY B O 1
ATOM 2373 N N . GLY A 1 359 ? -7.938 -5.052 -6.472 1.00 14.19 359 GLY B N 1
ATOM 2374 C CA . GLY A 1 359 ? -7.947 -5.162 -5.033 1.00 13.98 359 GLY B CA 1
ATOM 2375 C C . GLY A 1 359 ? -6.817 -6.012 -4.519 1.00 14.24 359 GLY B C 1
ATOM 2376 O O . GLY A 1 359 ? -5.784 -6.183 -5.188 1.00 14.26 359 GLY B O 1
ATOM 2377 N N . ILE A 1 360 ? -7.026 -6.553 -3.320 1.00 14.17 360 ILE B N 1
ATOM 2378 C CA . ILE A 1 360 ? -6.016 -7.360 -2.674 1.00 14.46 360 ILE B CA 1
ATOM 2379 C C . ILE A 1 360 ? -6.076 -8.723 -3.357 1.00 14.70 360 ILE B C 1
ATOM 2380 O O . ILE A 1 360 ? -7.143 -9.341 -3.376 1.00 14.59 360 ILE B O 1
ATOM 2385 N N . PRO A 1 361 ? -4.947 -9.176 -3.951 1.00 15.00 361 PRO B N 1
ATOM 2386 C CA . PRO A 1 361 ? -4.991 -10.482 -4.589 1.00 15.44 361 PRO B CA 1
ATOM 2387 C C . PRO A 1 361 ? -5.165 -11.569 -3.545 1.00 15.90 361 PRO B C 1
ATOM 2388 O O . PRO A 1 361 ? -4.506 -11.526 -2.524 1.00 15.94 361 PRO B O 1
ATOM 2392 N N . THR A 1 362 ? -6.035 -12.535 -3.823 1.00 16.49 362 THR B N 1
ATOM 2393 C CA . THR A 1 362 ? -6.311 -13.630 -2.916 1.00 17.00 362 THR B CA 1
ATOM 2394 C C . THR A 1 362 ? -6.374 -14.976 -3.603 1.00 17.95 362 THR B C 1
ATOM 2395 O O . THR A 1 362 ? -6.580 -15.078 -4.814 1.00 17.64 362 THR B O 1
ATOM 2399 N N . LYS A 1 363 ? -6.232 -16.020 -2.795 1.00 18.86 363 LYS B N 1
ATOM 2400 C CA . LYS A 1 363 ? -6.544 -17.374 -3.246 1.00 19.94 363 LYS B CA 1
ATOM 2401 C C . LYS A 1 363 ? -8.040 -17.581 -3.073 1.00 20.05 363 LYS B C 1
ATOM 2402 O O . LYS A 1 363 ? -8.726 -16.760 -2.449 1.00 19.61 363 LYS B O 1
ATOM 2408 N N . VAL A 1 364 ? -8.544 -18.682 -3.619 1.00 20.81 364 VAL B N 1
ATOM 2409 C CA . VAL A 1 364 ? -9.936 -19.087 -3.420 1.00 21.00 364 VAL B CA 1
ATOM 2410 C C . VAL A 1 364 ? -10.261 -19.149 -1.926 1.00 20.98 364 VAL B C 1
ATOM 2411 O O . VAL A 1 364 ? -11.384 -18.847 -1.526 1.00 20.92 364 VAL B O 1
ATOM 2415 N N . THR A 1 365 ? -9.265 -19.515 -1.111 1.00 21.07 365 THR B N 1
ATOM 2416 C CA . THR A 1 365 ? -9.375 -19.541 0.359 1.00 21.10 365 THR B CA 1
ATOM 2417 C C . THR A 1 365 ? -9.520 -18.169 1.072 1.00 20.42 365 THR B C 1
ATOM 2418 O O . THR A 1 365 ? -9.618 -18.127 2.302 1.00 20.46 365 THR B O 1
ATOM 2422 N N . GLY A 1 366 ? -9.467 -17.064 0.332 1.00 19.71 366 GLY B N 1
ATOM 2423 C CA . GLY A 1 366 ? -9.473 -15.735 0.923 1.00 19.26 366 GLY B CA 1
ATOM 2424 C C . GLY A 1 366 ? -8.107 -15.221 1.332 1.00 19.14 366 GLY B C 1
ATOM 2425 O O . GLY A 1 366 ? -7.962 -14.024 1.547 1.00 18.77 366 GLY B O 1
ATOM 2426 N N . GLN A 1 367 ? -7.102 -16.099 1.420 1.00 19.58 367 GLN B N 1
ATOM 2427 C CA . GLN A 1 367 ? -5.768 -15.711 1.906 1.00 19.50 367 GLN B CA 1
ATOM 2428 C C . GLN A 1 367 ? -5.178 -14.692 0.989 1.00 19.20 367 GLN B C 1
ATOM 2429 O O . GLN A 1 367 ? -5.127 -14.909 -0.210 1.00 19.08 367 GLN B O 1
ATOM 2435 N N . ALA A 1 368 ? -4.766 -13.571 1.557 1.00 19.11 368 ALA B N 1
ATOM 2436 C CA . ALA A 1 368 ? -4.114 -12.521 0.805 1.00 19.03 368 ALA B CA 1
ATOM 2437 C C . ALA A 1 368 ? -2.728 -12.963 0.367 1.00 19.74 368 ALA B C 1
ATOM 2438 O O . ALA A 1 368 ? -2.046 -13.698 1.089 1.00 20.00 368 ALA B O 1
ATOM 2440 N N . LEU A 1 369 ? -2.334 -12.494 -0.819 1.00 19.98 369 LEU B N 1
ATOM 2441 C CA . LEU A 1 369 ? -1.055 -12.806 -1.431 1.00 20.83 369 LEU B CA 1
ATOM 2442 C C . LEU A 1 369 ? -0.157 -11.580 -1.539 1.00 21.16 369 LEU B C 1
ATOM 2443 O O . LEU A 1 369 ? -0.644 -10.445 -1.623 1.00 20.20 369 LEU B O 1
ATOM 2448 N N . THR A 1 370 ? 1.150 -11.846 -1.530 1.00 22.30 370 THR B N 1
ATOM 2449 C CA . THR A 1 370 ? 2.168 -10.945 -2.051 1.00 22.96 370 THR B CA 1
ATOM 2450 C C . THR A 1 370 ? 3.118 -11.755 -2.940 1.00 24.74 370 THR B C 1
ATOM 2451 O O . THR A 1 370 ? 2.811 -12.887 -3.309 1.00 24.72 370 THR B O 1
ATOM 2455 N N . VAL A 1 371 ? 4.247 -11.164 -3.320 1.00 26.47 371 VAL B N 1
ATOM 2456 C CA . VAL A 1 371 ? 5.279 -11.904 -4.032 1.00 28.54 371 VAL B CA 1
ATOM 2457 C C . VAL A 1 371 ? 6.618 -11.736 -3.334 1.00 30.56 371 VAL B C 1
ATOM 2458 O O . VAL A 1 371 ? 6.808 -10.791 -2.564 1.00 30.26 371 VAL B O 1
ATOM 2462 N N . ASN A 1 372 ? 7.527 -12.667 -3.605 1.00 32.95 372 ASN B N 1
ATOM 2463 C CA . ASN A 1 372 ? 8.928 -12.555 -3.172 1.00 35.65 372 ASN B CA 1
ATOM 2464 C C . ASN A 1 372 ? 9.739 -11.996 -4.349 1.00 37.63 372 ASN B C 1
ATOM 2465 O O . ASN A 1 372 ? 9.159 -11.710 -5.406 1.00 37.49 372 ASN B O 1
ATOM 2470 N N . GLU A 1 373 ? 11.059 -11.872 -4.194 1.00 40.52 373 GLU B N 1
ATOM 2471 C CA . GLU A 1 373 ? 11.905 -11.343 -5.281 1.00 42.95 373 GLU B CA 1
ATOM 2472 C C . GLU A 1 373 ? 12.101 -12.309 -6.477 1.00 43.98 373 GLU B C 1
ATOM 2473 O O . GLU A 1 373 ? 12.531 -11.876 -7.540 1.00 45.02 373 GLU B O 1
ATOM 2479 N N . LYS A 1 374 ? 11.785 -13.598 -6.320 1.00 44.70 374 LYS B N 1
ATOM 2480 C CA . LYS A 1 374 ? 11.612 -14.496 -7.482 1.00 44.88 374 LYS B CA 1
ATOM 2481 C C . LYS A 1 374 ? 10.346 -14.199 -8.301 1.00 43.30 374 LYS B C 1
ATOM 2482 O O . LYS A 1 374 ? 10.175 -14.761 -9.381 1.00 43.81 374 LYS B O 1
ATOM 2488 N N . GLY A 1 375 ? 9.454 -13.352 -7.785 1.00 41.34 375 GLY B N 1
ATOM 2489 C CA . GLY A 1 375 ? 8.203 -13.039 -8.460 1.00 39.77 375 GLY B CA 1
ATOM 2490 C C . GLY A 1 375 ? 7.172 -14.136 -8.288 1.00 38.67 375 GLY B C 1
ATOM 2491 O O . GLY A 1 375 ? 6.230 -14.220 -9.079 1.00 39.38 375 GLY B O 1
ATOM 2492 N N . GLU A 1 376 ? 7.344 -14.968 -7.257 1.00 36.96 376 GLU B N 1
ATOM 2493 C CA . GLU A 1 376 ? 6.409 -16.047 -6.950 1.00 35.42 376 GLU B CA 1
ATOM 2494 C C . GLU A 1 376 ? 5.425 -15.585 -5.891 1.00 32.67 376 GLU B C 1
ATOM 2495 O O . GLU A 1 376 ? 5.782 -14.831 -4.986 1.00 31.32 376 GLU B O 1
ATOM 2501 N N . ASP A 1 377 ? 4.198 -16.077 -6.012 1.00 30.31 377 ASP B N 1
ATOM 2502 C CA . ASP A 1 377 ? 3.176 -15.912 -4.998 1.00 28.63 377 ASP B CA 1
ATOM 2503 C C . ASP A 1 377 ? 3.637 -16.444 -3.640 1.00 27.93 377 ASP B C 1
ATOM 2504 O O . ASP A 1 377 ? 4.220 -17.505 -3.559 1.00 28.76 377 ASP B O 1
ATOM 2509 N N . VAL A 1 378 ? 3.407 -15.673 -2.588 1.00 26.60 378 VAL B N 1
ATOM 2510 C CA . VAL A 1 378 ? 3.553 -16.145 -1.212 1.00 26.24 378 VAL B CA 1
ATOM 2511 C C . VAL A 1 378 ? 2.466 -15.484 -0.376 1.00 24.72 378 VAL B C 1
ATOM 2512 O O . VAL A 1 378 ? 2.237 -14.288 -0.499 1.00 23.86 378 VAL B O 1
ATOM 2516 N N . VAL A 1 379 ? 1.803 -16.284 0.456 1.00 23.99 379 VAL B N 1
ATOM 2517 C CA . VAL A 1 379 ? 0.695 -15.836 1.281 1.00 22.99 379 VAL B CA 1
ATOM 2518 C C . VAL A 1 379 ? 1.193 -14.855 2.358 1.00 22.48 379 VAL B C 1
ATOM 2519 O O . VAL A 1 379 ? 2.269 -15.046 2.923 1.00 23.08 379 VAL B O 1
ATOM 2523 N N . VAL A 1 380 ? 0.407 -13.806 2.619 1.00 21.15 380 VAL B N 1
ATOM 2524 C CA . VAL A 1 380 ? 0.684 -12.861 3.705 1.00 20.57 380 VAL B CA 1
ATOM 2525 C C . VAL A 1 380 ? 0.080 -13.495 4.965 1.00 20.51 380 VAL B C 1
ATOM 2526 O O . VAL A 1 380 ? -1.139 -13.635 5.042 1.00 20.37 380 VAL B O 1
ATOM 2530 N N . PRO A 1 381 ? 0.916 -13.917 5.939 1.00 20.68 381 PRO B N 1
ATOM 2531 C CA . PRO A 1 381 ? 0.306 -14.607 7.086 1.00 20.79 381 PRO B CA 1
ATOM 2532 C C . PRO A 1 381 ? -0.667 -13.723 7.881 1.00 20.14 381 PRO B C 1
ATOM 2533 O O . PRO A 1 381 ? -0.367 -12.567 8.147 1.00 19.49 381 PRO B O 1
ATOM 2537 N N . GLY A 1 382 ? -1.833 -14.274 8.208 1.00 19.93 382 GLY B N 1
ATOM 2538 C CA . GLY A 1 382 ? -2.810 -13.617 9.061 1.00 19.46 382 GLY B CA 1
ATOM 2539 C C . GLY A 1 382 ? -3.776 -12.687 8.382 1.00 18.74 382 GLY B C 1
ATOM 2540 O O . GLY A 1 382 ? -4.659 -12.133 9.050 1.00 18.89 382 GLY B O 1
ATOM 2541 N N . LEU A 1 383 ? -3.624 -12.504 7.065 1.00 18.17 383 LEU B N 1
ATOM 2542 C CA . LEU A 1 383 ? -4.452 -11.586 6.311 1.00 17.16 383 LEU B CA 1
ATOM 2543 C C . LEU A 1 383 ? -5.275 -12.305 5.252 1.00 16.91 383 LEU B C 1
ATOM 2544 O O . LEU A 1 383 ? -4.752 -13.159 4.524 1.00 17.01 383 LEU B O 1
ATOM 2549 N N . PHE A 1 384 ? -6.544 -11.876 5.151 1.00 16.34 384 PHE B N 1
ATOM 2550 C CA . PHE A 1 384 ? -7.543 -12.417 4.240 1.00 16.12 384 PHE B CA 1
ATOM 2551 C C . PHE A 1 384 ? -8.363 -11.276 3.623 1.00 15.56 384 PHE B C 1
ATOM 2552 O O . PHE A 1 384 ? -8.487 -10.209 4.213 1.00 15.01 384 PHE B O 1
ATOM 2560 N N . ALA A 1 385 ? -8.947 -11.511 2.449 1.00 15.49 385 ALA B N 1
ATOM 2561 C CA . ALA A 1 385 ? -9.804 -10.505 1.807 1.00 15.09 385 ALA B CA 1
ATOM 2562 C C . ALA A 1 385 ? -10.947 -11.181 1.079 1.00 15.08 385 ALA B C 1
ATOM 2563 O O . ALA A 1 385 ? -10.756 -12.224 0.439 1.00 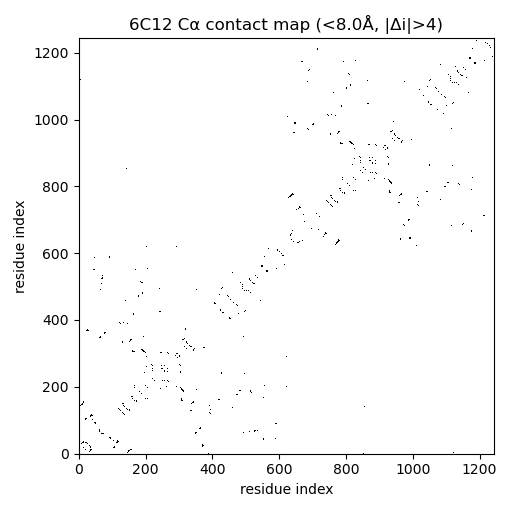15.39 385 ALA B O 1
ATOM 2565 N N . VAL A 1 386 ? -12.140 -10.614 1.215 1.00 14.73 386 VAL B N 1
ATOM 2566 C CA . VAL A 1 386 ? -13.323 -11.137 0.532 1.00 14.91 386 VAL B CA 1
ATOM 2567 C C . VAL A 1 386 ? -14.228 -10.014 0.022 1.00 14.58 386 VAL B C 1
ATOM 2568 O O . VAL A 1 386 ? -14.356 -8.957 0.662 1.00 14.08 386 VAL B O 1
ATOM 2572 N N . GLY A 1 387 ? -14.840 -10.266 -1.137 1.00 14.64 387 GLY B N 1
ATOM 2573 C CA . GLY A 1 387 ? -15.744 -9.317 -1.780 1.00 14.46 387 GLY B CA 1
ATOM 2574 C C . GLY A 1 387 ? -15.080 -8.366 -2.766 1.00 14.25 387 GLY B C 1
ATOM 2575 O O . GLY A 1 387 ? -14.025 -8.664 -3.346 1.00 14.22 387 GLY B O 1
ATOM 2576 N N . GLU A 1 388 ? -15.723 -7.216 -2.965 1.00 14.08 388 GLU B N 1
ATOM 2577 C CA . GLU A 1 388 ? -15.230 -6.204 -3.884 1.00 14.02 388 GLU B CA 1
ATOM 2578 C C . GLU A 1 388 ? -13.811 -5.704 -3.532 1.00 14.09 388 GLU B C 1
ATOM 2579 O O . GLU A 1 388 ? -13.067 -5.326 -4.434 1.00 14.33 388 GLU B O 1
ATOM 2585 N N . ILE A 1 389 ? -13.433 -5.720 -2.257 1.00 14.20 389 ILE B N 1
ATOM 2586 C CA . ILE A 1 389 ? -12.061 -5.376 -1.835 1.00 14.26 389 ILE B CA 1
ATOM 2587 C C . ILE A 1 389 ? -11.004 -6.332 -2.406 1.00 14.43 389 ILE B C 1
ATOM 2588 O O . ILE A 1 389 ? -9.833 -5.957 -2.578 1.00 14.34 389 ILE B O 1
ATOM 2593 N N . ALA A 1 390 ? -11.418 -7.564 -2.704 1.00 14.73 390 ALA B N 1
ATOM 2594 C CA . ALA A 1 390 ? -10.502 -8.587 -3.210 1.00 14.97 390 ALA B CA 1
ATOM 2595 C C . ALA A 1 390 ? -10.343 -8.596 -4.734 1.00 15.20 390 ALA B C 1
ATOM 2596 O O . ALA A 1 390 ? -11.202 -8.103 -5.485 1.00 15.10 390 ALA B O 1
ATOM 2598 N N . CYS A 1 391 ? -9.238 -9.180 -5.181 1.00 15.53 391 CYS B N 1
ATOM 2599 C CA . CYS A 1 391 ? -9.014 -9.502 -6.590 1.00 15.73 391 CYS B CA 1
ATOM 2600 C C . CYS A 1 391 ? -8.653 -10.987 -6.659 1.00 16.53 391 CYS B C 1
ATOM 2601 O O . CYS A 1 391 ? -7.475 -11.345 -6.765 1.00 16.94 391 CYS B O 1
ATOM 2604 N N . VAL A 1 392 ? -9.680 -11.840 -6.521 1.00 16.94 392 VAL B N 1
ATOM 2605 C CA . VAL A 1 392 ? -9.519 -13.302 -6.530 1.00 17.69 392 VAL B CA 1
ATOM 2606 C C . VAL A 1 392 ? -9.258 -13.556 -7.969 1.00 18.22 392 VAL B C 1
ATOM 2607 O O . VAL A 1 392 ? -8.416 -14.348 -8.368 1.00 18.55 392 VAL B O 1
ATOM 2611 N N . SER A 1 393 ? -10.161 -12.863 -8.664 1.00 18.00 393 SER B N 1
ATOM 2612 C CA . SER A 1 393 ? -10.238 -12.423 -9.988 1.00 17.66 393 SER B CA 1
ATOM 2613 C C . SER A 1 393 ? -11.112 -13.296 -10.800 1.00 17.85 393 SER B C 1
ATOM 2614 O O . SER A 1 393 ? -10.691 -14.029 -11.692 1.00 17.90 393 SER B O 1
ATOM 2617 N N . VAL A 1 394 ? -12.378 -13.174 -10.424 1.00 17.60 394 VAL B N 1
ATOM 2618 C CA . VAL A 1 394 ? -13.460 -13.683 -11.191 1.00 18.04 394 VAL B CA 1
ATOM 2619 C C . VAL A 1 394 ? -13.983 -12.643 -12.161 1.00 17.85 394 VAL B C 1
ATOM 2620 O O . VAL A 1 394 ? -14.733 -12.996 -13.045 1.00 18.46 394 VAL B O 1
ATOM 2624 N N . HIS A 1 395 ? -13.559 -11.381 -12.043 1.00 17.44 395 HIS B N 1
ATOM 2625 C CA . HIS A 1 395 ? -14.008 -10.308 -12.958 1.00 17.22 395 HIS B CA 1
ATOM 2626 C C . HIS A 1 395 ? -12.978 -9.806 -13.966 1.00 17.22 395 HIS B C 1
ATOM 2627 O O . HIS A 1 395 ? -13.348 -9.125 -14.943 1.00 17.25 395 HIS B O 1
ATOM 2634 N N . GLY A 1 396 ? -11.709 -10.127 -13.735 1.00 17.11 396 GLY B N 1
ATOM 2635 C CA . GLY A 1 396 ? -10.610 -9.675 -14.580 1.00 17.16 396 GLY B CA 1
ATOM 2636 C C . GLY A 1 396 ? -10.716 -8.204 -14.923 1.00 16.94 396 GLY B C 1
ATOM 2637 O O . GLY A 1 396 ? -10.622 -7.353 -14.039 1.00 16.32 396 GLY B O 1
ATOM 2638 N N . ALA A 1 397 ? -10.965 -7.932 -16.209 1.00 17.26 397 ALA B N 1
ATOM 2639 C CA . ALA A 1 397 ? -11.011 -6.591 -16.748 1.00 17.32 397 ALA B CA 1
ATOM 2640 C C . ALA A 1 397 ? -12.438 -6.016 -16.885 1.00 17.44 397 ALA B C 1
ATOM 2641 O O . ALA A 1 397 ? -12.586 -4.905 -17.355 1.00 16.91 397 ALA B O 1
ATOM 2643 N N . ASN A 1 398 ? -13.462 -6.768 -16.475 1.00 17.90 398 ASN B N 1
ATOM 2644 C CA . ASN A 1 398 ? -14.846 -6.306 -16.547 1.00 18.28 398 ASN B CA 1
ATOM 2645 C C . ASN A 1 398 ? -15.789 -7.243 -15.818 1.00 19.18 398 ASN B C 1
ATOM 2646 O O . ASN A 1 398 ? -16.028 -8.370 -16.268 1.00 19.53 398 ASN B O 1
ATOM 2651 N N . ARG A 1 399 ? -16.270 -6.766 -14.668 1.00 19.58 399 ARG B N 1
ATOM 2652 C CA . ARG A 1 399 ? -17.359 -7.352 -13.891 1.00 20.43 399 ARG B CA 1
ATOM 2653 C C . ARG A 1 399 ? -18.577 -7.596 -14.767 1.00 21.12 399 ARG B C 1
ATOM 2654 O O . ARG A 1 399 ? -18.891 -6.787 -15.610 1.00 21.06 399 ARG B O 1
ATOM 2662 N N . LEU A 1 400 ? -19.257 -8.719 -14.551 1.00 21.97 400 LEU B N 1
ATOM 2663 C CA . LEU A 1 400 ? -20.373 -9.115 -15.388 1.00 22.95 400 LEU B CA 1
ATOM 2664 C C . LEU A 1 400 ? -21.597 -9.317 -14.531 1.00 23.06 400 LEU B C 1
ATOM 2665 O O . LEU A 1 400 ? -21.511 -9.859 -13.435 1.00 23.15 400 LEU B O 1
ATOM 2670 N N . GLY A 1 401 ? -22.740 -8.888 -15.050 1.00 23.40 401 GLY B N 1
ATOM 2671 C CA . GLY A 1 401 ? -23.892 -8.540 -14.215 1.00 23.51 401 GLY B CA 1
ATOM 2672 C C . GLY A 1 401 ? -24.411 -9.658 -13.350 1.00 23.30 401 GLY B C 1
ATOM 2673 O O . GLY A 1 401 ? -24.815 -10.680 -13.866 1.00 24.56 401 GLY B O 1
ATOM 2674 N N . GLY A 1 402 ? -24.392 -9.478 -12.037 1.00 22.41 402 GLY B N 1
ATOM 2675 C CA . GLY A 1 402 ? -24.783 -10.559 -11.094 1.00 21.88 402 GLY B CA 1
ATOM 2676 C C . GLY A 1 402 ? -23.615 -11.228 -10.391 1.00 21.00 402 GLY B C 1
ATOM 2677 O O . GLY A 1 402 ? -23.759 -11.677 -9.264 1.00 21.18 402 GLY B O 1
ATOM 2678 N N . ASN A 1 403 ? -22.450 -11.290 -11.028 1.00 20.25 403 ASN B N 1
ATOM 2679 C CA . ASN A 1 403 ? -21.283 -11.899 -10.399 1.00 19.97 403 ASN B CA 1
ATOM 2680 C C . ASN A 1 403 ? -20.730 -11.113 -9.203 1.00 19.55 403 ASN B C 1
ATOM 2681 O O . ASN A 1 403 ? -19.965 -11.672 -8.414 1.00 19.28 403 ASN B O 1
ATOM 2686 N N . SER A 1 404 ? -21.078 -9.828 -9.082 1.00 19.53 404 SER B N 1
ATOM 2687 C CA . SER A 1 404 ? -20.633 -9.038 -7.928 1.00 19.39 404 SER B CA 1
ATOM 2688 C C . SER A 1 404 ? -21.374 -9.394 -6.668 1.00 19.42 404 SER B C 1
ATOM 2689 O O . SER A 1 404 ? -20.838 -9.153 -5.601 1.00 20.07 404 SER B O 1
ATOM 2692 N N . LEU A 1 405 ? -22.612 -9.865 -6.768 1.00 19.57 405 LEU B N 1
ATOM 2693 C CA . LEU A 1 405 ? -23.314 -10.403 -5.595 1.00 19.62 405 LEU B CA 1
ATOM 2694 C C . LEU A 1 405 ? -22.870 -11.840 -5.320 1.00 19.64 405 LEU B C 1
ATOM 2695 O O . LEU A 1 405 ? -22.758 -12.246 -4.172 1.00 19.47 405 LEU B O 1
ATOM 2700 N N . LEU A 1 406 ? -22.638 -12.592 -6.390 1.00 19.58 406 LEU B N 1
ATOM 2701 C CA . LEU A 1 406 ? -22.264 -13.979 -6.312 1.00 19.94 406 LEU B CA 1
ATOM 2702 C C . LEU A 1 406 ? -20.908 -14.167 -5.651 1.00 19.48 406 LEU B C 1
ATOM 2703 O O . LEU A 1 406 ? -20.785 -15.018 -4.759 1.00 19.40 406 LEU B O 1
ATOM 2708 N N . ASP A 1 407 ? -19.902 -13.387 -6.061 1.00 18.85 407 ASP B N 1
ATOM 2709 C CA . ASP A 1 407 ? -18.561 -13.542 -5.450 1.00 18.73 407 ASP B CA 1
ATOM 2710 C C . ASP A 1 407 ? -18.576 -13.293 -3.936 1.00 18.01 407 ASP B C 1
ATOM 2711 O O . ASP A 1 407 ? -17.817 -13.927 -3.205 1.00 17.78 407 ASP B O 1
ATOM 2716 N N . LEU A 1 408 ? -19.458 -12.396 -3.481 1.00 17.43 408 LEU B N 1
ATOM 2717 C CA . LEU A 1 408 ? -19.597 -12.083 -2.050 1.00 17.02 408 LEU B CA 1
ATOM 2718 C C . LEU A 1 408 ? -19.881 -13.340 -1.248 1.00 17.40 408 LEU B C 1
ATOM 2719 O O . LEU A 1 408 ? -19.228 -13.581 -0.249 1.00 17.49 408 LEU B O 1
ATOM 2724 N N . VAL A 1 409 ? -20.856 -14.122 -1.706 1.00 17.74 409 VAL B N 1
ATOM 2725 C CA . VAL A 1 409 ? -21.328 -15.285 -0.984 1.00 18.36 409 VAL B CA 1
ATOM 2726 C C . VAL A 1 409 ? -20.363 -16.448 -1.156 1.00 18.54 409 VAL B C 1
ATOM 2727 O O . VAL A 1 409 ? -19.991 -17.098 -0.176 1.00 18.62 409 VAL B O 1
ATOM 2731 N N . VAL A 1 410 ? -19.967 -16.713 -2.396 1.00 18.50 410 VAL B N 1
ATOM 2732 C CA . VAL A 1 410 ? -19.071 -17.821 -2.668 1.00 18.88 410 VAL B CA 1
ATOM 2733 C C . VAL A 1 410 ? -17.757 -17.655 -1.903 1.00 18.65 410 VAL B C 1
ATOM 2734 O O . VAL A 1 410 ? -17.375 -18.544 -1.156 1.00 19.09 410 VAL B O 1
ATOM 2738 N N . PHE A 1 411 ? -17.102 -16.509 -2.057 1.00 18.18 411 PHE B N 1
ATOM 2739 C CA . PHE A 1 411 ? -15.783 -16.280 -1.455 1.00 18.14 411 PHE B CA 1
ATOM 2740 C C . PHE A 1 411 ? -15.818 -15.806 -0.012 1.00 18.37 411 PHE B C 1
ATOM 2741 O O . PHE A 1 411 ? -14.866 -16.078 0.760 1.00 18.60 411 PHE B O 1
ATOM 2749 N N . GLY A 1 412 ? -16.908 -15.142 0.375 1.00 18.40 412 GLY B N 1
ATOM 2750 C CA . GLY A 1 412 ? -17.206 -14.977 1.801 1.00 18.69 412 GLY B CA 1
ATOM 2751 C C . GLY A 1 412 ? -17.241 -16.317 2.529 1.00 19.55 412 GLY B C 1
ATOM 2752 O O . GLY A 1 412 ? -16.557 -16.520 3.543 1.00 19.61 412 GLY B O 1
ATOM 2753 N N . ARG A 1 413 ? -18.023 -17.244 1.987 1.00 20.25 413 ARG B N 1
ATOM 2754 C CA . ARG A 1 413 ? -18.176 -18.550 2.587 1.00 21.16 413 ARG B CA 1
ATOM 2755 C C . ARG A 1 413 ? -16.839 -19.320 2.560 1.00 21.03 413 ARG B C 1
ATOM 2756 O O . ARG A 1 413 ? -16.419 -19.857 3.579 1.00 21.05 413 ARG B O 1
ATOM 2764 N N . ALA A 1 414 ? -16.180 -19.349 1.402 1.00 20.53 414 ALA B N 1
ATOM 2765 C CA . ALA A 1 414 ? -14.923 -20.085 1.239 1.00 20.63 414 ALA B CA 1
ATOM 2766 C C . ALA A 1 414 ? -13.853 -19.624 2.227 1.00 20.24 414 ALA B C 1
ATOM 2767 O O . ALA A 1 414 ? -13.125 -20.438 2.766 1.00 20.45 414 ALA B O 1
ATOM 2769 N N . ALA A 1 415 ? -13.759 -18.325 2.487 1.00 19.68 415 ALA B N 1
ATOM 2770 C CA . ALA A 1 415 ? -12.805 -17.859 3.493 1.00 19.55 415 ALA B CA 1
ATOM 2771 C C . ALA A 1 415 ? -13.113 -18.483 4.867 1.00 20.04 415 ALA B C 1
ATOM 2772 O O . ALA A 1 415 ? -12.216 -18.960 5.571 1.00 20.08 415 ALA B O 1
ATOM 2774 N N . GLY A 1 416 ? -14.395 -18.522 5.203 1.00 20.35 416 GLY B N 1
ATOM 2775 C CA . GLY A 1 416 ? -14.854 -19.097 6.454 1.00 21.16 416 GLY B CA 1
ATOM 2776 C C . GLY A 1 416 ? -14.661 -20.590 6.535 1.00 22.19 416 GLY B C 1
ATOM 2777 O O . GLY A 1 416 ? -14.183 -21.102 7.551 1.00 22.61 416 GLY B O 1
ATOM 2778 N N . LEU A 1 417 ? -15.043 -21.277 5.460 1.00 22.83 417 LEU B N 1
ATOM 2779 C CA . LEU A 1 417 ? -14.866 -22.727 5.337 1.00 24.00 417 LEU B CA 1
ATOM 2780 C C . LEU A 1 417 ? -13.394 -23.148 5.526 1.00 24.54 417 LEU B C 1
ATOM 2781 O O . LEU A 1 417 ? -13.108 -24.077 6.241 1.00 25.08 417 LEU B O 1
ATOM 2786 N N . HIS A 1 418 ? -12.464 -22.417 4.931 1.00 24.56 418 HIS B N 1
ATOM 2787 C CA . HIS A 1 418 ? -11.051 -22.773 5.019 1.00 25.27 418 HIS B CA 1
ATOM 2788 C C . HIS A 1 418 ? -10.225 -22.061 6.100 1.00 25.03 418 HIS B C 1
ATOM 2789 O O . HIS A 1 418 ? -9.008 -22.176 6.114 1.00 24.85 418 HIS B O 1
ATOM 2796 N N . LEU A 1 419 ? -10.866 -21.345 7.015 1.00 25.02 419 LEU B N 1
ATOM 2797 C CA . LEU A 1 419 ? -10.111 -20.454 7.912 1.00 25.06 419 LEU B CA 1
ATOM 2798 C C . LEU A 1 419 ? -9.184 -21.229 8.852 1.00 26.07 419 LEU B C 1
ATOM 2799 O O . LEU A 1 419 ? -8.014 -20.865 9.044 1.00 25.95 419 LEU B O 1
ATOM 2804 N N . GLN A 1 420 ? -9.728 -22.292 9.420 1.00 27.20 420 GLN B N 1
ATOM 2805 C CA . GLN A 1 420 ? -9.014 -23.154 10.353 1.00 28.78 420 GLN B CA 1
ATOM 2806 C C . GLN A 1 420 ? -7.781 -23.774 9.694 1.00 28.67 420 GLN B C 1
ATOM 2807 O O . GLN A 1 420 ? -6.702 -23.795 10.274 1.00 28.74 420 GLN B O 1
ATOM 2813 N N . GLU A 1 421 ? -7.950 -24.247 8.464 1.00 28.44 421 GLU B N 1
ATOM 2814 C CA . GLU A 1 421 ? -6.838 -24.794 7.685 1.00 28.49 421 GLU B CA 1
ATOM 2815 C C . GLU A 1 421 ? -5.806 -23.703 7.338 1.00 27.35 421 GLU B C 1
ATOM 2816 O O . GLU A 1 421 ? -4.591 -23.934 7.408 1.00 27.75 421 GLU B O 1
ATOM 2822 N N . SER A 1 422 ? -6.291 -22.512 7.001 1.00 25.62 422 SER B N 1
ATOM 2823 C CA . SER A 1 422 ? -5.421 -21.374 6.723 1.00 24.45 422 SER B CA 1
ATOM 2824 C C . SER A 1 422 ? -4.648 -20.937 7.981 1.00 24.32 422 SER B C 1
ATOM 2825 O O . SER A 1 422 ? -3.445 -20.626 7.910 1.00 23.88 422 SER B O 1
ATOM 2828 N N . ILE A 1 423 ? -5.334 -20.932 9.125 1.00 24.29 423 ILE B N 1
ATOM 2829 C CA . ILE A 1 423 ? -4.681 -20.657 10.415 1.00 24.86 423 ILE B CA 1
ATOM 2830 C C . ILE A 1 423 ? -3.623 -21.716 10.733 1.00 25.85 423 ILE B C 1
ATOM 2831 O O . ILE A 1 423 ? -2.530 -21.385 11.192 1.00 25.86 423 ILE B O 1
ATOM 2836 N N . ALA A 1 424 ? -3.960 -22.975 10.487 1.00 26.65 424 ALA B N 1
ATOM 2837 C CA . ALA A 1 424 ? -2.996 -24.062 10.593 1.00 27.88 424 ALA B CA 1
ATOM 2838 C C . ALA A 1 424 ? -1.827 -23.876 9.620 1.00 28.14 424 ALA B C 1
ATOM 2839 O O . ALA A 1 424 ? -0.688 -24.129 9.984 1.00 28.83 424 ALA B O 1
ATOM 2841 N N . GLU A 1 425 ? -2.106 -23.432 8.398 1.00 27.89 425 GLU B N 1
ATOM 2842 C CA . GLU A 1 425 ? -1.048 -23.186 7.401 1.00 28.27 425 GLU B CA 1
ATOM 2843 C C . GLU A 1 425 ? -0.050 -22.121 7.850 1.00 28.05 425 GLU B C 1
ATOM 2844 O O . GLU A 1 425 ? 1.152 -22.308 7.749 1.00 28.59 425 GLU B O 1
ATOM 2850 N N . GLN A 1 426 ? -0.550 -20.988 8.321 1.00 27.74 426 GLN B N 1
ATOM 2851 C CA . GLN A 1 426 ? 0.342 -19.902 8.741 1.00 27.40 426 GLN B CA 1
ATOM 2852 C C . GLN A 1 426 ? 1.065 -20.216 10.062 1.00 28.01 426 GLN B C 1
ATOM 2853 O O . GLN A 1 426 ? 2.148 -19.683 10.307 1.00 28.26 426 GLN B O 1
ATOM 2859 N N . GLY A 1 427 ? 0.480 -21.085 10.895 1.00 28.56 427 GLY B N 1
ATOM 2860 C CA . GLY A 1 427 ? 1.055 -21.438 12.201 1.00 29.26 427 GLY B CA 1
ATOM 2861 C C . GLY A 1 427 ? 0.808 -20.353 13.240 1.00 28.96 427 GLY B C 1
ATOM 2862 O O . GLY A 1 427 ? 0.250 -19.300 12.925 1.00 27.62 427 GLY B O 1
ATOM 2863 N N . ALA A 1 428 ? 1.213 -20.616 14.479 1.00 29.90 428 ALA B N 1
ATOM 2864 C CA . ALA A 1 428 ? 1.086 -19.642 15.566 1.00 30.19 428 ALA B CA 1
ATOM 2865 C C . ALA A 1 428 ? 1.863 -18.386 15.226 1.00 30.28 428 ALA B C 1
ATOM 2866 O O . ALA A 1 428 ? 3.025 -18.465 14.815 1.00 30.73 428 ALA B O 1
ATOM 2868 N N . LEU A 1 429 ? 1.210 -17.237 15.361 1.00 30.30 429 LEU B N 1
ATOM 2869 C CA . LEU A 1 429 ? 1.853 -15.953 15.090 1.00 30.68 429 LEU B CA 1
ATOM 2870 C C . LEU A 1 429 ? 2.307 -15.336 16.407 1.00 31.78 429 LEU B C 1
ATOM 2871 O O . LEU A 1 429 ? 1.586 -15.365 17.400 1.00 31.54 429 LEU B O 1
ATOM 2876 N N . ARG A 1 430 ? 3.505 -14.774 16.404 1.00 33.17 430 ARG B N 1
ATOM 2877 C CA . ARG A 1 430 ? 4.017 -14.079 17.569 1.00 34.58 430 ARG B CA 1
ATOM 2878 C C . ARG A 1 430 ? 3.128 -12.882 17.950 1.00 34.04 430 ARG B C 1
ATOM 2879 O O . ARG A 1 430 ? 2.538 -12.210 17.090 1.00 32.98 430 ARG B O 1
ATOM 2887 N N . ASP A 1 431 ? 3.051 -12.624 19.250 1.00 34.20 431 ASP B N 1
ATOM 2888 C CA . ASP A 1 431 ? 2.353 -11.456 19.766 1.00 33.41 431 ASP B CA 1
ATOM 2889 C C . ASP A 1 431 ? 2.897 -10.155 19.161 1.00 32.53 431 ASP B C 1
ATOM 2890 O O . ASP A 1 431 ? 4.109 -9.994 18.994 1.00 32.87 431 ASP B O 1
ATOM 2895 N N . ALA A 1 432 ? 1.990 -9.239 18.830 1.00 31.31 432 ALA B N 1
ATOM 2896 C CA . ALA A 1 432 ? 2.360 -7.857 18.554 1.00 30.30 432 ALA B CA 1
ATOM 2897 C C . ALA A 1 432 ? 2.900 -7.251 19.837 1.00 30.67 432 ALA B C 1
ATOM 2898 O O . ALA A 1 432 ? 2.300 -7.440 20.903 1.00 30.50 432 ALA B O 1
ATOM 2900 N N . SER A 1 433 ? 4.034 -6.555 19.733 1.00 30.82 433 SER B N 1
ATOM 2901 C CA . SER A 1 433 ? 4.590 -5.764 20.841 1.00 31.40 433 SER B CA 1
ATOM 2902 C C . SER A 1 433 ? 3.840 -4.429 20.958 1.00 31.07 433 SER B C 1
ATOM 2903 O O . SER A 1 433 ? 2.968 -4.137 20.151 1.00 30.01 433 SER B O 1
ATOM 2906 N N . GLU A 1 434 ? 4.178 -3.620 21.961 1.00 32.01 434 GLU B N 1
ATOM 2907 C CA . GLU A 1 434 ? 3.506 -2.325 22.139 1.00 31.72 434 GLU B CA 1
ATOM 2908 C C . GLU A 1 434 ? 3.785 -1.363 20.994 1.00 30.79 434 GLU B C 1
ATOM 2909 O O . GLU A 1 434 ? 2.868 -0.677 20.552 1.00 29.83 434 GLU B O 1
ATOM 2915 N N . SER A 1 435 ? 5.031 -1.304 20.520 1.00 31.01 435 SER B N 1
ATOM 2916 C CA . SER A 1 435 ? 5.361 -0.417 19.381 1.00 30.60 435 SER B CA 1
ATOM 2917 C C . SER A 1 435 ? 4.707 -0.870 18.076 1.00 29.50 435 SER B C 1
ATOM 2918 O O . SER A 1 435 ? 4.410 -0.039 17.234 1.00 29.29 435 SER B O 1
ATOM 2921 N N . ASP A 1 436 ? 4.485 -2.177 17.916 1.00 29.37 436 ASP B N 1
ATOM 2922 C CA . ASP A 1 436 ? 3.723 -2.711 16.781 1.00 28.45 436 ASP B CA 1
ATOM 2923 C C . ASP A 1 436 ? 2.317 -2.114 16.773 1.00 27.47 436 ASP B C 1
ATOM 2924 O O . ASP A 1 436 ? 1.825 -1.660 15.737 1.00 26.91 436 ASP B O 1
ATOM 2929 N N . VAL A 1 437 ? 1.671 -2.106 17.931 1.00 27.12 437 VAL B N 1
ATOM 2930 C CA . VAL A 1 437 ? 0.341 -1.499 18.036 1.00 26.43 437 VAL B CA 1
ATOM 2931 C C . VAL A 1 437 ? 0.401 0.015 17.801 1.00 25.84 437 VAL B C 1
ATOM 2932 O O . VAL A 1 437 ? -0.467 0.568 17.107 1.00 25.17 437 VAL B O 1
ATOM 2936 N N . GLU A 1 438 ? 1.416 0.675 18.366 1.00 25.98 438 GLU B N 1
ATOM 2937 C CA . GLU A 1 438 ? 1.567 2.118 18.201 1.00 25.86 438 GLU B CA 1
ATOM 2938 C C . GLU A 1 438 ? 1.850 2.531 16.753 1.00 24.59 438 GLU B C 1
ATOM 2939 O O . GLU A 1 438 ? 1.363 3.570 16.300 1.00 23.72 438 GLU B O 1
ATOM 2945 N N . ALA A 1 439 ? 2.587 1.700 16.019 1.00 23.91 439 ALA B N 1
ATOM 2946 C CA . ALA A 1 439 ? 2.750 1.900 14.581 1.00 23.04 439 ALA B CA 1
ATOM 2947 C C . ALA A 1 439 ? 1.395 2.046 13.874 1.00 21.89 439 ALA B C 1
ATOM 2948 O O . ALA A 1 439 ? 1.233 2.945 13.057 1.00 21.31 439 ALA B O 1
ATOM 2950 N N . SER A 1 440 ? 0.415 1.217 14.238 1.00 21.15 440 SER B N 1
ATOM 2951 C CA . SER A 1 440 ? -0.920 1.277 13.615 1.00 20.49 440 SER B CA 1
ATOM 2952 C C . SER A 1 440 ? -1.775 2.494 14.021 1.00 20.52 440 SER B C 1
ATOM 2953 O O . SER A 1 440 ? -2.874 2.678 13.487 1.00 20.45 440 SER B O 1
ATOM 2956 N N . LEU A 1 441 ? -1.287 3.286 14.977 1.00 20.71 441 LEU B N 1
ATOM 2957 C CA . LEU A 1 441 ? -1.944 4.485 15.457 1.00 20.80 441 LEU B CA 1
ATOM 2958 C C . LEU A 1 441 ? -1.319 5.771 14.943 1.00 21.07 441 LEU B C 1
ATOM 2959 O O . LEU A 1 441 ? -1.916 6.816 15.093 1.00 20.92 441 LEU B O 1
ATOM 2964 N N . ASP A 1 442 ? -0.133 5.681 14.339 1.00 21.52 442 ASP B N 1
ATOM 2965 C CA . ASP A 1 442 ? 0.651 6.831 13.887 1.00 21.93 442 ASP B CA 1
ATOM 2966 C C . ASP A 1 442 ? -0.116 7.843 13.019 1.00 21.61 442 ASP B C 1
ATOM 2967 O O . ASP A 1 442 ? -0.080 9.059 13.238 1.00 21.99 442 ASP B O 1
ATOM 2972 N N . ARG A 1 443 ? -0.779 7.315 12.012 1.00 21.03 443 ARG B N 1
ATOM 2973 C CA . ARG A 1 443 ? -1.613 8.093 11.107 1.00 20.57 443 ARG B CA 1
ATOM 2974 C C . ARG A 1 443 ? -2.709 8.829 11.866 1.00 20.12 443 ARG B C 1
ATOM 2975 O O . ARG A 1 443 ? -2.888 10.032 11.690 1.00 20.07 443 ARG B O 1
ATOM 2983 N N . LEU A 1 444 ? -3.425 8.108 12.728 1.00 19.66 444 LEU B N 1
ATOM 2984 C CA . LEU A 1 444 ? -4.436 8.717 13.609 1.00 19.48 444 LEU B CA 1
ATOM 2985 C C . LEU A 1 444 ? -3.871 9.868 14.433 1.00 19.96 444 LEU B C 1
ATOM 2986 O O . LEU A 1 444 ? -4.515 10.919 14.577 1.00 19.73 444 LEU B O 1
ATOM 2991 N N . ASN A 1 445 ? -2.687 9.638 14.999 1.00 20.34 445 ASN B N 1
ATOM 2992 C CA . ASN A 1 445 ? -2.052 10.604 15.883 1.00 20.87 445 ASN B CA 1
ATOM 2993 C C . ASN A 1 445 ? -1.691 11.875 15.142 1.00 20.85 445 ASN B C 1
ATOM 2994 O O . ASN A 1 445 ? -1.825 12.953 15.700 1.00 21.12 445 ASN B O 1
ATOM 2999 N N . ARG A 1 446 ? -1.254 11.756 13.889 1.00 20.55 446 ARG B N 1
ATOM 3000 C CA . ARG A 1 446 ? -0.957 12.938 13.097 1.00 20.59 446 ARG B CA 1
ATOM 3001 C C . ARG A 1 446 ? -2.209 13.819 12.878 1.00 19.97 446 ARG B C 1
ATOM 3002 O O . ARG A 1 446 ? -2.123 15.028 13.038 1.00 19.91 446 ARG B O 1
ATOM 3010 N N . TRP A 1 447 ? -3.359 13.221 12.566 1.00 18.97 447 TRP B N 1
ATOM 3011 C CA . TRP A 1 447 ? -4.622 13.992 12.492 1.00 18.70 447 TRP B CA 1
ATOM 3012 C C . TRP A 1 447 ? -4.965 14.714 13.797 1.00 19.25 447 TRP B C 1
ATOM 3013 O O . TRP A 1 447 ? -5.291 15.912 13.787 1.00 19.21 447 TRP B O 1
ATOM 3024 N N . ASN A 1 448 ? -4.872 13.983 14.905 1.00 19.44 448 ASN B N 1
ATOM 3025 C CA . ASN A 1 448 ? -5.201 14.508 16.235 1.00 20.21 448 ASN B CA 1
ATOM 3026 C C . ASN A 1 448 ? -4.228 15.558 16.779 1.00 21.44 448 ASN B C 1
ATOM 3027 O O . ASN A 1 448 ? -4.547 16.226 17.770 1.00 22.30 448 ASN B O 1
ATOM 3032 N N . ASN A 1 449 ? -3.057 15.704 16.171 1.00 22.22 449 ASN B N 1
ATOM 3033 C CA . ASN A 1 449 ? -2.144 16.806 16.503 1.00 23.68 449 ASN B CA 1
ATOM 3034 C C . ASN A 1 449 ? -2.026 17.915 15.451 1.00 24.33 449 ASN B C 1
ATOM 3035 O O . ASN A 1 449 ? -1.108 18.731 15.543 1.00 25.17 449 ASN B O 1
ATOM 3040 N N . ASN A 1 450 ? -2.946 17.962 14.482 1.00 24.29 450 ASN B N 1
ATOM 3041 C CA . ASN A 1 450 ? -2.969 19.016 13.457 1.00 24.98 450 ASN B CA 1
ATOM 3042 C C . ASN A 1 450 ? -4.362 19.679 13.373 1.00 25.55 450 ASN B C 1
ATOM 3043 O O . ASN A 1 450 ? -5.256 19.204 12.673 1.00 24.39 450 ASN B O 1
ATOM 3048 N N . ARG A 1 451 ? -4.520 20.780 14.108 1.00 27.53 451 ARG B N 1
ATOM 3049 C CA . ARG A 1 451 ? -5.753 21.585 14.095 1.00 28.85 451 ARG B CA 1
ATOM 3050 C C . ARG A 1 451 ? -5.713 22.660 13.038 1.00 28.74 451 ARG B C 1
ATOM 3051 O O . ARG A 1 451 ? -6.764 23.141 12.617 1.00 29.09 451 ARG B O 1
ATOM 3059 N N . ASN A 1 452 ? -4.513 23.087 12.663 1.00 28.71 452 ASN B N 1
ATOM 3060 C CA . ASN A 1 452 ? -4.346 24.147 11.685 1.00 29.25 452 ASN B CA 1
ATOM 3061 C C . ASN A 1 452 ? -3.468 23.610 10.560 1.00 29.10 452 ASN B C 1
ATOM 3062 O O . ASN A 1 452 ? -2.532 22.848 10.782 1.00 30.10 452 ASN B O 1
ATOM 3067 N N . GLY A 1 453 ? -3.782 24.009 9.347 1.00 28.24 453 GLY B N 1
ATOM 3068 C CA . GLY A 1 453 ? -3.253 23.346 8.182 1.00 26.85 453 GLY B CA 1
ATOM 3069 C C . GLY A 1 453 ? -4.342 23.315 7.148 1.00 25.86 453 GLY B C 1
ATOM 3070 O O . GLY A 1 453 ? -5.311 24.082 7.199 1.00 25.27 453 GLY B O 1
ATOM 3071 N N . GLU A 1 454 ? -4.192 22.404 6.209 1.00 25.13 454 GLU B N 1
ATOM 3072 C CA . GLU A 1 454 ? -5.019 22.432 5.025 1.00 24.91 454 GLU B CA 1
ATOM 3073 C C . GLU A 1 454 ? -6.336 21.692 5.232 1.00 23.52 454 GLU B C 1
ATOM 3074 O O . GLU A 1 454 ? -6.372 20.650 5.898 1.00 22.41 454 GLU B O 1
ATOM 3080 N N . ASP A 1 455 ? -7.400 22.256 4.667 1.00 22.78 455 ASP B N 1
ATOM 3081 C CA . ASP A 1 455 ? -8.725 21.673 4.708 1.00 22.33 455 ASP B CA 1
ATOM 3082 C C . ASP A 1 455 ? -8.758 20.380 3.899 1.00 21.33 455 ASP B C 1
ATOM 3083 O O . ASP A 1 455 ? -8.504 20.417 2.691 1.00 21.40 455 ASP B O 1
ATOM 3088 N N . PRO A 1 456 ? -9.099 19.250 4.551 1.00 20.51 456 PRO B N 1
ATOM 3089 C CA . PRO A 1 456 ? -9.202 17.944 3.853 1.00 19.80 456 PRO B CA 1
ATOM 3090 C C . PRO A 1 456 ? -10.247 17.887 2.737 1.00 19.78 456 PRO B C 1
ATOM 3091 O O . PRO A 1 456 ? -10.032 17.202 1.735 1.00 18.88 456 PRO B O 1
ATOM 3095 N N . VAL A 1 457 ? -11.343 18.629 2.901 1.00 20.41 457 VAL B N 1
ATOM 3096 C CA . VAL A 1 457 ? -12.427 18.681 1.896 1.00 20.75 457 VAL B CA 1
ATOM 3097 C C . VAL A 1 457 ? -11.932 19.183 0.532 1.00 20.83 457 VAL B C 1
ATOM 3098 O O . VAL A 1 457 ? -12.301 18.640 -0.496 1.00 21.00 457 VAL B O 1
ATOM 3102 N N . ALA A 1 458 ? -11.089 20.206 0.557 1.00 20.89 458 ALA B N 1
ATOM 3103 C CA . ALA A 1 458 ? -10.437 20.731 -0.622 1.00 20.89 458 ALA B CA 1
ATOM 3104 C C . ALA A 1 458 ? -9.453 19.750 -1.213 1.00 20.57 458 ALA B C 1
ATOM 3105 O O . ALA A 1 458 ? -9.355 19.630 -2.435 1.00 20.90 458 ALA B O 1
ATOM 3107 N N . ILE A 1 459 ? -8.707 19.060 -0.355 1.00 20.39 459 ILE B N 1
ATOM 3108 C CA . ILE A 1 459 ? -7.767 18.040 -0.814 1.00 20.16 459 ILE B CA 1
ATOM 3109 C C . ILE A 1 459 ? -8.521 16.908 -1.540 1.00 19.75 459 ILE B C 1
ATOM 3110 O O . ILE A 1 459 ? -8.114 16.511 -2.626 1.00 19.30 459 ILE B O 1
ATOM 3115 N N . ARG A 1 460 ? -9.623 16.440 -0.945 1.00 19.64 460 ARG B N 1
ATOM 3116 C CA . ARG A 1 460 ? -10.506 15.421 -1.531 1.00 19.37 460 ARG B CA 1
ATOM 3117 C C . ARG A 1 460 ? -11.013 15.829 -2.923 1.00 19.33 460 ARG B C 1
ATOM 3118 O O . ARG A 1 460 ? -10.949 15.040 -3.862 1.00 18.71 460 ARG B O 1
ATOM 3126 N N . LYS A 1 461 ? -11.508 17.055 -3.052 1.00 19.52 461 LYS B N 1
ATOM 3127 C CA . LYS A 1 461 ? -11.990 17.540 -4.351 1.00 19.88 461 LYS B CA 1
ATOM 3128 C C . LYS A 1 461 ? -10.894 17.613 -5.421 1.00 19.16 461 LYS B C 1
ATOM 3129 O O . LYS A 1 461 ? -11.137 17.264 -6.568 1.00 19.03 461 LYS B O 1
ATOM 3135 N N . ALA A 1 462 ? -9.699 18.043 -5.038 1.00 18.75 462 ALA B N 1
ATOM 3136 C CA . ALA A 1 462 ? -8.526 18.060 -5.941 1.00 18.55 462 ALA B CA 1
ATOM 3137 C C . ALA A 1 462 ? -8.097 16.665 -6.384 1.00 17.95 462 ALA B C 1
ATOM 3138 O O . ALA A 1 462 ? -7.735 16.462 -7.542 1.00 18.05 462 ALA B O 1
ATOM 3140 N N . LEU A 1 463 ? -8.136 15.704 -5.467 1.00 17.20 463 LEU B N 1
ATOM 3141 C CA . LEU A 1 463 ? -7.821 14.327 -5.777 1.00 16.64 463 LEU B CA 1
ATOM 3142 C C . LEU A 1 463 ? -8.800 13.789 -6.815 1.00 16.40 463 LEU B C 1
ATOM 3143 O O . LEU A 1 463 ? -8.396 13.214 -7.844 1.00 16.08 463 LEU B O 1
ATOM 3148 N N . GLN A 1 464 ? -10.085 14.000 -6.532 1.00 16.07 464 GLN B N 1
ATOM 3149 C CA . GLN A 1 464 ? -11.156 13.466 -7.354 1.00 15.84 464 GLN B CA 1
ATOM 3150 C C . GLN A 1 464 ? -11.100 14.065 -8.762 1.00 16.10 464 GLN B C 1
ATOM 3151 O O . GLN A 1 464 ? -11.242 13.345 -9.715 1.00 15.83 464 GLN B O 1
ATOM 3157 N N . GLU A 1 465 ? -10.875 15.377 -8.873 1.00 16.57 465 GLU B N 1
ATOM 3158 C CA . GLU A 1 465 ? -10.736 16.026 -10.181 1.00 16.94 465 GLU B CA 1
ATOM 3159 C C . GLU A 1 465 ? -9.565 15.477 -10.991 1.00 16.65 465 GLU B C 1
ATOM 3160 O O . GLU A 1 465 ? -9.714 15.183 -12.181 1.00 16.53 465 GLU B O 1
ATOM 3166 N N . CYS A 1 466 ? -8.402 15.403 -10.348 1.00 16.25 466 CYS B N 1
ATOM 3167 C CA . CYS A 1 466 ? -7.204 14.832 -10.951 1.00 16.20 466 CYS B CA 1
ATOM 3168 C C . CYS A 1 466 ? -7.460 13.414 -11.479 1.00 15.80 466 CYS B C 1
ATOM 3169 O O . CYS A 1 466 ? -7.157 13.117 -12.625 1.00 15.82 466 CYS B O 1
ATOM 3172 N N . MET A 1 467 ? -8.045 12.563 -10.631 1.00 15.42 467 MET B N 1
ATOM 3173 C CA . MET A 1 467 ? -8.360 11.194 -11.006 1.00 15.20 467 MET B CA 1
ATOM 3174 C C . MET A 1 467 ? -9.333 11.125 -12.183 1.00 15.44 467 MET B C 1
ATOM 3175 O O . MET A 1 467 ? -9.101 10.344 -13.135 1.00 15.50 467 MET B O 1
ATOM 3180 N N . GLN A 1 468 ? -10.384 11.948 -12.132 1.00 15.42 468 GLN B N 1
ATOM 3181 C CA . GLN A 1 468 ? -11.388 12.013 -13.208 1.00 15.65 468 GLN B CA 1
ATOM 3182 C C . GLN A 1 468 ? -10.776 12.520 -14.541 1.00 16.25 468 GLN B C 1
ATOM 3183 O O . GLN A 1 468 ? -11.026 11.965 -15.622 1.00 16.37 468 GLN B O 1
ATOM 3189 N N . HIS A 1 469 ? -9.957 13.558 -14.471 1.00 16.46 469 HIS B N 1
ATOM 3190 C CA . HIS A 1 469 ? -9.362 14.111 -15.685 1.00 17.05 469 HIS B CA 1
ATOM 3191 C C . HIS A 1 469 ? -8.354 13.171 -16.345 1.00 16.85 469 HIS B C 1
ATOM 3192 O O . HIS A 1 469 ? -8.360 13.024 -17.581 1.00 17.16 469 HIS B O 1
ATOM 3199 N N . ASN A 1 470 ? -7.508 12.554 -15.526 1.00 16.27 470 ASN B N 1
ATOM 3200 C CA . ASN A 1 470 ? -6.320 11.846 -15.996 1.00 16.34 470 ASN B CA 1
ATOM 3201 C C . ASN A 1 470 ? -6.325 10.314 -15.857 1.00 15.79 470 ASN B C 1
ATOM 3202 O O . ASN A 1 470 ? -5.493 9.643 -16.462 1.00 15.99 470 ASN B O 1
ATOM 3207 N N . PHE A 1 471 ? -7.216 9.759 -15.038 1.00 15.17 471 PHE B N 1
ATOM 3208 C CA . PHE A 1 471 ? -7.166 8.328 -14.720 1.00 14.68 471 PHE B CA 1
ATOM 3209 C C . PHE A 1 471 ? -8.535 7.632 -14.654 1.00 14.42 471 PHE B C 1
ATOM 3210 O O . PHE A 1 471 ? -8.666 6.584 -14.018 1.00 14.17 471 PHE B O 1
ATOM 3218 N N . SER A 1 472 ? -9.540 8.182 -15.324 1.00 14.58 472 SER B N 1
ATOM 3219 C CA . SER A 1 472 ? -10.833 7.533 -15.411 1.00 14.54 472 SER B CA 1
ATOM 3220 C C . SER A 1 472 ? -10.900 6.934 -16.821 1.00 14.91 472 SER B C 1
ATOM 3221 O O . SER A 1 472 ? -10.178 5.983 -17.117 1.00 14.97 472 SER B O 1
ATOM 3224 N N . VAL A 1 473 ? -11.697 7.525 -17.700 1.00 15.38 473 VAL B N 1
ATOM 3225 C CA . VAL A 1 473 ? -11.986 6.953 -19.012 1.00 15.81 473 VAL B CA 1
ATOM 3226 C C . VAL A 1 473 ? -11.112 7.530 -20.121 1.00 16.33 473 VAL B C 1
ATOM 3227 O O . VAL A 1 473 ? -11.098 6.988 -21.223 1.00 16.73 473 VAL B O 1
ATOM 3231 N N . PHE A 1 474 ? -10.357 8.593 -19.818 1.00 16.59 474 PHE B N 1
ATOM 3232 C CA . PHE A 1 474 ? -9.343 9.133 -20.727 1.00 17.12 474 PHE B CA 1
ATOM 3233 C C . PHE A 1 474 ? -7.965 8.868 -20.156 1.00 16.97 474 PHE B C 1
ATOM 3234 O O . PHE A 1 474 ? -7.512 9.559 -19.221 1.00 16.90 474 PHE B O 1
ATOM 3242 N N . ARG A 1 475 ? -7.294 7.876 -20.713 1.00 17.13 475 ARG B N 1
ATOM 3243 C CA . ARG A 1 475 ? -5.975 7.492 -20.240 1.00 17.28 475 ARG B CA 1
ATOM 3244 C C . ARG A 1 475 ? -5.023 7.602 -21.395 1.00 18.33 475 ARG B C 1
ATOM 3245 O O . ARG A 1 475 ? -5.194 6.927 -22.413 1.00 18.56 475 ARG B O 1
ATOM 3253 N N . GLU A 1 476 ? -4.063 8.514 -21.239 1.00 19.12 476 GLU B N 1
ATOM 3254 C CA . GLU A 1 476 ? -3.083 8.831 -22.258 1.00 20.28 476 GLU B CA 1
ATOM 3255 C C . GLU A 1 476 ? -1.771 9.178 -21.553 1.00 20.60 476 GLU B C 1
ATOM 3256 O O . GLU A 1 476 ? -1.762 9.800 -20.478 1.00 20.08 476 GLU B O 1
ATOM 3262 N N . GLY A 1 477 ? -0.665 8.753 -22.156 1.00 21.38 477 GLY B N 1
ATOM 3263 C CA . GLY A 1 477 ? 0.645 8.752 -21.491 1.00 21.84 477 GLY B CA 1
ATOM 3264 C C . GLY A 1 477 ? 1.183 10.095 -21.024 1.00 22.25 477 GLY B C 1
ATOM 3265 O O . GLY A 1 477 ? 1.745 10.197 -19.928 1.00 21.90 477 GLY B O 1
ATOM 3266 N N . ASP A 1 478 ? 1.044 11.121 -21.859 1.00 23.14 478 ASP B N 1
ATOM 3267 C CA . ASP A 1 478 ? 1.479 12.469 -21.461 1.00 23.88 478 ASP B CA 1
ATOM 3268 C C . ASP A 1 478 ? 0.598 13.049 -20.346 1.00 23.15 478 ASP B C 1
ATOM 3269 O O . ASP A 1 478 ? 1.119 13.544 -19.350 1.00 23.06 478 ASP B O 1
ATOM 3274 N N . ALA A 1 479 ? -0.722 12.990 -20.513 1.00 22.70 479 ALA B N 1
ATOM 3275 C CA . ALA A 1 479 ? -1.646 13.470 -19.478 1.00 22.33 479 ALA B CA 1
ATOM 3276 C C . ALA A 1 479 ? -1.534 12.673 -18.159 1.00 21.80 479 ALA B C 1
ATOM 3277 O O . ALA A 1 479 ? -1.773 13.215 -17.074 1.00 21.79 479 ALA B O 1
ATOM 3279 N N . MET A 1 480 ? -1.140 11.399 -18.238 1.00 21.62 480 MET B N 1
ATOM 3280 C CA . MET A 1 480 ? -0.923 10.596 -17.035 1.00 21.09 480 MET B CA 1
ATOM 3281 C C . MET A 1 480 ? 0.391 10.893 -16.319 1.00 21.65 480 MET B C 1
ATOM 3282 O O . MET A 1 480 ? 0.450 10.807 -15.088 1.00 21.29 480 MET B O 1
ATOM 3287 N N . ALA A 1 481 ? 1.435 11.224 -17.073 1.00 22.75 481 ALA B N 1
ATOM 3288 C CA . ALA A 1 481 ? 2.723 11.630 -16.495 1.00 23.52 481 ALA B CA 1
ATOM 3289 C C . ALA A 1 481 ? 2.589 12.899 -15.654 1.00 23.91 481 ALA B C 1
ATOM 3290 O O . ALA A 1 481 ? 3.144 12.979 -14.546 1.00 23.53 481 ALA B O 1
ATOM 3292 N N . LYS A 1 482 ? 1.839 13.868 -16.184 1.00 24.79 482 LYS B N 1
ATOM 3293 C CA . LYS A 1 482 ? 1.490 15.096 -15.457 1.00 25.58 482 LYS B CA 1
ATOM 3294 C C . LYS A 1 482 ? 0.641 14.782 -14.253 1.00 24.68 482 LYS B C 1
ATOM 3295 O O . LYS A 1 482 ? 0.889 15.296 -13.164 1.00 24.78 482 LYS B O 1
ATOM 3301 N N . GLY A 1 483 ? -0.382 13.961 -14.473 1.00 24.20 483 GLY B N 1
ATOM 3302 C CA . GLY A 1 483 ? -1.288 13.529 -13.421 1.00 23.45 483 GLY B CA 1
ATOM 3303 C C . GLY A 1 483 ? -0.591 12.918 -12.226 1.00 22.93 483 GLY B C 1
ATOM 3304 O O . GLY A 1 483 ? -0.940 13.227 -11.093 1.00 22.07 483 GLY B O 1
ATOM 3305 N N . LEU A 1 484 ? 0.383 12.046 -12.497 1.00 23.18 484 LEU B N 1
ATOM 3306 C CA . LEU A 1 484 ? 1.155 11.376 -11.445 1.00 23.21 484 LEU B CA 1
ATOM 3307 C C . LEU A 1 484 ? 1.913 12.369 -10.578 1.00 23.71 484 LEU B C 1
ATOM 3308 O O . LEU A 1 484 ? 1.953 12.200 -9.364 1.00 23.15 484 LEU B O 1
ATOM 3313 N N . GLU A 1 485 ? 2.499 13.387 -11.206 1.00 24.75 485 GLU B N 1
ATOM 3314 C CA . GLU A 1 485 ? 3.135 14.490 -10.481 1.00 25.86 485 GLU B CA 1
ATOM 3315 C C . GLU A 1 485 ? 2.139 15.325 -9.672 1.00 25.16 485 GLU B C 1
ATOM 3316 O O . GLU A 1 485 ? 2.475 15.736 -8.557 1.00 24.96 485 GLU B O 1
ATOM 3322 N N . GLN A 1 486 ? 0.951 15.595 -10.239 1.00 24.59 486 GLN B N 1
ATOM 3323 C CA . GLN A 1 486 ? -0.132 16.303 -9.522 1.00 24.12 486 GLN B CA 1
ATOM 3324 C C . GLN A 1 486 ? -0.547 15.514 -8.301 1.00 23.41 486 GLN B C 1
ATOM 3325 O O . GLN A 1 486 ? -0.751 16.103 -7.242 1.00 22.65 486 GLN B O 1
ATOM 3331 N N . LEU A 1 487 ? -0.671 14.188 -8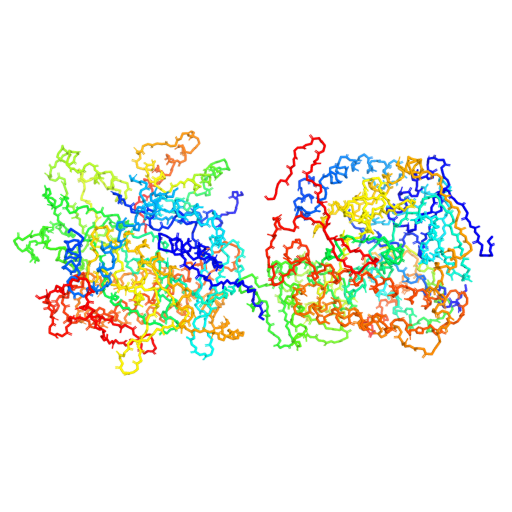.455 1.00 22.65 487 LEU B N 1
ATOM 3332 C CA . LEU A 1 487 ? -1.013 13.327 -7.318 1.00 22.13 487 LEU B CA 1
ATOM 3333 C C . LEU A 1 487 ? 0.043 13.354 -6.204 1.00 22.77 487 LEU B C 1
ATOM 3334 O O . LEU A 1 487 ? -0.311 13.287 -5.032 1.00 22.65 487 LEU B O 1
ATOM 3339 N N . LYS A 1 488 ? 1.322 13.477 -6.557 1.00 23.76 488 LYS B N 1
ATOM 3340 C CA . LYS A 1 488 ? 2.376 13.673 -5.542 1.00 24.50 488 LYS B CA 1
ATOM 3341 C C . LYS A 1 488 ? 2.284 15.012 -4.826 1.00 24.52 488 LYS B C 1
ATOM 3342 O O . LYS A 1 488 ? 2.573 15.100 -3.626 1.00 24.86 488 LYS B O 1
ATOM 3348 N N . VAL A 1 489 ? 1.873 16.050 -5.544 1.00 24.19 489 VAL B N 1
ATOM 3349 C CA . VAL A 1 489 ? 1.604 17.329 -4.898 1.00 24.35 489 VAL B CA 1
ATOM 3350 C C . VAL A 1 489 ? 0.432 17.211 -3.914 1.00 23.71 489 VAL B C 1
ATOM 3351 O O . VAL A 1 489 ? 0.520 17.700 -2.792 1.00 23.57 489 VAL B O 1
ATOM 3355 N N . ILE A 1 490 ? -0.643 16.550 -4.327 1.00 23.19 490 ILE B N 1
ATOM 3356 C CA . ILE A 1 490 ? -1.844 16.432 -3.501 1.00 22.89 490 ILE B CA 1
ATOM 3357 C C . ILE A 1 490 ? -1.557 15.618 -2.231 1.00 23.26 490 ILE B C 1
ATOM 3358 O O . ILE A 1 490 ? -2.036 15.955 -1.137 1.00 22.60 490 ILE B O 1
ATOM 3363 N N . ARG A 1 491 ? -0.746 14.577 -2.354 1.00 23.91 491 ARG B N 1
ATOM 3364 C CA . ARG A 1 491 ? -0.455 13.770 -1.197 1.00 24.67 491 ARG B CA 1
ATOM 3365 C C . ARG A 1 491 ? 0.561 14.425 -0.240 1.00 25.24 491 ARG B C 1
ATOM 3366 O O . ARG A 1 491 ? 0.540 14.109 0.943 1.00 24.79 491 ARG B O 1
ATOM 3374 N N . GLU A 1 492 ? 1.401 15.354 -0.716 1.00 26.07 492 GLU B N 1
ATOM 3375 C CA . GLU A 1 492 ? 2.222 16.166 0.205 1.00 27.09 492 GLU B CA 1
ATOM 3376 C C . GLU A 1 492 ? 1.356 17.140 1.022 1.00 26.30 492 GLU B C 1
ATOM 3377 O O . GLU A 1 492 ? 1.628 17.368 2.201 1.00 25.93 492 GLU B O 1
ATOM 3383 N N . ARG A 1 493 ? 0.318 17.688 0.388 1.00 25.38 493 ARG B N 1
ATOM 3384 C CA . ARG A 1 493 ? -0.685 18.514 1.057 1.00 25.40 493 ARG B CA 1
ATOM 3385 C C . ARG A 1 493 ? -1.511 17.765 2.115 1.00 25.01 493 ARG B C 1
ATOM 3386 O O . ARG A 1 493 ? -1.867 18.340 3.145 1.00 25.08 493 ARG B O 1
ATOM 3394 N N . LEU A 1 494 ? -1.829 16.500 1.858 1.00 24.93 494 LEU B N 1
ATOM 3395 C CA . LEU A 1 494 ? -2.587 15.658 2.814 1.00 25.05 494 LEU B CA 1
ATOM 3396 C C . LEU A 1 494 ? -1.813 15.442 4.124 1.00 25.99 494 LEU B C 1
ATOM 3397 O O . LEU A 1 494 ? -2.409 15.354 5.208 1.00 26.59 494 LEU B O 1
ATOM 3402 N N . LYS A 1 495 ? -0.486 15.452 4.030 1.00 27.33 495 LYS B N 1
ATOM 3403 C CA . LYS A 1 495 ? 0.384 15.366 5.208 1.00 28.49 495 LYS B CA 1
ATOM 3404 C C . LYS A 1 495 ? 0.441 16.620 6.077 1.00 28.22 495 LYS B C 1
ATOM 3405 O O . LYS A 1 495 ? 1.051 16.593 7.139 1.00 28.91 495 LYS B O 1
ATOM 3411 N N . ASN A 1 496 ? -0.164 17.719 5.634 1.00 27.67 496 ASN B N 1
ATOM 3412 C CA . ASN A 1 496 ? -0.330 18.911 6.463 1.00 27.18 496 ASN B CA 1
ATOM 3413 C C . ASN A 1 496 ? -1.804 19.300 6.557 1.00 25.62 496 ASN B C 1
ATOM 3414 O O . ASN A 1 496 ? -2.134 20.465 6.759 1.00 25.35 496 ASN B O 1
ATOM 3419 N N . ALA A 1 497 ? -2.680 18.302 6.454 1.00 24.04 497 ALA B N 1
ATOM 3420 C CA . ALA A 1 497 ? -4.123 18.521 6.474 1.00 23.19 497 ALA B CA 1
ATOM 3421 C C . ALA A 1 497 ? -4.625 18.531 7.910 1.00 22.64 497 ALA B C 1
ATOM 3422 O O . ALA A 1 497 ? -4.176 17.735 8.731 1.00 22.41 497 ALA B O 1
ATOM 3424 N N . ARG A 1 498 ? -5.562 19.426 8.201 1.00 21.94 498 ARG B N 1
ATOM 3425 C CA . ARG A 1 498 ? -6.042 19.637 9.565 1.00 21.61 498 ARG B CA 1
ATOM 3426 C C . ARG A 1 498 ? -7.272 18.807 9.892 1.00 20.99 498 ARG B C 1
ATOM 3427 O O . ARG A 1 498 ? -8.031 18.424 9.012 1.00 20.00 498 ARG B O 1
ATOM 3435 N N . LEU A 1 499 ? -7.448 18.575 11.186 1.00 21.27 499 LEU B N 1
ATOM 3436 C CA . LEU A 1 499 ? -8.681 18.063 11.767 1.00 21.33 499 LEU B CA 1
ATOM 3437 C C . LEU A 1 499 ? -9.153 19.135 12.764 1.00 22.13 499 LEU B C 1
ATOM 3438 O O . LEU A 1 499 ? -8.514 19.329 13.788 1.00 22.19 499 LEU B O 1
ATOM 3443 N N . ASP A 1 500 ? -10.252 19.824 12.449 1.00 22.82 500 ASP B N 1
ATOM 3444 C CA . ASP A 1 500 ? -10.780 20.908 13.289 1.00 23.96 500 ASP B CA 1
ATOM 3445 C C . ASP A 1 500 ? -11.288 20.382 14.628 1.00 24.06 500 ASP B C 1
ATOM 3446 O O . ASP A 1 500 ? -10.908 20.876 15.688 1.00 24.79 500 ASP B O 1
ATOM 3451 N N . ASP A 1 501 ? -12.152 19.375 14.545 1.00 23.45 501 ASP B N 1
ATOM 3452 C CA . ASP A 1 501 ? -12.917 18.876 15.664 1.00 23.34 501 ASP B CA 1
ATOM 3453 C C . ASP A 1 501 ? -12.046 17.956 16.504 1.00 23.24 501 ASP B C 1
ATOM 3454 O O . ASP A 1 501 ? -11.672 16.861 16.062 1.00 23.05 501 ASP B O 1
ATOM 3459 N N . THR A 1 502 ? -11.769 18.402 17.723 1.00 23.66 502 THR B N 1
ATOM 3460 C CA . THR A 1 502 ? -10.970 17.666 18.691 1.00 24.07 502 THR B CA 1
ATOM 3461 C C . THR A 1 502 ? -11.802 16.796 19.658 1.00 24.02 502 THR B C 1
ATOM 3462 O O . THR A 1 502 ? -11.237 16.217 20.591 1.00 24.94 502 THR B O 1
ATOM 3466 N N . SER A 1 503 ? -13.116 16.688 19.455 1.00 23.45 503 SER B N 1
ATOM 3467 C CA . SER A 1 503 ? -13.951 15.917 20.367 1.00 23.33 503 SER B CA 1
ATOM 3468 C C . SER A 1 503 ? -13.788 14.400 20.125 1.00 22.67 503 SER B C 1
ATOM 3469 O O . SER A 1 503 ? -13.444 13.964 19.026 1.00 21.81 503 SER B O 1
ATOM 3472 N N . SER A 1 504 ? -14.060 13.617 21.166 1.00 22.76 504 SER B N 1
ATOM 3473 C CA . SER A 1 504 ? -13.912 12.165 21.146 1.00 22.51 504 SER B CA 1
ATOM 3474 C C . SER A 1 504 ? -15.177 11.430 20.675 1.00 22.32 504 SER B C 1
ATOM 3475 O O . SER A 1 504 ? -15.082 10.460 19.924 1.00 21.40 504 SER B O 1
ATOM 3478 N N . GLU A 1 505 ? -16.345 11.914 21.101 1.00 22.90 505 GLU B N 1
ATOM 3479 C CA . GLU A 1 505 ? -17.634 11.266 20.835 1.00 23.30 505 GLU B CA 1
ATOM 3480 C C . GLU A 1 505 ? -18.277 11.655 19.494 1.00 22.88 505 GLU B C 1
ATOM 3481 O O . GLU A 1 505 ? -18.458 12.817 19.216 1.00 23.21 505 GLU B O 1
ATOM 3487 N N . PHE A 1 506 ? -18.645 10.660 18.688 1.00 22.53 506 PHE B N 1
ATOM 3488 C CA . PHE A 1 506 ? -19.218 10.868 17.347 1.00 22.31 506 PHE B CA 1
ATOM 3489 C C . PHE A 1 506 ? -18.514 11.977 16.554 1.00 21.60 506 PHE B C 1
ATOM 3490 O O . PHE A 1 506 ? -19.155 12.885 16.050 1.00 21.97 506 PHE B O 1
ATOM 3498 N N . ASN A 1 507 ? -17.191 11.898 16.462 1.00 20.52 507 ASN B N 1
ATOM 3499 C CA . ASN A 1 507 ? -16.421 12.842 15.674 1.00 19.90 507 ASN B CA 1
ATOM 3500 C C . ASN A 1 507 ? -16.338 12.291 14.232 1.00 19.41 507 ASN B C 1
ATOM 3501 O O . ASN A 1 507 ? -15.441 11.515 13.905 1.00 18.58 507 ASN B O 1
ATOM 3506 N N . THR A 1 508 ? -17.291 12.704 13.396 1.00 19.59 508 THR B N 1
ATOM 3507 C CA . THR A 1 508 ? -17.360 12.283 11.994 1.00 19.69 508 THR B CA 1
ATOM 3508 C C . THR A 1 508 ? -16.203 12.865 11.190 1.00 19.41 508 THR B C 1
ATOM 3509 O O . THR A 1 508 ? -15.604 12.176 10.371 1.00 19.10 508 THR B O 1
ATOM 3513 N N . GLN A 1 509 ? -15.893 14.135 11.423 1.00 19.45 509 GLN B N 1
ATOM 3514 C CA . GLN A 1 509 ? -14.800 14.787 10.710 1.00 19.01 509 GLN B CA 1
ATOM 3515 C C . GLN A 1 509 ? -13.485 14.012 10.787 1.00 18.16 509 GLN B C 1
ATOM 3516 O O . GLN A 1 509 ? -12.742 13.975 9.801 1.00 17.71 509 GLN B O 1
ATOM 3522 N N . ARG A 1 510 ? -13.192 13.431 11.958 1.00 17.65 510 ARG B N 1
ATOM 3523 C CA . ARG A 1 510 ? -12.012 12.572 12.139 1.00 17.17 510 ARG B CA 1
ATOM 3524 C C . ARG A 1 510 ? -12.089 11.329 11.240 1.00 16.70 510 ARG B C 1
ATOM 3525 O O . ARG A 1 510 ? -11.092 10.961 10.624 1.00 16.18 510 ARG B O 1
ATOM 3533 N N . VAL A 1 511 ? -13.265 10.697 11.168 1.00 16.73 511 VAL B N 1
ATOM 3534 C CA . VAL A 1 511 ? -13.464 9.537 10.287 1.00 16.65 511 VAL B CA 1
ATOM 3535 C C . VAL A 1 511 ? -13.205 9.938 8.831 1.00 16.56 511 VAL B C 1
ATOM 3536 O O . VAL A 1 511 ? -12.361 9.337 8.162 1.00 16.14 511 VAL B O 1
ATOM 3540 N N . GLU A 1 512 ? -13.884 10.995 8.391 1.00 16.81 512 GLU B N 1
ATOM 3541 C CA . GLU A 1 512 ? -13.745 11.527 7.026 1.00 16.92 512 GLU B CA 1
ATOM 3542 C C . GLU A 1 512 ? -12.298 11.879 6.686 1.00 16.51 512 GLU B C 1
ATOM 3543 O O . GLU A 1 512 ? -11.844 11.628 5.564 1.00 16.29 512 GLU B O 1
ATOM 3549 N N . CYS A 1 513 ? -11.555 12.418 7.648 1.00 16.34 513 CYS B N 1
ATOM 3550 C CA . CYS A 1 513 ? -10.113 12.641 7.463 1.00 16.28 513 CYS B CA 1
ATOM 3551 C C . CYS A 1 513 ? -9.368 11.317 7.257 1.00 15.87 513 CYS B C 1
ATOM 3552 O O . CYS A 1 513 ? -8.581 11.154 6.311 1.00 15.69 513 CYS B O 1
ATOM 3555 N N . LEU A 1 514 ? -9.659 10.343 8.112 1.00 15.71 514 LEU B N 1
ATOM 3556 C CA . LEU A 1 514 ? -9.032 9.014 8.002 1.00 15.39 514 LEU B CA 1
ATOM 3557 C C . LEU A 1 514 ? -9.394 8.318 6.693 1.00 14.78 514 LEU B C 1
ATOM 3558 O O . LEU A 1 514 ? -8.558 7.658 6.085 1.00 14.49 514 LEU B O 1
ATOM 3563 N N . GLU A 1 515 ? -10.626 8.509 6.244 1.00 14.45 515 GLU B N 1
ATOM 3564 C CA . GLU A 1 515 ? -11.060 7.989 4.954 1.00 14.04 515 GLU B CA 1
ATOM 3565 C C . GLU A 1 515 ? -10.290 8.611 3.785 1.00 13.75 515 GLU B C 1
ATOM 3566 O O . GLU A 1 515 ? -10.019 7.941 2.800 1.00 13.69 515 GLU B O 1
ATOM 3572 N N . LEU A 1 516 ? -9.925 9.878 3.889 1.00 13.69 516 LEU B N 1
ATOM 3573 C CA . LEU A 1 516 ? -9.210 10.535 2.804 1.00 13.62 516 LEU B CA 1
ATOM 3574 C C . LEU A 1 516 ? -7.814 9.939 2.573 1.00 13.54 516 LEU B C 1
ATOM 3575 O O . LEU A 1 516 ? -7.333 9.898 1.448 1.00 13.39 516 LEU B O 1
ATOM 3580 N N . ASP A 1 517 ? -7.167 9.471 3.634 1.00 13.59 517 ASP B N 1
ATOM 3581 C CA . ASP A 1 517 ? -5.873 8.813 3.518 1.00 13.50 517 ASP B CA 1
ATOM 3582 C C . ASP A 1 517 ? -6.010 7.566 2.682 1.00 13.32 517 ASP B C 1
ATOM 3583 O O . ASP A 1 517 ? -5.105 7.221 1.927 1.00 13.52 517 ASP B O 1
ATOM 3588 N N . ASN A 1 518 ? -7.143 6.889 2.815 1.00 13.00 518 ASN B N 1
ATOM 3589 C CA . ASN A 1 518 ? -7.408 5.693 2.036 1.00 12.87 518 ASN B CA 1
ATOM 3590 C C . ASN A 1 518 ? -7.800 5.956 0.577 1.00 12.81 518 ASN B C 1
ATOM 3591 O O . ASN A 1 518 ? -7.330 5.242 -0.327 1.00 12.76 518 ASN B O 1
ATOM 3596 N N . LEU A 1 519 ? -8.618 6.983 0.338 1.00 12.88 519 LEU B N 1
ATOM 3597 C CA . LEU A 1 519 ? -8.840 7.481 -1.019 1.00 12.94 519 LEU B CA 1
ATOM 3598 C C . LEU A 1 519 ? -7.511 7.823 -1.707 1.00 13.27 519 LEU B C 1
ATOM 3599 O O . LEU A 1 519 ? -7.277 7.431 -2.853 1.00 13.02 519 LEU B O 1
ATOM 3604 N N . MET A 1 520 ? -6.639 8.529 -0.994 1.00 13.74 520 MET B N 1
ATOM 3605 C CA . MET A 1 520 ? -5.346 8.904 -1.540 1.00 14.38 520 MET B CA 1
ATOM 3606 C C . MET A 1 520 ? -4.483 7.692 -1.932 1.00 14.36 520 MET B C 1
ATOM 3607 O O . MET A 1 520 ? -3.885 7.714 -2.987 1.00 14.12 520 MET B O 1
ATOM 3612 N N . GLU A 1 521 ? -4.444 6.641 -1.096 1.00 14.47 521 GLU B N 1
ATOM 3613 C CA . GLU A 1 521 ? -3.649 5.440 -1.398 1.00 14.77 521 GLU B CA 1
ATOM 3614 C C . GLU A 1 521 ? -4.262 4.654 -2.565 1.00 14.30 521 GLU B C 1
ATOM 3615 O O . GLU A 1 521 ? -3.547 4.276 -3.487 1.00 14.25 521 GLU B O 1
ATOM 3621 N N . THR A 1 522 ? -5.576 4.455 -2.521 1.00 13.75 522 THR B N 1
ATOM 3622 C CA . THR A 1 522 ? -6.319 3.771 -3.591 1.00 13.77 522 THR B CA 1
ATOM 3623 C C . THR A 1 522 ? -6.214 4.484 -4.943 1.00 13.93 522 THR B C 1
ATOM 3624 O O . THR A 1 522 ? -6.074 3.847 -5.995 1.00 14.06 522 THR B O 1
ATOM 3628 N N . ALA A 1 523 ? -6.253 5.807 -4.904 1.00 13.90 523 ALA B N 1
ATOM 3629 C CA . ALA A 1 523 ? -6.125 6.594 -6.113 1.00 14.19 523 ALA B CA 1
ATOM 3630 C C . ALA A 1 523 ? -4.725 6.498 -6.713 1.00 14.56 523 ALA B C 1
ATOM 3631 O O . ALA A 1 523 ? -4.587 6.369 -7.918 1.00 14.53 523 ALA B O 1
ATOM 3633 N N . TYR A 1 524 ? -3.691 6.586 -5.869 1.00 14.87 524 TYR B N 1
ATOM 3634 C CA . TYR A 1 524 ? -2.308 6.590 -6.358 1.00 15.20 524 TYR B CA 1
ATOM 3635 C C . TYR A 1 524 ? -1.977 5.224 -6.944 1.00 14.89 524 TYR B C 1
ATOM 3636 O O . TYR A 1 524 ? -1.378 5.131 -8.028 1.00 15.07 524 TYR B O 1
ATOM 3645 N N . ALA A 1 525 ? -2.392 4.156 -6.261 1.00 14.18 525 ALA B N 1
ATOM 3646 C CA . ALA A 1 525 ? -2.204 2.808 -6.796 1.00 13.93 525 ALA B CA 1
ATOM 3647 C C . ALA A 1 525 ? -2.876 2.635 -8.170 1.00 13.63 525 ALA B C 1
ATOM 3648 O O . ALA A 1 525 ? -2.258 2.132 -9.088 1.00 13.97 525 ALA B O 1
ATOM 3650 N N . THR A 1 526 ? -4.135 3.046 -8.286 1.00 13.10 526 THR B N 1
ATOM 3651 C CA . THR A 1 526 ? -4.873 3.041 -9.559 1.00 12.95 526 THR B CA 1
ATOM 3652 C C . THR A 1 526 ? -4.107 3.826 -10.648 1.00 13.26 526 THR B C 1
ATOM 3653 O O . THR A 1 526 ? -3.805 3.311 -11.735 1.00 13.46 526 THR B O 1
ATOM 3657 N N . ALA A 1 527 ? -3.784 5.071 -10.340 1.00 13.23 527 ALA B N 1
ATOM 3658 C CA . ALA A 1 527 ? -2.998 5.915 -11.259 1.00 13.57 527 ALA B CA 1
ATOM 3659 C C . ALA A 1 527 ? -1.709 5.250 -11.748 1.00 13.89 527 ALA B C 1
ATOM 3660 O O . ALA A 1 527 ? -1.474 5.200 -12.953 1.00 14.38 527 ALA B O 1
ATOM 3662 N N . VAL A 1 528 ? -0.888 4.732 -10.838 1.00 13.82 528 VAL B N 1
ATOM 3663 C CA . VAL A 1 528 ? 0.395 4.110 -11.231 1.00 14.25 528 VAL B CA 1
ATOM 3664 C C . VAL A 1 528 ? 0.169 2.884 -12.101 1.00 14.33 528 VAL B C 1
ATOM 3665 O O . VAL A 1 528 ? 0.865 2.709 -13.102 1.00 14.71 528 VAL B O 1
ATOM 3669 N N . SER A 1 529 ? -0.821 2.073 -11.717 1.00 13.96 529 SER B N 1
ATOM 3670 C CA . SER A 1 529 ? -1.233 0.914 -12.491 1.00 14.09 529 SER B CA 1
ATOM 3671 C C . SER A 1 529 ? -1.747 1.273 -13.899 1.00 14.27 529 SER B C 1
ATOM 3672 O O . SER A 1 529 ? -1.346 0.655 -14.893 1.00 14.61 529 SER B O 1
ATOM 3675 N N . ALA A 1 530 ? -2.619 2.268 -13.975 1.00 14.06 530 ALA B N 1
ATOM 3676 C CA . ALA A 1 530 ? -3.159 2.716 -15.255 1.00 14.33 530 ALA B CA 1
ATOM 3677 C C . ALA A 1 530 ? -2.073 3.174 -16.250 1.00 15.03 530 ALA B C 1
ATOM 3678 O O . ALA A 1 530 ? -2.170 2.906 -17.452 1.00 15.38 530 ALA B O 1
ATOM 3680 N N . ASN A 1 531 ? -1.074 3.894 -15.750 1.00 15.24 531 ASN B N 1
ATOM 3681 C CA . ASN A 1 531 ? 0.045 4.357 -16.567 1.00 15.89 531 ASN B CA 1
ATOM 3682 C C . ASN A 1 531 ? 0.932 3.200 -17.021 1.00 16.41 531 ASN B C 1
ATOM 3683 O O . ASN A 1 531 ? 1.509 3.238 -18.122 1.00 17.00 531 ASN B O 1
ATOM 3688 N N . PHE A 1 532 ? 1.036 2.177 -16.169 1.00 16.35 532 PHE B N 1
ATOM 3689 C CA . PHE A 1 532 ? 1.851 0.980 -16.434 1.00 16.78 532 PHE B CA 1
ATOM 3690 C C . PHE A 1 532 ? 1.340 0.123 -17.595 1.00 17.14 532 PHE B C 1
ATOM 3691 O O . PHE A 1 532 ? 2.142 -0.345 -18.431 1.00 17.73 532 PHE B O 1
ATOM 3699 N N . ARG A 1 533 ? 0.026 -0.118 -17.632 1.00 16.92 533 ARG B N 1
ATOM 3700 C CA . ARG A 1 533 ? -0.546 -1.055 -18.606 1.00 17.24 533 ARG B CA 1
ATOM 3701 C C . ARG A 1 533 ? -0.729 -0.364 -19.949 1.00 17.65 533 ARG B C 1
ATOM 3702 O O . ARG A 1 533 ? -1.733 0.335 -20.155 1.00 17.44 533 ARG B O 1
ATOM 3710 N N . THR A 1 534 ? 0.227 -0.604 -20.858 1.00 18.20 534 THR B N 1
ATOM 3711 C CA . THR A 1 534 ? 0.271 -0.010 -22.176 1.00 18.57 534 THR B CA 1
ATOM 3712 C C . THR A 1 534 ? -0.439 -0.896 -23.189 1.00 18.79 534 THR B C 1
ATOM 3713 O O . THR A 1 534 ? 0.179 -1.445 -24.105 1.00 19.36 534 THR B O 1
ATOM 3717 N N . GLU A 1 535 ? -1.745 -1.047 -22.987 1.00 18.31 535 GLU B N 1
ATOM 3718 C CA . GLU A 1 535 ? -2.661 -1.719 -23.915 1.00 18.41 535 GLU B CA 1
ATOM 3719 C C . GLU A 1 535 ? -4.039 -1.249 -23.533 1.00 17.91 535 GLU B C 1
ATOM 3720 O O . GLU A 1 535 ? -4.201 -0.545 -22.536 1.00 17.14 535 GLU B O 1
ATOM 3726 N N . SER A 1 536 ? -5.039 -1.698 -24.282 1.00 18.15 536 SER B N 1
ATOM 3727 C CA . SER A 1 536 ? -6.438 -1.484 -23.909 1.00 17.85 536 SER B CA 1
ATOM 3728 C C . SER A 1 536 ? -7.070 -2.828 -23.703 1.00 17.75 536 SER B C 1
ATOM 3729 O O . SER A 1 536 ? -7.096 -3.648 -24.616 1.00 18.43 536 SER B O 1
ATOM 3732 N N . ARG A 1 537 ? -7.605 -3.057 -22.516 1.00 17.21 537 ARG B N 1
ATOM 3733 C CA . ARG A 1 537 ? -8.295 -4.315 -22.221 1.00 17.10 537 ARG B CA 1
ATOM 3734 C C . ARG A 1 537 ? -9.463 -4.029 -21.296 1.00 16.49 537 ARG B C 1
ATOM 3735 O O . ARG A 1 537 ? -9.256 -3.479 -20.230 1.00 16.01 537 ARG B O 1
ATOM 3743 N N . GLY A 1 538 ? -10.677 -4.385 -21.717 1.00 16.57 538 GLY B N 1
ATOM 3744 C CA . GLY A 1 538 ? -11.856 -4.293 -20.878 1.00 16.25 538 GLY B CA 1
ATOM 3745 C C . GLY A 1 538 ? -12.063 -2.863 -20.420 1.00 16.00 538 GLY B C 1
ATOM 3746 O O . GLY A 1 538 ? -11.910 -1.935 -21.195 1.00 16.17 538 GLY B O 1
ATOM 3747 N N . ALA A 1 539 ? -12.352 -2.690 -19.140 1.00 15.51 539 ALA B N 1
ATOM 3748 C CA . ALA A 1 539 ? -12.598 -1.362 -18.561 1.00 15.28 539 ALA B CA 1
ATOM 3749 C C . ALA A 1 539 ? -11.391 -0.366 -18.597 1.00 15.26 539 ALA B C 1
ATOM 3750 O O . ALA A 1 539 ? -11.585 0.817 -18.388 1.00 15.20 539 ALA B O 1
ATOM 3752 N N . HIS A 1 540 ? -10.171 -0.863 -18.807 1.00 15.51 540 HIS B N 1
ATOM 3753 C CA . HIS A 1 540 ? -8.970 -0.038 -18.974 1.00 15.70 540 HIS B CA 1
ATOM 3754 C C . HIS A 1 540 ? -8.795 0.274 -20.456 1.00 16.40 540 HIS B C 1
ATOM 3755 O O . HIS A 1 540 ? -8.418 -0.596 -21.237 1.00 16.75 540 HIS B O 1
ATOM 3762 N N . SER A 1 541 ? -9.070 1.518 -20.830 1.00 16.70 541 SER B N 1
ATOM 3763 C CA . SER A 1 541 ? -9.028 1.963 -22.211 1.00 17.43 541 SER B CA 1
ATOM 3764 C C . SER A 1 541 ? -7.947 3.038 -22.353 1.00 17.70 541 SER B C 1
ATOM 3765 O O . SER A 1 541 ? -7.976 4.050 -21.652 1.00 17.23 541 SER B O 1
ATOM 3768 N N . ARG A 1 542 ? -6.988 2.804 -23.247 1.00 18.41 542 ARG B N 1
ATOM 3769 C CA . ARG A 1 542 ? -5.941 3.789 -23.499 1.00 18.98 542 ARG B CA 1
ATOM 3770 C C . ARG A 1 542 ? -5.957 4.370 -24.893 1.00 19.83 542 ARG B C 1
ATOM 3771 O O . ARG A 1 542 ? -5.943 3.654 -25.901 1.00 20.30 542 ARG B O 1
ATOM 3779 N N . PHE A 1 543 ? -5.960 5.688 -24.928 1.00 20.19 543 PHE B N 1
ATOM 3780 C CA . PHE A 1 543 ? -6.031 6.410 -26.184 1.00 21.25 543 PHE B CA 1
ATOM 3781 C C . PHE A 1 543 ? -4.766 6.201 -27.018 1.00 21.95 543 PHE B C 1
ATOM 3782 O O . PHE A 1 543 ? -4.858 6.012 -28.221 1.00 22.63 543 PHE B O 1
ATOM 3790 N N . ASP A 1 544 ? -3.601 6.257 -26.368 1.00 22.11 544 ASP B N 1
ATOM 3791 C CA . ASP A 1 544 ? -2.292 6.035 -27.024 1.00 22.78 544 ASP B CA 1
ATOM 3792 C C . ASP A 1 544 ? -1.942 4.563 -27.308 1.00 22.89 544 ASP B C 1
ATOM 3793 O O . ASP A 1 544 ? -1.016 4.295 -28.056 1.00 23.34 544 ASP B O 1
ATOM 3798 N N . PHE A 1 545 ? -2.667 3.622 -26.705 1.00 22.59 545 PHE B N 1
ATOM 3799 C CA . PHE A 1 545 ? -2.494 2.182 -26.955 1.00 22.74 545 PHE B CA 1
ATOM 3800 C C . PHE A 1 545 ? -3.877 1.517 -27.042 1.00 22.61 545 PHE B C 1
ATOM 3801 O O . PHE A 1 545 ? -4.316 0.857 -26.087 1.00 22.08 545 PHE B O 1
ATOM 3809 N N . PRO A 1 546 ? -4.569 1.685 -28.184 1.00 23.07 546 PRO B N 1
ATOM 3810 C CA . PRO A 1 546 ? -5.970 1.265 -28.301 1.00 23.05 546 PRO B CA 1
ATOM 3811 C C . PRO A 1 546 ? -6.240 -0.243 -28.408 1.00 23.27 546 PRO B C 1
ATOM 3812 O O . PRO A 1 546 ? -7.386 -0.651 -28.229 1.00 22.73 546 PRO B O 1
ATOM 3816 N N . ASP A 1 547 ? -5.222 -1.047 -28.703 1.00 24.09 547 ASP B N 1
ATOM 3817 C CA . ASP A 1 547 ? -5.414 -2.476 -28.918 1.00 24.91 547 ASP B CA 1
ATOM 3818 C C . ASP A 1 547 ? -5.162 -3.305 -27.672 1.00 24.96 547 ASP B C 1
ATOM 3819 O O . ASP A 1 547 ? -4.425 -2.900 -26.787 1.00 24.16 547 ASP B O 1
ATOM 3824 N N . ARG A 1 548 ? -5.782 -4.481 -27.651 1.00 26.05 548 ARG B N 1
ATOM 3825 C CA . ARG A 1 548 ? -5.507 -5.507 -26.657 1.00 26.84 548 ARG B CA 1
ATOM 3826 C C . ARG A 1 548 ? -4.227 -6.242 -27.046 1.00 27.50 548 ARG B C 1
ATOM 3827 O O . ARG A 1 548 ? -4.044 -6.563 -28.199 1.00 27.70 548 ARG B O 1
ATOM 3835 N N . ASP A 1 549 ? -3.360 -6.508 -26.072 1.00 27.63 549 ASP B N 1
ATOM 3836 C CA . ASP A 1 549 ? -2.048 -7.096 -26.327 1.00 28.61 549 ASP B CA 1
ATOM 3837 C C . ASP A 1 549 ? -1.855 -8.348 -25.470 1.00 29.15 549 ASP B C 1
ATOM 3838 O O . ASP A 1 549 ? -1.334 -8.279 -24.358 1.00 29.25 549 ASP B O 1
ATOM 3843 N N . ASP A 1 550 ? -2.260 -9.493 -26.006 1.00 30.10 550 ASP B N 1
ATOM 3844 C CA . ASP A 1 550 ? -2.134 -10.763 -25.292 1.00 30.80 550 ASP B CA 1
ATOM 3845 C C . ASP A 1 550 ? -0.703 -11.310 -25.240 1.00 32.21 550 ASP B C 1
ATOM 3846 O O . ASP A 1 550 ? -0.397 -12.170 -24.408 1.00 32.57 550 ASP B O 1
ATOM 3851 N N . GLU A 1 551 ? 0.166 -10.806 -26.112 1.00 33.47 551 GLU B N 1
ATOM 3852 C CA . GLU A 1 551 ? 1.576 -11.202 -26.132 1.00 34.45 551 GLU B CA 1
ATOM 3853 C C . GLU A 1 551 ? 2.260 -10.697 -24.851 1.00 32.80 551 GLU B C 1
ATOM 3854 O O . GLU A 1 551 ? 2.919 -11.465 -24.151 1.00 32.43 551 GLU B O 1
ATOM 3860 N N . ASN A 1 552 ? 2.081 -9.413 -24.543 1.00 31.15 552 ASN B N 1
ATOM 3861 C CA . ASN A 1 552 ? 2.757 -8.772 -23.395 1.00 30.31 552 ASN B CA 1
ATOM 3862 C C . ASN A 1 552 ? 1.891 -8.590 -22.157 1.00 28.27 552 ASN B C 1
ATOM 3863 O O . ASN A 1 552 ? 2.422 -8.456 -21.053 1.00 27.99 552 ASN B O 1
ATOM 3868 N N . TRP A 1 553 ? 0.575 -8.535 -22.334 1.00 26.62 553 TRP B N 1
ATOM 3869 C CA . TRP A 1 553 ? -0.299 -8.082 -21.263 1.00 25.25 553 TRP B CA 1
ATOM 3870 C C . TRP A 1 553 ? -1.441 -9.024 -20.926 1.00 24.59 553 TRP B C 1
ATOM 3871 O O . TRP A 1 553 ? -2.365 -8.621 -20.225 1.00 23.94 553 TRP B O 1
ATOM 3882 N N . LEU A 1 554 ? -1.392 -10.274 -21.382 1.00 24.89 554 LEU B N 1
ATOM 3883 C CA . LEU A 1 554 ? -2.331 -11.274 -20.859 1.00 24.56 554 LEU B CA 1
ATOM 3884 C C . LEU A 1 554 ? -1.857 -11.661 -19.458 1.00 23.82 554 LEU B C 1
ATOM 3885 O O . LEU A 1 554 ? -1.255 -12.715 -19.246 1.00 23.99 554 LEU B O 1
ATOM 3890 N N . CYS A 1 555 ? -2.129 -10.771 -18.504 1.00 22.72 555 CYS B N 1
ATOM 3891 C CA . CYS A 1 555 ? -1.564 -10.862 -17.161 1.00 22.16 555 CYS B CA 1
ATOM 3892 C C . CYS A 1 555 ? -2.236 -9.858 -16.237 1.00 21.13 555 CYS B C 1
ATOM 3893 O O . CYS A 1 555 ? -2.952 -8.952 -16.682 1.00 20.67 555 CYS B O 1
ATOM 3896 N N . HIS A 1 556 ? -1.996 -10.034 -14.947 1.00 20.54 556 HIS B N 1
ATOM 3897 C CA . HIS A 1 556 ? -2.416 -9.084 -13.935 1.00 19.74 556 HIS B CA 1
ATOM 3898 C C . HIS A 1 556 ? -1.352 -8.025 -13.727 1.00 19.49 556 HIS B C 1
ATOM 3899 O O . HIS A 1 556 ? -0.162 -8.308 -13.885 1.00 19.75 556 HIS B O 1
ATOM 3906 N N . SER A 1 557 ? -1.793 -6.823 -13.345 1.00 18.88 557 SER B N 1
ATOM 3907 C CA . SER A 1 557 ? -0.904 -5.763 -12.846 1.00 18.73 557 SER B CA 1
ATOM 3908 C C . SER A 1 557 ? -0.788 -5.899 -11.348 1.00 18.32 557 SER B C 1
ATOM 3909 O O . SER A 1 557 ? -1.733 -6.327 -10.703 1.00 17.74 557 SER B O 1
ATOM 3912 N N . LEU A 1 558 ? 0.364 -5.515 -10.802 1.00 18.61 558 LEU B N 1
ATOM 3913 C CA . LEU A 1 558 ? 0.621 -5.628 -9.363 1.00 18.71 558 LEU B CA 1
ATOM 3914 C C . LEU A 1 558 ? 1.466 -4.466 -8.854 1.00 18.70 558 LEU B C 1
ATOM 3915 O O . LEU A 1 558 ? 2.660 -4.339 -9.186 1.00 19.26 558 LEU B O 1
ATOM 3920 N N . TYR A 1 559 ? 0.789 -3.603 -8.097 1.00 18.16 559 TYR B N 1
ATOM 3921 C CA . TYR A 1 559 ? 1.368 -2.456 -7.418 1.00 18.10 559 TYR B CA 1
ATOM 3922 C C . TYR A 1 559 ? 2.024 -2.898 -6.103 1.00 18.38 559 TYR B C 1
ATOM 3923 O O . TYR A 1 559 ? 1.365 -3.488 -5.257 1.00 18.17 559 TYR B O 1
ATOM 3932 N N . LEU A 1 560 ? 3.330 -2.641 -5.978 1.00 19.13 560 LEU B N 1
ATOM 3933 C CA . LEU A 1 560 ? 4.160 -3.045 -4.829 1.00 19.72 560 LEU B CA 1
ATOM 3934 C C . LEU A 1 560 ? 4.392 -1.814 -3.956 1.00 19.76 560 LEU B C 1
ATOM 3935 O O . LEU A 1 560 ? 5.185 -0.952 -4.325 1.00 20.00 560 LEU B O 1
ATOM 3940 N N . PRO A 1 561 ? 3.689 -1.711 -2.819 1.00 19.78 561 PRO B N 1
ATOM 3941 C CA . PRO A 1 561 ? 3.746 -0.476 -2.030 1.00 19.94 561 PRO B CA 1
ATOM 3942 C C . PRO A 1 561 ? 5.097 -0.093 -1.476 1.00 20.96 561 PRO B C 1
ATOM 3943 O O . PRO A 1 561 ? 5.333 1.095 -1.301 1.00 20.91 561 PRO B O 1
ATOM 3947 N N . GLU A 1 562 ? 5.976 -1.056 -1.200 1.00 22.15 562 GLU B N 1
ATOM 3948 C CA . GLU A 1 562 ? 7.267 -0.733 -0.559 1.00 23.40 562 GLU B CA 1
ATOM 3949 C C . GLU A 1 562 ? 8.186 0.107 -1.442 1.00 23.35 562 GLU B C 1
ATOM 3950 O O . GLU A 1 562 ? 8.974 0.906 -0.922 1.00 23.78 562 GLU B O 1
ATOM 3956 N N . SER A 1 563 ? 8.084 -0.072 -2.759 1.00 22.73 563 SER B N 1
ATOM 3957 C CA . SER A 1 563 ? 8.743 0.812 -3.732 1.00 22.66 563 SER B CA 1
ATOM 3958 C C . SER A 1 563 ? 7.752 1.558 -4.651 1.00 21.87 563 SER B C 1
ATOM 3959 O O . SER A 1 563 ? 8.173 2.248 -5.569 1.00 21.81 563 SER B O 1
ATOM 3962 N N . GLU A 1 564 ? 6.448 1.417 -4.403 1.00 21.08 564 GLU B N 1
ATOM 3963 C CA . GLU A 1 564 ? 5.380 2.009 -5.250 1.00 20.82 564 GLU B CA 1
ATOM 3964 C C . GLU A 1 564 ? 5.570 1.741 -6.745 1.00 21.05 564 GLU B C 1
ATOM 3965 O O . GLU A 1 564 ? 5.172 2.543 -7.588 1.00 21.25 564 GLU B O 1
ATOM 3971 N N . SER A 1 565 ? 6.169 0.599 -7.056 1.00 21.23 565 SER B N 1
ATOM 3972 C CA . SER A 1 565 ? 6.524 0.233 -8.420 1.00 21.48 565 SER B CA 1
ATOM 3973 C C . SER A 1 565 ? 5.674 -0.956 -8.812 1.00 21.00 565 SER B C 1
ATOM 3974 O O . SER A 1 565 ? 5.009 -1.547 -7.969 1.00 20.31 565 SER B O 1
ATOM 3977 N N . MET A 1 566 ? 5.710 -1.281 -10.096 1.00 21.24 566 MET B N 1
ATOM 3978 C CA . MET A 1 566 ? 4.812 -2.235 -10.704 1.00 21.09 566 MET B CA 1
ATOM 3979 C C . MET A 1 566 ? 5.535 -3.473 -11.179 1.00 22.10 566 MET B C 1
ATOM 3980 O O . MET A 1 566 ? 6.737 -3.455 -11.456 1.00 22.66 566 MET B O 1
ATOM 3985 N N . THR A 1 567 ? 4.769 -4.555 -11.253 1.00 22.53 567 THR B N 1
ATOM 3986 C CA . THR A 1 567 ? 5.197 -5.809 -11.857 1.00 23.30 567 THR B CA 1
ATOM 3987 C C . THR A 1 567 ? 3.949 -6.542 -12.382 1.00 23.39 567 THR B C 1
ATOM 3988 O O . THR A 1 567 ? 2.833 -6.023 -12.319 1.00 22.28 567 THR B O 1
ATOM 3992 N N . ARG A 1 568 ? 4.152 -7.731 -12.932 1.00 24.73 568 ARG B N 1
ATOM 3993 C CA . ARG A 1 568 ? 3.065 -8.515 -13.510 1.00 25.26 568 ARG B CA 1
ATOM 3994 C C . ARG A 1 568 ? 2.876 -9.757 -12.688 1.00 25.30 568 ARG B C 1
ATOM 3995 O O . ARG A 1 568 ? 3.768 -10.162 -11.966 1.00 25.79 568 ARG B O 1
ATOM 4003 N N . ARG A 1 569 ? 1.702 -10.352 -12.798 1.00 25.20 569 ARG B N 1
ATOM 4004 C CA . ARG A 1 569 ? 1.429 -11.629 -12.176 1.00 25.54 569 ARG B CA 1
ATOM 4005 C C . ARG A 1 569 ? 0.596 -12.463 -13.151 1.00 25.57 569 ARG B C 1
ATOM 4006 O O . ARG A 1 569 ? -0.199 -11.924 -13.903 1.00 25.34 569 ARG B O 1
ATOM 4014 N N . SER A 1 570 ? 0.777 -13.775 -13.134 1.00 26.10 570 SER B N 1
ATOM 4015 C CA . SER A 1 570 ? 0.127 -14.642 -14.113 1.00 26.52 570 SER B CA 1
ATOM 4016 C C . SER A 1 570 ? -1.367 -14.781 -13.892 1.00 25.87 570 SER B C 1
ATOM 4017 O O . SER A 1 570 ? -1.834 -14.852 -12.763 1.00 24.33 570 SER B O 1
ATOM 4020 N N . VAL A 1 571 ? -2.095 -14.866 -14.999 1.00 26.43 571 VAL B N 1
ATOM 4021 C CA . VAL A 1 571 ? -3.505 -15.239 -14.960 1.00 26.96 571 VAL B CA 1
ATOM 4022 C C . VAL A 1 571 ? -3.591 -16.757 -14.902 1.00 28.03 571 VAL B C 1
ATOM 4023 O O . VAL A 1 571 ? -2.949 -17.439 -15.709 1.00 29.05 571 VAL B O 1
ATOM 4027 N N . ASN A 1 572 ? -4.369 -17.284 -13.954 1.00 28.52 572 ASN B N 1
ATOM 4028 C CA . ASN A 1 572 ? -4.583 -18.718 -13.885 1.00 29.95 572 ASN B CA 1
ATOM 4029 C C . ASN A 1 572 ? -5.405 -19.188 -15.081 1.00 31.23 572 ASN B C 1
ATOM 4030 O O . ASN A 1 572 ? -6.474 -18.645 -15.358 1.00 30.20 572 ASN B O 1
ATOM 4035 N N . MET A 1 573 ? -4.874 -20.207 -15.760 1.00 33.84 573 MET B N 1
ATOM 4036 C CA . MET A 1 573 ? -5.478 -20.820 -16.940 1.00 36.13 573 MET B CA 1
ATOM 4037 C C . MET A 1 573 ? -5.599 -22.336 -16.739 1.00 37.70 573 MET B C 1
ATOM 4038 O O . MET A 1 573 ? -5.348 -23.118 -17.666 1.00 38.75 573 MET B O 1
ATOM 4043 N N . GLU A 1 574 ? -5.961 -22.743 -15.525 1.00 38.16 574 GLU B N 1
ATOM 4044 C CA . GLU A 1 574 ? -5.947 -24.143 -15.141 1.00 39.88 574 GLU B CA 1
ATOM 4045 C C . GLU A 1 574 ? -7.142 -24.500 -14.268 1.00 38.96 574 GLU B C 1
ATOM 4046 O O . GLU A 1 574 ? -7.000 -24.676 -13.058 1.00 38.89 574 GLU B O 1
ATOM 4052 N N . PRO A 1 575 ? -8.330 -24.604 -14.889 1.00 38.63 575 PRO B N 1
ATOM 4053 C CA . PRO A 1 575 ? -9.472 -25.166 -14.175 1.00 39.12 575 PRO B CA 1
ATOM 4054 C C . PRO A 1 575 ? -9.251 -26.645 -13.854 1.00 40.36 575 PRO B C 1
ATOM 4055 O O . PRO A 1 575 ? -8.425 -27.299 -14.483 1.00 40.57 575 PRO B O 1
ATOM 4059 N N . LYS A 1 576 ? -9.970 -27.147 -12.857 1.00 41.76 576 LYS B N 1
ATOM 4060 C CA . LYS A 1 576 ? -9.843 -28.539 -12.421 1.00 43.34 576 LYS B CA 1
ATOM 4061 C C . LYS A 1 576 ? -10.779 -29.485 -13.188 1.00 44.15 576 LYS B C 1
ATOM 4062 O O . LYS A 1 576 ? -10.363 -30.559 -13.583 1.00 45.72 576 LYS B O 1
ATOM 4068 N N . LEU A 1 577 ? -12.024 -29.072 -13.416 1.00 44.22 577 LEU B N 1
ATOM 4069 C CA . LEU A 1 577 ? -13.081 -29.946 -13.958 1.00 44.92 577 LEU B CA 1
ATOM 4070 C C . LEU A 1 577 ? -13.215 -29.888 -15.486 1.00 45.22 577 LEU B C 1
ATOM 4071 O O . LEU A 1 577 ? -13.887 -30.724 -16.085 1.00 45.38 577 LEU B O 1
ATOM 4076 N N . ARG A 1 578 ? -12.556 -28.915 -16.107 1.00 45.05 578 ARG B N 1
ATOM 4077 C CA . ARG A 1 578 ? -12.939 -28.396 -17.424 1.00 45.25 578 ARG B CA 1
ATOM 4078 C C . ARG A 1 578 ? -11.658 -27.983 -18.141 1.00 44.68 578 ARG B C 1
ATOM 4079 O O . ARG A 1 578 ? -10.756 -27.451 -17.491 1.00 44.41 578 ARG B O 1
ATOM 4087 N N . PRO A 1 579 ? -11.534 -28.261 -19.453 1.00 44.74 579 PRO B N 1
ATOM 4088 C CA . PRO A 1 579 ? -10.437 -27.580 -20.155 1.00 44.64 579 PRO B CA 1
ATOM 4089 C C . PRO A 1 579 ? -10.486 -26.030 -20.106 1.00 43.24 579 PRO B C 1
ATOM 4090 O O . PRO A 1 579 ? -11.562 -25.425 -19.988 1.00 41.59 579 PRO B O 1
ATOM 4094 N N . ALA A 1 580 ? -9.309 -25.413 -20.176 1.00 42.81 580 ALA B N 1
ATOM 4095 C CA . ALA A 1 580 ? -9.202 -23.957 -20.172 1.00 42.28 580 ALA B CA 1
ATOM 4096 C C . ALA A 1 580 ? -9.882 -23.374 -21.401 1.00 41.57 580 ALA B C 1
ATOM 4097 O O . ALA A 1 580 ? -9.943 -24.020 -22.455 1.00 42.20 580 ALA B O 1
ATOM 4099 N N . PHE A 1 581 ? -10.434 -22.177 -21.236 1.00 39.92 581 PHE B N 1
ATOM 4100 C CA . PHE A 1 581 ? -10.930 -21.398 -22.364 1.00 39.78 581 PHE B CA 1
ATOM 4101 C C . PHE A 1 581 ? -9.776 -20.556 -22.900 1.00 39.81 581 PHE B C 1
ATOM 4102 O O . PHE A 1 581 ? -9.315 -19.645 -22.208 1.00 39.19 581 PHE B O 1
ATOM 4110 N N . PRO A 1 582 ? -9.298 -20.846 -24.127 1.00 40.74 582 PRO B N 1
ATOM 4111 C CA . PRO A 1 582 ? -8.201 -20.015 -24.635 1.00 40.90 582 PRO B CA 1
ATOM 4112 C C . PRO A 1 582 ? -8.699 -18.658 -25.128 1.00 40.58 582 PRO B C 1
ATOM 4113 O O . PRO A 1 582 ? -9.899 -18.513 -25.386 1.00 40.63 582 PRO B O 1
ATOM 4117 N N . PRO A 1 583 ? -7.792 -17.667 -25.243 1.00 40.69 583 PRO B N 1
ATOM 4118 C CA . PRO A 1 583 ? -8.047 -16.450 -26.016 1.00 40.83 583 PRO B CA 1
ATOM 4119 C C . PRO A 1 583 ? -7.599 -16.645 -27.464 1.00 42.20 583 PRO B C 1
ATOM 4120 O O . PRO A 1 583 ? -8.252 -16.163 -28.387 1.00 44.03 583 PRO B O 1
ATOM 4124 N N . ASP B 2 15 ? -32.141 11.868 22.018 1.00 37.91 2 ASP D N 1
ATOM 4125 C CA . ASP B 2 15 ? -31.447 13.157 22.342 1.00 38.69 2 ASP D CA 1
ATOM 4126 C C . ASP B 2 15 ? -31.275 13.996 21.075 1.00 38.27 2 ASP D C 1
ATOM 4127 O O . ASP B 2 15 ? -30.327 13.803 20.309 1.00 37.28 2 ASP D O 1
ATOM 4132 N N . ILE B 2 16 ? -32.190 14.943 20.880 1.00 38.38 3 ILE D N 1
ATOM 4133 C CA . ILE B 2 16 ? -32.191 15.804 19.686 1.00 38.08 3 ILE D CA 1
ATOM 4134 C C . ILE B 2 16 ? -30.989 16.746 19.603 1.00 37.70 3 ILE D C 1
ATOM 4135 O O . ILE B 2 16 ? -30.644 17.210 18.516 1.00 37.87 3 ILE D O 1
ATOM 4140 N N . ASN B 2 17 ? -30.371 17.044 20.745 1.00 37.86 4 ASN D N 1
ATOM 4141 C CA . ASN B 2 17 ? -29.207 17.933 20.788 1.00 37.48 4 ASN D CA 1
ATOM 4142 C C . ASN B 2 17 ? -27.922 17.234 20.349 1.00 36.01 4 ASN D C 1
ATOM 4143 O O . ASN B 2 17 ? -27.004 17.900 19.869 1.00 35.24 4 ASN D O 1
ATOM 4148 N N . ASN B 2 18 ? -27.853 15.909 20.508 1.00 34.98 5 ASN D N 1
ATOM 4149 C CA . ASN B 2 18 ? -26.689 15.132 20.061 1.00 33.24 5 ASN D CA 1
ATOM 4150 C C . ASN B 2 18 ? -26.660 15.061 18.528 1.00 32.96 5 ASN D C 1
ATOM 4151 O O . ASN B 2 18 ? -26.998 14.044 17.914 1.00 34.51 5 ASN D O 1
ATOM 4156 N N . LYS B 2 19 ? -26.213 16.162 17.941 1.00 31.60 6 LYS D N 1
ATOM 4157 C CA . LYS B 2 19 ? -26.229 16.384 16.503 1.00 31.22 6 LYS D CA 1
ATOM 4158 C C . LYS B 2 19 ? -25.143 15.538 15.822 1.00 29.36 6 LYS D C 1
ATOM 4159 O O . LYS B 2 19 ? -25.324 15.071 14.697 1.00 27.70 6 LYS D O 1
ATOM 4165 N N . ALA B 2 20 ? -24.022 15.347 16.518 1.00 27.55 7 ALA D N 1
ATOM 4166 C CA . ALA B 2 20 ? -22.919 14.503 16.047 1.00 26.45 7 ALA D CA 1
ATOM 4167 C C . ALA B 2 20 ? -23.351 13.052 15.801 1.00 25.61 7 ALA D C 1
ATOM 4168 O O . ALA B 2 20 ? -23.010 12.466 14.766 1.00 25.15 7 ALA D O 1
ATOM 4170 N N . ARG B 2 21 ? -24.107 12.498 16.748 1.00 24.74 8 ARG D N 1
ATOM 4171 C CA . ARG B 2 21 ? -24.682 11.148 16.635 1.00 25.63 8 ARG D CA 1
ATOM 4172 C C . ARG B 2 21 ? -25.599 10.998 15.429 1.00 24.50 8 ARG D C 1
ATOM 4173 O O . ARG B 2 21 ? -25.476 10.043 14.658 1.00 23.90 8 ARG D O 1
ATOM 4181 N N . ILE B 2 22 ? -26.515 11.952 15.279 1.00 23.82 9 ILE D N 1
ATOM 4182 C CA . ILE B 2 22 ? -27.506 11.947 14.192 1.00 22.73 9 ILE D CA 1
ATOM 4183 C C . ILE B 2 22 ? -26.835 12.110 12.824 1.00 21.65 9 ILE D C 1
ATOM 4184 O O . ILE B 2 22 ? -27.321 11.583 11.822 1.00 21.11 9 ILE D O 1
ATOM 4189 N N . HIS B 2 23 ? -25.726 12.845 12.790 1.00 21.58 10 HIS D N 1
ATOM 4190 C CA . HIS B 2 23 ? -24.941 13.038 11.562 1.00 22.04 10 HIS D CA 1
ATOM 4191 C C . HIS B 2 23 ? -24.423 11.701 11.013 1.00 21.19 10 HIS D C 1
ATOM 4192 O O . HIS B 2 23 ? -24.459 11.475 9.796 1.00 20.87 10 HIS D O 1
ATOM 4199 N N . TRP B 2 24 ? -23.966 10.817 11.903 1.00 20.33 11 TRP D N 1
ATOM 4200 C CA . TRP B 2 24 ? -23.512 9.492 11.489 1.00 20.17 11 TRP D CA 1
ATOM 4201 C C . TRP B 2 24 ? -24.646 8.629 10.926 1.00 19.74 11 TRP D C 1
ATOM 4202 O O . TRP B 2 24 ? -24.431 7.854 9.986 1.00 19.79 11 TRP D O 1
ATOM 4213 N N . ALA B 2 25 ? -25.840 8.761 11.496 1.00 18.84 12 ALA D N 1
ATOM 4214 C CA . ALA B 2 25 ? -27.021 8.039 11.010 1.00 18.47 12 ALA D CA 1
ATOM 4215 C C . ALA B 2 25 ? -27.448 8.442 9.581 1.00 18.14 12 ALA D C 1
ATOM 4216 O O . ALA B 2 25 ? -28.214 7.727 8.942 1.00 18.06 12 ALA D O 1
ATOM 4218 N N . CYS B 2 26 ? -26.963 9.587 9.091 1.00 18.14 13 CYS D N 1
ATOM 4219 C CA . CYS B 2 26 ? -27.201 10.014 7.707 1.00 17.69 13 CYS D CA 1
ATOM 4220 C C . CYS B 2 26 ? -26.291 9.356 6.655 1.00 17.67 13 CYS D C 1
ATOM 4221 O O . CYS B 2 26 ? -26.532 9.539 5.463 1.00 16.88 13 CYS D O 1
ATOM 4224 N N . ARG B 2 27 ? -25.271 8.596 7.071 1.00 17.56 14 ARG D N 1
ATOM 4225 C CA . ARG B 2 27 ? -24.427 7.866 6.112 1.00 17.54 14 ARG D CA 1
ATOM 4226 C C . ARG B 2 27 ? -25.106 6.539 5.778 1.00 16.71 14 ARG D C 1
ATOM 4227 O O . ARG B 2 27 ? -25.288 5.679 6.643 1.00 17.24 14 ARG D O 1
ATOM 4235 N N . ARG B 2 28 ? -25.486 6.391 4.518 1.00 22.16 15 ARG D N 1
ATOM 4236 C CA . ARG B 2 28 ? -26.322 5.289 4.067 1.00 21.15 15 ARG D CA 1
ATOM 4237 C C . ARG B 2 28 ? -25.547 4.375 3.131 1.00 20.97 15 ARG D C 1
ATOM 4238 O O . ARG B 2 28 ? -24.363 4.600 2.864 1.00 21.00 15 ARG D O 1
ATOM 4246 N N . GLY B 2 29 ? -26.227 3.338 2.659 1.00 20.58 16 GLY D N 1
ATOM 4247 C CA . GLY B 2 29 ? -25.679 2.415 1.689 1.00 21.15 16 GLY D CA 1
ATOM 4248 C C . GLY B 2 29 ? -26.095 2.668 0.257 1.00 20.93 16 GLY D C 1
ATOM 4249 O O . GLY B 2 29 ? -25.863 1.814 -0.579 1.00 21.22 16 GLY D O 1
ATOM 4250 N N . MET B 2 30 ? -26.741 3.806 -0.007 1.00 20.24 17 MET D N 1
ATOM 4251 C CA . MET B 2 30 ? -27.094 4.229 -1.357 1.00 20.42 17 MET D CA 1
ATOM 4252 C C . MET B 2 30 ? -26.655 5.680 -1.579 1.00 20.33 17 MET D C 1
ATOM 4253 O O . MET B 2 30 ? -26.946 6.554 -0.778 1.00 19.41 17 MET D O 1
ATOM 4258 N N . ARG B 2 31 ? -25.990 5.919 -2.705 1.00 21.23 18 ARG D N 1
ATOM 4259 C CA . ARG B 2 31 ? -25.664 7.257 -3.156 1.00 21.62 18 ARG D CA 1
ATOM 4260 C C . ARG B 2 31 ? -26.883 8.195 -3.180 1.00 20.70 18 ARG D C 1
ATOM 4261 O O . ARG B 2 31 ? -26.785 9.334 -2.771 1.00 20.30 18 ARG D O 1
ATOM 4269 N N . GLU B 2 32 ? -28.030 7.705 -3.636 1.00 20.76 19 GLU D N 1
ATOM 4270 C CA . GLU B 2 32 ? -29.272 8.524 -3.708 1.00 20.49 19 GLU D CA 1
ATOM 4271 C C . GLU B 2 32 ? -29.707 9.049 -2.339 1.00 19.65 19 GLU D C 1
ATOM 4272 O O . GLU B 2 32 ? -30.194 10.170 -2.219 1.00 19.69 19 GLU D O 1
ATOM 4278 N N . LEU B 2 33 ? -29.550 8.237 -1.303 1.00 19.31 20 LEU D N 1
ATOM 4279 C CA . LEU B 2 33 ? -29.867 8.680 0.059 1.00 18.82 20 LEU D CA 1
ATOM 4280 C C . LEU B 2 33 ? -28.815 9.648 0.632 1.00 18.98 20 LEU D C 1
ATOM 4281 O O . LEU B 2 33 ? -29.169 10.618 1.296 1.00 18.67 20 LEU D O 1
ATOM 4286 N N . ASP B 2 34 ? -27.538 9.422 0.346 1.00 19.97 21 ASP D N 1
ATOM 4287 C CA . ASP B 2 34 ? -26.476 10.386 0.722 1.00 21.01 21 ASP D CA 1
ATOM 4288 C C . ASP B 2 34 ? -26.769 11.792 0.246 1.00 21.48 21 ASP D C 1
ATOM 4289 O O . ASP B 2 34 ? -26.645 12.729 1.004 1.00 21.90 21 ASP D O 1
ATOM 4294 N N . ILE B 2 35 ? -27.168 11.902 -1.015 1.00 22.07 22 ILE D N 1
ATOM 4295 C CA . ILE B 2 35 ? -27.575 13.166 -1.639 1.00 22.84 22 ILE D CA 1
ATOM 4296 C C . ILE B 2 35 ? -28.858 13.713 -1.015 1.00 22.40 22 ILE D C 1
ATOM 4297 O O . ILE B 2 35 ? -28.991 14.911 -0.881 1.00 22.95 22 ILE D O 1
ATOM 4302 N N . SER B 2 36 ? -29.801 12.832 -0.680 1.00 21.66 23 SER D N 1
ATOM 4303 C CA . SER B 2 36 ? -31.116 13.228 -0.197 1.00 21.31 23 SER D CA 1
ATOM 4304 C C . SER B 2 36 ? -31.174 13.603 1.280 1.00 21.05 23 SER D C 1
ATOM 4305 O O . SER B 2 36 ? -32.009 14.412 1.679 1.00 20.50 23 SER D O 1
ATOM 4308 N N . ILE B 2 37 ? -30.337 12.970 2.101 1.00 21.22 24 ILE D N 1
ATOM 4309 C CA . ILE B 2 37 ? -30.459 13.094 3.562 1.00 21.22 24 ILE D CA 1
ATOM 4310 C C . ILE B 2 37 ? -29.349 13.937 4.209 1.00 21.72 24 ILE D C 1
ATOM 4311 O O . ILE B 2 37 ? -29.637 14.814 5.036 1.00 21.38 24 ILE D O 1
ATOM 4316 N N . MET B 2 38 ? -28.095 13.683 3.833 1.00 22.30 25 MET D N 1
ATOM 4317 C CA . MET B 2 38 ? -26.966 14.381 4.449 1.00 23.33 25 MET D CA 1
ATOM 4318 C C . MET B 2 38 ? -26.994 15.916 4.251 1.00 23.86 25 MET D C 1
ATOM 4319 O O . MET B 2 38 ? -26.791 16.657 5.213 1.00 24.33 25 MET D O 1
ATOM 4324 N N . PRO B 2 39 ? -27.246 16.402 3.020 1.00 23.73 26 PRO D N 1
ATOM 4325 C CA . PRO B 2 39 ? -27.367 17.859 2.881 1.00 24.59 26 PRO D CA 1
ATOM 4326 C C . PRO B 2 39 ? -28.538 18.447 3.661 1.00 24.49 26 PRO D C 1
ATOM 4327 O O . PRO B 2 39 ? -28.374 19.480 4.320 1.00 25.34 26 PRO D O 1
ATOM 4331 N N . PHE B 2 40 ? -29.684 17.772 3.597 1.00 23.67 27 PHE D N 1
ATOM 4332 C CA . PHE B 2 40 ? -30.859 18.151 4.360 1.00 23.74 27 PHE D CA 1
ATOM 4333 C C . PHE B 2 40 ? -30.525 18.300 5.833 1.00 24.52 27 PHE D C 1
ATOM 4334 O O . PHE B 2 40 ? -30.868 19.303 6.442 1.00 25.28 27 PHE D O 1
ATOM 4342 N N . PHE B 2 41 ? -29.854 17.302 6.395 1.00 24.57 28 PHE D N 1
ATOM 4343 C CA . PHE B 2 41 ? -29.460 17.339 7.788 1.00 25.27 28 PHE D CA 1
ATOM 4344 C C . PHE B 2 41 ? -28.541 18.510 8.069 1.00 26.86 28 PHE D C 1
ATOM 4345 O O . PHE B 2 41 ? -28.710 19.200 9.058 1.00 27.41 28 PHE D O 1
ATOM 4353 N N . GLU B 2 42 ? -27.546 18.686 7.213 1.00 27.97 29 GLU D N 1
ATOM 4354 C CA . GLU B 2 42 ? -26.545 19.707 7.407 1.00 29.86 29 GLU D CA 1
ATOM 4355 C C . GLU B 2 42 ? -27.144 21.106 7.271 1.00 31.43 29 GLU D C 1
ATOM 4356 O O . GLU B 2 42 ? -26.886 21.948 8.121 1.00 32.40 29 GLU D O 1
ATOM 4362 N N . HIS B 2 43 ? -27.963 21.338 6.244 1.00 31.77 30 HIS D N 1
ATOM 4363 C CA . HIS B 2 43 ? -28.574 22.665 6.022 1.00 33.65 30 HIS D CA 1
ATOM 4364 C C . HIS B 2 43 ? -29.851 22.936 6.812 1.00 34.09 30 HIS D C 1
ATOM 4365 O O . HIS B 2 43 ? -30.092 24.070 7.171 1.00 36.31 30 HIS D O 1
ATOM 4372 N N . GLU B 2 44 ? -30.663 21.916 7.090 1.00 33.84 31 GLU D N 1
ATOM 4373 C CA . GLU B 2 44 ? -32.046 22.123 7.576 1.00 33.66 31 GLU D CA 1
ATOM 4374 C C . GLU B 2 44 ? -32.341 21.691 9.010 1.00 33.39 31 GLU D C 1
ATOM 4375 O O . GLU B 2 44 ? -33.380 22.079 9.534 1.00 34.08 31 GLU D O 1
ATOM 4381 N N . TYR B 2 45 ? -31.477 20.895 9.642 1.00 32.56 32 TYR D N 1
ATOM 4382 C CA . TYR B 2 45 ? -31.833 20.262 10.928 1.00 32.61 32 TYR D CA 1
ATOM 4383 C C . TYR B 2 45 ? -32.150 21.280 12.042 1.00 34.18 32 TYR D C 1
ATOM 4384 O O . TYR B 2 45 ? -33.107 21.100 12.805 1.00 34.11 32 TYR D O 1
ATOM 4393 N N . ASP B 2 46 ? -31.361 22.352 12.097 1.00 35.20 33 ASP D N 1
ATOM 4394 C CA . ASP B 2 46 ? -31.518 23.394 13.105 1.00 36.86 33 ASP D CA 1
ATOM 4395 C C . ASP B 2 46 ? -32.771 24.245 12.892 1.00 37.44 33 ASP D C 1
ATOM 4396 O O . ASP B 2 46 ? -33.304 24.783 13.844 1.00 39.24 33 ASP D O 1
ATOM 4401 N N . SER B 2 47 ? -33.255 24.342 11.657 1.00 36.55 34 SER D N 1
ATOM 4402 C CA . SER B 2 47 ? -34.565 24.971 11.381 1.00 37.01 34 SER D CA 1
ATOM 4403 C C . SER B 2 47 ? -35.801 24.172 11.885 1.00 36.20 34 SER D C 1
ATOM 4404 O O . SER B 2 47 ? -36.919 24.704 11.879 1.00 36.63 34 SER D O 1
ATOM 4407 N N . LEU B 2 48 ? -35.602 22.920 12.314 1.00 34.51 35 LEU D N 1
ATOM 4408 C CA . LEU B 2 48 ? -36.692 22.052 12.759 1.00 33.81 35 LEU D CA 1
ATOM 4409 C C . LEU B 2 48 ? -37.065 22.283 14.221 1.00 35.02 35 LEU D C 1
ATOM 4410 O O . LEU B 2 48 ? -36.193 22.575 15.038 1.00 35.41 35 LEU D O 1
ATOM 4415 N N . SER B 2 49 ? -38.353 22.108 14.544 1.00 35.31 36 SER D N 1
ATOM 4416 C CA . SER B 2 49 ? -38.821 22.065 15.935 1.00 36.53 36 SER D CA 1
ATOM 4417 C C . SER B 2 49 ? -38.339 20.799 16.608 1.00 35.55 36 SER D C 1
ATOM 4418 O O . SER B 2 49 ? -37.895 19.871 15.936 1.00 33.48 36 SER D O 1
ATOM 4421 N N . ASP B 2 50 ? -38.459 20.779 17.935 1.00 36.87 37 ASP D N 1
ATOM 4422 C CA . ASP B 2 50 ? -38.149 19.600 18.758 1.00 37.01 37 ASP D CA 1
ATOM 4423 C C . ASP B 2 50 ? -38.890 18.329 18.339 1.00 35.87 37 ASP D C 1
ATOM 4424 O O . ASP B 2 50 ? -38.315 17.245 18.363 1.00 35.15 37 ASP D O 1
ATOM 4429 N N . ASP B 2 51 ? -40.163 18.457 17.987 1.00 36.13 38 ASP D N 1
ATOM 4430 C CA . ASP B 2 51 ? -40.938 17.298 17.534 1.00 35.69 38 ASP D CA 1
ATOM 4431 C C . ASP B 2 51 ? -40.456 16.780 16.177 1.00 33.37 38 ASP D C 1
ATOM 4432 O O . ASP B 2 51 ? -40.294 15.570 16.011 1.00 32.14 38 ASP D O 1
ATOM 4437 N N . GLU B 2 52 ? -40.234 17.704 15.229 1.00 32.65 39 GLU D N 1
ATOM 4438 C CA . GLU B 2 52 ? -39.684 17.373 13.898 1.00 30.82 39 GLU D CA 1
ATOM 4439 C C . GLU B 2 52 ? -38.338 16.648 14.025 1.00 29.45 39 GLU D C 1
ATOM 4440 O O . GLU B 2 52 ? -38.121 15.623 13.386 1.00 27.91 39 GLU D O 1
ATOM 4446 N N . LYS B 2 53 ? -37.457 17.178 14.874 1.00 29.48 40 LYS D N 1
ATOM 4447 C CA . LYS B 2 53 ? -36.151 16.575 15.108 1.00 28.65 40 LYS D CA 1
ATOM 4448 C C . LYS B 2 53 ? -36.262 15.132 15.572 1.00 28.38 40 LYS D C 1
ATOM 4449 O O . LYS B 2 53 ? -35.516 14.274 15.083 1.00 27.18 40 LYS D O 1
ATOM 4455 N N . ARG B 2 54 ? -37.184 14.859 16.506 1.00 29.24 41 ARG D N 1
ATOM 4456 C CA . ARG B 2 54 ? -37.398 13.486 16.976 1.00 29.33 41 ARG D CA 1
ATOM 4457 C C . ARG B 2 54 ? -37.925 12.596 15.858 1.00 27.62 41 ARG D C 1
ATOM 4458 O O . ARG B 2 54 ? -37.491 11.452 15.743 1.00 27.45 41 ARG D O 1
ATOM 4466 N N . ILE B 2 55 ? -38.819 13.129 15.030 1.00 26.70 42 ILE D N 1
ATOM 4467 C CA . ILE B 2 55 ? -39.358 12.375 13.883 1.00 25.52 42 ILE D CA 1
ATOM 4468 C C . ILE B 2 55 ? -38.285 12.041 12.839 1.00 24.00 42 ILE D C 1
ATOM 4469 O O . ILE B 2 55 ? -38.314 10.954 12.277 1.00 23.34 42 ILE D O 1
ATOM 4474 N N . PHE B 2 56 ? -37.351 12.968 12.587 1.00 23.49 43 PHE D N 1
ATOM 4475 C CA . PHE B 2 56 ? -36.249 12.746 11.632 1.00 22.42 43 PHE D CA 1
ATOM 4476 C C . PHE B 2 56 ? -35.308 11.629 12.093 1.00 22.34 43 PHE D C 1
ATOM 4477 O O . PHE B 2 56 ? -34.874 10.806 11.290 1.00 21.72 43 PHE D O 1
ATOM 4485 N N . ILE B 2 57 ? -35.039 11.596 13.392 1.00 22.94 44 ILE D N 1
ATOM 4486 C CA . ILE B 2 57 ? -34.229 10.560 14.026 1.00 23.27 44 ILE D CA 1
ATOM 4487 C C . ILE B 2 57 ? -34.881 9.181 13.890 1.00 23.45 44 ILE D C 1
ATOM 4488 O O . ILE B 2 57 ? -34.200 8.195 13.613 1.00 23.31 44 ILE D O 1
ATOM 4493 N N . ARG B 2 58 ? -36.198 9.119 14.082 1.00 24.15 45 ARG D N 1
ATOM 4494 C CA . ARG B 2 58 ? -36.940 7.867 13.905 1.00 24.39 45 ARG D CA 1
ATOM 4495 C C . ARG B 2 58 ? -36.965 7.422 12.432 1.00 23.05 45 ARG D C 1
ATOM 4496 O O . ARG B 2 58 ? -36.881 6.230 12.134 1.00 22.63 45 ARG D O 1
ATOM 4504 N N . LEU B 2 59 ? -37.058 8.385 11.514 1.00 22.22 46 LEU D N 1
ATOM 4505 C CA . LEU B 2 59 ? -37.004 8.098 10.077 1.00 21.21 46 LEU D CA 1
ATOM 4506 C C . LEU B 2 59 ? -35.716 7.371 9.689 1.00 20.75 46 LEU D C 1
ATOM 4507 O O . LEU B 2 59 ? -35.768 6.372 8.982 1.00 20.98 46 LEU D O 1
ATOM 4512 N N . LEU B 2 60 ? -34.576 7.852 10.179 1.00 20.44 47 LEU D N 1
ATOM 4513 C CA . LEU B 2 60 ? -33.282 7.242 9.899 1.00 20.27 47 LEU D CA 1
ATOM 4514 C C . LEU B 2 60 ? -33.132 5.804 10.426 1.00 20.87 47 LEU D C 1
ATOM 4515 O O . LEU B 2 60 ? -32.246 5.080 9.976 1.00 20.74 47 LEU D O 1
ATOM 4520 N N . GLU B 2 61 ? -33.981 5.381 11.357 1.00 21.69 48 GLU D N 1
ATOM 4521 C CA . GLU B 2 61 ? -34.018 3.962 11.758 1.00 22.77 48 GLU D CA 1
ATOM 4522 C C . GLU B 2 61 ? -34.577 3.039 10.646 1.00 22.32 48 GLU D C 1
ATOM 4523 O O . GLU B 2 61 ? -34.201 1.873 10.583 1.00 23.25 48 GLU D O 1
ATOM 4529 N N . CYS B 2 62 ? -35.429 3.566 9.761 1.00 21.31 49 CYS D N 1
ATOM 4530 C CA . CYS B 2 62 ? -35.986 2.806 8.630 1.00 21.00 49 CYS D CA 1
ATOM 4531 C C . CYS B 2 62 ? -34.940 2.273 7.652 1.00 20.52 49 CYS D C 1
ATOM 4532 O O . CYS B 2 62 ? -33.797 2.681 7.668 1.00 20.03 49 CYS D O 1
ATOM 4535 N N . ASP B 2 63 ? -35.361 1.339 6.813 1.00 20.88 50 ASP D N 1
ATOM 4536 C CA . ASP B 2 63 ? -34.464 0.630 5.900 1.00 21.06 50 ASP D CA 1
ATOM 4537 C C . ASP B 2 63 ? -34.200 1.465 4.664 1.00 20.23 50 ASP D C 1
ATOM 4538 O O . ASP B 2 63 ? -35.085 2.192 4.198 1.00 20.02 50 ASP D O 1
ATOM 4543 N N . ASP B 2 64 ? -32.993 1.343 4.123 1.00 20.00 51 ASP D N 1
ATOM 4544 C CA . ASP B 2 64 ? -32.568 2.165 2.967 1.00 19.61 51 ASP D CA 1
ATOM 4545 C C . ASP B 2 64 ? -33.491 2.092 1.757 1.00 19.97 51 ASP D C 1
ATOM 4546 O O . ASP B 2 64 ? -33.822 3.139 1.187 1.00 19.71 51 ASP D O 1
ATOM 4551 N N . PRO B 2 65 ? -33.926 0.873 1.357 1.00 20.99 52 PRO D N 1
ATOM 4552 C CA . PRO B 2 65 ? -34.792 0.858 0.176 1.00 21.60 52 PRO D CA 1
ATOM 4553 C C . PRO B 2 65 ? -36.160 1.511 0.424 1.00 21.76 52 PRO D C 1
ATOM 4554 O O . PRO B 2 65 ? -36.726 2.055 -0.514 1.00 22.16 52 PRO D O 1
ATOM 4558 N N . ASP B 2 66 ? -36.681 1.468 1.656 1.00 21.93 53 ASP D N 1
ATOM 4559 C CA . ASP B 2 66 ? -37.923 2.197 1.987 1.00 22.20 53 ASP D CA 1
ATOM 4560 C C . ASP B 2 66 ? -37.742 3.712 1.892 1.00 21.76 53 ASP D C 1
ATOM 4561 O O . ASP B 2 66 ? -38.583 4.422 1.330 1.00 22.00 53 ASP D O 1
ATOM 4566 N N . LEU B 2 67 ? -36.649 4.201 2.463 1.00 21.35 54 LEU D N 1
ATOM 4567 C CA . LEU B 2 67 ? -36.335 5.627 2.414 1.00 20.83 54 LEU D CA 1
ATOM 4568 C C . LEU B 2 67 ? -36.234 6.146 0.985 1.00 20.86 54 LEU D C 1
ATOM 4569 O O . LEU B 2 67 ? -36.776 7.211 0.669 1.00 20.80 54 LEU D O 1
ATOM 4574 N N . PHE B 2 68 ? -35.555 5.384 0.131 1.00 20.93 55 PHE D N 1
ATOM 4575 C CA . PHE B 2 68 ? -35.447 5.730 -1.279 1.00 21.18 55 PHE D CA 1
ATOM 4576 C C . PHE B 2 68 ? -36.813 5.777 -1.979 1.00 21.56 55 PHE D C 1
ATOM 4577 O O . PHE B 2 68 ? -37.099 6.725 -2.697 1.00 21.81 55 PHE D O 1
ATOM 4585 N N . ASN B 2 69 ? -37.633 4.755 -1.767 1.00 21.62 56 ASN D N 1
ATOM 4586 C CA . ASN B 2 69 ? -38.929 4.659 -2.415 1.00 22.24 56 ASN D CA 1
ATOM 4587 C C . ASN B 2 69 ? -39.877 5.770 -2.012 1.00 22.21 56 ASN D C 1
ATOM 4588 O O . ASN B 2 69 ? -40.513 6.420 -2.872 1.00 22.76 56 ASN D O 1
ATOM 4593 N N . TRP B 2 70 ? -39.945 6.020 -0.717 1.00 21.79 57 TRP D N 1
ATOM 4594 C CA . TRP B 2 70 ? -40.803 7.087 -0.195 1.00 21.93 57 TRP D CA 1
ATOM 4595 C C . TRP B 2 70 ? -40.373 8.445 -0.726 1.00 21.86 57 TRP D C 1
ATOM 4596 O O . TRP B 2 70 ? -41.220 9.238 -1.156 1.00 22.57 57 TRP D O 1
ATOM 4607 N N . LEU B 2 71 ? -39.065 8.689 -0.738 1.00 21.43 58 LEU D N 1
ATOM 4608 C CA . LEU B 2 71 ? -38.511 9.904 -1.325 1.00 21.74 58 LEU D CA 1
ATOM 4609 C C . LEU B 2 71 ? -38.862 9.993 -2.821 1.00 22.93 58 LEU D C 1
ATOM 4610 O O . LEU B 2 71 ? -39.130 11.075 -3.306 1.00 23.26 58 LEU D O 1
ATOM 4615 N N . MET B 2 72 ? -38.889 8.864 -3.530 1.00 24.10 59 MET D N 1
ATOM 4616 C CA . MET B 2 72 ? -39.353 8.826 -4.942 1.00 25.91 59 MET D CA 1
ATOM 4617 C C . MET B 2 72 ? -40.878 8.744 -5.157 1.00 26.90 59 MET D C 1
ATOM 4618 O O . MET B 2 72 ? -41.291 8.473 -6.268 1.00 27.99 59 MET D O 1
ATOM 4623 N N . ASN B 2 73 ? -41.707 8.984 -4.136 1.00 26.92 60 ASN D N 1
ATOM 4624 C CA . ASN B 2 73 ? -43.168 8.806 -4.242 1.00 28.11 60 ASN D CA 1
ATOM 4625 C C . ASN B 2 73 ? -43.587 7.430 -4.742 1.00 29.28 60 ASN D C 1
ATOM 4626 O O . ASN B 2 73 ? -44.537 7.313 -5.532 1.00 30.63 60 ASN D O 1
ATOM 4631 N N . HIS B 2 74 ? -42.856 6.407 -4.296 1.00 28.93 61 HIS D N 1
ATOM 4632 C CA . HIS B 2 74 ? -43.152 5.018 -4.597 1.00 30.07 61 HIS D CA 1
ATOM 4633 C C . HIS B 2 74 ? -43.536 4.394 -3.271 1.00 29.53 61 HIS D C 1
ATOM 4634 O O . HIS B 2 74 ? -42.717 3.796 -2.586 1.00 28.41 61 HIS D O 1
ATOM 4641 N N . GLY B 2 75 ? -44.800 4.579 -2.913 1.00 30.09 62 GLY D N 1
ATOM 4642 C CA . GLY B 2 75 ? -45.291 4.227 -1.589 1.00 30.05 62 GLY D CA 1
ATOM 4643 C C . GLY B 2 75 ? -44.979 5.276 -0.535 1.00 28.94 62 GLY D C 1
ATOM 4644 O O . GLY B 2 75 ? -44.373 6.304 -0.808 1.00 27.94 62 GLY D O 1
ATOM 4645 N N . LYS B 2 76 ? -45.389 4.972 0.688 1.00 28.94 63 LYS D N 1
ATOM 4646 C CA . LYS B 2 76 ? -45.260 5.884 1.794 1.00 28.30 63 LYS D CA 1
ATOM 4647 C C . LYS B 2 76 ? -45.283 5.119 3.118 1.00 28.04 63 LYS D C 1
ATOM 4648 O O . LYS B 2 76 ? -45.846 4.037 3.197 1.00 28.92 63 LYS D O 1
ATOM 4654 N N . PRO B 2 77 ? -44.626 5.658 4.155 1.00 27.25 64 PRO D N 1
ATOM 4655 C CA . PRO B 2 77 ? -44.713 5.003 5.470 1.00 27.12 64 PRO D CA 1
ATOM 4656 C C . PRO B 2 77 ? -46.157 5.009 6.010 1.00 28.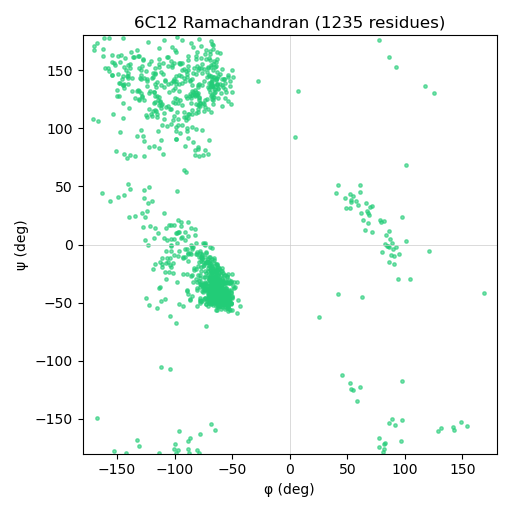39 64 PRO D C 1
ATOM 4657 O O . PRO B 2 77 ? -46.985 5.824 5.567 1.00 28.74 64 PRO D O 1
ATOM 4661 N N . ALA B 2 78 ? -46.456 4.109 6.947 1.00 28.76 65 ALA D N 1
ATOM 4662 C CA . ALA B 2 78 ? -47.792 4.009 7.530 1.00 30.19 65 ALA D CA 1
ATOM 4663 C C . ALA B 2 78 ? -47.841 4.761 8.860 1.00 30.05 65 ALA D C 1
ATOM 4664 O O . ALA B 2 78 ? -48.388 4.297 9.849 1.00 31.27 65 ALA D O 1
ATOM 4666 N N . ASP B 2 79 ? -47.295 5.964 8.839 1.00 29.03 66 ASP D N 1
ATOM 4667 C CA . ASP B 2 79 ? -47.011 6.726 10.018 1.00 28.84 66 ASP D CA 1
ATOM 4668 C C . ASP B 2 79 ? -47.047 8.192 9.583 1.00 27.80 66 ASP D C 1
ATOM 4669 O O . ASP B 2 79 ? -46.218 8.633 8.787 1.00 26.43 66 ASP D O 1
ATOM 4674 N N . ALA B 2 80 ? -48.039 8.922 10.077 1.00 28.54 67 ALA D N 1
ATOM 4675 C CA . ALA B 2 80 ? -48.343 10.280 9.592 1.00 28.58 67 ALA D CA 1
ATOM 4676 C C . ALA B 2 80 ? -47.183 11.242 9.818 1.00 27.37 67 ALA D C 1
ATOM 4677 O O . ALA B 2 80 ? -46.843 12.041 8.943 1.00 27.05 67 ALA D O 1
ATOM 4679 N N . GLU B 2 81 ? -46.556 11.130 10.977 1.00 26.93 68 GLU D N 1
ATOM 4680 C CA . GLU B 2 81 ? -45.343 11.890 11.269 1.00 26.22 68 GLU D CA 1
ATOM 4681 C C . GLU B 2 81 ? -44.192 11.652 10.261 1.00 24.64 68 GLU D C 1
ATOM 4682 O O . GLU B 2 81 ? -43.601 12.615 9.775 1.00 24.06 68 GLU D O 1
ATOM 4688 N N . LEU B 2 82 ? -43.899 10.393 9.936 1.00 23.84 69 LEU D N 1
ATOM 4689 C CA . LEU B 2 82 ? -42.804 10.079 9.000 1.00 22.81 69 LEU D CA 1
ATOM 4690 C C . LEU B 2 82 ? -43.098 10.561 7.579 1.00 22.88 69 LEU D C 1
ATOM 4691 O O . LEU B 2 82 ? -42.200 11.045 6.880 1.00 21.94 69 LEU D O 1
ATOM 4696 N N . GLU B 2 83 ? -44.365 10.445 7.178 1.00 23.98 70 GLU D N 1
ATOM 4697 C CA . GLU B 2 83 ? -44.848 10.980 5.899 1.00 24.19 70 GLU D CA 1
ATOM 4698 C C . GLU B 2 83 ? -44.530 12.454 5.752 1.00 24.26 70 GLU D C 1
ATOM 4699 O O . GLU B 2 83 ? -43.974 12.873 4.738 1.00 23.83 70 GLU D O 1
ATOM 4705 N N . MET B 2 84 ? -44.901 13.244 6.759 1.00 25.01 71 MET D N 1
ATOM 4706 C CA . MET B 2 84 ? -44.700 14.683 6.668 1.00 25.34 71 MET D CA 1
ATOM 4707 C C . MET B 2 84 ? -43.198 14.981 6.659 1.00 23.96 71 MET D C 1
ATOM 4708 O O . MET B 2 84 ? -42.760 15.893 5.944 1.00 23.73 71 MET D O 1
ATOM 4713 N N . MET B 2 85 ? -42.413 14.178 7.384 1.00 22.89 72 MET D N 1
ATOM 4714 C CA . MET B 2 85 ? -40.951 14.297 7.322 1.00 21.88 72 MET D CA 1
ATOM 4715 C C . MET B 2 85 ? -40.368 13.959 5.940 1.00 20.96 72 MET D C 1
ATOM 4716 O O . MET B 2 85 ? -39.445 14.640 5.481 1.00 20.78 72 MET D O 1
ATOM 4721 N N . VAL B 2 86 ? -40.909 12.939 5.272 1.00 20.70 73 VAL D N 1
ATOM 4722 C CA . VAL B 2 86 ? -40.496 12.601 3.900 1.00 19.98 73 VAL D CA 1
ATOM 4723 C C . VAL B 2 86 ? -40.826 13.792 2.993 1.00 20.40 73 VAL D C 1
ATOM 4724 O O . VAL B 2 86 ? -39.941 14.294 2.297 1.00 19.92 73 VAL D O 1
ATOM 4728 N N . ARG B 2 87 ? -42.088 14.249 3.048 1.00 21.06 74 ARG D N 1
ATOM 4729 C CA . ARG B 2 87 ? -42.550 15.417 2.281 1.00 21.56 74 ARG D CA 1
ATOM 4730 C C . ARG B 2 87 ? -41.664 16.622 2.552 1.00 21.27 74 ARG D C 1
ATOM 4731 O O . ARG B 2 87 ? -41.302 17.341 1.624 1.00 21.88 74 ARG D O 1
ATOM 4733 N N . LEU B 2 88 ? -41.266 16.805 3.803 1.00 20.83 75 LEU D N 1
ATOM 4734 C CA . LEU B 2 88 ? -40.361 17.887 4.166 1.00 20.80 75 LEU D CA 1
ATOM 4735 C C . LEU B 2 88 ? -39.009 17.783 3.485 1.00 19.88 75 LEU D C 1
ATOM 4736 O O . LEU B 2 88 ? -38.516 18.768 2.942 1.00 20.16 75 LEU D O 1
ATOM 4741 N N . ILE B 2 89 ? -38.409 16.597 3.518 1.00 18.93 76 ILE D N 1
ATOM 4742 C CA . ILE B 2 89 ? -37.106 16.387 2.894 1.00 18.27 76 ILE D CA 1
ATOM 4743 C C . ILE B 2 89 ? -37.201 16.649 1.388 1.00 18.54 76 ILE D C 1
ATOM 4744 O O . ILE B 2 89 ? -36.373 17.375 0.825 1.00 18.36 76 ILE D O 1
ATOM 4749 N N . GLN B 2 90 ? -38.222 16.067 0.759 1.00 18.80 77 GLN D N 1
ATOM 4750 C CA . GLN B 2 90 ? -38.501 16.290 -0.666 1.00 19.45 77 GLN D CA 1
ATOM 4751 C C . GLN B 2 90 ? -38.616 17.773 -1.030 1.00 20.32 77 GLN D C 1
ATOM 4752 O O . GLN B 2 90 ? -37.947 18.249 -1.956 1.00 20.49 77 GLN D O 1
ATOM 4758 N N . THR B 2 91 ? -39.468 18.484 -0.292 1.00 21.01 78 THR D N 1
ATOM 4759 C CA . THR B 2 91 ? -39.696 19.907 -0.522 1.00 22.25 78 THR D CA 1
ATOM 4760 C C . THR B 2 91 ? -38.387 20.678 -0.365 1.00 22.36 78 THR D C 1
ATOM 4761 O O . THR B 2 91 ? -38.018 21.453 -1.243 1.00 22.65 78 THR D O 1
ATOM 4765 N N . ARG B 2 92 ? -37.680 20.441 0.736 1.00 22.15 79 ARG D N 1
ATOM 4766 C CA . ARG B 2 92 ? -36.431 21.160 1.000 1.00 22.86 79 ARG D CA 1
ATOM 4767 C C . ARG B 2 92 ? -35.339 20.834 -0.028 1.00 22.58 79 ARG D C 1
ATOM 4768 O O . ARG B 2 92 ? -34.610 21.741 -0.464 1.00 23.01 79 ARG D O 1
ATOM 4776 N N . ASN B 2 93 ? -35.241 19.567 -0.413 1.00 21.80 80 ASN D N 1
ATOM 4777 C CA . ASN B 2 93 ? -34.272 19.150 -1.425 1.00 22.05 80 ASN D CA 1
ATOM 4778 C C . ASN B 2 93 ? -34.555 19.754 -2.795 1.00 23.22 80 ASN D C 1
ATOM 4779 O O . ASN B 2 93 ? -33.617 20.131 -3.471 1.00 23.72 80 ASN D O 1
ATOM 4784 N N . ARG B 2 94 ? -35.824 19.859 -3.194 1.00 24.26 81 ARG D N 1
ATOM 4785 C CA . ARG B 2 94 ? -36.178 20.590 -4.426 1.00 25.95 81 ARG D CA 1
ATOM 4786 C C . ARG B 2 94 ? -35.830 22.097 -4.334 1.00 26.57 81 ARG D C 1
ATOM 4787 O O . ARG B 2 94 ? -35.438 22.704 -5.325 1.00 26.92 81 ARG D O 1
ATOM 4795 N N . GLU B 2 95 ? -35.964 22.677 -3.144 1.00 26.66 82 GLU D N 1
ATOM 4796 C CA . GLU B 2 95 ? -35.612 24.068 -2.903 1.00 27.78 82 GLU D CA 1
ATOM 4797 C C . GLU B 2 95 ? -34.109 24.341 -2.994 1.00 28.01 82 GLU D C 1
ATOM 4798 O O . GLU B 2 95 ? -33.708 25.407 -3.450 1.00 28.61 82 GLU D O 1
ATOM 4804 N N . ARG B 2 96 ? -33.283 23.402 -2.546 1.00 27.34 83 ARG D N 1
ATOM 4805 C CA . ARG B 2 96 ? -31.838 23.613 -2.586 1.00 28.15 83 ARG D CA 1
ATOM 4806 C C . ARG B 2 96 ? -31.242 23.397 -3.974 1.00 28.02 83 ARG D C 1
ATOM 4807 O O . ARG B 2 96 ? -30.215 23.992 -4.289 1.00 28.11 83 ARG D O 1
ATOM 4815 N N . GLY B 2 97 ? -31.854 22.535 -4.784 1.00 27.54 84 GLY D N 1
ATOM 4816 C CA . GLY B 2 97 ? -31.328 22.249 -6.114 1.00 28.10 84 GLY D CA 1
ATOM 4817 C C . GLY B 2 97 ? -30.137 21.306 -6.013 1.00 27.57 84 GLY D C 1
ATOM 4818 O O . GLY B 2 97 ? -29.906 20.734 -4.953 1.00 26.37 84 GLY D O 1
ATOM 4819 N N . PRO B 2 98 ? -29.363 21.154 -7.107 1.00 28.65 85 PRO D N 1
ATOM 4820 C CA . PRO B 2 98 ? -28.234 20.202 -7.118 1.00 28.81 85 PRO D CA 1
ATOM 4821 C C . PRO B 2 98 ? -27.195 20.440 -6.011 1.00 29.51 85 PRO D C 1
ATOM 4822 O O . PRO B 2 98 ? -26.882 21.577 -5.686 1.00 30.15 85 PRO D O 1
ATOM 4826 N N . VAL B 2 99 ? -26.676 19.356 -5.462 1.00 30.13 86 VAL D N 1
ATOM 4827 C CA . VAL B 2 99 ? -25.732 19.389 -4.352 1.00 31.65 86 VAL D CA 1
ATOM 4828 C C . VAL B 2 99 ? -24.319 19.678 -4.862 1.00 33.64 86 VAL D C 1
ATOM 4829 O O . VAL B 2 99 ? -23.845 19.000 -5.778 1.00 34.39 86 VAL D O 1
ATOM 4833 N N . ALA B 2 100 ? -23.647 20.661 -4.255 1.00 35.17 87 ALA D N 1
ATOM 4834 C CA . ALA B 2 100 ? -22.258 20.991 -4.608 1.00 37.18 87 ALA D CA 1
ATOM 4835 C C . ALA B 2 100 ? -21.269 19.899 -4.189 1.00 37.93 87 ALA D C 1
ATOM 4836 O O . ALA B 2 100 ? -21.560 19.069 -3.316 1.00 38.08 87 ALA D O 1
ATOM 4838 N N . MET C 1 1 ? -20.156 -15.381 84.077 1.00 41.19 1 MET A N 1
ATOM 4839 C CA . MET C 1 1 ? -19.077 -14.877 83.195 1.00 39.60 1 MET A CA 1
ATOM 4840 C C . MET C 1 1 ? -17.979 -14.170 84.000 1.00 38.22 1 MET A C 1
ATOM 4841 O O . MET C 1 1 ? -18.272 -13.371 84.881 1.00 38.46 1 MET A O 1
ATOM 4846 N N . LYS C 1 2 ? -16.725 -14.471 83.669 1.00 36.56 2 LYS A N 1
ATOM 4847 C CA . LYS C 1 2 ? -15.547 -13.816 84.253 1.00 35.51 2 LYS A CA 1
ATOM 4848 C C . LYS C 1 2 ? -15.390 -12.387 83.745 1.00 33.38 2 LYS A C 1
ATOM 4849 O O . LYS C 1 2 ? -15.165 -11.445 84.523 1.00 33.04 2 LYS A O 1
ATOM 4855 N N . LEU C 1 3 ? -15.472 -12.251 82.426 1.00 31.03 3 LEU A N 1
ATOM 4856 C CA . LEU C 1 3 ? -15.412 -10.951 81.775 1.00 29.54 3 LEU A CA 1
ATOM 4857 C C . LEU C 1 3 ? -16.678 -10.144 82.125 1.00 28.71 3 LEU A C 1
ATOM 4858 O O . LEU C 1 3 ? -17.770 -10.699 82.157 1.00 28.83 3 LEU A O 1
ATOM 4863 N N . PRO C 1 4 ? -16.546 -8.841 82.401 1.00 27.70 4 PRO A N 1
ATOM 4864 C CA . PRO C 1 4 ? -17.780 -8.081 82.648 1.00 27.46 4 PRO A CA 1
ATOM 4865 C C . PRO C 1 4 ? -18.780 -8.110 81.473 1.00 26.59 4 PRO A C 1
ATOM 4866 O O . PRO C 1 4 ? -18.380 -8.092 80.292 1.00 25.08 4 PRO A O 1
ATOM 4870 N N . VAL C 1 5 ? -20.060 -8.179 81.829 1.00 26.83 5 VAL A N 1
ATOM 4871 C CA . VAL C 1 5 ? -21.157 -8.311 80.888 1.00 26.43 5 VAL A CA 1
ATOM 4872 C C . VAL C 1 5 ? -22.101 -7.128 81.086 1.00 26.69 5 VAL A C 1
ATOM 4873 O O . VAL C 1 5 ? -22.474 -6.808 82.225 1.00 27.13 5 VAL A O 1
ATOM 4877 N N . ARG C 1 6 ? -22.474 -6.495 79.971 1.00 26.06 6 ARG A N 1
ATOM 4878 C CA . ARG C 1 6 ? -23.514 -5.468 79.929 1.00 26.42 6 ARG A CA 1
ATOM 4879 C C . ARG C 1 6 ? -24.598 -5.918 78.953 1.00 26.23 6 ARG A C 1
ATOM 4880 O O . ARG C 1 6 ? -24.296 -6.283 77.821 1.00 25.88 6 ARG A O 1
ATOM 4888 N N . GLU C 1 7 ? -25.851 -5.858 79.383 1.00 26.93 7 GLU A N 1
ATOM 4889 C CA . GLU C 1 7 ? -26.958 -6.449 78.653 1.00 27.11 7 GLU A CA 1
ATOM 4890 C C . GLU C 1 7 ? -27.974 -5.412 78.166 1.00 27.07 7 GLU A C 1
ATOM 4891 O O . GLU C 1 7 ? -28.361 -4.509 78.904 1.00 27.32 7 GLU A O 1
ATOM 4897 N N . PHE C 1 8 ? -28.385 -5.577 76.903 1.00 26.51 8 PHE A N 1
ATOM 4898 C CA . PHE C 1 8 ? -29.357 -4.726 76.222 1.00 26.36 8 PHE A CA 1
ATOM 4899 C C . PHE C 1 8 ? -30.165 -5.567 75.229 1.00 26.18 8 PHE A C 1
ATOM 4900 O O . PHE C 1 8 ? -29.699 -6.612 74.774 1.00 25.60 8 PHE A O 1
ATOM 4908 N N . ASP C 1 9 ? -31.360 -5.099 74.874 1.00 26.52 9 ASP A N 1
ATOM 4909 C CA . ASP C 1 9 ? -32.093 -5.685 73.755 1.00 26.45 9 ASP A CA 1
ATOM 4910 C C . ASP C 1 9 ? -31.308 -5.578 72.456 1.00 25.19 9 ASP A C 1
ATOM 4911 O O . ASP C 1 9 ? -31.313 -6.526 71.670 1.00 25.20 9 ASP A O 1
ATOM 4916 N N . ALA C 1 10 ? -30.617 -4.452 72.250 1.00 24.27 10 ALA A N 1
ATOM 4917 C CA . ALA C 1 10 ? -29.798 -4.250 71.059 1.00 23.10 10 ALA A CA 1
ATOM 4918 C C . ALA C 1 10 ? -28.470 -3.526 71.327 1.00 22.24 10 ALA A C 1
ATOM 4919 O O . ALA C 1 10 ? -28.383 -2.624 72.182 1.00 22.46 10 ALA A O 1
ATOM 4921 N N . VAL C 1 11 ? -27.446 -3.922 70.568 1.00 21.09 11 VAL A N 1
ATOM 4922 C CA . VAL C 1 11 ? -26.149 -3.259 70.584 1.00 20.36 11 VAL A CA 1
ATOM 4923 C C . VAL C 1 11 ? -25.781 -2.820 69.171 1.00 19.45 11 VAL A C 1
ATOM 4924 O O . VAL C 1 11 ? -25.504 -3.672 68.318 1.00 19.35 11 VAL A O 1
ATOM 4928 N N . VAL C 1 12 ? -25.788 -1.509 68.928 1.00 18.99 12 VAL A N 1
ATOM 4929 C CA . VAL C 1 12 ? -25.430 -0.942 67.628 1.00 18.36 12 VAL A CA 1
ATOM 4930 C C . VAL C 1 12 ? -23.963 -0.510 67.658 1.00 17.64 12 VAL A C 1
ATOM 4931 O O . VAL C 1 12 ? -23.552 0.308 68.503 1.00 17.52 12 VAL A O 1
ATOM 4935 N N . ILE C 1 13 ? -23.185 -1.074 66.739 1.00 16.98 13 ILE A N 1
ATOM 4936 C CA . ILE C 1 13 ? -21.753 -0.850 66.684 1.00 16.49 13 ILE A CA 1
ATOM 4937 C C . ILE C 1 13 ? -21.551 0.199 65.614 1.00 16.25 13 ILE A C 1
ATOM 4938 O O . ILE C 1 13 ? -21.637 -0.098 64.430 1.00 16.00 13 ILE A O 1
ATOM 4943 N N . GLY C 1 14 ? -21.348 1.438 66.042 1.00 16.48 14 GLY A N 1
ATOM 4944 C CA . GLY C 1 14 ? -21.063 2.533 65.137 1.00 16.40 14 GLY A CA 1
ATOM 4945 C C . GLY C 1 14 ? -22.148 3.581 65.196 1.00 17.05 14 GLY A C 1
ATOM 4946 O O . GLY C 1 14 ? -23.346 3.253 65.233 1.00 17.39 14 GLY A O 1
ATOM 4947 N N . ALA C 1 15 ? -21.712 4.841 65.224 1.00 17.20 15 ALA A N 1
ATOM 4948 C CA . ALA C 1 15 ? -22.605 5.970 65.410 1.00 17.92 15 ALA A CA 1
ATOM 4949 C C . ALA C 1 15 ? -22.443 7.015 64.321 1.00 17.88 15 ALA A C 1
ATOM 4950 O O . ALA C 1 15 ? -22.397 8.198 64.605 1.00 18.36 15 ALA A O 1
ATOM 4952 N N . GLY C 1 16 ? -22.407 6.565 63.072 1.00 17.57 16 GLY A N 1
ATOM 4953 C CA . GLY C 1 16 ? -22.594 7.443 61.921 1.00 17.86 16 GLY A CA 1
ATOM 4954 C C . GLY C 1 16 ? -24.075 7.711 61.791 1.00 18.61 16 GLY A C 1
ATOM 4955 O O . GLY C 1 16 ? -24.832 7.487 62.722 1.00 18.83 16 GLY A O 1
ATOM 4956 N N . GLY C 1 17 ? -24.503 8.191 60.637 1.00 19.18 17 GLY A N 1
ATOM 4957 C CA . GLY C 1 17 ? -25.940 8.427 60.411 1.00 20.24 17 GLY A CA 1
ATOM 4958 C C . GLY C 1 17 ? -26.784 7.161 60.557 1.00 20.43 17 GLY A C 1
ATOM 4959 O O . GLY C 1 17 ? -27.850 7.192 61.171 1.00 21.25 17 GLY A O 1
ATOM 4960 N N . ALA C 1 18 ? -26.257 6.048 60.044 1.00 19.96 18 ALA A N 1
ATOM 4961 C CA . ALA C 1 18 ? -26.967 4.777 59.946 1.00 20.10 18 ALA A CA 1
ATOM 4962 C C . ALA C 1 18 ? -27.178 4.124 61.303 1.00 20.44 18 ALA A C 1
ATOM 4963 O O . ALA C 1 18 ? -28.299 3.766 61.652 1.00 21.34 18 ALA A O 1
ATOM 4965 N N . GLY C 1 19 ? -26.097 3.969 62.057 1.00 19.90 19 GLY A N 1
ATOM 4966 C CA . GLY C 1 19 ? -26.160 3.396 63.380 1.00 20.07 19 GLY A CA 1
ATOM 4967 C C . GLY C 1 19 ? -26.956 4.247 64.354 1.00 20.92 19 GLY A C 1
ATOM 4968 O O . GLY C 1 19 ? -27.762 3.717 65.100 1.00 21.42 19 GLY A O 1
ATOM 4969 N N . MET C 1 20 ? -26.741 5.562 64.352 1.00 21.12 20 MET A N 1
ATOM 4970 C CA . MET C 1 20 ? -27.542 6.441 65.225 1.00 22.09 20 MET A CA 1
ATOM 4971 C C . MET C 1 20 ? -29.038 6.497 64.817 1.00 23.20 20 MET A C 1
ATOM 4972 O O . MET C 1 20 ? -29.909 6.643 65.680 1.00 24.04 20 MET A O 1
ATOM 4977 N N . ARG C 1 21 ? -29.348 6.331 63.535 1.00 23.51 21 ARG A N 1
ATOM 4978 C CA . ARG C 1 21 ? -30.767 6.257 63.125 1.00 24.91 21 ARG A CA 1
ATOM 4979 C C . ARG C 1 21 ? -31.454 4.951 63.556 1.00 25.27 21 ARG A C 1
ATOM 4980 O O . ARG C 1 21 ? -32.618 4.969 63.970 1.00 26.27 21 ARG A O 1
ATOM 4988 N N . ALA C 1 22 ? -30.733 3.831 63.454 1.00 24.51 22 ALA A N 1
ATOM 4989 C CA . ALA C 1 22 ? -31.203 2.568 63.982 1.00 24.69 22 ALA A CA 1
ATOM 4990 C C . ALA C 1 22 ? -31.335 2.674 65.499 1.00 25.17 22 ALA A C 1
ATOM 4991 O O . ALA C 1 22 ? -32.420 2.492 66.037 1.00 26.28 22 ALA A O 1
ATOM 4993 N N . ALA C 1 23 ? -30.246 3.027 66.171 1.00 24.78 23 ALA A N 1
ATOM 4994 C CA . ALA C 1 23 ? -30.248 3.246 67.623 1.00 25.38 23 ALA A CA 1
ATOM 4995 C C . ALA C 1 23 ? -31.456 4.046 68.128 1.00 26.63 23 ALA A C 1
ATOM 4996 O O . ALA C 1 23 ? -32.162 3.600 69.018 1.00 27.28 23 ALA A O 1
ATOM 4998 N N . LEU C 1 24 ? -31.698 5.209 67.538 1.00 27.33 24 LEU A N 1
ATOM 4999 C CA . LEU C 1 24 ? -32.841 6.051 67.907 1.00 28.84 24 LEU A CA 1
ATOM 5000 C C . LEU C 1 24 ? -34.176 5.306 67.838 1.00 30.01 24 LEU A C 1
ATOM 5001 O O . LEU C 1 24 ? -34.951 5.330 68.796 1.00 31.28 24 LEU A O 1
ATOM 5006 N N . GLN C 1 25 ? -34.416 4.633 66.716 1.00 30.03 25 GLN A N 1
ATOM 5007 C CA . GLN C 1 25 ? -35.674 3.929 66.455 1.00 31.22 25 GLN A CA 1
ATOM 5008 C C . GLN C 1 25 ? -35.901 2.733 67.382 1.00 31.83 25 GLN A C 1
ATOM 5009 O O . GLN C 1 25 ? -37.018 2.521 67.859 1.00 33.19 25 GLN A O 1
ATOM 5015 N N . ILE C 1 26 ? -34.840 1.964 67.627 1.00 31.28 26 ILE A N 1
ATOM 5016 C CA . ILE C 1 26 ? -34.855 0.862 68.593 1.00 31.61 26 ILE A CA 1
ATOM 5017 C C . ILE C 1 26 ? -35.287 1.400 69.961 1.00 33.07 26 ILE A C 1
ATOM 5018 O O . ILE C 1 26 ? -36.275 0.932 70.532 1.00 34.03 26 ILE A O 1
ATOM 5023 N N . SER C 1 27 ? -34.569 2.412 70.450 1.00 33.69 27 SER A N 1
ATOM 5024 C CA . SER C 1 27 ? -34.890 3.082 71.725 1.00 34.88 27 SER A CA 1
ATOM 5025 C C . SER C 1 27 ? -36.285 3.698 71.787 1.00 36.99 27 SER A C 1
ATOM 5026 O O . SER C 1 27 ? -36.907 3.703 72.853 1.00 38.28 27 SER A O 1
ATOM 5029 N N . GLN C 1 28 ? -36.776 4.222 70.663 1.00 37.86 28 GLN A N 1
ATOM 5030 C CA . GLN C 1 28 ? -38.155 4.730 70.598 1.00 39.73 28 GLN A CA 1
ATOM 5031 C C . GLN C 1 28 ? -39.245 3.649 70.669 1.00 40.77 28 GLN A C 1
ATOM 5032 O O . GLN C 1 28 ? -40.398 3.973 70.928 1.00 41.69 28 GLN A O 1
ATOM 5038 N N . SER C 1 29 ? -38.870 2.386 70.446 1.00 40.45 29 SER A N 1
ATOM 5039 C CA . SER C 1 29 ? -39.784 1.233 70.503 1.00 41.20 29 SER A CA 1
ATOM 5040 C C . SER C 1 29 ? -39.938 0.578 71.884 1.00 42.02 29 SER A C 1
ATOM 5041 O O . SER C 1 29 ? -40.576 -0.472 71.992 1.00 42.72 29 SER A O 1
ATOM 5044 N N . GLY C 1 30 ? -39.360 1.181 72.927 1.00 42.16 30 GLY A N 1
ATOM 5045 C CA . GLY C 1 30 ? -39.358 0.605 74.281 1.00 42.76 30 GLY A CA 1
ATOM 5046 C C . GLY C 1 30 ? -38.159 -0.283 74.596 1.00 41.58 30 GLY A C 1
ATOM 5047 O O . GLY C 1 30 ? -37.945 -0.649 75.757 1.00 42.38 30 GLY A O 1
ATOM 5048 N N . GLN C 1 31 ? -37.362 -0.607 73.581 1.00 39.86 31 GLN A N 1
ATOM 5049 C CA . GLN C 1 31 ? -36.265 -1.552 73.731 1.00 38.66 31 GLN A CA 1
ATOM 5050 C C . GLN C 1 31 ? -35.000 -0.834 74.155 1.00 36.92 31 GLN A C 1
ATOM 5051 O O . GLN C 1 31 ? -34.767 0.309 73.762 1.00 36.93 31 GLN A O 1
ATOM 5057 N N . THR C 1 32 ? -34.193 -1.516 74.958 1.00 35.54 32 THR A N 1
ATOM 5058 C CA . THR C 1 32 ? -32.950 -0.962 75.483 1.00 33.91 32 THR A CA 1
ATOM 5059 C C . THR C 1 32 ? -31.887 -1.094 74.412 1.00 31.69 32 THR A C 1
ATOM 5060 O O . THR C 1 32 ? -31.729 -2.163 73.817 1.00 30.81 32 THR A O 1
ATOM 5064 N N . CYS C 1 33 ? -31.172 -0.004 74.161 1.00 30.34 33 CYS A N 1
ATOM 5065 C CA . CYS C 1 33 ? -30.177 0.031 73.104 1.00 28.54 33 CYS A CA 1
ATOM 5066 C C . CYS C 1 33 ? -28.866 0.564 73.640 1.00 27.11 33 CYS A C 1
ATOM 5067 O O . CYS C 1 33 ? -28.841 1.587 74.302 1.00 27.18 33 CYS A O 1
ATOM 5070 N N . ALA C 1 34 ? -27.787 -0.154 73.351 1.00 25.48 34 ALA A N 1
ATOM 5071 C CA . ALA C 1 34 ? -26.433 0.359 73.524 1.00 24.28 34 ALA A CA 1
ATOM 5072 C C . ALA C 1 34 ? -25.885 0.814 72.163 1.00 22.99 34 ALA A C 1
ATOM 5073 O O . ALA C 1 34 ? -26.127 0.169 71.137 1.00 22.45 34 ALA A O 1
ATOM 5075 N N . LEU C 1 35 ? -25.159 1.928 72.183 1.00 22.18 35 LEU A N 1
ATOM 5076 C CA . LEU C 1 35 ? -24.576 2.533 71.002 1.00 21.06 35 LEU A CA 1
ATOM 5077 C C . LEU C 1 35 ? -23.092 2.695 71.240 1.00 20.26 35 LEU A C 1
ATOM 5078 O O . LEU C 1 35 ? -22.678 3.474 72.087 1.00 20.43 35 LEU A O 1
ATOM 5083 N N . LEU C 1 36 ? -22.291 1.931 70.506 1.00 19.41 36 LEU A N 1
ATOM 5084 C CA . LEU C 1 36 ? -20.830 1.948 70.650 1.00 18.72 36 LEU A CA 1
ATOM 5085 C C . LEU C 1 36 ? -20.243 2.782 69.526 1.00 17.95 36 LEU A C 1
ATOM 5086 O O . LEU C 1 36 ? -20.696 2.672 68.389 1.00 17.59 36 LEU A O 1
ATOM 5091 N N . SER C 1 37 ? -19.211 3.566 69.829 1.00 17.59 37 SER A N 1
ATOM 5092 C CA . SER C 1 37 ? -18.487 4.329 68.809 1.00 16.98 37 SER A CA 1
ATOM 5093 C C . SER C 1 37 ? -17.024 4.513 69.208 1.00 16.83 37 SER A C 1
ATOM 5094 O O . SER C 1 37 ? -16.736 4.898 70.338 1.00 17.44 37 SER A O 1
ATOM 5097 N N . LYS C 1 38 ? -16.096 4.268 68.288 1.00 16.29 38 LYS A N 1
ATOM 5098 C CA . LYS C 1 38 ? -14.664 4.388 68.606 1.00 16.26 38 LYS A CA 1
ATOM 5099 C C . LYS C 1 38 ? -14.183 5.827 68.657 1.00 16.60 38 LYS A C 1
ATOM 5100 O O . LYS C 1 38 ? -13.142 6.114 69.247 1.00 16.76 38 LYS A O 1
ATOM 5106 N N . VAL C 1 39 ? -14.947 6.726 68.040 1.00 16.88 39 VAL A N 1
ATOM 5107 C CA . VAL C 1 39 ? -14.767 8.164 68.219 1.00 17.47 39 VAL A CA 1
ATOM 5108 C C . VAL C 1 39 ? -16.107 8.816 68.511 1.00 18.00 39 VAL A C 1
ATOM 5109 O O . VAL C 1 39 ? -17.151 8.238 68.232 1.00 17.71 39 VAL A O 1
ATOM 5113 N N . PHE C 1 40 ? -16.058 10.028 69.055 1.00 18.81 40 PHE A N 1
ATOM 5114 C CA . PHE C 1 40 ? -17.280 10.767 69.385 1.00 19.65 40 PHE A CA 1
ATOM 5115 C C . PHE C 1 40 ? -18.129 10.874 68.113 1.00 19.19 40 PHE A C 1
ATOM 5116 O O . PHE C 1 40 ? -17.585 11.197 67.054 1.00 18.79 40 PHE A O 1
ATOM 5124 N N . PRO C 1 41 ? -19.444 10.552 68.191 1.00 19.26 41 PRO A N 1
ATOM 5125 C CA . PRO C 1 41 ? -20.241 10.352 66.958 1.00 18.95 41 PRO A CA 1
ATOM 5126 C C . PRO C 1 41 ? -20.243 11.471 65.908 1.00 18.82 41 PRO A C 1
ATOM 5127 O O . PRO C 1 41 ? -20.484 11.195 64.732 1.00 18.43 41 PRO A O 1
ATOM 5131 N N . THR C 1 42 ? -19.990 12.704 66.320 1.00 19.16 42 THR A N 1
ATOM 5132 C CA . THR C 1 42 ? -19.908 13.826 65.383 1.00 19.43 42 THR A CA 1
ATOM 5133 C C . THR C 1 42 ? -18.577 13.870 64.616 1.00 18.60 42 THR A C 1
ATOM 5134 O O . THR C 1 42 ? -18.432 14.694 63.713 1.00 18.87 42 THR A O 1
ATOM 5138 N N . ARG C 1 43 ? -17.630 12.989 64.964 1.00 17.72 43 ARG A N 1
ATOM 5139 C CA . ARG C 1 43 ? -16.408 12.743 64.180 1.00 16.99 43 ARG A CA 1
ATOM 5140 C C . ARG C 1 43 ? -16.499 11.461 63.309 1.00 16.41 43 ARG A C 1
ATOM 5141 O O . ARG C 1 43 ? -15.468 10.929 62.845 1.00 15.93 43 ARG A O 1
ATOM 5149 N N . SER C 1 44 ? -17.719 10.957 63.093 1.00 16.55 44 SER A N 1
ATOM 5150 C CA . SER C 1 44 ? -17.970 9.871 62.128 1.00 16.16 44 SER A CA 1
ATOM 5151 C C . SER C 1 44 ? -17.712 10.382 60.719 1.00 16.53 44 SER A C 1
ATOM 5152 O O . SER C 1 44 ? -17.824 11.587 60.476 1.00 16.75 44 SER A O 1
ATOM 5155 N N . HIS C 1 45 ? -17.400 9.482 59.777 1.00 16.49 45 HIS A N 1
ATOM 5156 C CA . HIS C 1 45 ? -17.141 9.918 58.409 1.00 16.95 45 HIS A CA 1
ATOM 5157 C C . HIS C 1 45 ? -18.344 10.609 57.761 1.00 17.31 45 HIS A C 1
ATOM 5158 O O . HIS C 1 45 ? -18.179 11.398 56.829 1.00 17.63 45 HIS A O 1
ATOM 5165 N N . THR C 1 46 ? -19.542 10.315 58.267 1.00 17.45 46 THR A N 1
ATOM 5166 C CA . THR C 1 46 ? -20.783 10.965 57.844 1.00 17.95 46 THR A CA 1
ATOM 5167 C C . THR C 1 46 ? -20.681 12.481 57.806 1.00 18.77 46 THR A C 1
ATOM 5168 O O . THR C 1 46 ? -21.328 13.119 56.973 1.00 19.20 46 THR A O 1
ATOM 5172 N N . VAL C 1 47 ? -19.874 13.038 58.711 1.00 19.02 47 VAL A N 1
ATOM 5173 C CA . VAL C 1 47 ? -19.682 14.464 58.838 1.00 19.85 47 VAL A CA 1
ATOM 5174 C C . VAL C 1 47 ? -19.087 15.109 57.574 1.00 20.37 47 VAL A C 1
ATOM 5175 O O . VAL C 1 47 ? -19.288 16.293 57.369 1.00 20.75 47 VAL A O 1
ATOM 5179 N N . SER C 1 48 ? -18.367 14.325 56.750 1.00 20.31 48 SER A N 1
ATOM 5180 C CA . SER C 1 48 ? -17.806 14.798 55.470 1.00 20.92 48 SER A CA 1
ATOM 5181 C C . SER C 1 48 ? -18.876 15.062 54.417 1.00 22.01 48 SER A C 1
ATOM 5182 O O . SER C 1 48 ? -18.595 15.761 53.439 1.00 22.15 48 SER A O 1
ATOM 5185 N N . ALA C 1 49 ? -20.078 14.503 54.592 1.00 22.67 49 ALA A N 1
ATOM 5186 C CA . ALA C 1 49 ? -21.158 14.693 53.608 1.00 24.41 49 ALA A CA 1
ATOM 5187 C C . ALA C 1 49 ? -21.606 16.157 53.457 1.00 26.00 49 ALA A C 1
ATOM 5188 O O . ALA C 1 49 ? -21.721 16.859 54.445 1.00 26.46 49 ALA A O 1
ATOM 5190 N N . GLN C 1 50 ? -21.846 16.590 52.216 1.00 27.84 50 GLN A N 1
ATOM 5191 C CA . GLN C 1 50 ? -22.195 17.983 51.889 1.00 29.91 50 GLN A CA 1
ATOM 5192 C C . GLN C 1 50 ? -23.497 18.171 51.090 1.00 31.06 50 GLN A C 1
ATOM 5193 O O . GLN C 1 50 ? -23.829 19.309 50.703 1.00 31.97 50 GLN A O 1
ATOM 5199 N N . GLY C 1 51 ? -24.234 17.092 50.827 1.00 31.08 51 GLY A N 1
ATOM 5200 C CA . GLY C 1 51 ? -25.511 17.188 50.085 1.00 32.59 51 GLY A CA 1
ATOM 5201 C C . GLY C 1 51 ? -26.633 17.967 50.794 1.00 33.63 51 GLY A C 1
ATOM 5202 O O . GLY C 1 51 ? -26.689 19.202 50.751 1.00 33.81 51 GLY A O 1
ATOM 5203 N N . HIS C 1 68 ? -35.966 8.878 39.929 1.00 44.01 68 HIS A N 1
ATOM 5204 C CA . HIS C 1 68 ? -34.855 8.644 40.860 1.00 42.84 68 HIS A CA 1
ATOM 5205 C C . HIS C 1 68 ? -34.600 7.149 41.051 1.00 41.99 68 HIS A C 1
ATOM 5206 O O . HIS C 1 68 ? -33.454 6.698 41.104 1.00 40.73 68 HIS A O 1
ATOM 5213 N N . MET C 1 69 ? -35.678 6.384 41.161 1.00 42.47 69 MET A N 1
ATOM 5214 C CA . MET C 1 69 ? -35.595 4.929 41.105 1.00 42.20 69 MET A CA 1
ATOM 5215 C C . MET C 1 69 ? -34.896 4.439 39.830 1.00 41.46 69 MET A C 1
ATOM 5216 O O . MET C 1 69 ? -34.012 3.587 39.880 1.00 39.92 69 MET A O 1
ATOM 5221 N N . TYR C 1 70 ? -35.321 4.981 38.693 1.00 42.44 70 TYR A N 1
ATOM 5222 C CA . TYR C 1 70 ? -34.721 4.675 37.395 1.00 42.57 70 TYR A CA 1
ATOM 5223 C C . TYR C 1 70 ? -33.228 5.016 37.386 1.00 40.43 70 TYR A C 1
ATOM 5224 O O . TYR C 1 70 ? -32.401 4.196 36.987 1.00 39.97 70 TYR A O 1
ATOM 5233 N N . ASP C 1 71 ? -32.900 6.219 37.845 1.00 39.11 71 ASP A N 1
ATOM 5234 C CA . ASP C 1 71 ? -31.511 6.691 37.890 1.00 37.42 71 ASP A CA 1
ATOM 5235 C C . ASP C 1 71 ? -30.639 5.829 38.795 1.00 35.40 71 ASP A C 1
ATOM 5236 O O . ASP C 1 71 ? -29.477 5.565 38.473 1.00 34.26 71 ASP A O 1
ATOM 5241 N N . THR C 1 72 ? -31.202 5.398 39.922 1.00 34.55 72 THR A N 1
ATOM 5242 C CA . THR C 1 72 ? -30.471 4.593 40.890 1.00 33.03 72 THR A CA 1
ATOM 5243 C C . THR C 1 72 ? -30.214 3.196 40.326 1.00 32.79 72 THR A C 1
ATOM 5244 O O . THR C 1 72 ? -29.085 2.710 40.368 1.00 31.42 72 THR A O 1
ATOM 5248 N N . VAL C 1 73 ? -31.257 2.584 39.765 1.00 33.94 73 VAL A N 1
ATOM 5249 C CA . VAL C 1 73 ? -31.155 1.253 39.135 1.00 34.12 73 VAL A CA 1
ATOM 5250 C C . VAL C 1 73 ? -30.198 1.305 37.952 1.00 34.02 73 VAL A C 1
ATOM 5251 O O . VAL C 1 73 ? -29.281 0.494 37.860 1.00 32.96 73 VAL A O 1
ATOM 5255 N N . LYS C 1 74 ? -30.431 2.262 37.054 1.00 34.91 74 LYS A N 1
ATOM 5256 C CA . LYS C 1 74 ? -29.553 2.498 35.909 1.00 35.30 74 LYS A CA 1
ATOM 5257 C C . LYS C 1 74 ? -28.121 2.697 36.391 1.00 33.89 74 LYS A C 1
ATOM 5258 O O . LYS C 1 74 ? -27.230 1.955 35.995 1.00 33.89 74 LYS A O 1
ATOM 5264 N N . GLY C 1 75 ? -27.928 3.677 37.270 1.00 32.97 75 GLY A N 1
ATOM 5265 C CA . GLY C 1 75 ? -26.626 4.004 37.844 1.00 31.62 75 GLY A CA 1
ATOM 5266 C C . GLY C 1 75 ? -25.906 2.859 38.523 1.00 30.46 75 GLY A C 1
ATOM 5267 O O . GLY C 1 75 ? -24.683 2.809 38.507 1.00 30.14 75 GLY A O 1
ATOM 5268 N N . SER C 1 76 ? -26.658 1.937 39.122 1.00 30.17 76 SER A N 1
ATOM 5269 C CA . SER C 1 76 ? -26.082 0.742 39.752 1.00 29.32 76 SER A CA 1
ATOM 5270 C C . SER C 1 76 ? -25.534 -0.254 38.727 1.00 29.46 76 SER A C 1
ATOM 5271 O O . SER C 1 76 ? -24.857 -1.213 39.086 1.00 29.19 76 SER A O 1
ATOM 5274 N N . ASP C 1 77 ? -25.874 -0.039 37.461 1.00 30.44 77 ASP A N 1
ATOM 5275 C CA . ASP C 1 77 ? -25.437 -0.857 36.341 1.00 30.60 77 ASP A CA 1
ATOM 5276 C C . ASP C 1 77 ? -26.143 -2.207 36.389 1.00 30.50 77 ASP A C 1
ATOM 5277 O O . ASP C 1 77 ? -25.595 -3.224 35.979 1.00 29.92 77 ASP A O 1
ATOM 5282 N N . TYR C 1 78 ? -27.389 -2.161 36.878 1.00 31.00 78 TYR A N 1
ATOM 5283 C CA . TYR C 1 78 ? -28.315 -3.304 36.970 1.00 31.52 78 TYR A CA 1
ATOM 5284 C C . TYR C 1 78 ? -27.876 -4.460 37.888 1.00 30.68 78 TYR A C 1
ATOM 5285 O O . TYR C 1 78 ? -28.388 -5.587 37.748 1.00 31.10 78 TYR A O 1
ATOM 5294 N N . ILE C 1 79 ? -26.961 -4.187 38.833 1.00 29.17 79 ILE A N 1
ATOM 5295 C CA . ILE C 1 79 ? -26.771 -5.079 39.993 1.00 28.58 79 ILE A CA 1
ATOM 5296 C C . ILE C 1 79 ? -27.271 -4.498 41.321 1.00 28.13 79 ILE A C 1
ATOM 5297 O O . ILE C 1 79 ? -27.069 -5.112 42.370 1.00 27.55 79 ILE A O 1
ATOM 5302 N N . GLY C 1 80 ? -27.922 -3.332 41.275 1.00 28.16 80 GLY A N 1
ATOM 5303 C CA . GLY C 1 80 ? -28.710 -2.851 42.397 1.00 28.23 80 GLY A CA 1
ATOM 5304 C C . GLY C 1 80 ? -29.959 -3.708 42.514 1.00 29.25 80 GLY A C 1
ATOM 5305 O O . GLY C 1 80 ? -30.583 -4.027 41.504 1.00 30.23 80 GLY A O 1
ATOM 5306 N N . ASP C 1 81 ? -30.310 -4.117 43.731 1.00 29.43 81 ASP A N 1
ATOM 5307 C CA . ASP C 1 81 ? -31.523 -4.934 43.953 1.00 30.61 81 ASP A CA 1
ATOM 5308 C C . ASP C 1 81 ? -32.766 -4.044 43.826 1.00 31.94 81 ASP A C 1
ATOM 5309 O O . ASP C 1 81 ? -32.962 -3.127 44.618 1.00 31.06 81 ASP A O 1
ATOM 5314 N N . GLN C 1 82 ? -33.592 -4.317 42.819 1.00 33.95 82 GLN A N 1
ATOM 5315 C CA . GLN C 1 82 ? -34.655 -3.393 42.428 1.00 35.96 82 GLN A CA 1
ATOM 5316 C C . GLN C 1 82 ? -35.780 -3.255 43.452 1.00 37.19 82 GLN A C 1
ATOM 5317 O O . GLN C 1 82 ? -36.448 -2.232 43.482 1.00 37.85 82 GLN A O 1
ATOM 5323 N N . ASP C 1 83 ? -35.979 -4.262 44.301 1.00 38.25 83 ASP A N 1
ATOM 5324 C CA . ASP C 1 83 ? -36.927 -4.132 45.427 1.00 39.37 83 ASP A CA 1
ATOM 5325 C C . ASP C 1 83 ? -36.316 -3.298 46.562 1.00 37.52 83 ASP A C 1
ATOM 5326 O O . ASP C 1 83 ? -37.031 -2.557 47.241 1.00 38.17 83 ASP A O 1
ATOM 5331 N N . ALA C 1 84 ? -35.003 -3.429 46.760 1.00 35.25 84 ALA A N 1
ATOM 5332 C CA . ALA C 1 84 ? -34.270 -2.606 47.730 1.00 33.62 84 ALA A CA 1
ATOM 5333 C C . ALA C 1 84 ? -34.300 -1.131 47.338 1.00 33.36 84 ALA A C 1
ATOM 5334 O O . ALA C 1 84 ? -34.540 -0.273 48.177 1.00 33.16 84 ALA A O 1
ATOM 5336 N N . ILE C 1 85 ? -34.102 -0.850 46.051 1.00 33.31 85 ILE A N 1
ATOM 5337 C CA . ILE C 1 85 ? -34.142 0.525 45.532 1.00 33.34 85 ILE A CA 1
ATOM 5338 C C . ILE C 1 85 ? -35.561 1.104 45.578 1.00 34.55 85 ILE A C 1
ATOM 5339 O O . ILE C 1 85 ? -35.732 2.270 45.913 1.00 34.54 85 ILE A O 1
ATOM 5344 N N . GLU C 1 86 ? -36.560 0.287 45.232 1.00 35.78 86 GLU A N 1
ATOM 5345 C CA . GLU C 1 86 ? -37.979 0.687 45.305 1.00 37.29 86 GLU A CA 1
ATOM 5346 C C . GLU C 1 86 ? -38.371 1.131 46.726 1.00 37.63 86 GLU A C 1
ATOM 5347 O O . GLU C 1 86 ? -39.081 2.120 46.904 1.00 38.09 86 GLU A O 1
ATOM 5353 N N . TYR C 1 87 ? -37.897 0.389 47.724 1.00 37.34 87 TYR A N 1
ATOM 5354 C CA . TYR C 1 87 ? -38.142 0.725 49.116 1.00 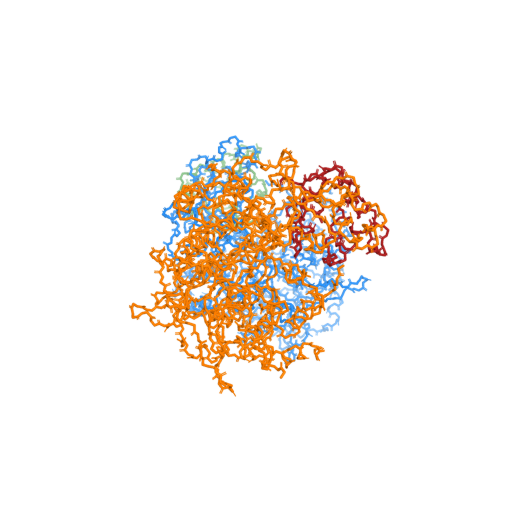37.78 87 TYR A CA 1
ATOM 5355 C C . TYR C 1 87 ? -37.456 2.046 49.506 1.00 37.63 87 TYR A C 1
ATOM 5356 O O . TYR C 1 87 ? -38.113 2.938 50.055 1.00 38.38 87 TYR A O 1
ATOM 5365 N N . MET C 1 88 ? -36.164 2.188 49.208 1.00 36.78 88 MET A N 1
ATOM 5366 C CA . MET C 1 88 ? -35.456 3.433 49.543 1.00 36.86 88 MET A CA 1
ATOM 5367 C C . MET C 1 88 ? -36.164 4.639 48.940 1.00 38.16 88 MET A C 1
ATOM 5368 O O . MET C 1 88 ? -36.353 5.645 49.614 1.00 38.37 88 MET A O 1
ATOM 5373 N N . CYS C 1 89 ? -36.569 4.525 47.679 1.00 39.54 89 CYS A N 1
ATOM 5374 C CA . CYS C 1 89 ? -37.170 5.660 46.964 1.00 40.99 89 CYS A CA 1
ATOM 5375 C C . CYS C 1 89 ? -38.563 6.051 47.480 1.00 42.55 89 CYS A C 1
ATOM 5376 O O . CYS C 1 89 ? -38.828 7.241 47.652 1.00 42.74 89 CYS A O 1
ATOM 5379 N N . LYS C 1 90 ? -39.419 5.059 47.750 1.00 43.45 90 LYS A N 1
ATOM 5380 C CA . LYS C 1 90 ? -40.763 5.298 48.308 1.00 45.04 90 LYS A CA 1
ATOM 5381 C C . LYS C 1 90 ? -40.702 5.840 49.740 1.00 44.47 90 LYS A C 1
ATOM 5382 O O . LYS C 1 90 ? -41.346 6.838 50.076 1.00 45.36 90 LYS A O 1
ATOM 5388 N N . THR C 1 91 ? -39.920 5.169 50.573 1.00 42.85 91 THR A N 1
ATOM 5389 C CA . THR C 1 91 ? -39.789 5.511 51.987 1.00 42.01 91 THR A CA 1
ATOM 5390 C C . THR C 1 91 ? -38.961 6.771 52.242 1.00 41.11 91 THR A C 1
ATOM 5391 O O . THR C 1 91 ? -39.102 7.394 53.300 1.00 41.05 91 THR A O 1
ATOM 5395 N N . GLY C 1 92 ? -38.092 7.128 51.291 1.00 40.34 92 GLY A N 1
ATOM 5396 C CA . GLY C 1 92 ? -37.108 8.220 51.462 1.00 39.69 92 GLY A CA 1
ATOM 5397 C C . GLY C 1 92 ? -37.631 9.560 51.962 1.00 40.53 92 GLY A C 1
ATOM 5398 O O . GLY C 1 92 ? -37.139 10.064 52.969 1.00 39.99 92 GLY A O 1
ATOM 5399 N N . PRO C 1 93 ? -38.623 10.148 51.260 1.00 41.92 93 PRO A N 1
ATOM 5400 C CA . PRO C 1 93 ? -39.252 11.416 51.678 1.00 43.31 93 PRO A CA 1
ATOM 5401 C C . PRO C 1 93 ? -39.902 11.351 53.057 1.00 44.02 93 PRO A C 1
ATOM 5402 O O . PRO C 1 93 ? -39.701 12.259 53.877 1.00 43.95 93 PRO A O 1
ATOM 5406 N N . GLU C 1 94 ? -40.678 10.289 53.289 1.00 44.53 94 GLU A N 1
ATOM 5407 C CA . GLU C 1 94 ? -41.310 10.027 54.593 1.00 45.11 94 GLU A CA 1
ATOM 5408 C C . GLU C 1 94 ? -40.273 10.058 55.728 1.00 43.38 94 GLU A C 1
ATOM 5409 O O . GLU C 1 94 ? -40.490 10.696 56.750 1.00 43.55 94 GLU A O 1
ATOM 5415 N N . ALA C 1 95 ? -39.146 9.388 55.509 1.00 41.66 95 ALA A N 1
ATOM 5416 C CA . ALA C 1 95 ? -38.051 9.330 56.481 1.00 40.51 95 ALA A CA 1
ATOM 5417 C C . ALA C 1 95 ? -37.302 10.651 56.634 1.00 40.85 95 ALA A C 1
ATOM 5418 O O . ALA C 1 95 ? -36.838 10.971 57.730 1.00 40.24 95 ALA A O 1
ATOM 5420 N N . ILE C 1 96 ? -37.156 11.395 55.533 1.00 41.48 96 ILE A N 1
ATOM 5421 C CA . ILE C 1 96 ? -36.476 12.700 55.551 1.00 42.12 96 ILE A CA 1
ATOM 5422 C C . ILE C 1 96 ? -37.315 13.738 56.290 1.00 43.80 96 ILE A C 1
ATOM 5423 O O . ILE C 1 96 ? -36.776 14.529 57.071 1.00 43.48 96 ILE A O 1
ATOM 5428 N N . LEU C 1 97 ? -38.624 13.732 56.041 1.00 45.61 97 LEU A N 1
ATOM 5429 C CA . LEU C 1 97 ? -39.537 14.651 56.726 1.00 47.68 97 LEU A CA 1
ATOM 5430 C C . LEU C 1 97 ? -39.595 14.387 58.235 1.00 47.51 97 LEU A C 1
ATOM 5431 O O . LEU C 1 97 ? -39.820 15.304 59.025 1.00 48.11 97 LEU A O 1
ATOM 5436 N N . GLU C 1 98 ? -39.372 13.135 58.622 1.00 46.92 98 GLU A N 1
ATOM 5437 C CA . GLU C 1 98 ? -39.253 12.765 60.032 1.00 46.92 98 GLU A CA 1
ATOM 5438 C C . GLU C 1 98 ? -38.037 13.394 60.720 1.00 46.09 98 GLU A C 1
ATOM 5439 O O . GLU C 1 98 ? -38.135 13.794 61.870 1.00 46.39 98 GLU A O 1
ATOM 5445 N N . LEU C 1 99 ? -36.907 13.471 60.020 1.00 45.33 99 LEU A N 1
ATOM 5446 C CA . LEU C 1 99 ? -35.705 14.125 60.554 1.00 45.30 99 LEU A CA 1
ATOM 5447 C C . LEU C 1 99 ? -35.925 15.613 60.810 1.00 47.22 99 LEU A C 1
ATOM 5448 O O . LEU C 1 99 ? -35.391 16.162 61.778 1.00 47.00 99 LEU A O 1
ATOM 5453 N N . GLU C 1 100 ? -36.701 16.256 59.935 1.00 49.17 100 GLU A N 1
ATOM 5454 C CA . GLU C 1 100 ? -37.052 17.661 60.103 1.00 51.24 100 GLU A CA 1
ATOM 5455 C C . GLU C 1 100 ? -37.890 17.882 61.359 1.00 52.40 100 GLU A C 1
ATOM 5456 O O . GLU C 1 100 ? -37.618 18.811 62.106 1.00 52.01 100 GLU A O 1
ATOM 5462 N N . HIS C 1 101 ? -38.849 16.994 61.626 1.00 54.16 101 HIS A N 1
ATOM 5463 C CA . HIS C 1 101 ? -39.615 17.024 62.890 1.00 56.47 101 HIS A CA 1
ATOM 5464 C C . HIS C 1 101 ? -38.758 16.949 64.157 1.00 55.64 101 HIS A C 1
ATOM 5465 O O . HIS C 1 101 ? -39.176 17.435 65.205 1.00 56.86 101 HIS A O 1
ATOM 5472 N N . MET C 1 102 ? -37.578 16.343 64.052 1.00 54.17 102 MET A N 1
ATOM 5473 C CA . MET C 1 102 ? -36.636 16.212 65.168 1.00 54.25 102 MET A CA 1
ATOM 5474 C C . MET C 1 102 ? -35.713 17.426 65.340 1.00 54.57 102 MET A C 1
ATOM 5475 O O . MET C 1 102 ? -34.867 17.423 66.231 1.00 52.82 102 MET A O 1
ATOM 5480 N N . GLY C 1 103 ? -35.854 18.440 64.483 1.00 56.77 103 GLY A N 1
ATOM 5481 C CA . GLY C 1 103 ? -35.042 19.649 64.547 1.00 58.47 103 GLY A CA 1
ATOM 5482 C C . GLY C 1 103 ? -33.846 19.676 63.605 1.00 59.30 103 GLY A C 1
ATOM 5483 O O . GLY C 1 103 ? -32.884 20.406 63.866 1.00 60.01 103 GLY A O 1
ATOM 5484 N N . LEU C 1 104 ? -33.894 18.907 62.511 1.00 60.03 104 LEU A N 1
ATOM 5485 C CA . LEU C 1 104 ? -32.857 18.980 61.474 1.00 60.05 104 LEU A CA 1
ATOM 5486 C C . LEU C 1 104 ? -33.138 20.207 60.587 1.00 63.27 104 LEU A C 1
ATOM 5487 O O . LEU C 1 104 ? -34.274 20.377 60.140 1.00 63.94 104 LEU A O 1
ATOM 5492 N N . PRO C 1 105 ? -32.118 21.071 60.343 1.00 66.26 105 PRO A N 1
ATOM 5493 C CA . PRO C 1 105 ? -32.256 22.276 59.492 1.00 68.87 105 PRO A CA 1
ATOM 5494 C C . PRO C 1 105 ? -32.867 22.082 58.087 1.00 71.44 105 PRO A C 1
ATOM 5495 O O . PRO C 1 105 ? -32.325 21.323 57.275 1.00 68.89 105 PRO A O 1
ATOM 5499 N N . PHE C 1 106 ? -33.982 22.788 57.839 1.00 76.30 106 PHE A N 1
ATOM 5500 C CA . PHE C 1 106 ? -34.702 22.855 56.540 1.00 79.78 106 PHE A CA 1
ATOM 5501 C C . PHE C 1 106 ? -34.527 21.648 55.606 1.00 79.70 106 PHE A C 1
ATOM 5502 O O . PHE C 1 106 ? -35.264 21.492 54.629 1.00 80.63 106 PHE A O 1
ATOM 5510 N N . ALA C 1 138 ? -16.592 23.866 53.553 1.00 32.57 138 ALA A N 1
ATOM 5511 C CA . ALA C 1 138 ? -17.537 22.802 53.887 1.00 31.85 138 ALA A CA 1
ATOM 5512 C C . ALA C 1 138 ? -18.797 23.353 54.537 1.00 32.44 138 ALA A C 1
ATOM 5513 O O . ALA C 1 138 ? -18.737 24.298 55.319 1.00 33.38 138 ALA A O 1
ATOM 5515 N N . ASP C 1 139 ? -19.936 22.771 54.170 1.00 32.20 139 ASP A N 1
ATOM 5516 C CA . ASP C 1 139 ? -21.207 23.031 54.834 1.00 32.69 139 ASP A CA 1
ATOM 5517 C C . ASP C 1 139 ? -21.396 21.961 55.904 1.00 31.56 139 ASP A C 1
ATOM 5518 O O . ASP C 1 139 ? -20.591 21.028 56.016 1.00 30.18 139 ASP A O 1
ATOM 5523 N N . ARG C 1 140 ? -22.470 22.096 56.670 1.00 31.65 140 ARG A N 1
ATOM 5524 C CA . ARG C 1 140 ? -22.654 21.311 57.881 1.00 30.82 140 ARG A CA 1
ATOM 5525 C C . ARG C 1 140 ? -23.769 20.254 57.756 1.00 29.90 140 ARG A C 1
ATOM 5526 O O . ARG C 1 140 ? -24.336 19.842 58.779 1.00 29.68 140 ARG A O 1
ATOM 5534 N N . THR C 1 141 ? -24.051 19.773 56.534 1.00 29.02 141 THR A N 1
ATOM 5535 C CA . THR C 1 141 ? -25.142 18.791 56.343 1.00 28.56 141 THR A CA 1
ATOM 5536 C C . THR C 1 141 ? -24.870 17.472 57.103 1.00 26.82 141 THR A C 1
ATOM 5537 O O . THR C 1 141 ? -25.749 16.975 57.804 1.00 27.04 141 THR A O 1
ATOM 5541 N N . GLY C 1 142 ? -23.654 16.942 56.986 1.00 25.09 142 GLY A N 1
ATOM 5542 C CA . GLY C 1 142 ? -23.233 15.756 57.744 1.00 23.93 142 GLY A CA 1
ATOM 5543 C C . GLY C 1 142 ? -23.203 15.974 59.251 1.00 23.70 142 GLY A C 1
ATOM 5544 O O . GLY C 1 142 ? -23.694 15.138 60.018 1.00 23.24 142 GLY A O 1
ATOM 5545 N N . HIS C 1 143 ? -22.651 17.114 59.670 1.00 23.75 143 HIS A N 1
ATOM 5546 C CA . HIS C 1 143 ? -22.571 17.453 61.091 1.00 23.77 143 HIS A CA 1
ATOM 5547 C C . HIS C 1 143 ? -23.943 17.663 61.731 1.00 24.45 143 HIS A C 1
ATOM 5548 O O . HIS C 1 143 ? -24.167 17.225 62.855 1.00 24.40 143 HIS A O 1
ATOM 5555 N N . ALA C 1 144 ? -24.853 18.322 61.021 1.00 25.17 144 ALA A N 1
ATOM 5556 C CA . ALA C 1 144 ? -26.196 18.586 61.545 1.00 26.03 144 ALA A CA 1
ATOM 5557 C C . ALA C 1 144 ? -26.991 17.277 61.663 1.00 25.64 144 ALA A C 1
ATOM 5558 O O . ALA C 1 144 ? -27.659 17.050 62.667 1.00 25.90 144 ALA A O 1
ATOM 5560 N N . LEU C 1 145 ? -26.872 16.404 60.661 1.00 25.09 145 LEU A N 1
ATOM 5561 C CA . LEU C 1 145 ? -27.447 15.052 60.731 1.00 24.80 145 LEU A CA 1
ATOM 5562 C C . LEU C 1 145 ? -26.994 14.319 61.998 1.00 24.38 145 LEU A C 1
ATOM 5563 O O . LEU C 1 145 ? -27.823 13.891 62.796 1.00 24.76 145 LEU A O 1
ATOM 5568 N N . LEU C 1 146 ? -25.682 14.217 62.195 1.00 23.69 146 LEU A N 1
ATOM 5569 C CA . LEU C 1 146 ? -25.120 13.535 63.374 1.00 23.31 146 LEU A CA 1
ATOM 5570 C C . LEU C 1 146 ? -25.518 14.218 64.681 1.00 24.27 146 LEU A C 1
ATOM 5571 O O . LEU C 1 146 ? -25.951 13.555 65.635 1.00 24.28 146 LEU A O 1
ATOM 5576 N N . HIS C 1 147 ? -25.358 15.537 64.722 1.00 24.96 147 HIS A N 1
ATOM 5577 C CA . HIS C 1 147 ? -25.763 16.322 65.888 1.00 26.20 147 HIS A CA 1
ATOM 5578 C C . HIS C 1 147 ? -27.212 16.023 66.296 1.00 27.08 147 HIS A C 1
ATOM 5579 O O . HIS C 1 147 ? -27.468 15.632 67.435 1.00 27.49 147 HIS A O 1
ATOM 5586 N N . THR C 1 148 ? -28.138 16.209 65.359 1.00 27.63 148 THR A N 1
ATOM 5587 C CA . THR C 1 148 ? -29.567 15.956 65.583 1.00 28.66 148 THR A CA 1
ATOM 5588 C C . THR C 1 148 ? -29.844 14.508 66.050 1.00 28.15 148 THR A C 1
ATOM 5589 O O . THR C 1 148 ? -30.566 14.302 67.010 1.00 28.61 148 THR A O 1
ATOM 5593 N N . LEU C 1 149 ? -29.261 13.529 65.373 1.00 27.31 149 LEU A N 1
ATOM 5594 C CA . LEU C 1 149 ? -29.413 12.107 65.763 1.00 27.20 149 LEU A CA 1
ATOM 5595 C C . LEU C 1 149 ? -28.812 11.762 67.123 1.00 27.29 149 LEU A C 1
ATOM 5596 O O . LEU C 1 149 ? -29.358 10.942 67.859 1.00 27.27 149 LEU A O 1
ATOM 5601 N N . TYR C 1 150 ? -27.670 12.372 67.428 1.00 27.58 150 TYR A N 1
ATOM 5602 C CA . TYR C 1 150 ? -27.019 12.232 68.724 1.00 27.86 150 TYR A CA 1
ATOM 5603 C C . TYR C 1 150 ? -27.927 12.783 69.825 1.00 29.19 150 TYR A C 1
ATOM 5604 O O . TYR C 1 150 ? -28.233 12.066 70.778 1.00 29.33 150 TYR A O 1
ATOM 5613 N N . GLN C 1 151 ? -28.371 14.031 69.677 1.00 30.20 151 GLN A N 1
ATOM 5614 C CA . GLN C 1 151 ? -29.317 14.648 70.643 1.00 31.75 151 GLN A CA 1
ATOM 5615 C C . GLN C 1 151 ? -30.621 13.844 70.820 1.00 32.29 151 GLN A C 1
ATOM 5616 O O . GLN C 1 151 ? -31.103 13.702 71.934 1.00 32.95 151 GLN A O 1
ATOM 5622 N N . GLN C 1 152 ? -31.179 13.334 69.721 1.00 32.14 152 GLN A N 1
ATOM 5623 C CA . GLN C 1 152 ? -32.388 12.504 69.768 1.00 32.93 152 GLN A CA 1
ATOM 5624 C C . GLN C 1 152 ? -32.176 11.178 70.526 1.00 32.56 152 GLN A C 1
ATOM 5625 O O . GLN C 1 152 ? -33.097 10.678 71.189 1.00 32.91 152 GLN A O 1
ATOM 5631 N N . ASN C 1 153 ? -30.966 10.621 70.411 1.00 31.44 153 ASN A N 1
ATOM 5632 C CA . ASN C 1 153 ? -30.578 9.402 71.146 1.00 30.98 153 ASN A CA 1
ATOM 5633 C C . ASN C 1 153 ? -30.451 9.644 72.661 1.00 31.83 153 ASN A C 1
ATOM 5634 O O . ASN C 1 153 ? -31.016 8.879 73.453 1.00 32.13 153 ASN A O 1
ATOM 5639 N N . LEU C 1 154 ? -29.751 10.706 73.062 1.00 32.42 154 LEU A N 1
ATOM 5640 C CA . LEU C 1 154 ? -29.657 11.066 74.485 1.00 33.69 154 LEU A CA 1
ATOM 5641 C C . LEU C 1 154 ? -31.039 11.306 75.113 1.00 35.54 154 LEU A C 1
ATOM 5642 O O . LEU C 1 154 ? -31.291 10.853 76.229 1.00 36.06 154 LEU A O 1
ATOM 5647 N N . LYS C 1 155 ? -31.922 12.006 74.398 1.00 36.80 155 LYS A N 1
ATOM 5648 C CA . LYS C 1 155 ? -33.309 12.225 74.858 1.00 38.68 155 LYS A CA 1
ATOM 5649 C C . LYS C 1 155 ? -34.131 10.943 74.955 1.00 38.51 155 LYS A C 1
ATOM 5650 O O . LYS C 1 155 ? -34.994 10.841 75.817 1.00 39.62 155 LYS A O 1
ATOM 5656 N N . ASN C 1 156 ? -33.880 9.982 74.070 1.00 37.12 156 ASN A N 1
ATOM 5657 C CA . ASN C 1 156 ? -34.592 8.698 74.106 1.00 37.18 156 ASN A CA 1
ATOM 5658 C C . ASN C 1 156 ? -33.856 7.600 74.877 1.00 36.26 156 ASN A C 1
ATOM 5659 O O . ASN C 1 156 ? -34.151 6.430 74.694 1.00 35.91 156 ASN A O 1
ATOM 5664 N N . HIS C 1 157 ? -32.915 7.986 75.739 1.00 35.93 157 HIS A N 1
ATOM 5665 C CA . HIS C 1 157 ? -32.262 7.074 76.687 1.00 35.52 157 HIS A CA 1
ATOM 5666 C C . HIS C 1 157 ? -31.478 5.920 76.051 1.00 33.36 157 HIS A C 1
ATOM 5667 O O . HIS C 1 157 ? -31.300 4.872 76.668 1.00 33.50 157 HIS A O 1
ATOM 5674 N N . THR C 1 158 ? -30.988 6.127 74.834 1.00 31.57 158 THR A N 1
ATOM 5675 C CA . THR C 1 158 ? -29.991 5.244 74.261 1.00 29.73 158 THR A CA 1
ATOM 5676 C C . THR C 1 158 ? -28.719 5.403 75.091 1.00 28.93 158 THR A C 1
ATOM 5677 O O . THR C 1 158 ? -28.339 6.530 75.433 1.00 29.46 158 THR A O 1
ATOM 5681 N N . THR C 1 159 ? -28.070 4.291 75.416 1.00 27.62 159 THR A N 1
ATOM 5682 C CA . THR C 1 159 ? -26.858 4.313 76.227 1.00 27.21 159 THR A CA 1
ATOM 5683 C C . THR C 1 159 ? -25.630 4.380 75.317 1.00 25.94 159 THR A C 1
ATOM 5684 O O . THR C 1 159 ? -25.287 3.417 74.638 1.00 25.31 159 THR A O 1
ATOM 5688 N N . ILE C 1 160 ? -24.970 5.524 75.316 1.00 25.84 160 ILE A N 1
ATOM 5689 C CA . ILE C 1 160 ? -23.890 5.791 74.381 1.00 24.98 160 ILE A CA 1
ATOM 5690 C C . ILE C 1 160 ? -22.542 5.475 75.009 1.00 24.44 160 ILE A C 1
ATOM 5691 O O . ILE C 1 160 ? -22.219 6.010 76.055 1.00 24.59 160 ILE A O 1
ATOM 5696 N N . PHE C 1 161 ? -21.770 4.614 74.340 1.00 23.63 161 PHE A N 1
ATOM 5697 C CA . PHE C 1 161 ? -20.443 4.198 74.792 1.00 23.36 161 PHE A CA 1
ATOM 5698 C C . PHE C 1 161 ? -19.403 4.754 73.833 1.00 22.66 161 PHE A C 1
ATOM 5699 O O . PHE C 1 161 ? -19.032 4.135 72.840 1.00 22.06 161 PHE A O 1
ATOM 5707 N N . SER C 1 162 ? -18.938 5.947 74.151 1.00 23.01 162 SER A N 1
ATOM 5708 C CA . SER C 1 162 ? -18.112 6.719 73.246 1.00 22.54 162 SER A CA 1
ATOM 5709 C C . SER C 1 162 ? -16.635 6.472 73.514 1.00 22.13 162 SER A C 1
ATOM 5710 O O . SER C 1 162 ? -16.196 6.429 74.654 1.00 22.93 162 SER A O 1
ATOM 5713 N N . GLU C 1 163 ? -15.872 6.351 72.445 1.00 21.48 163 GLU A N 1
ATOM 5714 C CA . GLU C 1 163 ? -14.463 5.950 72.490 1.00 21.15 163 GLU A CA 1
ATOM 5715 C C . GLU C 1 163 ? -14.368 4.552 73.097 1.00 20.64 163 GLU A C 1
ATOM 5716 O O . GLU C 1 163 ? -13.554 4.285 73.972 1.00 20.96 163 GLU A O 1
ATOM 5722 N N . TRP C 1 164 ? -15.260 3.685 72.627 1.00 19.99 164 TRP A N 1
ATOM 5723 C CA . TRP C 1 164 ? -15.190 2.254 72.849 1.00 19.58 164 TRP A CA 1
ATOM 5724 C C . TRP C 1 164 ? -14.971 1.589 71.492 1.00 18.45 164 TRP A C 1
ATOM 5725 O O . TRP C 1 164 ? -15.578 1.986 70.496 1.00 18.08 164 TRP A O 1
ATOM 5736 N N . TYR C 1 165 ? -14.114 0.569 71.468 1.00 18.00 165 TYR A N 1
ATOM 5737 C CA . TYR C 1 165 ? -13.694 -0.132 70.232 1.00 17.11 165 TYR A CA 1
ATOM 5738 C C . TYR C 1 165 ? -14.148 -1.585 70.218 1.00 16.94 165 TYR A C 1
ATOM 5739 O O . TYR C 1 165 ? -13.651 -2.397 70.989 1.00 17.12 165 TYR A O 1
ATOM 5748 N N . ALA C 1 166 ? -15.075 -1.913 69.329 1.00 16.74 166 ALA A N 1
ATOM 5749 C CA . ALA C 1 166 ? -15.557 -3.285 69.171 1.00 16.74 166 ALA A CA 1
ATOM 5750 C C . ALA C 1 166 ? -14.477 -4.169 68.592 1.00 16.61 166 ALA A C 1
ATOM 5751 O O . ALA C 1 166 ? -13.766 -3.781 67.639 1.00 16.31 166 ALA A O 1
ATOM 5753 N N . LEU C 1 167 ? -14.382 -5.366 69.171 1.00 16.97 167 LEU A N 1
ATOM 5754 C CA . LEU C 1 167 ? -13.340 -6.339 68.867 1.00 16.97 167 LEU A CA 1
ATOM 5755 C C . LEU C 1 167 ? -13.839 -7.388 67.891 1.00 17.14 167 LEU A C 1
ATOM 5756 O O . LEU C 1 167 ? -13.391 -7.422 66.755 1.00 16.62 167 LEU A O 1
ATOM 5761 N N . ASP C 1 168 ? -14.778 -8.221 68.336 1.00 17.69 168 ASP A N 1
ATOM 5762 C CA . ASP C 1 168 ? -15.286 -9.318 67.532 1.00 17.98 168 ASP A CA 1
ATOM 5763 C C . ASP C 1 168 ? -16.682 -9.691 67.956 1.00 18.47 168 ASP A C 1
ATOM 5764 O O . ASP C 1 168 ? -17.094 -9.417 69.074 1.00 18.77 168 ASP A O 1
ATOM 5769 N N . LEU C 1 169 ? -17.412 -10.317 67.043 1.00 18.85 169 LEU A N 1
ATOM 5770 C CA . LEU C 1 169 ? -18.747 -10.808 67.347 1.00 19.60 169 LEU A CA 1
ATOM 5771 C C . LEU C 1 169 ? -18.634 -12.017 68.273 1.00 20.47 169 LEU A C 1
ATOM 5772 O O . LEU C 1 169 ? -17.646 -12.749 68.230 1.00 20.36 169 LEU A O 1
ATOM 5777 N N . VAL C 1 170 ? -19.630 -12.186 69.133 1.00 21.43 170 VAL A N 1
ATOM 5778 C CA . VAL C 1 170 ? -19.744 -13.379 69.963 1.00 22.59 170 VAL A CA 1
ATOM 5779 C C . VAL C 1 170 ? -20.833 -14.275 69.365 1.00 23.62 170 VAL A C 1
ATOM 5780 O O . VAL C 1 170 ? -22.003 -13.892 69.291 1.00 23.72 170 VAL A O 1
ATOM 5784 N N . LYS C 1 171 ? -20.438 -15.462 68.930 1.00 24.85 171 LYS A N 1
ATOM 5785 C CA . LYS C 1 171 ? -21.385 -16.459 68.444 1.00 26.17 171 LYS A CA 1
ATOM 5786 C C . LYS C 1 171 ? -21.655 -17.454 69.554 1.00 27.08 171 LYS A C 1
ATOM 5787 O O . LYS C 1 171 ? -20.757 -17.772 70.330 1.00 26.86 171 LYS A O 1
ATOM 5793 N N . ASN C 1 172 ? -22.889 -17.945 69.628 1.00 27.88 172 ASN A N 1
ATOM 5794 C CA . ASN C 1 172 ? -23.193 -19.076 70.501 1.00 28.84 172 ASN A CA 1
ATOM 5795 C C . ASN C 1 172 ? -22.945 -20.381 69.747 1.00 30.03 172 ASN A C 1
ATOM 5796 O O . ASN C 1 172 ? -22.523 -20.372 68.581 1.00 29.71 172 ASN A O 1
ATOM 5801 N N . GLN C 1 173 ? -23.195 -21.494 70.421 1.00 31.76 173 GLN A N 1
ATOM 5802 C CA . GLN C 1 173 ? -23.030 -22.832 69.834 1.00 33.02 173 GLN A CA 1
ATOM 5803 C C . GLN C 1 173 ? -23.970 -23.159 68.660 1.00 32.75 173 GLN A C 1
ATOM 5804 O O . GLN C 1 173 ? -23.677 -24.057 67.871 1.00 33.00 173 GLN A O 1
ATOM 5810 N N . ASP C 1 174 ? -25.082 -22.434 68.540 1.00 31.97 174 ASP A N 1
ATOM 5811 C CA . ASP C 1 174 ? -25.990 -22.586 67.396 1.00 31.63 174 ASP A CA 1
ATOM 5812 C C . ASP C 1 174 ? -25.584 -21.762 66.174 1.00 30.23 174 ASP A C 1
ATOM 5813 O O . ASP C 1 174 ? -26.225 -21.872 65.131 1.00 30.35 174 ASP A O 1
ATOM 5818 N N . GLY C 1 175 ? -24.530 -20.950 66.291 1.00 28.66 175 GLY A N 1
ATOM 5819 C CA . GLY C 1 175 ? -24.079 -20.102 65.197 1.00 27.49 175 GLY A CA 1
ATOM 5820 C C . GLY C 1 175 ? -24.866 -18.806 65.079 1.00 26.54 175 GLY A C 1
ATOM 5821 O O . GLY C 1 175 ? -24.858 -18.180 64.032 1.00 25.85 175 GLY A O 1
ATOM 5822 N N . ALA C 1 176 ? -25.540 -18.409 66.159 1.00 26.18 176 ALA A N 1
ATOM 5823 C CA . ALA C 1 176 ? -26.259 -17.152 66.220 1.00 25.66 176 ALA A CA 1
ATOM 5824 C C . ALA C 1 176 ? -25.349 -16.104 66.853 1.00 24.69 176 ALA A C 1
ATOM 5825 O O . ALA C 1 176 ? -24.552 -16.440 67.723 1.00 24.46 176 ALA A O 1
ATOM 5827 N N . VAL C 1 177 ? -25.447 -14.852 66.394 1.00 23.91 177 VAL A N 1
ATOM 5828 C CA . VAL C 1 177 ? -24.712 -13.750 67.022 1.00 23.26 177 VAL A CA 1
ATOM 5829 C C . VAL C 1 177 ? -25.502 -13.210 68.215 1.00 23.42 177 VAL A C 1
ATOM 5830 O O . VAL C 1 177 ? -26.680 -12.874 68.105 1.00 23.67 177 VAL A O 1
ATOM 5834 N N . VAL C 1 178 ? -24.818 -13.121 69.349 1.00 23.34 178 VAL A N 1
ATOM 5835 C CA . VAL C 1 178 ? -25.440 -12.772 70.634 1.00 23.76 178 VAL A CA 1
ATOM 5836 C C . VAL C 1 178 ? -24.715 -11.573 71.288 1.00 23.09 178 VAL A C 1
ATOM 5837 O O . VAL C 1 178 ? -24.788 -11.362 72.498 1.00 23.34 178 VAL A O 1
ATOM 5841 N N . GLY C 1 179 ? -24.049 -10.777 70.457 1.00 22.15 179 GLY A N 1
ATOM 5842 C CA . GLY C 1 179 ? -23.357 -9.591 70.900 1.00 21.87 179 GLY A CA 1
ATOM 5843 C C . GLY C 1 179 ? -21.954 -9.493 70.369 1.00 21.14 179 GLY A C 1
ATOM 5844 O O . GLY C 1 179 ? -21.609 -10.103 69.351 1.00 20.50 179 GLY A O 1
ATOM 5845 N N . CYS C 1 180 ? -21.148 -8.710 71.083 1.00 21.17 180 CYS A N 1
ATOM 5846 C CA . CYS C 1 180 ? -19.754 -8.519 70.747 1.00 21.02 180 CYS A CA 1
ATOM 5847 C C . CYS C 1 180 ? -18.934 -8.266 71.986 1.00 21.29 180 CYS A C 1
ATOM 5848 O O . CYS C 1 180 ? -19.475 -7.956 73.045 1.00 21.67 180 CYS A O 1
ATOM 5851 N N . THR C 1 181 ? -17.623 -8.445 71.859 1.00 21.21 181 THR A N 1
ATOM 5852 C CA . THR C 1 181 ? -16.700 -7.903 72.848 1.00 21.36 181 THR A CA 1
ATOM 5853 C C . THR C 1 181 ? -16.252 -6.560 72.340 1.00 20.86 181 THR A C 1
ATOM 5854 O O . THR C 1 181 ? -16.253 -6.317 71.123 1.00 20.41 181 THR A O 1
ATOM 5858 N N . ALA C 1 182 ? -15.940 -5.675 73.281 1.00 20.81 182 ALA A N 1
ATOM 5859 C CA . ALA C 1 182 ? -15.485 -4.326 72.977 1.00 20.56 182 ALA A CA 1
ATOM 5860 C C . ALA C 1 182 ? -14.601 -3.832 74.108 1.00 21.02 182 ALA A C 1
ATOM 5861 O O . ALA C 1 182 ? -14.720 -4.279 75.248 1.00 21.49 182 ALA A O 1
ATOM 5863 N N . LEU C 1 183 ? -13.746 -2.881 73.763 1.00 20.88 183 LEU A N 1
ATOM 5864 C CA . LEU C 1 183 ? -12.651 -2.386 74.598 1.00 21.28 183 LEU A CA 1
ATOM 5865 C C . LEU C 1 183 ? -12.889 -0.905 74.882 1.00 20.86 183 LEU A C 1
ATOM 5866 O O . LEU C 1 183 ? -13.182 -0.148 73.970 1.00 20.40 183 LEU A O 1
ATOM 5871 N N . CYS C 1 184 ? -12.789 -0.499 76.144 1.00 21.12 184 CYS A N 1
ATOM 5872 C CA . CYS C 1 184 ? -12.838 0.913 76.509 1.00 21.16 184 CYS A CA 1
ATOM 5873 C C . CYS C 1 184 ? -11.475 1.532 76.240 1.00 21.08 184 CYS A C 1
ATOM 5874 O O . CYS C 1 184 ? -10.483 1.104 76.814 1.00 21.32 184 CYS A O 1
ATOM 5877 N N . ILE C 1 185 ? -11.421 2.543 75.378 1.00 20.66 185 ILE A N 1
ATOM 5878 C CA . ILE C 1 185 ? -10.136 3.086 74.954 1.00 20.69 185 ILE A CA 1
ATOM 5879 C C . ILE C 1 185 ? -9.436 3.790 76.147 1.00 21.66 185 ILE A C 1
ATOM 5880 O O . ILE C 1 185 ? -8.235 3.584 76.379 1.00 21.72 185 ILE A O 1
ATOM 5885 N N . GLU C 1 186 ? -10.216 4.550 76.921 1.00 22.24 186 GLU A N 1
ATOM 5886 C CA . GLU C 1 186 ? -9.730 5.248 78.119 1.00 23.36 186 GLU A CA 1
ATOM 5887 C C . GLU C 1 186 ? -9.038 4.331 79.131 1.00 23.43 186 GLU A C 1
ATOM 5888 O O . GLU C 1 186 ? -7.930 4.646 79.570 1.00 24.15 186 GLU A O 1
ATOM 5894 N N . THR C 1 187 ? -9.695 3.228 79.510 1.00 22.66 187 THR A N 1
ATOM 5895 C CA . THR C 1 187 ? -9.228 2.359 80.600 1.00 22.77 187 THR A CA 1
ATOM 5896 C C . THR C 1 187 ? -8.624 1.025 80.157 1.00 22.24 187 THR A C 1
ATOM 5897 O O . THR C 1 187 ? -7.997 0.333 80.967 1.00 22.51 187 THR A O 1
ATOM 5901 N N . GLY C 1 188 ? -8.852 0.641 78.900 1.00 21.01 188 GLY A N 1
ATOM 5902 C CA . GLY C 1 188 ? -8.499 -0.693 78.434 1.00 20.72 188 GLY A CA 1
ATOM 5903 C C . GLY C 1 188 ? -9.350 -1.843 78.964 1.00 20.81 188 GLY A C 1
ATOM 5904 O O . GLY C 1 188 ? -8.994 -3.012 78.748 1.00 20.69 188 GLY A O 1
ATOM 5905 N N . GLU C 1 189 ? -10.476 -1.541 79.618 1.00 20.99 189 GLU A N 1
ATOM 5906 C CA . GLU C 1 189 ? -11.412 -2.579 80.069 1.00 21.29 189 GLU A CA 1
ATOM 5907 C C . GLU C 1 189 ? -12.095 -3.197 78.840 1.00 20.32 189 GLU A C 1
ATOM 5908 O O . GLU C 1 189 ? -12.468 -2.475 77.923 1.00 19.60 189 GLU A O 1
ATOM 5914 N N . VAL C 1 190 ? -12.252 -4.517 78.851 1.00 20.13 190 VAL A N 1
ATOM 5915 C CA . VAL C 1 190 ? -12.973 -5.243 77.811 1.00 19.52 190 VAL A CA 1
ATOM 5916 C C . VAL C 1 190 ? -14.306 -5.760 78.375 1.00 19.89 190 VAL A C 1
ATOM 5917 O O . VAL C 1 190 ? -14.333 -6.287 79.471 1.00 20.40 190 VAL A O 1
ATOM 5921 N N . VAL C 1 191 ? -15.390 -5.602 77.615 1.00 19.47 191 VAL A N 1
ATOM 5922 C CA . VAL C 1 191 ? -16.737 -5.956 78.058 1.00 19.93 191 VAL A CA 1
ATOM 5923 C C . VAL C 1 191 ? -17.409 -6.828 76.996 1.00 19.75 191 VAL A C 1
ATOM 5924 O O . VAL C 1 191 ? -17.209 -6.605 75.797 1.00 18.83 191 VAL A O 1
ATOM 5928 N N . TYR C 1 192 ? -18.185 -7.815 77.438 1.00 20.46 192 TYR A N 1
ATOM 5929 C CA . TYR C 1 192 ? -19.077 -8.549 76.555 1.00 20.68 192 TYR A CA 1
ATOM 5930 C C . TYR C 1 192 ? -20.400 -7.791 76.521 1.00 21.20 192 TYR A C 1
ATOM 5931 O O . TYR C 1 192 ? -21.138 -7.767 77.513 1.00 21.95 192 TYR A O 1
ATOM 5940 N N . PHE C 1 193 ? -20.686 -7.162 75.382 1.00 20.92 193 PHE A N 1
ATOM 5941 C CA . PHE C 1 193 ? -21.975 -6.496 75.194 1.00 21.64 193 PHE A CA 1
ATOM 5942 C C . PHE C 1 193 ? -22.971 -7.545 74.719 1.00 22.49 193 PHE A C 1
ATOM 5943 O O . PHE C 1 193 ? -22.959 -7.916 73.561 1.00 22.39 193 PHE A O 1
ATOM 5951 N N . LYS C 1 194 ? -23.800 -8.032 75.632 1.00 24.00 194 LYS A N 1
ATOM 5952 C CA . LYS C 1 194 ? -24.690 -9.155 75.379 1.00 25.22 194 LYS A CA 1
ATOM 5953 C C . LYS C 1 194 ? -25.999 -8.628 74.843 1.00 25.89 194 LYS A C 1
ATOM 5954 O O . LYS C 1 194 ? -26.628 -7.774 75.473 1.00 26.82 194 LYS A O 1
ATOM 5960 N N . ALA C 1 195 ? -26.419 -9.147 73.697 1.00 26.19 195 ALA A N 1
ATOM 5961 C CA . ALA C 1 195 ? -27.608 -8.650 73.038 1.00 27.16 195 ALA A CA 1
ATOM 5962 C C . ALA C 1 195 ? -28.322 -9.682 72.179 1.00 27.92 195 ALA A C 1
ATOM 5963 O O . ALA C 1 195 ? -27.726 -10.596 71.645 1.00 27.65 195 ALA A O 1
ATOM 5965 N N . ARG C 1 196 ? -29.612 -9.463 72.004 1.00 29.50 196 ARG A N 1
ATOM 5966 C CA . ARG C 1 196 ? -30.427 -10.284 71.120 1.00 30.51 196 ARG A CA 1
ATOM 5967 C C . ARG C 1 196 ? -30.218 -9.880 69.650 1.00 29.22 196 ARG A C 1
ATOM 5968 O O . ARG C 1 196 ? -30.328 -10.720 68.749 1.00 29.72 196 ARG A O 1
ATOM 5976 N N . ALA C 1 197 ? -29.944 -8.595 69.414 1.00 27.74 197 ALA A N 1
ATOM 5977 C CA . ALA C 1 197 ? -29.661 -8.068 68.065 1.00 26.37 197 ALA A CA 1
ATOM 5978 C C . ALA C 1 197 ? -28.392 -7.215 68.089 1.00 24.80 197 ALA A C 1
ATOM 5979 O O . ALA C 1 197 ? -28.277 -6.269 68.871 1.00 24.95 197 ALA A O 1
ATOM 5981 N N . THR C 1 198 ? -27.438 -7.576 67.244 1.00 23.31 198 THR A N 1
ATOM 5982 C CA . THR C 1 198 ? -26.184 -6.851 67.098 1.00 21.97 198 THR A CA 1
ATOM 5983 C C . THR C 1 198 ? -26.182 -6.193 65.721 1.00 20.97 198 THR A C 1
ATOM 5984 O O . THR C 1 198 ? -26.290 -6.894 64.721 1.00 20.98 198 THR A O 1
ATOM 5988 N N . VAL C 1 199 ? -26.089 -4.857 65.673 1.00 20.27 199 VAL A N 1
ATOM 5989 C CA . VAL C 1 199 ? -26.200 -4.102 64.426 1.00 19.43 199 VAL A CA 1
ATOM 5990 C C . VAL C 1 199 ? -24.844 -3.525 64.046 1.00 18.42 199 VAL A C 1
ATOM 5991 O O . VAL C 1 199 ? -24.338 -2.636 64.742 1.00 18.22 199 VAL A O 1
ATOM 5995 N N . LEU C 1 200 ? -24.261 -4.012 62.947 1.00 17.60 200 LEU A N 1
ATOM 5996 C CA . LEU C 1 200 ? -23.016 -3.443 62.425 1.00 17.10 200 LEU A CA 1
ATOM 5997 C C . LEU C 1 200 ? -23.321 -2.165 61.648 1.00 16.71 200 LEU A C 1
ATOM 5998 O O . LEU C 1 200 ? -24.144 -2.166 60.743 1.00 16.82 200 LEU A O 1
ATOM 6003 N N . ALA C 1 201 ? -22.670 -1.077 62.039 1.00 16.34 201 ALA A N 1
ATOM 6004 C CA . ALA C 1 201 ? -22.870 0.238 61.415 1.00 16.18 201 ALA A CA 1
ATOM 6005 C C . ALA C 1 201 ? -21.550 0.996 61.364 1.00 15.56 201 ALA A C 1
ATOM 6006 O O . ALA C 1 201 ? -21.501 2.206 61.592 1.00 15.75 201 ALA A O 1
ATOM 6008 N N . THR C 1 202 ? -20.490 0.284 61.001 1.00 14.92 202 THR A N 1
ATOM 6009 C CA . THR C 1 202 ? -19.134 0.795 61.173 1.00 14.51 202 THR A CA 1
ATOM 6010 C C . THR C 1 202 ? -18.565 1.564 59.990 1.00 14.19 202 THR A C 1
ATOM 6011 O O . THR C 1 202 ? -17.485 2.104 60.087 1.00 14.26 202 THR A O 1
ATOM 6015 N N . GLY C 1 203 ? -19.292 1.643 58.887 1.00 14.17 203 GLY A N 1
ATOM 6016 C CA . GLY C 1 203 ? -18.880 2.439 57.740 1.00 13.91 203 GLY A CA 1
ATOM 6017 C C . GLY C 1 203 ? -17.964 1.676 56.796 1.00 13.58 203 GLY A C 1
ATOM 6018 O O . GLY C 1 203 ? -17.995 0.453 56.739 1.00 13.45 203 GLY A O 1
ATOM 6019 N N . GLY C 1 204 ? -17.140 2.426 56.071 1.00 13.37 204 GLY A N 1
ATOM 6020 C CA . GLY C 1 204 ? -16.312 1.906 55.002 1.00 13.26 204 GLY A CA 1
ATOM 6021 C C . GLY C 1 204 ? -14.884 1.566 55.386 1.00 12.95 204 GLY A C 1
ATOM 6022 O O . GLY C 1 204 ? -14.579 1.398 56.573 1.00 13.00 204 GLY A O 1
ATOM 6023 N N . ALA C 1 205 ? -14.016 1.472 54.373 1.00 12.81 205 ALA A N 1
ATOM 6024 C CA . ALA C 1 205 ? -12.677 0.885 54.539 1.00 12.76 205 ALA A CA 1
ATOM 6025 C C . ALA C 1 205 ? -11.711 1.232 53.405 1.00 12.89 205 ALA A C 1
ATOM 6026 O O . ALA C 1 205 ? -10.959 0.390 52.941 1.00 12.93 205 ALA A O 1
ATOM 6028 N N . GLY C 1 206 ? -11.698 2.499 53.008 1.00 13.16 206 GLY A N 1
ATOM 6029 C CA . GLY C 1 206 ? -10.849 3.000 51.936 1.00 13.45 206 GLY A CA 1
ATOM 6030 C C . GLY C 1 206 ? -9.354 2.893 52.210 1.00 13.67 206 GLY A C 1
ATOM 6031 O O . GLY C 1 206 ? -8.541 2.818 51.259 1.00 13.83 206 GLY A O 1
ATOM 6032 N N . ARG C 1 207 ? -8.980 2.805 53.490 1.00 13.56 207 ARG A N 1
ATOM 6033 C CA . ARG C 1 207 ? -7.568 2.674 53.853 1.00 13.84 207 ARG A CA 1
ATOM 6034 C C . ARG C 1 207 ? -6.977 1.299 53.565 1.00 13.86 207 ARG A C 1
ATOM 6035 O O . ARG C 1 207 ? -5.800 1.058 53.869 1.00 13.90 207 ARG A O 1
ATOM 6043 N N . ILE C 1 208 ? -7.770 0.391 52.996 1.00 13.80 208 ILE A N 1
ATOM 6044 C CA . ILE C 1 208 ? -7.190 -0.825 52.402 1.00 14.00 208 ILE A CA 1
ATOM 6045 C C . ILE C 1 208 ? -6.291 -0.452 51.216 1.00 14.30 208 ILE A C 1
ATOM 6046 O O . ILE C 1 208 ? -5.429 -1.237 50.837 1.00 14.68 208 ILE A O 1
ATOM 6051 N N . TYR C 1 209 ? -6.527 0.728 50.634 1.00 14.24 209 TYR A N 1
ATOM 6052 C CA . TYR C 1 209 ? -5.711 1.283 49.535 1.00 14.63 209 TYR A CA 1
ATOM 6053 C C . TYR C 1 209 ? -4.699 2.319 50.026 1.00 15.11 209 TYR A C 1
ATOM 6054 O O . TYR C 1 209 ? -4.762 2.779 51.155 1.00 14.87 209 TYR A O 1
ATOM 6063 N N . GLN C 1 210 ? -3.753 2.684 49.171 1.00 16.04 210 GLN A N 1
ATOM 6064 C CA . GLN C 1 210 ? -2.814 3.785 49.491 1.00 16.48 210 GLN A CA 1
ATOM 6065 C C . GLN C 1 210 ? -3.472 5.147 49.536 1.00 16.21 210 GLN A C 1
ATOM 6066 O O . GLN C 1 210 ? -3.029 6.008 50.291 1.00 16.56 210 GLN A O 1
ATOM 6072 N N . SER C 1 211 ? -4.496 5.368 48.725 1.00 15.75 211 SER A N 1
ATOM 6073 C CA . SER C 1 211 ? -5.091 6.700 48.628 1.00 15.64 211 SER A CA 1
ATOM 6074 C C . SER C 1 211 ? -6.583 6.564 48.764 1.00 15.18 211 SER A C 1
ATOM 6075 O O . SER C 1 211 ? -7.212 5.797 48.011 1.00 14.87 211 SER A O 1
ATOM 6078 N N . THR C 1 212 ? -7.139 7.307 49.729 1.00 14.99 212 THR A N 1
ATOM 6079 C CA . THR C 1 212 ? -8.559 7.319 49.991 1.00 14.78 212 THR A CA 1
ATOM 6080 C C . THR C 1 212 ? -9.029 8.718 50.409 1.00 15.17 212 THR A C 1
ATOM 6081 O O . THR C 1 212 ? -8.257 9.512 50.962 1.00 15.74 212 THR A O 1
ATOM 6085 N N . THR C 1 213 ? -10.295 9.010 50.130 1.00 15.16 213 THR A N 1
ATOM 6086 C CA . THR C 1 213 ? -10.966 10.220 50.626 1.00 15.41 213 THR A CA 1
ATOM 6087 C C . THR C 1 213 ? -11.444 9.994 52.055 1.00 15.28 213 THR A C 1
ATOM 6088 O O . THR C 1 213 ? -11.915 10.918 52.689 1.00 15.24 213 THR A O 1
ATOM 6092 N N . ASN C 1 214 ? -11.347 8.748 52.544 1.00 15.16 214 ASN A N 1
ATOM 6093 C CA . ASN C 1 214 ? -11.900 8.374 53.838 1.00 15.09 214 ASN A CA 1
ATOM 6094 C C . ASN C 1 214 ? -10.995 8.761 55.009 1.00 15.44 214 ASN A C 1
ATOM 6095 O O . ASN C 1 214 ? -9.769 8.795 54.885 1.00 15.62 214 ASN A O 1
ATOM 6100 N N . ALA C 1 215 ? -11.612 8.972 56.165 1.00 15.74 215 ALA A N 1
ATOM 6101 C CA . ALA C 1 215 ? -10.895 9.318 57.396 1.00 16.01 215 ALA A CA 1
ATOM 6102 C C . ALA C 1 215 ? -10.086 8.148 57.949 1.00 15.91 215 ALA A C 1
ATOM 6103 O O . ALA C 1 215 ? -10.361 6.995 57.645 1.00 15.58 215 ALA A O 1
ATOM 6105 N N . HIS C 1 216 ? -9.114 8.455 58.800 1.00 16.45 216 HIS A N 1
ATOM 6106 C CA . HIS C 1 216 ? -8.278 7.431 59.471 1.00 16.74 216 HIS A CA 1
ATOM 6107 C C . HIS C 1 216 ? -9.113 6.288 60.074 1.00 15.88 216 HIS A C 1
ATOM 6108 O O . HIS C 1 216 ? -8.702 5.145 60.064 1.00 15.68 216 HIS A O 1
ATOM 6115 N N . ILE C 1 217 ? -10.277 6.635 60.603 1.00 15.53 217 ILE A N 1
ATOM 6116 C CA . ILE C 1 217 ? -11.203 5.682 61.248 1.00 15.18 217 ILE A CA 1
ATOM 6117 C C . ILE C 1 217 ? -11.816 4.601 60.365 1.00 14.62 217 ILE A C 1
ATOM 6118 O O . ILE C 1 217 ? -12.243 3.580 60.879 1.00 14.26 217 ILE A O 1
ATOM 6123 N N . ASN C 1 218 ? -11.844 4.820 59.049 1.00 14.58 218 ASN A N 1
ATOM 6124 C CA . ASN C 1 218 ? -12.444 3.872 58.112 1.00 14.34 218 ASN A CA 1
ATOM 6125 C C . ASN C 1 218 ? -11.516 2.712 57.819 1.00 13.96 218 ASN A C 1
ATOM 6126 O O . ASN C 1 218 ? -10.812 2.718 56.806 1.00 13.92 218 ASN A O 1
ATOM 6131 N N . THR C 1 219 ? -11.523 1.728 58.721 1.00 13.89 219 THR A N 1
ATOM 6132 C CA . THR C 1 219 ? -10.631 0.566 58.654 1.00 13.95 219 THR A CA 1
ATOM 6133 C C . THR C 1 219 ? -11.356 -0.772 58.422 1.00 14.06 219 THR A C 1
ATOM 6134 O O . THR C 1 219 ? -10.729 -1.842 58.489 1.00 14.01 219 THR A O 1
ATOM 6138 N N . GLY C 1 220 ? -12.656 -0.714 58.109 1.00 14.15 220 GLY A N 1
ATOM 6139 C CA . GLY C 1 220 ? -13.417 -1.910 57.765 1.00 14.30 220 GLY A CA 1
ATOM 6140 C C . GLY C 1 220 ? -13.666 -2.872 58.909 1.00 14.62 220 GLY A C 1
ATOM 6141 O O . GLY C 1 220 ? -13.740 -4.084 58.689 1.00 15.06 220 GLY A O 1
ATOM 6142 N N . ASP C 1 221 ? -13.811 -2.362 60.125 1.00 14.80 221 ASP A N 1
ATOM 6143 C CA . ASP C 1 221 ? -13.819 -3.233 61.303 1.00 15.11 221 ASP A CA 1
ATOM 6144 C C . ASP C 1 221 ? -15.004 -4.178 61.295 1.00 15.30 221 ASP A C 1
ATOM 6145 O O . ASP C 1 221 ? -14.849 -5.337 61.629 1.00 15.41 221 ASP A O 1
ATOM 6150 N N . GLY C 1 222 ? -16.168 -3.690 60.869 1.00 15.50 222 GLY A N 1
ATOM 6151 C CA . GLY C 1 222 ? -17.360 -4.522 60.741 1.00 15.78 222 GLY A CA 1
ATOM 6152 C C . GLY C 1 222 ? -17.237 -5.637 59.717 1.00 15.85 222 GLY A C 1
ATOM 6153 O O . GLY C 1 222 ? -17.818 -6.710 59.892 1.00 15.88 222 GLY A O 1
ATOM 6154 N N . VAL C 1 223 ? -16.481 -5.376 58.653 1.00 15.84 223 VAL A N 1
ATOM 6155 C CA . VAL C 1 223 ? -16.222 -6.370 57.606 1.00 16.07 223 VAL A CA 1
ATOM 6156 C C . VAL C 1 223 ? -15.361 -7.504 58.155 1.00 16.23 223 VAL A C 1
ATOM 6157 O O . VAL C 1 223 ? -15.686 -8.676 57.981 1.00 16.48 223 VAL A O 1
ATOM 6161 N N . GLY C 1 224 ? -14.261 -7.150 58.807 1.00 16.16 224 GLY A N 1
ATOM 6162 C CA . GLY C 1 224 ? -13.372 -8.135 59.395 1.00 16.49 224 GLY A CA 1
ATOM 6163 C C . GLY C 1 224 ? -14.065 -8.961 60.477 1.00 16.74 224 GLY A C 1
ATOM 6164 O O . GLY C 1 224 ? -13.825 -10.165 60.606 1.00 16.76 224 GLY A O 1
ATOM 6165 N N . MET C 1 225 ? -14.932 -8.290 61.237 1.00 16.74 225 MET A N 1
ATOM 6166 C CA . MET C 1 225 ? -15.716 -8.934 62.284 1.00 17.09 225 MET A CA 1
ATOM 6167 C C . MET C 1 225 ? -16.720 -9.900 61.703 1.00 17.32 225 MET A C 1
ATOM 6168 O O . MET C 1 225 ? -16.929 -10.962 62.268 1.00 17.47 225 MET A O 1
ATOM 6173 N N . ALA C 1 226 ? -17.353 -9.522 60.600 1.00 17.07 226 ALA A N 1
ATOM 6174 C CA . ALA C 1 226 ? -18.266 -10.431 59.912 1.00 17.56 226 ALA A CA 1
ATOM 6175 C C . ALA C 1 226 ? -17.519 -11.640 59.331 1.00 17.88 226 ALA A C 1
ATOM 6176 O O . ALA C 1 226 ? -17.976 -12.779 59.468 1.00 18.51 226 ALA A O 1
ATOM 6178 N N . ILE C 1 227 ? -16.370 -11.390 58.704 1.00 17.69 227 ILE A N 1
ATOM 6179 C CA . ILE C 1 227 ? -15.590 -12.438 58.032 1.00 18.15 227 ILE A CA 1
ATOM 6180 C C . ILE C 1 227 ? -15.035 -13.441 59.042 1.00 18.71 227 ILE A C 1
ATOM 6181 O O . ILE C 1 227 ? -15.175 -14.643 58.841 1.00 19.57 227 ILE A O 1
ATOM 6186 N N . ARG C 1 228 ? -14.427 -12.953 60.119 1.00 18.85 228 ARG A N 1
ATOM 6187 C CA . ARG C 1 228 ? -13.925 -13.814 61.200 1.00 19.34 228 ARG A CA 1
ATOM 6188 C C . ARG C 1 228 ? -15.013 -14.602 61.921 1.00 19.71 228 ARG A C 1
ATOM 6189 O O . ARG C 1 228 ? -14.708 -15.650 62.496 1.00 20.11 228 ARG A O 1
ATOM 6197 N N . ALA C 1 229 ? -16.251 -14.094 61.913 1.00 19.52 229 ALA A N 1
ATOM 6198 C CA . ALA C 1 229 ? -17.424 -14.835 62.415 1.00 19.90 229 ALA A CA 1
ATOM 6199 C C . ALA C 1 229 ? -18.042 -15.780 61.384 1.00 20.39 229 ALA A C 1
ATOM 6200 O O . ALA C 1 229 ? -18.990 -16.492 61.701 1.00 21.27 229 ALA A O 1
ATOM 6202 N N . GLY C 1 230 ? -17.516 -15.817 60.167 1.00 20.20 230 GLY A N 1
ATOM 6203 C CA . GLY C 1 230 ? -18.023 -16.721 59.132 1.00 20.50 230 GLY A CA 1
ATOM 6204 C C . GLY C 1 230 ? -19.167 -16.198 58.300 1.00 20.43 230 GLY A C 1
ATOM 6205 O O . GLY C 1 230 ? -19.672 -16.906 57.437 1.00 20.94 230 GLY A O 1
ATOM 6206 N N . VAL C 1 231 ? -19.546 -14.945 58.517 1.00 20.14 231 VAL A N 1
ATOM 6207 C CA . VAL C 1 231 ? -20.602 -14.284 57.741 1.00 19.93 231 VAL A CA 1
ATOM 6208 C C . VAL C 1 231 ? -19.991 -13.772 56.436 1.00 19.60 231 VAL A C 1
ATOM 6209 O O . VAL C 1 231 ? -18.963 -13.064 56.473 1.00 19.35 231 VAL A O 1
ATOM 6213 N N . PRO C 1 232 ? -20.605 -14.101 55.282 1.00 19.79 232 PRO A N 1
ATOM 6214 C CA . PRO C 1 232 ? -20.051 -13.658 53.998 1.00 19.33 232 PRO A CA 1
ATOM 6215 C C . PRO C 1 232 ? -20.219 -12.173 53.692 1.00 18.50 232 PRO A C 1
ATOM 6216 O O . PRO C 1 232 ? -21.078 -11.511 54.271 1.00 18.49 232 PRO A O 1
ATOM 6220 N N . VAL C 1 233 ? -19.386 -11.679 52.776 1.00 17.67 233 VAL A N 1
ATOM 6221 C CA . VAL C 1 233 ? -19.474 -10.317 52.270 1.00 16.96 233 VAL A CA 1
ATOM 6222 C C . VAL C 1 233 ? -19.734 -10.368 50.770 1.00 17.21 233 VAL A C 1
ATOM 6223 O O . VAL C 1 233 ? -19.306 -11.303 50.074 1.00 17.23 233 VAL A O 1
ATOM 6227 N N . GLN C 1 234 ? -20.473 -9.371 50.281 1.00 17.23 234 GLN A N 1
ATOM 6228 C CA . GLN C 1 234 ? -20.953 -9.336 48.897 1.00 17.67 234 GLN A CA 1
ATOM 6229 C C . GLN C 1 234 ? -20.420 -8.127 48.126 1.00 17.32 234 GLN A C 1
ATOM 6230 O O . GLN C 1 234 ? -20.292 -7.058 48.688 1.00 16.93 234 GLN A O 1
ATOM 6236 N N . ASP C 1 235 ? -20.133 -8.310 46.837 1.00 17.63 235 ASP A N 1
ATOM 6237 C CA . ASP C 1 235 ? -19.727 -7.230 45.931 1.00 17.59 235 ASP A CA 1
ATOM 6238 C C . ASP C 1 235 ? -18.533 -6.393 46.423 1.00 17.14 235 ASP A C 1
ATOM 6239 O O . ASP C 1 235 ? -18.466 -5.175 46.188 1.00 17.14 235 ASP A O 1
ATOM 6244 N N . MET C 1 236 ? -17.577 -7.046 47.072 1.00 16.89 236 MET A N 1
ATOM 6245 C CA . MET C 1 236 ? -16.433 -6.358 47.672 1.00 16.48 236 MET A CA 1
ATOM 6246 C C . MET C 1 236 ? -15.479 -5.760 46.649 1.00 16.40 236 MET A C 1
ATOM 6247 O O . MET C 1 236 ? -14.724 -4.848 46.985 1.00 15.82 236 MET A O 1
ATOM 6252 N N . GLU C 1 237 ? -15.520 -6.295 45.427 1.00 16.68 237 GLU A N 1
ATOM 6253 C CA . GLU C 1 237 ? -14.877 -5.694 44.261 1.00 16.88 237 GLU A CA 1
ATOM 6254 C C . GLU C 1 237 ? -15.470 -4.324 43.865 1.00 16.77 237 GLU A C 1
ATOM 6255 O O . GLU C 1 237 ? -14.803 -3.543 43.208 1.00 16.88 237 GLU A O 1
ATOM 6261 N N . MET C 1 238 ? -16.720 -4.050 44.238 1.00 16.71 238 MET A N 1
ATOM 6262 C CA . MET C 1 238 ? -17.366 -2.783 43.906 1.00 16.74 238 MET A CA 1
ATOM 6263 C C . MET C 1 238 ? -16.941 -1.644 44.831 1.00 16.25 238 MET A C 1
ATOM 6264 O O . MET C 1 238 ? -17.635 -1.324 45.801 1.00 16.01 238 MET A O 1
ATOM 6269 N N . TRP C 1 239 ? -15.798 -1.033 44.506 1.00 16.18 239 TRP A N 1
ATOM 6270 C CA . TRP C 1 239 ? -15.288 0.143 45.208 1.00 15.99 239 TRP A CA 1
ATOM 6271 C C . TRP C 1 239 ? -15.344 1.324 44.260 1.00 16.80 239 TRP A C 1
ATOM 6272 O O . TRP C 1 239 ? -14.786 1.257 43.168 1.00 17.27 239 TRP A O 1
ATOM 6283 N N . GLN C 1 240 ? -16.023 2.399 44.653 1.00 17.39 240 GLN A N 1
ATOM 6284 C CA . GLN C 1 240 ? -16.042 3.619 43.853 1.00 18.22 240 GLN A CA 1
ATOM 6285 C C . GLN C 1 240 ? -14.753 4.398 44.056 1.00 18.35 240 GLN A C 1
ATOM 6286 O O . GLN C 1 240 ? -14.380 4.689 45.199 1.00 17.96 240 GLN A O 1
ATOM 6292 N N . PHE C 1 241 ? -14.095 4.737 42.946 1.00 18.99 241 PHE A N 1
ATOM 6293 C CA . PHE C 1 241 ? -12.855 5.502 42.928 1.00 19.27 241 PHE A CA 1
ATOM 6294 C C . PHE C 1 241 ? -13.066 6.826 42.195 1.00 20.25 241 PHE A C 1
ATOM 6295 O O . PHE C 1 241 ? -13.915 6.920 41.299 1.00 20.50 241 PHE A O 1
ATOM 6303 N N . HIS C 1 242 ? -12.284 7.836 42.580 1.00 22.32 242 HIS A N 1
ATOM 6304 C CA . HIS C 1 242 ? -12.110 9.027 41.770 1.00 21.99 242 HIS A CA 1
ATOM 6305 C C . HIS C 1 242 ? -10.745 8.903 41.089 1.00 20.64 242 HIS A C 1
ATOM 6306 O O . HIS C 1 242 ? -9.777 8.440 41.704 1.00 20.18 242 HIS A O 1
ATOM 6313 N N . PRO C 1 243 ? -10.661 9.292 39.804 1.00 20.04 243 PRO A N 1
ATOM 6314 C CA . PRO C 1 243 ? -9.399 9.110 39.086 1.00 19.16 243 PRO A CA 1
ATOM 6315 C C . PRO C 1 243 ? -8.236 10.002 39.560 1.00 18.62 243 PRO A C 1
ATOM 6316 O O . PRO C 1 243 ? -7.075 9.613 39.395 1.00 18.04 243 PRO A O 1
ATOM 6320 N N . THR C 1 244 ? -8.544 11.183 40.107 1.00 18.73 244 THR A N 1
ATOM 6321 C CA . THR C 1 244 ? -7.534 12.125 40.621 1.00 18.57 244 THR A CA 1
ATOM 6322 C C . THR C 1 244 ? -7.775 12.650 42.045 1.00 19.35 244 THR A C 1
ATOM 6323 O O . THR C 1 244 ? -8.535 13.601 42.251 1.00 19.87 244 THR A O 1
ATOM 6327 N N . GLY C 1 245 ? -7.098 12.050 43.020 1.00 19.41 245 GLY A N 1
ATOM 6328 C CA . GLY C 1 245 ? -6.967 12.664 44.334 1.00 20.13 245 GLY A CA 1
ATOM 6329 C C . GLY C 1 245 ? -5.565 13.206 44.510 1.00 19.90 245 GLY A C 1
ATOM 6330 O O . GLY C 1 245 ? -4.660 12.796 43.812 1.00 18.99 245 GLY A O 1
ATOM 6331 N N . ILE C 1 246 ? -5.385 14.116 45.460 1.00 20.76 246 ILE A N 1
ATOM 6332 C CA . ILE C 1 246 ? -4.053 14.647 45.769 1.00 21.27 246 ILE A CA 1
ATOM 6333 C C . ILE C 1 246 ? -3.184 13.512 46.352 1.00 21.74 246 ILE A C 1
ATOM 6334 O O . ILE C 1 246 ? -3.603 12.789 47.249 1.00 22.29 246 ILE A O 1
ATOM 6339 N N . ALA C 1 247 ? -1.981 13.357 45.820 1.00 21.73 247 ALA A N 1
ATOM 6340 C CA . ALA C 1 247 ? -1.095 12.270 46.211 1.00 22.35 247 ALA A CA 1
ATOM 6341 C C . ALA C 1 247 ? -0.533 12.574 47.583 1.00 23.70 247 ALA A C 1
ATOM 6342 O O . ALA C 1 247 ? 0.018 13.656 47.802 1.00 24.54 247 ALA A O 1
ATOM 6344 N N . GLY C 1 248 ? -0.726 11.636 48.506 1.00 24.52 248 GLY A N 1
ATOM 6345 C CA . GLY C 1 248 ? -0.343 11.773 49.907 1.00 25.88 248 GLY A CA 1
ATOM 6346 C C . GLY C 1 248 ? -1.394 12.416 50.795 1.00 26.45 248 GLY A C 1
ATOM 6347 O O . GLY C 1 248 ? -1.222 12.486 52.025 1.00 27.65 248 GLY A O 1
ATOM 6348 N N . ALA C 1 249 ? -2.448 12.944 50.179 1.00 25.61 249 ALA A N 1
ATOM 6349 C CA . ALA C 1 249 ? -3.599 13.460 50.894 1.00 26.35 249 ALA A CA 1
ATOM 6350 C C . ALA C 1 249 ? -4.814 12.586 50.633 1.00 26.44 249 ALA A C 1
ATOM 6351 O O . ALA C 1 249 ? -5.481 12.184 51.570 1.00 27.63 249 ALA A O 1
ATOM 6353 N N . GLY C 1 250 ? -5.087 12.260 49.371 1.00 25.73 250 GLY A N 1
ATOM 6354 C CA . GLY C 1 250 ? -6.297 11.513 49.003 1.00 26.07 250 GLY A CA 1
ATOM 6355 C C . GLY C 1 250 ? -7.521 12.426 48.848 1.00 26.72 250 GLY A C 1
ATOM 6356 O O . GLY C 1 250 ? -8.650 11.955 48.658 1.00 27.03 250 GLY A O 1
ATOM 6357 N N . VAL C 1 251 ? -7.294 13.734 48.898 1.00 27.03 251 VAL A N 1
ATOM 6358 C CA . VAL C 1 251 ? -8.348 14.715 48.690 1.00 27.92 251 VAL A CA 1
ATOM 6359 C C . VAL C 1 251 ? -8.678 14.817 47.192 1.00 27.21 251 VAL A C 1
ATOM 6360 O O . VAL C 1 251 ? -7.800 14.879 46.338 1.00 25.82 251 VAL A O 1
ATOM 6364 N N . LEU C 1 252 ? -9.968 14.880 46.918 1.00 28.41 252 LEU A N 1
ATOM 6365 C CA . LEU C 1 252 ? -10.515 14.824 45.579 1.00 28.64 252 LEU A CA 1
ATOM 6366 C C . LEU C 1 252 ? -10.176 16.077 44.773 1.00 28.46 252 LEU A C 1
ATOM 6367 O O . LEU C 1 252 ? -10.238 17.201 45.292 1.00 29.26 252 LEU A O 1
ATOM 6372 N N . VAL C 1 253 ? -9.769 15.882 43.525 1.00 27.55 253 VAL A N 1
ATOM 6373 C CA . VAL C 1 253 ? -9.571 16.981 42.594 1.00 27.71 253 VAL A CA 1
ATOM 6374 C C . VAL C 1 253 ? -10.569 16.776 41.464 1.00 27.83 253 VAL A C 1
ATOM 6375 O O . VAL C 1 253 ? -10.484 15.800 40.719 1.00 26.69 253 VAL A O 1
ATOM 6379 N N . THR C 1 254 ? -11.498 17.714 41.337 1.00 29.29 254 THR A N 1
ATOM 6380 C CA . THR C 1 254 ? -12.589 17.607 40.371 1.00 30.27 254 THR A CA 1
ATOM 6381 C C . THR C 1 254 ? -12.170 17.249 38.937 1.00 30.12 254 THR A C 1
ATOM 6382 O O . THR C 1 254 ? -11.106 17.665 38.438 1.00 29.03 254 THR A O 1
ATOM 6386 N N . GLU C 1 255 ? -13.042 16.466 38.305 1.00 31.31 255 GLU A N 1
ATOM 6387 C CA . GLU C 1 255 ? -13.032 16.211 36.861 1.00 32.30 255 GLU A CA 1
ATOM 6388 C C . GLU C 1 255 ? -13.019 17.508 36.015 1.00 31.39 255 GLU A C 1
ATOM 6389 O O . GLU C 1 255 ? -12.471 17.529 34.896 1.00 30.40 255 GLU A O 1
ATOM 6395 N N . GLY C 1 256 ? -13.632 18.570 36.550 1.00 30.84 256 GLY A N 1
ATOM 6396 C CA . GLY C 1 256 ? -13.614 19.895 35.934 1.00 30.76 256 GLY A CA 1
ATOM 6397 C C . GLY C 1 256 ? -12.235 20.391 35.522 1.00 29.02 256 GLY A C 1
ATOM 6398 O O . GLY C 1 256 ? -12.108 21.069 34.498 1.00 29.14 256 GLY A O 1
ATOM 6399 N N . CYS C 1 257 ? -11.208 20.053 36.314 1.00 27.14 257 CYS A N 1
ATOM 6400 C CA . CYS C 1 257 ? -9.816 20.394 35.988 1.00 25.94 257 CYS A CA 1
ATOM 6401 C C . CYS C 1 257 ? -9.443 19.912 34.578 1.00 25.34 257 CYS A C 1
ATOM 6402 O O . CYS C 1 257 ? -8.851 20.655 33.811 1.00 25.13 257 CYS A O 1
ATOM 6405 N N . ARG C 1 258 ? -9.809 18.672 34.248 1.00 24.77 258 ARG A N 1
ATOM 6406 C CA . ARG C 1 258 ? -9.572 18.134 32.900 1.00 24.73 258 ARG A CA 1
ATOM 6407 C C . ARG C 1 258 ? -10.579 18.636 31.866 1.00 25.49 258 ARG A C 1
ATOM 6408 O O . ARG C 1 258 ? -10.207 18.847 30.725 1.00 26.24 258 ARG A O 1
ATOM 6416 N N . GLY C 1 259 ? -11.829 18.861 32.263 1.00 26.25 259 GLY A N 1
ATOM 6417 C CA . GLY C 1 259 ? -12.838 19.464 31.376 1.00 27.89 259 GLY A CA 1
ATOM 6418 C C . GLY C 1 259 ? -12.455 20.823 30.813 1.00 28.64 259 GLY A C 1
ATOM 6419 O O . GLY C 1 259 ? -12.926 21.217 29.758 1.00 29.49 259 GLY A O 1
ATOM 6420 N N . GLU C 1 260 ? -11.596 21.530 31.547 1.00 28.79 260 GLU A N 1
ATOM 6421 C CA . GLU C 1 260 ? -11.107 22.859 31.198 1.00 29.66 260 GLU A CA 1
ATOM 6422 C C . GLU C 1 260 ? -9.745 22.857 30.512 1.00 28.80 260 GLU A C 1
ATOM 6423 O O . GLU C 1 260 ? -9.135 23.917 30.355 1.00 29.64 260 GLU A O 1
ATOM 6429 N N . GLY C 1 261 ? -9.257 21.690 30.104 1.00 27.36 261 GLY A N 1
ATOM 6430 C CA . GLY C 1 261 ? -7.986 21.598 29.388 1.00 26.59 261 GLY A CA 1
ATOM 6431 C C . GLY C 1 261 ? -6.806 21.152 30.223 1.00 25.20 261 GLY A C 1
ATOM 6432 O O . GLY C 1 261 ? -5.693 21.087 29.711 1.00 25.03 261 GLY A O 1
ATOM 6433 N N . GLY C 1 262 ? -7.029 20.828 31.500 1.00 24.04 262 GLY A N 1
ATOM 6434 C CA . GLY C 1 262 ? -5.953 20.316 32.348 1.00 22.89 262 GLY A CA 1
ATOM 6435 C C . GLY C 1 262 ? -5.516 18.958 31.860 1.00 22.01 262 GLY A C 1
ATOM 6436 O O . GLY C 1 262 ? -6.344 18.200 31.380 1.00 22.44 262 GLY A O 1
ATOM 6437 N N . TYR C 1 263 ? -4.228 18.646 31.942 1.00 21.24 263 TYR A N 1
ATOM 6438 C CA . TYR C 1 263 ? -3.750 17.340 31.463 1.00 20.53 263 TYR A CA 1
ATOM 6439 C C . TYR C 1 263 ? -2.621 16.715 32.294 1.00 19.95 263 TYR A C 1
ATOM 6440 O O . TYR C 1 263 ? -1.919 17.409 33.044 1.00 20.21 263 TYR A O 1
ATOM 6449 N N . LEU C 1 264 ? -2.468 15.400 32.126 1.00 18.99 264 LEU A N 1
ATOM 6450 C CA . LEU C 1 264 ? -1.639 14.556 32.985 1.00 18.65 264 LEU A CA 1
ATOM 6451 C C . LEU C 1 264 ? -0.274 14.293 32.386 1.00 19.28 264 LEU A C 1
ATOM 6452 O O . LEU C 1 264 ? -0.161 14.055 31.179 1.00 19.55 264 LEU A O 1
ATOM 6457 N N . LEU C 1 265 ? 0.744 14.296 33.237 1.00 19.65 265 LEU A N 1
ATOM 6458 C CA . LEU C 1 265 ? 2.113 14.014 32.821 1.00 21.01 265 LEU A CA 1
ATOM 6459 C C . LEU C 1 265 ? 2.774 12.943 33.690 1.00 21.54 265 LEU A C 1
ATOM 6460 O O . LEU C 1 265 ? 2.462 12.801 34.874 1.00 20.91 265 LEU A O 1
ATOM 6465 N N . ASN C 1 266 ? 3.696 12.209 33.076 1.00 22.80 266 ASN A N 1
ATOM 6466 C CA . ASN C 1 266 ? 4.537 11.248 33.773 1.00 24.01 266 ASN A CA 1
ATOM 6467 C C . ASN C 1 266 ? 5.928 11.844 34.044 1.00 26.19 266 ASN A C 1
ATOM 6468 O O . ASN C 1 266 ? 6.175 13.024 33.768 1.00 26.39 266 ASN A O 1
ATOM 6473 N N . LYS C 1 267 ? 6.808 11.016 34.596 1.00 28.28 267 LYS A N 1
ATOM 6474 C CA . LYS C 1 267 ? 8.203 11.355 34.920 1.00 31.02 267 LYS A CA 1
ATOM 6475 C C . LYS C 1 267 ? 8.976 11.972 33.760 1.00 32.30 267 LYS A C 1
ATOM 6476 O O . LYS C 1 267 ? 9.733 12.926 33.948 1.00 33.59 267 LYS A O 1
ATOM 6482 N N . HIS C 1 268 ? 8.774 11.433 32.564 1.00 32.58 268 HIS A N 1
ATOM 6483 C CA . HIS C 1 268 ? 9.440 11.940 31.363 1.00 34.05 268 HIS A CA 1
ATOM 6484 C C . HIS C 1 268 ? 8.730 13.159 30.749 1.00 32.82 268 HIS A C 1
ATOM 6485 O O . HIS C 1 268 ? 9.079 13.579 29.634 1.00 33.54 268 HIS A O 1
ATOM 6492 N N . GLY C 1 269 ? 7.732 13.713 31.442 1.00 30.89 269 GLY A N 1
ATOM 6493 C CA . GLY C 1 269 ? 6.994 14.878 30.953 1.00 30.16 269 GLY A CA 1
ATOM 6494 C C . GLY C 1 269 ? 6.137 14.591 29.735 1.00 29.40 269 GLY A C 1
ATOM 6495 O O . GLY C 1 269 ? 5.857 15.496 28.964 1.00 29.63 269 GLY A O 1
ATOM 6496 N N . GLU C 1 270 ? 5.702 13.340 29.573 1.00 28.81 270 GLU A N 1
ATOM 6497 C CA . GLU C 1 270 ? 4.879 12.941 28.429 1.00 28.38 270 GLU A CA 1
ATOM 6498 C C . GLU C 1 270 ? 3.434 12.984 28.832 1.00 26.32 270 GLU A C 1
ATOM 6499 O O . GLU C 1 270 ? 3.070 12.457 29.882 1.00 25.17 270 GLU A O 1
ATOM 6505 N N . ARG C 1 271 ? 2.619 13.614 27.995 1.00 25.84 271 ARG A N 1
ATOM 6506 C CA . ARG C 1 271 ? 1.178 13.546 28.114 1.00 24.66 271 ARG A CA 1
ATOM 6507 C C . ARG C 1 271 ? 0.745 12.127 27.736 1.00 23.68 271 ARG A C 1
ATOM 6508 O O . ARG C 1 271 ? 0.480 11.845 26.581 1.00 24.10 271 ARG A O 1
ATOM 6516 N N . PHE C 1 272 ? 0.689 11.241 28.724 1.00 22.28 272 PHE A N 1
ATOM 6517 C CA . PHE C 1 272 ? 0.610 9.801 28.468 1.00 22.03 272 PHE A CA 1
ATOM 6518 C C . PHE C 1 272 ? -0.786 9.293 28.095 1.00 21.55 272 PHE A C 1
ATOM 6519 O O . PHE C 1 272 ? -0.898 8.188 27.566 1.00 21.62 272 PHE A O 1
ATOM 6527 N N . MET C 1 273 ? -1.847 10.060 28.388 1.00 20.74 273 MET A N 1
ATOM 6528 C CA . MET C 1 273 ? -3.208 9.623 28.024 1.00 20.56 273 MET A CA 1
ATOM 6529 C C . MET C 1 273 ? -3.430 9.403 26.511 1.00 22.26 273 MET A C 1
ATOM 6530 O O . MET C 1 273 ? -4.302 8.599 26.119 1.00 22.50 273 MET A O 1
ATOM 6535 N N . GLU C 1 274 ? -2.643 10.094 25.682 1.00 23.49 274 GLU A N 1
ATOM 6536 C CA . GLU C 1 274 ? -2.623 9.858 24.231 1.00 25.51 274 GLU A CA 1
ATOM 6537 C C . GLU C 1 274 ? -2.314 8.415 23.903 1.00 25.72 274 GLU A C 1
ATOM 6538 O O . GLU C 1 274 ? -2.884 7.857 22.967 1.00 26.46 274 GLU A O 1
ATOM 6544 N N . ARG C 1 275 ? -1.401 7.827 24.668 1.00 25.26 275 ARG A N 1
ATOM 6545 C CA . ARG C 1 275 ? -1.077 6.407 24.527 1.00 25.98 275 ARG A CA 1
ATOM 6546 C C . ARG C 1 275 ? -2.227 5.458 24.894 1.00 24.31 275 ARG A C 1
ATOM 6547 O O . ARG C 1 275 ? -2.400 4.437 24.250 1.00 25.61 275 ARG A O 1
ATOM 6555 N N . TYR C 1 276 ? -2.995 5.793 25.922 1.00 21.79 276 TYR A N 1
ATOM 6556 C CA . TYR C 1 276 ? -4.060 4.932 26.422 1.00 20.68 276 TYR A CA 1
ATOM 6557 C C . TYR C 1 276 ? -5.420 5.223 25.796 1.00 20.42 276 TYR A C 1
ATOM 6558 O O . TYR C 1 276 ? -6.273 4.356 25.748 1.00 20.74 276 TYR A O 1
ATOM 6567 N N . ALA C 1 277 ? -5.621 6.443 25.326 1.00 19.85 277 ALA A N 1
ATOM 6568 C CA . ALA C 1 277 ? -6.923 6.881 24.836 1.00 19.89 277 ALA A CA 1
ATOM 6569 C C . ALA C 1 277 ? -6.602 7.927 23.779 1.00 20.20 277 ALA A C 1
ATOM 6570 O O . ALA C 1 277 ? -6.621 9.123 24.058 1.00 19.60 277 ALA A O 1
ATOM 6572 N N . PRO C 1 278 ? -6.254 7.471 22.571 1.00 21.08 278 PRO A N 1
ATOM 6573 C CA . PRO C 1 278 ? -5.755 8.385 21.527 1.00 21.88 278 PRO A CA 1
ATOM 6574 C C . PRO C 1 278 ? -6.662 9.558 21.149 1.00 22.14 278 PRO A C 1
ATOM 6575 O O . PRO C 1 278 ? -6.147 10.605 20.788 1.00 22.43 278 PRO A O 1
ATOM 6579 N N . ASN C 1 279 ? -7.974 9.384 21.245 1.00 22.38 279 ASN A N 1
ATOM 6580 C CA . ASN C 1 279 ? -8.932 10.428 20.882 1.00 23.26 279 ASN A CA 1
ATOM 6581 C C . ASN C 1 279 ? -9.405 11.241 22.096 1.00 22.73 279 ASN A C 1
ATOM 6582 O O . ASN C 1 279 ? -9.322 12.463 22.083 1.00 22.79 279 ASN A O 1
ATOM 6587 N N . ALA C 1 280 ? -9.856 10.563 23.150 1.00 22.46 280 ALA A N 1
ATOM 6588 C CA . ALA C 1 280 ? -10.354 11.245 24.360 1.00 22.18 280 ALA A CA 1
ATOM 6589 C C . ALA C 1 280 ? -9.247 11.792 25.252 1.00 21.49 280 ALA A C 1
ATOM 6590 O O . ALA C 1 280 ? -9.444 12.810 25.901 1.00 21.55 280 ALA A O 1
ATOM 6592 N N . LYS C 1 281 ? -8.100 11.114 25.291 1.00 21.75 281 LYS A N 1
ATOM 6593 C CA . LYS C 1 281 ? -6.958 11.490 26.137 1.00 21.33 281 LYS A CA 1
ATOM 6594 C C . LYS C 1 281 ? -7.387 11.683 27.605 1.00 20.73 281 LYS A C 1
ATOM 6595 O O . LYS C 1 281 ? -7.913 10.733 28.225 1.00 20.65 281 LYS A O 1
ATOM 6601 N N . ASP C 1 282 ? -7.204 12.890 28.154 1.00 20.66 282 ASP A N 1
ATOM 6602 C CA . ASP C 1 282 ? -7.445 13.161 29.577 1.00 20.04 282 ASP A CA 1
ATOM 6603 C C . ASP C 1 282 ? -8.933 13.380 29.857 1.00 20.70 282 ASP A C 1
ATOM 6604 O O . ASP C 1 282 ? -9.338 13.519 31.028 1.00 20.29 282 ASP A O 1
ATOM 6609 N N . LEU C 1 283 ? -9.738 13.427 28.791 1.00 21.68 283 LEU A N 1
ATOM 6610 C CA . LEU C 1 283 ? -11.202 13.449 28.898 1.00 22.73 283 LEU A CA 1
ATOM 6611 C C . LEU C 1 283 ? -11.849 12.068 28.697 1.00 22.86 283 LEU A C 1
ATOM 6612 O O . LEU C 1 283 ? -13.073 11.960 28.605 1.00 23.64 283 LEU A O 1
ATOM 6617 N N . ALA C 1 284 ? -11.038 11.011 28.666 1.00 22.25 284 ALA A N 1
ATOM 6618 C CA . ALA C 1 284 ? -11.555 9.656 28.588 1.00 22.54 284 ALA A CA 1
ATOM 6619 C C . ALA C 1 284 ? -12.377 9.338 29.842 1.00 22.55 284 ALA A C 1
ATOM 6620 O O . ALA C 1 284 ? -12.300 10.062 30.832 1.00 21.52 284 ALA A O 1
ATOM 6622 N N . GLY C 1 285 ? -13.162 8.258 29.786 1.00 23.26 285 GLY A N 1
ATOM 6623 C CA . GLY C 1 285 ? -13.945 7.819 30.931 1.00 23.71 285 GLY A CA 1
ATOM 6624 C C . GLY C 1 285 ? -13.082 7.731 32.179 1.00 22.88 285 GLY A C 1
ATOM 6625 O O . GLY C 1 285 ? -11.881 7.485 32.105 1.00 21.96 285 GLY A O 1
ATOM 6626 N N . ARG C 1 286 ? -13.687 7.952 33.334 1.00 23.47 286 ARG A N 1
ATOM 6627 C CA . ARG C 1 286 ? -12.939 7.908 34.595 1.00 22.89 286 ARG A CA 1
ATOM 6628 C C . ARG C 1 286 ? -12.163 6.595 34.844 1.00 22.14 286 ARG A C 1
ATOM 6629 O O . ARG C 1 286 ? -11.064 6.621 35.420 1.00 20.97 286 ARG A O 1
ATOM 6637 N N . ASP C 1 287 ? -12.715 5.480 34.369 1.00 22.53 287 ASP A N 1
ATOM 6638 C CA . ASP C 1 287 ? -12.044 4.175 34.443 1.00 22.60 287 ASP A CA 1
ATOM 6639 C C . ASP C 1 287 ? -10.723 4.104 33.652 1.00 21.22 287 ASP A C 1
ATOM 6640 O O . ASP C 1 287 ? -9.762 3.485 34.116 1.00 20.78 287 ASP A O 1
ATOM 6645 N N . VAL C 1 288 ? -10.683 4.738 32.482 1.00 20.51 288 VAL A N 1
ATOM 6646 C CA . VAL C 1 288 ? -9.480 4.761 31.644 1.00 19.75 288 VAL A CA 1
ATOM 6647 C C . VAL C 1 288 ? -8.403 5.664 32.260 1.00 18.57 288 VAL A C 1
ATOM 6648 O O . VAL C 1 288 ? -7.248 5.264 32.383 1.00 18.39 288 VAL A O 1
ATOM 6652 N N . VAL C 1 289 ? -8.794 6.866 32.668 1.00 17.96 289 VAL A N 1
ATOM 6653 C CA . VAL C 1 289 ? -7.859 7.841 33.248 1.00 16.95 289 VAL A CA 1
ATOM 6654 C C . VAL C 1 289 ? -7.190 7.232 34.475 1.00 16.58 289 VAL A C 1
ATOM 6655 O O . VAL C 1 289 ? -5.960 7.206 34.569 1.00 15.92 289 VAL A O 1
ATOM 6659 N N . ALA C 1 290 ? -8.026 6.690 35.369 1.00 16.88 290 ALA A N 1
ATOM 6660 C CA . ALA C 1 290 ? -7.561 6.096 36.621 1.00 16.82 290 ALA A CA 1
ATOM 6661 C C . ALA C 1 290 ? -6.629 4.911 36.380 1.00 16.89 290 ALA A C 1
ATOM 6662 O O . ALA C 1 290 ? -5.526 4.860 36.925 1.00 16.67 290 ALA A O 1
ATOM 6664 N N . ARG C 1 291 ? -7.061 3.991 35.533 1.00 17.46 291 ARG A N 1
ATOM 6665 C CA . ARG C 1 291 ? -6.258 2.815 35.183 1.00 18.10 291 ARG A CA 1
ATOM 6666 C C . ARG C 1 291 ? -4.900 3.202 34.617 1.00 17.62 291 ARG A C 1
ATOM 6667 O O . ARG C 1 291 ? -3.864 2.733 35.076 1.00 17.88 291 ARG A O 1
ATOM 6675 N N . SER C 1 292 ? -4.930 4.078 33.619 1.00 16.98 292 SER A N 1
ATOM 6676 C CA . SER C 1 292 ? -3.728 4.568 32.964 1.00 16.73 292 SER A CA 1
ATOM 6677 C C . SER C 1 292 ? -2.731 5.209 33.927 1.00 16.45 292 SER A C 1
ATOM 6678 O O . SER C 1 292 ? -1.544 4.939 33.840 1.00 16.96 292 SER A O 1
ATOM 6681 N N . ILE C 1 293 ? -3.213 6.030 34.855 1.00 15.94 293 ILE A N 1
ATOM 6682 C CA . ILE C 1 293 ? -2.345 6.606 35.893 1.00 15.98 293 ILE A CA 1
ATOM 6683 C C . ILE C 1 293 ? -1.632 5.490 36.646 1.00 16.97 293 ILE A C 1
ATOM 6684 O O . ILE C 1 293 ? -0.423 5.574 36.871 1.00 17.26 293 ILE A O 1
ATOM 6689 N N . MET C 1 294 ? -2.374 4.451 37.018 1.00 17.62 294 MET A N 1
ATOM 6690 C CA . MET C 1 294 ? -1.788 3.384 37.827 1.00 19.19 294 MET A CA 1
ATOM 6691 C C . MET C 1 294 ? -0.790 2.527 37.036 1.00 19.91 294 MET A C 1
ATOM 6692 O O . MET C 1 294 ? 0.241 2.112 37.560 1.00 20.26 294 MET A O 1
ATOM 6697 N N . ILE C 1 295 ? -1.090 2.308 35.757 1.00 20.18 295 ILE A N 1
ATOM 6698 C CA . ILE C 1 295 ? -0.192 1.561 34.872 1.00 21.29 295 ILE A CA 1
ATOM 6699 C C . ILE C 1 295 ? 1.147 2.281 34.757 1.00 22.08 295 ILE A C 1
ATOM 6700 O O . ILE C 1 295 ? 2.223 1.687 34.890 1.00 23.08 295 ILE A O 1
ATOM 6705 N N . GLU C 1 296 ? 1.064 3.578 34.552 1.00 22.14 296 GLU A N 1
ATOM 6706 C CA . GLU C 1 296 ? 2.256 4.394 34.459 1.00 23.42 296 GLU A CA 1
ATOM 6707 C C . GLU C 1 296 ? 3.126 4.239 35.737 1.00 24.44 296 GLU A C 1
ATOM 6708 O O . GLU C 1 296 ? 4.355 4.056 35.659 1.00 25.47 296 GLU A O 1
ATOM 6714 N N . ILE C 1 297 ? 2.465 4.241 36.890 1.00 24.08 297 ILE A N 1
ATOM 6715 C CA . ILE C 1 297 ? 3.141 4.087 38.164 1.00 25.35 297 ILE A CA 1
ATOM 6716 C C . ILE C 1 297 ? 3.718 2.685 38.335 1.00 27.65 297 ILE A C 1
ATOM 6717 O O . ILE C 1 297 ? 4.911 2.536 38.629 1.00 28.64 297 ILE A O 1
ATOM 6722 N N . ARG C 1 298 ? 2.896 1.661 38.126 1.00 28.88 298 ARG A N 1
ATOM 6723 C CA . ARG C 1 298 ? 3.355 0.297 38.361 1.00 31.46 298 ARG A CA 1
ATOM 6724 C C . ARG C 1 298 ? 4.498 -0.075 37.387 1.00 33.36 298 ARG A C 1
ATOM 6725 O O . ARG C 1 298 ? 5.403 -0.819 37.761 1.00 35.23 298 ARG A O 1
ATOM 6733 N N . GLU C 1 299 ? 4.500 0.519 36.189 1.00 33.98 299 GLU A N 1
ATOM 6734 C CA . GLU C 1 299 ? 5.587 0.334 35.209 1.00 35.89 299 GLU A CA 1
ATOM 6735 C C . GLU C 1 299 ? 6.745 1.361 35.299 1.00 36.19 299 GLU A C 1
ATOM 6736 O O . GLU C 1 299 ? 7.601 1.422 34.413 1.00 37.08 299 GLU A O 1
ATOM 6742 N N . GLY C 1 300 ? 6.777 2.156 36.365 1.00 35.47 300 GLY A N 1
ATOM 6743 C CA . GLY C 1 300 ? 7.955 2.941 36.712 1.00 36.32 300 GLY A CA 1
ATOM 6744 C C . GLY C 1 300 ? 8.168 4.221 35.936 1.00 35.73 300 GLY A C 1
ATOM 6745 O O . GLY C 1 300 ? 9.282 4.746 35.901 1.00 36.95 300 GLY A O 1
ATOM 6746 N N . ARG C 1 301 ? 7.108 4.721 35.309 1.00 34.29 301 ARG A N 1
ATOM 6747 C CA . ARG C 1 301 ? 7.115 6.036 34.672 1.00 33.47 301 ARG A CA 1
ATOM 6748 C C . ARG C 1 301 ? 6.379 7.061 35.531 1.00 32.45 301 ARG A C 1
ATOM 6749 O O . ARG C 1 301 ? 6.296 8.233 35.163 1.00 31.96 301 ARG A O 1
ATOM 6757 N N . GLY C 1 302 ? 5.856 6.634 36.680 1.00 32.35 302 GLY A N 1
ATOM 6758 C CA . GLY C 1 302 ? 5.218 7.548 37.618 1.00 31.39 302 GLY A CA 1
ATOM 6759 C C . GLY C 1 302 ? 6.216 8.495 38.258 1.00 32.51 302 GLY A C 1
ATOM 6760 O O . GLY C 1 302 ? 7.408 8.197 38.357 1.00 33.35 302 GLY A O 1
ATOM 6761 N N . CYS C 1 303 ? 5.723 9.655 38.679 1.00 32.44 303 CYS A N 1
ATOM 6762 C CA . CYS C 1 303 ? 6.541 10.606 39.421 1.00 34.11 303 CYS A CA 1
ATOM 6763 C C . CYS C 1 303 ? 6.578 10.147 40.859 1.00 35.46 303 CYS A C 1
ATOM 6764 O O . CYS C 1 303 ? 5.783 9.293 41.274 1.00 35.21 303 CYS A O 1
ATOM 6767 N N . ASP C 1 304 ? 7.511 10.711 41.612 1.00 37.24 304 ASP A N 1
ATOM 6768 C CA . ASP C 1 304 ? 7.674 10.367 43.005 1.00 38.72 304 ASP A CA 1
ATOM 6769 C C . ASP C 1 304 ? 8.314 11.547 43.737 1.00 39.60 304 ASP A C 1
ATOM 6770 O O . ASP C 1 304 ? 9.117 12.269 43.162 1.00 40.38 304 ASP A O 1
ATOM 6775 N N . GLY C 1 305 ? 7.933 11.741 44.994 1.00 39.53 305 GLY A N 1
ATOM 6776 C CA . GLY C 1 305 ? 8.424 12.866 45.794 1.00 40.66 305 GLY A CA 1
ATOM 6777 C C . GLY C 1 305 ? 8.076 12.664 47.257 1.00 41.29 305 GLY A C 1
ATOM 6778 O O . GLY C 1 305 ? 7.994 11.517 47.715 1.00 42.05 305 GLY A O 1
ATOM 6779 N N . PRO C 1 306 ? 7.860 13.765 48.003 1.00 41.21 306 PRO A N 1
ATOM 6780 C CA . PRO C 1 306 ? 7.259 13.635 49.335 1.00 41.21 306 PRO A CA 1
ATOM 6781 C C . PRO C 1 306 ? 5.759 13.269 49.291 1.00 38.57 306 PRO A C 1
ATOM 6782 O O . PRO C 1 306 ? 5.194 12.836 50.297 1.00 38.77 306 PRO A O 1
ATOM 6786 N N . TRP C 1 307 ? 5.145 13.398 48.119 1.00 35.84 307 TRP A N 1
ATOM 6787 C CA . TRP C 1 307 ? 3.757 13.011 47.916 1.00 33.73 307 TRP A CA 1
ATOM 6788 C C . TRP C 1 307 ? 3.627 11.481 47.754 1.00 32.60 307 TRP A C 1
ATOM 6789 O O . TRP C 1 307 ? 2.515 10.951 47.843 1.00 31.93 307 TRP A O 1
ATOM 6800 N N . GLY C 1 308 ? 4.744 10.782 47.512 1.00 32.12 308 GLY A N 1
ATOM 6801 C CA . GLY C 1 308 ? 4.706 9.380 47.081 1.00 31.35 308 GLY A CA 1
ATOM 6802 C C . GLY C 1 308 ? 4.471 9.302 45.575 1.00 29.36 308 GLY A C 1
ATOM 6803 O O . GLY C 1 308 ? 4.516 10.324 44.898 1.00 28.15 308 GLY A O 1
ATOM 6804 N N . PRO C 1 309 ? 4.214 8.089 45.039 1.00 28.78 309 PRO A N 1
ATOM 6805 C CA . PRO C 1 309 ? 4.020 7.925 43.580 1.00 27.58 309 PRO A CA 1
ATOM 6806 C C . PRO C 1 309 ? 2.797 8.664 43.021 1.00 25.71 309 PRO A C 1
ATOM 6807 O O . PRO C 1 309 ? 1.723 8.624 43.628 1.00 25.40 309 PRO A O 1
ATOM 6811 N N . HIS C 1 310 ? 2.947 9.307 41.866 1.00 24.71 310 HIS A N 1
ATOM 6812 C CA . HIS C 1 310 ? 1.836 10.046 41.269 1.00 23.08 310 HIS A CA 1
ATOM 6813 C C . HIS C 1 310 ? 2.033 10.353 39.798 1.00 22.31 310 HIS A C 1
ATOM 6814 O O . HIS C 1 310 ? 3.127 10.183 39.240 1.00 22.66 310 HIS A O 1
ATOM 6821 N N . ALA C 1 311 ? 0.936 10.795 39.186 1.00 21.27 311 ALA A N 1
ATOM 6822 C CA . ALA C 1 311 ? 0.973 11.560 37.938 1.00 20.86 311 ALA A CA 1
ATOM 6823 C C . ALA C 1 311 ? 0.796 13.040 38.269 1.00 20.56 311 ALA A C 1
ATOM 6824 O O . ALA C 1 311 ? 0.222 13.380 39.291 1.00 20.70 311 ALA A O 1
ATOM 6826 N N . LYS C 1 312 ? 1.273 13.906 37.382 1.00 20.62 312 LYS A N 1
ATOM 6827 C CA . LYS C 1 312 ? 1.193 15.339 37.555 1.00 20.89 312 LYS A CA 1
ATOM 6828 C C . LYS C 1 312 ? 0.062 15.895 36.705 1.00 20.19 312 LYS A C 1
ATOM 6829 O O . LYS C 1 312 ? 0.052 15.698 35.494 1.00 19.90 312 LYS A O 1
ATOM 6835 N N . LEU C 1 313 ? -0.890 16.571 37.346 1.00 19.84 313 LEU A N 1
ATOM 6836 C CA . LEU C 1 313 ? -1.983 17.226 36.652 1.00 19.55 313 LEU A CA 1
ATOM 6837 C C . LEU C 1 313 ? -1.558 18.657 36.428 1.00 20.45 313 LEU A C 1
ATOM 6838 O O . LEU C 1 313 ? -1.563 19.464 37.362 1.00 20.79 313 LEU A O 1
ATOM 6843 N N . LYS C 1 314 ? -1.157 18.943 35.187 1.00 21.02 314 LYS A N 1
ATOM 6844 C CA . LYS C 1 314 ? -0.720 20.263 34.766 1.00 22.20 314 LYS A CA 1
ATOM 6845 C C . LYS C 1 314 ? -1.955 21.108 34.503 1.00 22.20 314 LYS A C 1
ATOM 6846 O O . LYS C 1 314 ? -2.770 20.762 33.655 1.00 21.45 314 LYS A O 1
ATOM 6852 N N . LEU C 1 315 ? -2.105 22.173 35.293 1.00 22.76 315 LEU A N 1
ATOM 6853 C CA . LEU C 1 315 ? -3.190 23.141 35.155 1.00 23.42 315 LEU A CA 1
ATOM 6854 C C . LEU C 1 315 ? -2.710 24.583 34.950 1.00 24.97 315 LEU A C 1
ATOM 6855 O O . LEU C 1 315 ? -3.552 25.456 34.828 1.00 25.51 315 LEU A O 1
ATOM 6860 N N . ASP C 1 316 ? -1.390 24.838 34.922 1.00 25.94 316 ASP A N 1
ATOM 6861 C CA . ASP C 1 316 ? -0.861 26.227 34.907 1.00 27.69 316 ASP A CA 1
ATOM 6862 C C . ASP C 1 316 ? -1.154 26.968 33.606 1.00 28.64 316 ASP A C 1
ATOM 6863 O O . ASP C 1 316 ? -1.421 28.158 33.626 1.00 30.03 316 ASP A O 1
ATOM 6868 N N . HIS C 1 317 ? -1.119 26.247 32.493 1.00 28.53 317 HIS A N 1
ATOM 6869 C CA . HIS C 1 317 ? -1.503 26.779 31.179 1.00 29.70 317 HIS A CA 1
ATOM 6870 C C . HIS C 1 317 ? -2.943 27.299 31.061 1.00 29.93 317 HIS A C 1
ATOM 6871 O O . HIS C 1 317 ? -3.229 28.099 30.170 1.00 30.82 317 HIS A O 1
ATOM 6878 N N . LEU C 1 318 ? -3.841 26.836 31.933 1.00 29.22 318 LEU A N 1
ATOM 6879 C CA . LEU C 1 318 ? -5.203 27.382 31.989 1.00 30.08 318 LEU A CA 1
ATOM 6880 C C . LEU C 1 318 ? -5.214 28.849 32.415 1.00 31.55 318 LEU A C 1
ATOM 6881 O O . LEU C 1 318 ? -6.098 29.593 32.012 1.00 32.67 318 LEU A O 1
ATOM 6886 N N . GLY C 1 319 ? -4.252 29.243 33.246 1.00 31.94 319 GLY A N 1
ATOM 6887 C CA . GLY C 1 319 ? -4.124 30.625 33.707 1.00 33.85 319 GLY A CA 1
ATOM 6888 C C . GLY C 1 319 ? -4.843 30.940 35.013 1.00 34.40 319 GLY A C 1
ATOM 6889 O O . GLY C 1 319 ? -5.860 30.320 35.350 1.00 32.80 319 GLY A O 1
ATOM 6890 N N . LYS C 1 320 ? -4.310 31.944 35.715 1.00 36.61 320 LYS A N 1
ATOM 6891 C CA . LYS C 1 320 ? -4.800 32.393 37.028 1.00 38.18 320 LYS A CA 1
ATOM 6892 C C . LYS C 1 320 ? -6.298 32.704 37.049 1.00 39.41 320 LYS A C 1
ATOM 6893 O O . LYS C 1 320 ? -7.012 32.266 37.957 1.00 38.62 320 LYS A O 1
ATOM 6899 N N . GLU C 1 321 ? -6.751 33.468 36.051 1.00 41.05 321 GLU A N 1
ATOM 6900 C CA . GLU C 1 321 ? -8.140 33.927 35.975 1.00 42.61 321 GLU A CA 1
ATOM 6901 C C . GLU C 1 321 ? -9.145 32.796 35.756 1.00 41.22 321 GLU A C 1
ATOM 6902 O O . GLU C 1 321 ? -10.209 32.796 36.355 1.00 41.93 321 GLU A O 1
ATOM 6908 N N . VAL C 1 322 ? -8.819 31.858 34.876 1.00 39.81 322 VAL A N 1
ATOM 6909 C CA . VAL C 1 322 ? -9.684 30.703 34.628 1.00 39.03 322 VAL A CA 1
ATOM 6910 C C . VAL C 1 322 ? -9.745 29.833 35.894 1.00 37.84 322 VAL A C 1
ATOM 6911 O O . VAL C 1 322 ? -10.819 29.360 36.276 1.00 38.05 322 VAL A O 1
ATOM 6915 N N . LEU C 1 323 ? -8.596 29.639 36.542 1.00 36.71 323 LEU A N 1
ATOM 6916 C CA . LEU C 1 323 ? -8.520 28.787 37.722 1.00 35.74 323 LEU A CA 1
ATOM 6917 C C . LEU C 1 323 ? -9.300 29.383 38.896 1.00 37.20 323 LEU A C 1
ATOM 6918 O O . LEU C 1 323 ? -10.119 28.691 39.503 1.00 36.22 323 LEU A O 1
ATOM 6923 N N . GLU C 1 324 ? -9.060 30.659 39.195 1.00 38.95 324 GLU A N 1
ATOM 6924 C CA . GLU C 1 324 ? -9.810 31.365 40.253 1.00 41.28 324 GLU A CA 1
ATOM 6925 C C . GLU C 1 324 ? -11.319 31.488 39.991 1.00 43.05 324 GLU A C 1
ATOM 6926 O O . GLU C 1 324 ? -12.099 31.478 40.930 1.00 44.31 324 GLU A O 1
ATOM 6932 N N . SER C 1 325 ? -11.720 31.573 38.724 1.00 44.15 325 SER A N 1
ATOM 6933 C CA . SER C 1 325 ? -13.124 31.777 38.350 1.00 45.99 325 SER A CA 1
ATOM 6934 C C . SER C 1 325 ? -13.907 30.469 38.249 1.00 45.65 325 SER A C 1
ATOM 6935 O O . SER C 1 325 ? -15.017 30.354 38.761 1.00 47.08 325 SER A O 1
ATOM 6938 N N . ARG C 1 326 ? -13.334 29.487 37.568 1.00 44.52 326 ARG A N 1
ATOM 6939 C CA . ARG C 1 326 ? -14.052 28.261 37.258 1.00 44.28 326 ARG A CA 1
ATOM 6940 C C . ARG C 1 326 ? -13.701 27.076 38.169 1.00 41.99 326 ARG A C 1
ATOM 6941 O O . ARG C 1 326 ? -14.447 26.096 38.200 1.00 42.31 326 ARG A O 1
ATOM 6949 N N . LEU C 1 327 ? -12.585 27.162 38.900 1.00 40.14 327 LEU A N 1
ATOM 6950 C CA . LEU C 1 327 ? -12.093 26.055 39.746 1.00 38.09 327 LEU A CA 1
ATOM 6951 C C . LEU C 1 327 ? -11.522 26.588 41.081 1.00 38.26 327 LEU A C 1
ATOM 6952 O O . LEU C 1 327 ? -10.385 26.276 41.458 1.00 36.64 327 LEU A O 1
ATOM 6957 N N . PRO C 1 328 ? -12.310 27.406 41.803 1.00 40.55 328 PRO A N 1
ATOM 6958 C CA . PRO C 1 328 ? -11.733 28.183 42.924 1.00 41.37 328 PRO A CA 1
ATOM 6959 C C . PRO C 1 328 ? -11.225 27.370 44.129 1.00 40.94 328 PRO A C 1
ATOM 6960 O O . PRO C 1 328 ? -10.181 27.702 44.703 1.00 41.83 328 PRO A O 1
ATOM 6964 N N . GLY C 1 329 ? -11.944 26.324 44.513 1.00 40.62 329 GLY A N 1
ATOM 6965 C CA . GLY C 1 329 ? -11.517 25.487 45.646 1.00 40.53 329 GLY A CA 1
ATOM 6966 C C . GLY C 1 329 ? -10.160 24.827 45.441 1.00 39.05 329 GLY A C 1
ATOM 6967 O O . GLY C 1 329 ? -9.414 24.645 46.402 1.00 39.14 329 GLY A O 1
ATOM 6968 N N . ILE C 1 330 ? -9.834 24.537 44.173 1.00 37.66 330 ILE A N 1
ATOM 6969 C CA . ILE C 1 330 ? -8.678 23.722 43.772 1.00 35.86 330 ILE A CA 1
ATOM 6970 C C . ILE C 1 330 ? -7.331 24.413 44.006 1.00 34.71 330 ILE A C 1
ATOM 6971 O O . ILE C 1 330 ? -6.339 23.746 44.288 1.00 33.37 330 ILE A O 1
ATOM 6976 N N . LEU C 1 331 ? -7.288 25.732 43.874 1.00 35.24 331 LEU A N 1
ATOM 6977 C CA . LEU C 1 331 ? -6.075 26.480 44.211 1.00 35.34 331 LEU A CA 1
ATOM 6978 C C . LEU C 1 331 ? -5.748 26.354 45.697 1.00 35.57 331 LEU A C 1
ATOM 6979 O O . LEU C 1 331 ? -4.632 25.998 46.062 1.00 34.49 331 LEU A O 1
ATOM 6984 N N . GLU C 1 332 ? -6.724 26.651 46.546 1.00 37.01 332 GLU A N 1
ATOM 6985 C CA . GLU C 1 332 ? -6.506 26.572 47.991 1.00 38.60 332 GLU A CA 1
ATOM 6986 C C . GLU C 1 332 ? -6.226 25.141 48.454 1.00 37.12 332 GLU A C 1
ATOM 6987 O O . GLU C 1 332 ? -5.324 24.925 49.257 1.00 36.58 332 GLU A O 1
ATOM 6993 N N . LEU C 1 333 ? -6.962 24.174 47.902 1.00 36.04 333 LEU A N 1
ATOM 6994 C CA . LEU C 1 333 ? -6.781 22.756 48.253 1.00 35.31 333 LEU A CA 1
ATOM 6995 C C . LEU C 1 333 ? -5.378 22.249 47.911 1.00 33.81 333 LEU A C 1
ATOM 6996 O O . LEU C 1 333 ? -4.780 21.512 48.687 1.00 33.66 333 LEU A O 1
ATOM 7001 N N . SER C 1 334 ? -4.857 22.641 46.753 1.00 32.80 334 SER A N 1
ATOM 7002 C CA . SER C 1 334 ? -3.520 22.203 46.325 1.00 32.11 334 SER A CA 1
ATOM 7003 C C . SER C 1 334 ? -2.387 22.857 47.127 1.00 32.35 334 SER A C 1
ATOM 7004 O O . SER C 1 334 ? -1.383 22.214 47.462 1.00 31.67 334 SER A O 1
ATOM 7007 N N . ARG C 1 335 ? -2.558 24.128 47.446 1.00 33.26 335 ARG A N 1
ATOM 7008 C CA . ARG C 1 335 ? -1.591 24.828 48.288 1.00 34.71 335 ARG A CA 1
ATOM 7009 C C . ARG C 1 335 ? -1.545 24.219 49.693 1.00 34.99 335 ARG A C 1
ATOM 7010 O O . ARG C 1 335 ? -0.473 23.858 50.175 1.00 35.31 335 ARG A O 1
ATOM 7018 N N . THR C 1 336 ? -2.704 24.037 50.315 1.00 34.67 336 THR A N 1
ATOM 7019 C CA . THR C 1 336 ? -2.741 23.567 51.698 1.00 35.45 336 THR A CA 1
ATOM 7020 C C . THR C 1 336 ? -2.318 22.080 51.795 1.00 33.96 336 THR A C 1
ATOM 7021 O O . THR C 1 336 ? -1.465 21.742 52.614 1.00 34.38 336 THR A O 1
ATOM 7025 N N . PHE C 1 337 ? -2.851 21.219 50.919 1.00 32.04 337 PHE A N 1
ATOM 7026 C CA . PHE C 1 337 ? -2.656 19.754 51.033 1.00 31.31 337 PHE A CA 1
ATOM 7027 C C . PHE C 1 337 ? -1.644 19.108 50.083 1.00 30.86 337 PHE A C 1
ATOM 7028 O O . PHE C 1 337 ? -1.212 17.992 50.336 1.00 30.68 337 PHE A O 1
ATOM 7036 N N . ALA C 1 338 ? -1.286 19.766 48.987 1.00 30.95 338 ALA A N 1
ATOM 7037 C CA . ALA C 1 338 ? -0.217 19.253 48.114 1.00 30.88 338 ALA A CA 1
ATOM 7038 C C . ALA C 1 338 ? 1.076 20.072 48.204 1.00 32.30 338 ALA A C 1
ATOM 7039 O O . ALA C 1 338 ? 2.085 19.677 47.605 1.00 32.46 338 ALA A O 1
ATOM 7041 N N . HIS C 1 339 ? 1.056 21.185 48.948 1.00 33.14 339 HIS A N 1
ATOM 7042 C CA . HIS C 1 339 ? 2.211 22.100 49.034 1.00 34.25 339 HIS A CA 1
ATOM 7043 C C . HIS C 1 339 ? 2.712 22.524 47.649 1.00 33.01 339 HIS A C 1
ATOM 7044 O O . HIS C 1 339 ? 3.924 22.548 47.385 1.00 33.52 339 HIS A O 1
ATOM 7051 N N . VAL C 1 340 ? 1.743 22.841 46.787 1.00 30.99 340 VAL A N 1
ATOM 7052 C CA . VAL C 1 340 ? 1.959 23.127 45.382 1.00 30.06 340 VAL A CA 1
ATOM 7053 C C . VAL C 1 340 ? 0.978 24.220 44.959 1.00 29.65 340 VAL A C 1
ATOM 7054 O O . VAL C 1 340 ? -0.204 24.182 45.298 1.00 28.96 340 VAL A O 1
ATOM 7058 N N . ASP C 1 341 ? 1.478 25.163 44.174 1.00 30.01 341 ASP A N 1
ATOM 7059 C CA . ASP C 1 341 ? 0.667 26.227 43.613 1.00 30.28 341 ASP A CA 1
ATOM 7060 C C . ASP C 1 341 ? 0.335 25.869 42.153 1.00 29.57 341 ASP A C 1
ATOM 7061 O O . ASP C 1 341 ? 1.234 25.901 41.289 1.00 29.00 341 ASP A O 1
ATOM 7066 N N . PRO C 1 342 ? -0.954 25.554 41.862 1.00 29.29 342 PRO A N 1
ATOM 7067 C CA . PRO C 1 342 ? -1.276 25.103 40.496 1.00 28.87 342 PRO A CA 1
ATOM 7068 C C . PRO C 1 342 ? -0.992 26.124 39.392 1.00 30.00 342 PRO A C 1
ATOM 7069 O O . PRO C 1 342 ? -0.856 25.730 38.238 1.00 29.38 342 PRO A O 1
ATOM 7073 N N . VAL C 1 343 ? -0.892 27.413 39.747 1.00 31.96 343 VAL A N 1
ATOM 7074 C CA . VAL C 1 343 ? -0.415 28.462 38.828 1.00 33.12 343 VAL A CA 1
ATOM 7075 C C . VAL C 1 343 ? 1.034 28.197 38.373 1.00 34.05 343 VAL A C 1
ATOM 7076 O O . VAL C 1 343 ? 1.405 28.586 37.261 1.00 35.24 343 VAL A O 1
ATOM 7080 N N . LYS C 1 344 ? 1.843 27.543 39.212 1.00 34.52 344 LYS A N 1
ATOM 7081 C CA . LYS C 1 344 ? 3.279 27.329 38.952 1.00 36.07 344 LYS A CA 1
ATOM 7082 C C . LYS C 1 344 ? 3.721 25.880 38.725 1.00 35.18 344 LYS A C 1
ATOM 7083 O O . LYS C 1 344 ? 4.611 25.642 37.910 1.00 36.12 344 LYS A O 1
ATOM 7089 N N . GLU C 1 345 ? 3.134 24.922 39.445 1.00 34.01 345 GLU A N 1
ATOM 7090 C CA . GLU C 1 345 ? 3.471 23.505 39.282 1.00 32.89 345 GLU A CA 1
ATOM 7091 C C . GLU C 1 345 ? 2.208 22.677 39.048 1.00 30.46 345 GLU A C 1
ATOM 7092 O O . GLU C 1 345 ? 1.116 23.108 39.407 1.00 29.84 345 GLU A O 1
ATOM 7098 N N . PRO C 1 346 ? 2.356 21.475 38.462 1.00 28.92 346 PRO A N 1
ATOM 7099 C CA . PRO C 1 346 ? 1.241 20.523 38.387 1.00 27.09 346 PRO A CA 1
ATOM 7100 C C . PRO C 1 346 ? 0.835 19.942 39.735 1.00 25.88 346 PRO A C 1
ATOM 7101 O O . PRO C 1 346 ? 1.681 19.813 40.623 1.00 26.60 346 PRO A O 1
ATOM 7105 N N . ILE C 1 347 ? -0.432 19.556 39.870 1.00 23.96 347 ILE A N 1
ATOM 7106 C CA . ILE C 1 347 ? -0.918 18.908 41.102 1.00 23.05 347 ILE A CA 1
ATOM 7107 C C . ILE C 1 347 ? -0.495 17.426 41.073 1.00 22.15 347 ILE A C 1
ATOM 7108 O O . ILE C 1 347 ? -0.737 16.749 40.080 1.00 21.47 347 ILE A O 1
ATOM 7113 N N . PRO C 1 348 ? 0.194 16.934 42.126 1.00 22.21 348 PRO A N 1
ATOM 7114 C CA . PRO C 1 348 ? 0.482 15.487 42.222 1.00 21.72 348 PRO A CA 1
ATOM 7115 C C . PRO C 1 348 ? -0.790 14.719 42.515 1.00 20.73 348 PRO A C 1
ATOM 7116 O O . PRO C 1 348 ? -1.393 14.954 43.572 1.00 21.45 348 PRO A O 1
ATOM 7120 N N . VAL C 1 349 ? -1.211 13.849 41.594 1.00 19.35 349 VAL A N 1
ATOM 7121 C CA . VAL C 1 349 ? -2.452 13.092 41.761 1.00 18.66 349 VAL A CA 1
ATOM 7122 C C . VAL C 1 349 ? -2.307 11.587 41.566 1.00 18.35 349 VAL A C 1
ATOM 7123 O O . VAL C 1 349 ? -1.440 11.102 40.831 1.00 18.54 349 VAL A O 1
ATOM 7127 N N . ILE C 1 350 ? -3.209 10.863 42.215 1.00 18.14 350 ILE A N 1
ATOM 7128 C CA . ILE C 1 350 ? -3.315 9.408 42.094 1.00 17.93 350 ILE A CA 1
ATOM 7129 C C . ILE C 1 350 ? -4.783 8.997 42.293 1.00 17.61 350 ILE A C 1
ATOM 7130 O O . ILE C 1 350 ? -5.509 9.660 43.025 1.00 17.68 350 ILE A O 1
ATOM 7135 N N . PRO C 1 351 ? -5.242 7.933 41.605 1.00 17.43 351 PRO A N 1
ATOM 7136 C CA . PRO C 1 351 ? -6.589 7.420 41.832 1.00 17.64 351 PRO A CA 1
ATOM 7137 C C . PRO C 1 351 ? -6.857 7.160 43.305 1.00 18.36 351 PRO A C 1
ATOM 7138 O O . PRO C 1 351 ? -5.978 6.638 44.011 1.00 18.81 351 PRO A O 1
ATOM 7142 N N . THR C 1 352 ? -8.038 7.559 43.768 1.00 18.17 352 THR A N 1
ATOM 7143 C CA . THR C 1 352 ? -8.315 7.602 45.202 1.00 17.59 352 THR A CA 1
ATOM 7144 C C . THR C 1 352 ? -9.650 6.948 45.525 1.00 16.93 352 THR A C 1
ATOM 7145 O O . THR C 1 352 ? -10.668 7.255 44.890 1.00 16.94 352 THR A O 1
ATOM 7149 N N . CYS C 1 353 ? -9.621 6.079 46.542 1.00 16.11 353 CYS A N 1
ATOM 7150 C CA . CYS C 1 353 ? -10.758 5.249 46.937 1.00 15.56 353 CYS A CA 1
ATOM 7151 C C . CYS C 1 353 ? -11.742 6.053 47.768 1.00 15.31 353 CYS A C 1
ATOM 7152 O O . CYS C 1 353 ? -11.322 6.738 48.688 1.00 15.23 353 CYS A O 1
ATOM 7155 N N . HIS C 1 354 ? -13.039 5.918 47.490 1.00 15.19 354 HIS A N 1
ATOM 7156 C CA . HIS C 1 354 ? -14.083 6.809 48.056 1.00 15.16 354 HIS A CA 1
ATOM 7157 C C . HIS C 1 354 ? -15.214 6.086 48.807 1.00 14.97 354 HIS A C 1
ATOM 7158 O O . HIS C 1 354 ? -15.579 6.508 49.910 1.00 14.77 354 HIS A O 1
ATOM 7165 N N . TYR C 1 355 ? -15.755 5.003 48.226 1.00 14.94 355 TYR A N 1
ATOM 7166 C CA . TYR C 1 355 ? -16.954 4.351 48.747 1.00 14.93 355 TYR A CA 1
ATOM 7167 C C . TYR C 1 355 ? -16.978 2.843 48.496 1.00 14.83 355 TYR A C 1
ATOM 7168 O O . TYR C 1 355 ? -16.632 2.373 47.414 1.00 14.88 355 TYR A O 1
ATOM 7177 N N . MET C 1 356 ? -17.430 2.117 49.523 1.00 14.67 356 MET A N 1
ATOM 7178 C CA . MET C 1 356 ? -17.561 0.676 49.517 1.00 14.72 356 MET A CA 1
ATOM 7179 C C . MET C 1 356 ? -19.008 0.295 49.222 1.00 15.07 356 MET A C 1
ATOM 7180 O O . MET C 1 356 ? -19.850 0.287 50.126 1.00 14.90 356 MET A O 1
ATOM 7185 N N . MET C 1 357 ? -19.306 -0.028 47.967 1.00 15.65 357 MET A N 1
ATOM 7186 C CA . MET C 1 357 ? -20.661 -0.501 47.597 1.00 16.24 357 MET A CA 1
ATOM 7187 C C . MET C 1 357 ? -20.896 -1.904 48.161 1.00 16.33 357 MET A C 1
ATOM 7188 O O . MET C 1 357 ? -22.026 -2.276 48.489 1.00 16.58 357 MET A O 1
ATOM 7193 N N . GLY C 1 358 ? -19.817 -2.660 48.330 1.00 16.24 358 GLY A N 1
ATOM 7194 C CA . GLY C 1 358 ? -19.902 -3.982 48.887 1.00 16.24 358 GLY A CA 1
ATOM 7195 C C . GLY C 1 358 ? -20.035 -3.962 50.394 1.00 16.08 358 GLY A C 1
ATOM 7196 O O . GLY C 1 358 ? -20.066 -2.881 51.030 1.00 15.86 358 GLY A O 1
ATOM 7197 N N . GLY C 1 359 ? -20.100 -5.164 50.964 1.00 15.96 359 GLY A N 1
ATOM 7198 C CA . GLY C 1 359 ? -20.257 -5.323 52.413 1.00 15.91 359 GLY A CA 1
ATOM 7199 C C . GLY C 1 359 ? -21.170 -6.483 52.768 1.00 16.26 359 GLY A C 1
ATOM 7200 O O . GLY C 1 359 ? -21.367 -7.395 51.986 1.00 16.33 359 GLY A O 1
ATOM 7201 N N . ILE C 1 360 ? -21.747 -6.424 53.957 1.00 16.53 360 ILE A N 1
ATOM 7202 C CA . ILE C 1 360 ? -22.492 -7.545 54.494 1.00 17.14 360 ILE A CA 1
ATOM 7203 C C . ILE C 1 360 ? -23.864 -7.578 53.825 1.00 17.92 360 ILE A C 1
ATOM 7204 O O . ILE C 1 360 ? -24.623 -6.599 53.927 1.00 18.14 360 ILE A O 1
ATOM 7209 N N . PRO C 1 361 ? -24.176 -8.683 53.118 1.00 18.39 361 PRO A N 1
ATOM 7210 C CA . PRO C 1 361 ? -25.429 -8.724 52.390 1.00 19.06 361 PRO A CA 1
ATOM 7211 C C . PRO C 1 361 ? -26.588 -8.741 53.369 1.00 19.67 361 PRO A C 1
ATOM 7212 O O . PRO C 1 361 ? -26.568 -9.513 54.324 1.00 19.36 361 PRO A O 1
ATOM 7216 N N . THR C 1 362 ? -27.546 -7.839 53.167 1.00 20.42 362 THR A N 1
ATOM 7217 C CA . THR C 1 362 ? -28.689 -7.734 54.047 1.00 21.37 362 THR A CA 1
ATOM 7218 C C . THR C 1 362 ? -29.972 -7.696 53.292 1.00 22.64 362 THR A C 1
ATOM 7219 O O . THR C 1 362 ? -29.976 -7.451 52.091 1.00 23.05 362 THR A O 1
ATOM 7223 N N . LYS C 1 363 ? -31.063 -7.966 54.009 1.00 24.03 363 LYS A N 1
ATOM 7224 C CA . LYS C 1 363 ? -32.410 -7.689 53.515 1.00 25.49 363 LYS A CA 1
ATOM 7225 C C . LYS C 1 363 ? -32.783 -6.244 53.843 1.00 25.80 363 LYS A C 1
ATOM 7226 O O . LYS C 1 363 ? -32.048 -5.546 54.544 1.00 25.32 363 LYS A O 1
ATOM 7232 N N . VAL C 1 364 ? -33.933 -5.814 53.331 1.00 27.20 364 VAL A N 1
ATOM 7233 C CA . VAL C 1 364 ? -34.514 -4.479 53.590 1.00 27.65 364 VAL A CA 1
ATOM 7234 C C . VAL C 1 364 ? -34.744 -4.210 55.068 1.00 27.78 364 VAL A C 1
ATOM 7235 O O . VAL C 1 364 ? -34.613 -3.081 55.514 1.00 28.04 364 VAL A O 1
ATOM 7239 N N . THR C 1 365 ? -35.065 -5.254 55.822 1.00 28.11 365 THR A N 1
ATOM 7240 C CA . THR C 1 365 ? -35.153 -5.178 57.280 1.00 28.17 365 THR A CA 1
ATOM 7241 C C . THR C 1 365 ? -33.829 -4.945 58.004 1.00 26.89 365 THR A C 1
ATOM 7242 O O . THR C 1 365 ? -33.841 -4.682 59.197 1.00 27.49 365 THR A O 1
ATOM 7246 N N . GLY C 1 366 ? -32.699 -5.087 57.316 1.00 25.69 366 GLY A N 1
ATOM 7247 C CA . GLY C 1 366 ? -31.381 -4.958 57.939 1.00 24.40 366 GLY A CA 1
ATOM 7248 C C . GLY C 1 366 ? -30.797 -6.273 58.430 1.00 23.61 366 GLY A C 1
ATOM 7249 O O . GLY C 1 366 ? -29.680 -6.300 58.928 1.00 22.47 366 GLY A O 1
ATOM 7250 N N . GLN C 1 367 ? -31.534 -7.368 58.284 1.00 24.06 367 GLN A N 1
ATOM 7251 C CA . GLN C 1 367 ? -31.063 -8.660 58.750 1.00 23.95 367 GLN A CA 1
ATOM 7252 C C . GLN C 1 367 ? -29.898 -9.134 57.885 1.00 23.22 367 GLN A C 1
ATOM 7253 O O . GLN C 1 367 ? -29.982 -9.108 56.660 1.00 23.00 367 GLN A O 1
ATOM 7259 N N . ALA C 1 368 ? -28.809 -9.560 58.518 1.00 22.89 368 ALA A N 1
ATOM 7260 C CA . ALA C 1 368 ? -27.647 -10.057 57.775 1.00 22.49 368 ALA A CA 1
ATOM 7261 C C . ALA C 1 368 ? -27.915 -11.440 57.216 1.00 23.29 368 ALA A C 1
ATOM 7262 O O . ALA C 1 368 ? -28.523 -12.279 57.885 1.00 23.91 368 ALA A O 1
ATOM 7264 N N . LEU C 1 369 ? -27.434 -11.670 55.995 1.00 23.62 369 LEU A N 1
ATOM 7265 C CA . LEU C 1 369 ? -27.664 -12.917 55.269 1.00 24.72 369 LEU A CA 1
ATOM 7266 C C . LEU C 1 369 ? -26.387 -13.749 55.089 1.00 24.59 369 LEU A C 1
ATOM 7267 O O . LEU C 1 369 ? -25.270 -13.217 55.011 1.00 24.19 369 LEU A O 1
ATOM 7272 N N . THR C 1 370 ? -26.575 -15.062 55.060 1.00 25.35 370 THR A N 1
ATOM 7273 C CA . THR C 1 370 ? -25.571 -15.999 54.560 1.00 25.40 370 THR A CA 1
ATOM 7274 C C . THR C 1 370 ? -26.293 -16.930 53.589 1.00 26.51 370 THR A C 1
ATOM 7275 O O . THR C 1 370 ? -27.473 -16.697 53.256 1.00 26.71 370 THR A O 1
ATOM 7279 N N . VAL C 1 371 ? -25.586 -17.960 53.122 1.00 27.22 371 VAL A N 1
ATOM 7280 C CA . VAL C 1 371 ? -26.164 -18.962 52.224 1.00 28.51 371 VAL A CA 1
ATOM 7281 C C . VAL C 1 371 ? -26.031 -20.356 52.826 1.00 29.25 371 VAL A C 1
ATOM 7282 O O . VAL C 1 371 ? -25.163 -20.605 53.653 1.00 28.93 371 VAL A O 1
ATOM 7286 N N . ASN C 1 372 ? -26.917 -21.250 52.407 1.00 30.82 372 ASN A N 1
ATOM 7287 C CA . ASN C 1 372 ? -26.877 -22.647 52.845 1.00 32.10 372 ASN A CA 1
ATOM 7288 C C . ASN C 1 372 ? -25.972 -23.468 51.902 1.00 32.88 372 ASN A C 1
ATOM 7289 O O . ASN C 1 372 ? -25.356 -22.908 50.992 1.00 32.12 372 ASN A O 1
ATOM 7294 N N . GLU C 1 373 ? -25.893 -24.782 52.120 1.00 34.35 373 GLU A N 1
ATOM 7295 C CA . GLU C 1 373 ? -25.108 -25.660 51.239 1.00 35.54 373 GLU A CA 1
ATOM 7296 C C . GLU C 1 373 ? -25.589 -25.690 49.759 1.00 36.15 373 GLU A C 1
ATOM 7297 O O . GLU C 1 373 ? -24.812 -26.054 48.876 1.00 36.95 373 GLU A O 1
ATOM 7303 N N . LYS C 1 374 ? -26.846 -25.318 49.499 1.00 36.34 374 LYS A N 1
ATOM 7304 C CA . LYS C 1 374 ? -27.352 -25.118 48.131 1.00 36.67 374 LYS A CA 1
ATOM 7305 C C . LYS C 1 374 ? -27.271 -23.663 47.642 1.00 35.26 374 LYS A C 1
ATOM 7306 O O . LYS C 1 374 ? -27.929 -23.321 46.658 1.00 35.31 374 LYS A O 1
ATOM 7312 N N . GLY C 1 375 ? -26.492 -22.805 48.313 1.00 33.76 375 GLY A N 1
ATOM 7313 C CA . GLY C 1 375 ? -26.309 -21.416 47.881 1.00 32.59 375 GLY A CA 1
ATOM 7314 C C . GLY C 1 375 ? -27.528 -20.503 47.986 1.00 32.60 375 GLY A C 1
ATOM 7315 O O . GLY C 1 375 ? -27.567 -19.444 47.378 1.00 32.33 375 GLY A O 1
ATOM 7316 N N . GLU C 1 376 ? -28.512 -20.894 48.784 1.00 33.20 376 GLU A N 1
ATOM 7317 C CA . GLU C 1 376 ? -29.754 -20.154 48.919 1.00 33.33 376 GLU A CA 1
ATOM 7318 C C . GLU C 1 376 ? -29.739 -19.364 50.226 1.00 31.98 376 GLU A C 1
ATOM 7319 O O . GLU C 1 376 ? -29.083 -19.771 51.192 1.00 31.50 376 GLU A O 1
ATOM 7325 N N . ASP C 1 377 ? -30.481 -18.256 50.257 1.00 31.35 377 ASP A N 1
ATOM 7326 C CA . ASP C 1 377 ? -30.420 -17.268 51.369 1.00 30.22 377 ASP A CA 1
ATOM 7327 C C . ASP C 1 377 ? -30.905 -17.800 52.706 1.00 29.79 377 ASP A C 1
ATOM 7328 O O . ASP C 1 377 ? -31.974 -18.395 52.776 1.00 30.86 377 ASP A O 1
ATOM 7333 N N . VAL C 1 378 ? -30.140 -17.526 53.761 1.00 28.37 378 VAL A N 1
ATOM 7334 C CA . VAL C 1 378 ? -30.535 -17.826 55.143 1.00 28.27 378 VAL A CA 1
ATOM 7335 C C . VAL C 1 378 ? -30.146 -16.614 56.000 1.00 27.20 378 VAL A C 1
ATOM 7336 O O . VAL C 1 378 ? -29.012 -16.132 55.910 1.00 26.29 378 VAL A O 1
ATOM 7340 N N . VAL C 1 379 ? -31.076 -16.144 56.833 1.00 27.03 379 VAL A N 1
ATOM 7341 C CA . VAL C 1 379 ? -30.805 -15.068 57.777 1.00 26.18 379 VAL A CA 1
ATOM 7342 C C . VAL C 1 379 ? -29.757 -15.575 58.759 1.00 25.39 379 VAL A C 1
ATOM 7343 O O . VAL C 1 379 ? -29.779 -16.732 59.109 1.00 25.84 379 VAL A O 1
ATOM 7347 N N . VAL C 1 380 ? -28.823 -14.713 59.156 1.00 24.46 380 VAL A N 1
ATOM 7348 C CA . VAL C 1 380 ? -27.887 -15.017 60.232 1.00 23.95 380 VAL A CA 1
ATOM 7349 C C . VAL C 1 380 ? -28.551 -14.546 61.519 1.00 23.70 380 VAL A C 1
ATOM 7350 O O . VAL C 1 380 ? -28.673 -13.339 61.709 1.00 23.42 380 VAL A O 1
ATOM 7354 N N . PRO C 1 381 ? -28.980 -15.481 62.398 1.00 23.81 381 PRO A N 1
ATOM 7355 C CA . PRO C 1 381 ? -29.707 -15.068 63.600 1.00 23.83 381 PRO A CA 1
ATOM 7356 C C . PRO C 1 381 ? -28.944 -14.064 64.468 1.00 22.79 381 PRO A C 1
ATOM 7357 O O . PRO C 1 381 ? -27.784 -14.299 64.819 1.00 22.24 381 PRO A O 1
ATOM 7361 N N . GLY C 1 382 ? -29.594 -12.938 64.767 1.00 22.52 382 GLY A N 1
ATOM 7362 C CA . GLY C 1 382 ? -29.069 -11.934 65.679 1.00 21.80 382 GLY A CA 1
ATOM 7363 C C . GLY C 1 382 ? -28.107 -10.898 65.104 1.00 20.61 382 GLY A C 1
ATOM 7364 O O . GLY C 1 382 ? -27.633 -10.020 65.848 1.00 20.20 382 GLY A O 1
ATOM 7365 N N . LEU C 1 383 ? -27.795 -10.992 63.808 1.00 19.92 383 LEU A N 1
ATOM 7366 C CA . LEU C 1 383 ? -26.908 -10.035 63.161 1.00 18.91 383 LEU A CA 1
ATOM 7367 C C . LEU C 1 383 ? -27.686 -9.141 62.221 1.00 18.92 383 LEU A C 1
ATOM 7368 O O . LEU C 1 383 ? -28.592 -9.581 61.548 1.00 19.61 383 LEU A O 1
ATOM 7373 N N . PHE C 1 384 ? -27.329 -7.871 62.209 1.00 18.52 384 PHE A N 1
ATOM 7374 C CA . PHE C 1 384 ? -27.920 -6.879 61.321 1.00 18.61 384 PHE A CA 1
ATOM 7375 C C . PHE C 1 384 ? -26.819 -5.953 60.832 1.00 17.78 384 PHE A C 1
ATOM 7376 O O . PHE C 1 384 ? -25.810 -5.788 61.500 1.00 17.21 384 PHE A O 1
ATOM 7384 N N . ALA C 1 385 ? -27.025 -5.352 59.666 1.00 17.80 385 ALA A N 1
ATOM 7385 C CA . ALA C 1 385 ? -26.099 -4.363 59.138 1.00 17.34 385 ALA A CA 1
ATOM 7386 C C . ALA C 1 385 ? -26.887 -3.237 58.471 1.00 17.77 385 ALA A C 1
ATOM 7387 O O . ALA C 1 385 ? -27.896 -3.492 57.779 1.00 18.51 385 ALA A O 1
ATOM 7389 N N . VAL C 1 386 ? -26.434 -2.009 58.713 1.00 17.36 386 VAL A N 1
ATOM 7390 C CA . VAL C 1 386 ? -27.002 -0.804 58.103 1.00 17.80 386 VAL A CA 1
ATOM 7391 C C . VAL C 1 386 ? -25.892 0.195 57.720 1.00 17.28 386 VAL A C 1
ATOM 7392 O O . VAL C 1 386 ? -24.890 0.309 58.420 1.00 16.60 386 VAL A O 1
ATOM 7396 N N . GLY C 1 387 ? -26.081 0.884 56.589 1.00 17.57 387 GLY A N 1
ATOM 7397 C CA . GLY C 1 387 ? -25.187 1.954 56.159 1.00 17.33 387 GLY A CA 1
ATOM 7398 C C . GLY C 1 387 ? -24.181 1.458 55.159 1.00 16.91 387 GLY A C 1
ATOM 7399 O O . GLY C 1 387 ? -24.463 0.499 54.447 1.00 17.20 387 GLY A O 1
ATOM 7400 N N . GLU C 1 388 ? -23.001 2.080 55.129 1.00 16.53 388 GLU A N 1
ATOM 7401 C CA . GLU C 1 388 ? -21.966 1.743 54.130 1.00 16.34 388 GLU A CA 1
ATOM 7402 C C . GLU C 1 388 ? -21.393 0.330 54.305 1.00 16.47 388 GLU A C 1
ATOM 7403 O O . GLU C 1 388 ? -20.945 -0.272 53.336 1.00 16.30 388 GLU A O 1
ATOM 7409 N N . ILE C 1 389 ? -21.420 -0.184 55.532 1.00 16.93 389 ILE A N 1
ATOM 7410 C CA . ILE C 1 389 ? -21.047 -1.566 55.849 1.00 17.06 389 ILE A CA 1
ATOM 7411 C C . ILE C 1 389 ? -21.950 -2.611 55.171 1.00 18.00 389 ILE A C 1
ATOM 7412 O O . ILE C 1 389 ? -21.524 -3.735 54.944 1.00 18.02 389 ILE A O 1
ATOM 7417 N N . ALA C 1 390 ? -23.199 -2.250 54.886 1.00 18.95 390 ALA A N 1
ATOM 7418 C CA . ALA C 1 390 ? -24.170 -3.198 54.353 1.00 19.56 390 ALA A CA 1
ATOM 7419 C C . ALA C 1 390 ? -24.098 -3.234 52.844 1.00 19.94 390 ALA A C 1
ATOM 7420 O O . ALA C 1 390 ? -23.676 -2.267 52.192 1.00 19.64 390 ALA A O 1
ATOM 7422 N N . CYS C 1 391 ? -24.494 -4.367 52.293 1.00 20.68 391 CYS A N 1
ATOM 7423 C CA . CYS C 1 391 ? -24.716 -4.496 50.863 1.00 21.31 391 CYS A CA 1
ATOM 7424 C C . CYS C 1 391 ? -26.166 -4.952 50.706 1.00 22.81 391 CYS A C 1
ATOM 7425 O O . CYS C 1 391 ? -26.469 -6.135 50.588 1.00 23.36 391 CYS A O 1
ATOM 7428 N N . VAL C 1 392 ? -27.069 -3.978 50.724 1.00 23.98 392 VAL A N 1
ATOM 7429 C CA . VAL C 1 392 ? -28.493 -4.243 50.506 1.00 25.35 392 VAL A CA 1
ATOM 7430 C C . VAL C 1 392 ? -28.675 -4.452 49.005 1.00 26.57 392 VAL A C 1
ATOM 7431 O O . VAL C 1 392 ? -29.631 -5.096 48.574 1.00 27.61 392 VAL A O 1
ATOM 7435 N N . SER C 1 393 ? -27.587 -4.120 48.297 1.00 26.38 393 SER A N 1
ATOM 7436 C CA . SER C 1 393 ? -27.458 -3.183 47.189 1.00 26.30 393 SER A CA 1
ATOM 7437 C C . SER C 1 393 ? -28.618 -2.300 46.693 1.00 27.07 393 SER A C 1
ATOM 7438 O O . SER C 1 393 ? -29.426 -2.686 45.834 1.00 27.72 393 SER A O 1
ATOM 7441 N N . VAL C 1 394 ? -28.660 -1.104 47.261 1.00 26.65 394 VAL A N 1
ATOM 7442 C CA . VAL C 1 394 ? -29.301 0.009 46.602 1.00 27.59 394 VAL A CA 1
ATOM 7443 C C . VAL C 1 394 ? -28.313 0.636 45.614 1.00 27.05 394 VAL A C 1
ATOM 7444 O O . VAL C 1 394 ? -28.752 1.262 44.657 1.00 27.89 394 VAL A O 1
ATOM 7448 N N . HIS C 1 395 ? -27.003 0.425 45.808 1.00 25.85 395 HIS A N 1
ATOM 7449 C CA . HIS C 1 395 ? -25.959 1.046 44.948 1.00 25.50 395 HIS A CA 1
ATOM 7450 C C . HIS C 1 395 ? -25.411 0.167 43.832 1.00 25.29 395 HIS A C 1
ATOM 7451 O O . HIS C 1 395 ? -25.006 0.683 42.796 1.00 25.20 395 HIS A O 1
ATOM 7458 N N . GLY C 1 396 ? -25.360 -1.141 44.072 1.00 24.99 396 GLY A N 1
ATOM 7459 C CA . GLY C 1 396 ? -24.880 -2.090 43.091 1.00 25.39 396 GLY A CA 1
ATOM 7460 C C . GLY C 1 396 ? -23.441 -1.814 42.710 1.00 24.97 396 GLY A C 1
ATOM 7461 O O . GLY C 1 396 ? -22.572 -1.770 43.573 1.00 24.74 396 GLY A O 1
ATOM 7462 N N . ALA C 1 397 ? -23.202 -1.600 41.421 1.00 25.52 397 ALA A N 1
ATOM 7463 C CA . ALA C 1 397 ? -21.850 -1.371 40.890 1.00 25.22 397 ALA A CA 1
ATOM 7464 C C . ALA C 1 397 ? -21.442 0.107 40.900 1.00 25.12 397 ALA A C 1
ATOM 7465 O O . ALA C 1 397 ? -20.302 0.424 40.547 1.00 24.05 397 ALA A O 1
ATOM 7467 N N . ASN C 1 398 ? -22.355 0.998 41.304 1.00 25.95 398 ASN A N 1
ATOM 7468 C CA . ASN C 1 398 ? -22.051 2.426 41.395 1.00 26.63 398 ASN A CA 1
ATOM 7469 C C . ASN C 1 398 ? -23.059 3.266 42.164 1.00 27.77 398 ASN A C 1
ATOM 7470 O O . ASN C 1 398 ? -24.156 3.549 41.678 1.00 28.75 398 ASN A O 1
ATOM 7475 N N . ARG C 1 399 ? -22.640 3.655 43.365 1.00 28.30 399 ARG A N 1
ATOM 7476 C CA . ARG C 1 399 ? -23.272 4.679 44.207 1.00 29.71 399 ARG A CA 1
ATOM 7477 C C . ARG C 1 399 ? -23.476 6.044 43.503 1.00 30.34 399 ARG A C 1
ATOM 7478 O O . ARG C 1 399 ? -22.514 6.658 43.055 1.00 29.82 399 ARG A O 1
ATOM 7486 N N . LEU C 1 400 ? -24.722 6.517 43.459 1.00 31.50 400 LEU A N 1
ATOM 7487 C CA . LEU C 1 400 ? -25.053 7.862 42.948 1.00 32.92 400 LEU A CA 1
ATOM 7488 C C . LEU C 1 400 ? -24.994 8.918 44.053 1.00 33.01 400 LEU A C 1
ATOM 7489 O O . LEU C 1 400 ? -25.035 8.601 45.242 1.00 33.73 400 LEU A O 1
ATOM 7494 N N . GLY C 1 401 ? -24.907 10.178 43.648 1.00 33.40 401 GLY A N 1
ATOM 7495 C CA . GLY C 1 401 ? -24.810 11.290 44.582 1.00 33.17 401 GLY A CA 1
ATOM 7496 C C . GLY C 1 401 ? -26.067 11.429 45.413 1.00 33.19 401 GLY A C 1
ATOM 7497 O O . GLY C 1 401 ? -27.179 11.413 44.876 1.00 34.45 401 GLY A O 1
ATOM 7498 N N . GLY C 1 402 ? -25.895 11.557 46.724 1.00 31.98 402 GLY A N 1
ATOM 7499 C CA . GLY C 1 402 ? -27.023 11.704 47.645 1.00 31.76 402 GLY A CA 1
ATOM 7500 C C . GLY C 1 402 ? -27.495 10.393 48.253 1.00 30.70 402 GLY A C 1
ATOM 7501 O O . GLY C 1 402 ? -28.000 10.388 49.372 1.00 30.29 402 GLY A O 1
ATOM 7502 N N . ASN C 1 403 ? -27.327 9.283 47.533 1.00 29.84 403 ASN A N 1
ATOM 7503 C CA . ASN C 1 403 ? -27.906 7.993 47.944 1.00 29.31 403 ASN A CA 1
ATOM 7504 C C . ASN C 1 403 ? -27.189 7.347 49.130 1.00 28.34 403 ASN A C 1
ATOM 7505 O O . ASN C 1 403 ? -27.805 6.610 49.895 1.00 27.45 403 ASN A O 1
ATOM 7510 N N . SER C 1 404 ? -25.897 7.635 49.275 1.00 27.95 404 SER A N 1
ATOM 7511 C CA . SER C 1 404 ? -25.122 7.147 50.406 1.00 27.52 404 SER A CA 1
ATOM 7512 C C . SER C 1 404 ? -25.518 7.808 51.724 1.00 27.61 404 SER A C 1
ATOM 7513 O O . SER C 1 404 ? -25.170 7.281 52.765 1.00 28.17 404 SER A O 1
ATOM 7516 N N . LEU C 1 405 ? -26.213 8.949 51.691 1.00 28.07 405 LEU A N 1
ATOM 7517 C CA . LEU C 1 405 ? -26.836 9.504 52.902 1.00 28.35 405 LEU A CA 1
ATOM 7518 C C . LEU C 1 405 ? -28.246 8.977 53.092 1.00 28.67 405 LEU A C 1
ATOM 7519 O O . LEU C 1 405 ? -28.669 8.735 54.218 1.00 28.71 405 LEU A O 1
ATOM 7524 N N . LEU C 1 406 ? -28.986 8.851 51.995 1.00 28.92 406 LEU A N 1
ATOM 7525 C CA . LEU C 1 406 ? -30.384 8.435 52.051 1.00 29.46 406 LEU A CA 1
ATOM 7526 C C . LEU C 1 406 ? -30.555 6.996 52.552 1.00 28.63 406 LEU A C 1
ATOM 7527 O O . LEU C 1 406 ? -31.480 6.718 53.307 1.00 28.90 406 LEU A O 1
ATOM 7532 N N . ASP C 1 407 ? -29.671 6.087 52.143 1.00 27.52 407 ASP A N 1
ATOM 7533 C CA . ASP C 1 407 ? -29.736 4.706 52.652 1.00 26.84 407 ASP A CA 1
ATOM 7534 C C . ASP C 1 407 ? -29.553 4.657 54.171 1.00 25.86 407 ASP A C 1
ATOM 7535 O O . ASP C 1 407 ? -30.301 3.943 54.843 1.00 26.01 407 ASP A O 1
ATOM 7540 N N . LEU C 1 408 ? -28.616 5.463 54.694 1.00 24.80 408 LEU A N 1
ATOM 7541 C CA . LEU C 1 408 ? -28.361 5.577 56.141 1.00 24.37 408 LEU A CA 1
ATOM 7542 C C . LEU C 1 408 ? -29.632 5.833 56.922 1.00 25.11 408 LEU A C 1
ATOM 7543 O O . LEU C 1 408 ? -29.902 5.145 57.906 1.00 24.84 408 LEU A O 1
ATOM 7548 N N . VAL C 1 409 ? -30.392 6.835 56.475 1.00 25.81 409 VAL A N 1
ATOM 7549 C CA . VAL C 1 409 ? -31.638 7.219 57.132 1.00 26.98 409 VAL A CA 1
ATOM 7550 C C . VAL C 1 409 ? -32.754 6.186 56.898 1.00 27.63 409 VAL A C 1
ATOM 7551 O O . VAL C 1 409 ? -33.516 5.894 57.819 1.00 28.16 409 VAL A O 1
ATOM 7555 N N . VAL C 1 410 ? -32.864 5.651 55.684 1.00 27.35 410 VAL A N 1
ATOM 7556 C CA . VAL C 1 410 ? -33.950 4.714 55.366 1.00 27.99 410 VAL A CA 1
ATOM 7557 C C . VAL C 1 410 ? -33.727 3.321 55.981 1.00 27.29 410 VAL A C 1
ATOM 7558 O O . VAL C 1 410 ? -34.639 2.768 56.576 1.00 27.70 410 VAL A O 1
ATOM 7562 N N . PHE C 1 411 ? -32.523 2.775 55.840 1.00 26.31 411 PHE A N 1
ATOM 7563 C CA . PHE C 1 411 ? -32.225 1.402 56.299 1.00 25.71 411 PHE A CA 1
ATOM 7564 C C . PHE C 1 411 ? -31.833 1.316 57.775 1.00 25.38 411 PHE A C 1
ATOM 7565 O O . PHE C 1 411 ? -32.074 0.300 58.425 1.00 25.32 411 PHE A O 1
ATOM 7573 N N . GLY C 1 412 ? -31.267 2.391 58.316 1.00 25.48 412 GLY A N 1
ATOM 7574 C CA . GLY C 1 412 ? -31.105 2.520 59.767 1.00 25.70 412 GLY A CA 1
ATOM 7575 C C . GLY C 1 412 ? -32.461 2.494 60.447 1.00 26.89 412 GLY A C 1
ATOM 7576 O O . GLY C 1 412 ? -32.703 1.700 61.353 1.00 27.11 412 GLY A O 1
ATOM 7577 N N . ARG C 1 413 ? -33.357 3.349 59.973 1.00 28.13 413 ARG A N 1
ATOM 7578 C CA . ARG C 1 413 ? -34.743 3.385 60.451 1.00 29.68 413 ARG A CA 1
ATOM 7579 C C . ARG C 1 413 ? -35.438 2.046 60.235 1.00 30.10 413 ARG A C 1
ATOM 7580 O O . ARG C 1 413 ? -36.143 1.582 61.124 1.00 30.91 413 ARG A O 1
ATOM 7588 N N . ALA C 1 414 ? -35.233 1.442 59.062 1.00 29.94 414 ALA A N 1
ATOM 7589 C CA . ALA C 1 414 ? -35.872 0.160 58.704 1.00 30.70 414 ALA A CA 1
ATOM 7590 C C . ALA C 1 414 ? -35.461 -0.963 59.645 1.00 30.72 414 ALA A C 1
ATOM 7591 O O . ALA C 1 414 ? -36.305 -1.770 60.063 1.00 31.43 414 ALA A O 1
ATOM 7593 N N . ALA C 1 415 ? -34.169 -1.004 59.970 1.00 29.99 415 ALA A N 1
ATOM 7594 C CA . ALA C 1 415 ? -33.645 -1.967 60.923 1.00 30.11 415 ALA A CA 1
ATOM 7595 C C . ALA C 1 415 ? -34.256 -1.776 62.315 1.00 31.25 415 ALA A C 1
ATOM 7596 O O . ALA C 1 415 ? -34.466 -2.745 63.020 1.00 31.00 415 ALA A O 1
ATOM 7598 N N . GLY C 1 416 ? -34.537 -0.530 62.690 1.00 32.33 416 GLY A N 1
ATOM 7599 C CA . GLY C 1 416 ? -35.278 -0.235 63.916 1.00 33.63 416 GLY A CA 1
ATOM 7600 C C . GLY C 1 416 ? -36.728 -0.689 63.874 1.00 35.40 416 GLY A C 1
ATOM 7601 O O . GLY C 1 416 ? -37.197 -1.331 64.797 1.00 35.84 416 GLY A O 1
ATOM 7602 N N . LEU C 1 417 ? -37.436 -0.373 62.796 1.00 36.94 417 LEU A N 1
ATOM 7603 C CA . LEU C 1 417 ? -38.876 -0.685 62.692 1.00 39.22 417 LEU A CA 1
ATOM 7604 C C . LEU C 1 417 ? -39.203 -2.171 62.580 1.00 40.35 417 LEU A C 1
ATOM 7605 O O . LEU C 1 417 ? -40.323 -2.570 62.894 1.00 41.41 417 LEU A O 1
ATOM 7610 N N . HIS C 1 418 ? -38.247 -2.967 62.102 1.00 40.69 418 HIS A N 1
ATOM 7611 C CA . HIS C 1 418 ? -38.426 -4.411 61.944 1.00 41.62 418 HIS A CA 1
ATOM 7612 C C . HIS C 1 418 ? -37.731 -5.229 63.042 1.00 41.38 418 HIS A C 1
ATOM 7613 O O . HIS C 1 418 ? -37.837 -6.458 63.043 1.00 40.68 418 HIS A O 1
ATOM 7620 N N . LEU C 1 419 ? -37.049 -4.559 63.976 1.00 41.41 419 LEU A N 1
ATOM 7621 C CA . LEU C 1 419 ? -36.198 -5.249 64.949 1.00 41.50 419 LEU A CA 1
ATOM 7622 C C . LEU C 1 419 ? -36.996 -6.165 65.852 1.00 42.93 419 LEU A C 1
ATOM 7623 O O . LEU C 1 419 ? -36.648 -7.326 66.011 1.00 43.44 419 LEU A O 1
ATOM 7628 N N . GLN C 1 420 ? -38.053 -5.633 66.449 1.00 44.74 420 GLN A N 1
ATOM 7629 C CA . GLN C 1 420 ? -38.893 -6.413 67.355 1.00 46.52 420 GLN A CA 1
ATOM 7630 C C . GLN C 1 420 ? -39.459 -7.662 66.672 1.00 46.77 420 GLN A C 1
ATOM 7631 O O . GLN C 1 420 ? -39.556 -8.718 67.291 1.00 47.15 420 GLN A O 1
ATOM 7637 N N . GLU C 1 421 ? -39.779 -7.541 65.387 1.00 46.83 421 GLU A N 1
ATOM 7638 C CA . GLU C 1 421 ? -40.234 -8.673 64.582 1.00 47.48 421 GLU A CA 1
ATOM 7639 C C . GLU C 1 421 ? -39.081 -9.651 64.356 1.00 46.61 421 GLU A C 1
ATOM 7640 O O . GLU C 1 421 ? -39.238 -10.847 64.568 1.00 47.08 421 GLU A O 1
ATOM 7646 N N . SER C 1 422 ? -37.924 -9.130 63.940 1.00 45.74 422 SER A N 1
ATOM 7647 C CA . SER C 1 422 ? -36.721 -9.945 63.682 1.00 44.69 422 SER A CA 1
ATOM 7648 C C . SER C 1 422 ? -36.298 -10.794 64.873 1.00 45.24 422 SER A C 1
ATOM 7649 O O . SER C 1 422 ? -35.831 -11.913 64.694 1.00 45.04 422 SER A O 1
ATOM 7652 N N . ILE C 1 423 ? -36.435 -10.242 66.077 1.00 46.78 423 ILE A N 1
ATOM 7653 C CA . ILE C 1 423 ? -36.167 -10.982 67.312 1.00 48.09 423 ILE A CA 1
ATOM 7654 C C . ILE C 1 423 ? -37.193 -12.108 67.510 1.00 49.77 423 ILE A C 1
ATOM 7655 O O . ILE C 1 423 ? -36.816 -13.201 67.927 1.00 50.26 423 ILE A O 1
ATOM 7660 N N . ALA C 1 424 ? -38.465 -11.848 67.201 1.00 50.96 424 ALA A N 1
ATOM 7661 C CA . ALA C 1 424 ? -39.515 -12.885 67.269 1.00 52.62 424 ALA A CA 1
ATOM 7662 C C . ALA C 1 424 ? -39.302 -14.026 66.257 1.00 52.55 424 ALA A C 1
ATOM 7663 O O . ALA C 1 424 ? -39.502 -15.193 66.603 1.00 53.45 424 ALA A O 1
ATOM 7665 N N . GLU C 1 425 ? -38.889 -13.684 65.030 1.00 51.67 425 GLU A N 1
ATOM 7666 C CA . GLU C 1 425 ? -38.632 -14.664 63.944 1.00 51.45 425 GLU A CA 1
ATOM 7667 C C . GLU C 1 425 ? -37.460 -15.599 64.265 1.00 49.90 425 GLU A C 1
ATOM 7668 O O . GLU C 1 425 ? -37.557 -16.808 64.063 1.00 51.00 425 GLU A O 1
ATOM 7674 N N . GLN C 1 426 ? -36.353 -15.030 64.738 1.00 47.90 426 GLN A N 1
ATOM 7675 C CA . GLN C 1 426 ? -35.152 -15.817 65.072 1.00 46.73 426 GLN A CA 1
ATOM 7676 C C . GLN C 1 426 ? -35.302 -16.601 66.395 1.00 46.56 426 GLN A C 1
ATOM 7677 O O . GLN C 1 426 ? -34.539 -17.531 66.658 1.00 45.41 426 GLN A O 1
ATOM 7683 N N . GLY C 1 427 ? -36.269 -16.200 67.221 1.00 46.88 427 GLY A N 1
ATOM 7684 C CA . GLY C 1 427 ? -36.589 -16.892 68.461 1.00 47.74 427 GLY A CA 1
ATOM 7685 C C . GLY C 1 427 ? -35.662 -16.509 69.597 1.00 47.29 427 GLY A C 1
ATOM 7686 O O . GLY C 1 427 ? -34.814 -15.622 69.454 1.00 45.96 427 GLY A O 1
ATOM 7687 N N . ALA C 1 428 ? -35.841 -17.173 70.738 1.00 48.15 428 ALA A N 1
ATOM 7688 C CA . ALA C 1 428 ? -34.902 -17.061 71.854 1.00 47.60 428 ALA A CA 1
ATOM 7689 C C . ALA C 1 428 ? -33.548 -17.604 71.396 1.00 46.10 428 ALA A C 1
ATOM 7690 O O . ALA C 1 428 ? -33.479 -18.554 70.608 1.00 46.39 428 ALA A O 1
ATOM 7692 N N . LEU C 1 429 ? -32.482 -16.972 71.870 1.00 44.34 429 LEU A N 1
ATOM 7693 C CA . LEU C 1 429 ? -31.119 -17.336 71.494 1.00 42.46 429 LEU A CA 1
ATOM 7694 C C . LEU C 1 429 ? -30.439 -17.926 72.707 1.00 41.86 429 LEU A C 1
ATOM 7695 O O . LEU C 1 429 ? -30.590 -17.411 73.815 1.00 41.92 429 LEU A O 1
ATOM 7700 N N . ARG C 1 430 ? -29.696 -19.009 72.497 1.00 40.86 430 ARG A N 1
ATOM 7701 C CA . ARG C 1 430 ? -28.962 -19.655 73.582 1.00 40.43 430 ARG A CA 1
ATOM 7702 C C . ARG C 1 430 ? -27.833 -18.740 74.049 1.00 38.15 430 ARG A C 1
ATOM 7703 O O . ARG C 1 430 ? -27.246 -18.013 73.245 1.00 35.54 430 ARG A O 1
ATOM 7711 N N . ASP C 1 431 ? -27.552 -18.775 75.352 1.00 37.51 431 ASP A N 1
ATOM 7712 C CA . ASP C 1 431 ? -26.476 -17.969 75.925 1.00 36.27 431 ASP A CA 1
ATOM 7713 C C . ASP C 1 431 ? -25.127 -18.365 75.346 1.00 34.91 431 ASP A C 1
ATOM 7714 O O . ASP C 1 431 ? -24.900 -19.530 75.039 1.00 34.70 431 ASP A O 1
ATOM 7719 N N . ALA C 1 432 ? -24.252 -17.378 75.173 1.00 33.34 432 ALA A N 1
ATOM 7720 C CA . ALA C 1 432 ? -22.840 -17.651 74.947 1.00 32.80 432 ALA A CA 1
ATOM 7721 C C . ALA C 1 432 ? -22.274 -18.333 76.187 1.00 33.37 432 ALA A C 1
ATOM 7722 O O . ALA C 1 432 ? -22.651 -17.985 77.303 1.00 33.82 432 ALA A O 1
ATOM 7724 N N . SER C 1 433 ? -21.381 -19.298 75.989 1.00 33.32 433 SER A N 1
ATOM 7725 C CA . SER C 1 433 ? -20.575 -19.865 77.087 1.00 33.86 433 SER A CA 1
ATOM 7726 C C . SER C 1 433 ? -19.383 -18.935 77.396 1.00 33.14 433 SER A C 1
ATOM 7727 O O . SER C 1 433 ? -19.248 -17.873 76.785 1.00 32.22 433 SER A O 1
ATOM 7730 N N . GLU C 1 434 ? -18.521 -19.344 78.329 1.00 33.63 434 GLU A N 1
ATOM 7731 C CA . GLU C 1 434 ? -17.257 -18.641 78.600 1.00 33.27 434 GLU A CA 1
ATOM 7732 C C . GLU C 1 434 ? -16.311 -18.754 77.427 1.00 32.19 434 GLU A C 1
ATOM 7733 O O . GLU C 1 434 ? -15.644 -17.784 77.077 1.00 31.17 434 GLU A O 1
ATOM 7739 N N . SER C 1 435 ? -16.247 -19.944 76.838 1.00 32.11 435 SER A N 1
ATOM 7740 C CA . SER C 1 435 ? -15.349 -20.202 75.712 1.00 31.54 435 SER A CA 1
ATOM 7741 C C . SER C 1 435 ? -15.774 -19.496 74.431 1.00 30.06 435 SER A C 1
ATOM 7742 O O . SER C 1 435 ? -14.918 -19.187 73.606 1.00 29.44 435 SER A O 1
ATOM 7745 N N . ASP C 1 436 ? -17.080 -19.273 74.262 1.00 29.45 436 ASP A N 1
ATOM 7746 C CA . ASP C 1 436 ? -17.603 -18.462 73.159 1.00 28.55 436 ASP A CA 1
ATOM 7747 C C . ASP C 1 436 ? -17.113 -17.012 73.242 1.00 27.99 436 ASP A C 1
ATOM 7748 O O . ASP C 1 436 ? -16.639 -16.454 72.256 1.00 27.38 436 ASP A O 1
ATOM 7753 N N . VAL C 1 437 ? -17.257 -16.414 74.425 1.00 28.31 437 VAL A N 1
ATOM 7754 C CA . VAL C 1 437 ? -16.783 -15.057 74.682 1.00 27.57 437 VAL A CA 1
ATOM 7755 C C . VAL C 1 437 ? -15.262 -15.046 74.585 1.00 27.17 437 VAL A C 1
ATOM 7756 O O . VAL C 1 437 ? -14.701 -14.149 73.963 1.00 26.60 437 VAL A O 1
ATOM 7760 N N . GLU C 1 438 ? -14.601 -16.069 75.138 1.00 27.55 438 GLU A N 1
ATOM 7761 C CA . GLU C 1 438 ? -13.133 -16.153 75.047 1.00 27.44 438 GLU A CA 1
ATOM 7762 C C . GLU C 1 438 ? -12.645 -16.280 73.599 1.00 26.35 438 GLU A C 1
ATOM 7763 O O . GLU C 1 438 ? -11.624 -15.684 73.241 1.00 26.16 438 GLU A O 1
ATOM 7769 N N . ALA C 1 439 ? -13.406 -16.971 72.753 1.00 25.57 439 ALA A N 1
ATOM 7770 C CA . ALA C 1 439 ? -13.052 -17.086 71.331 1.00 24.66 439 ALA A CA 1
ATOM 7771 C C . ALA C 1 439 ? -12.973 -15.745 70.613 1.00 23.24 439 ALA A C 1
ATOM 7772 O O . ALA C 1 439 ? -12.082 -15.542 69.784 1.00 22.46 439 ALA A O 1
ATOM 7774 N N . SER C 1 440 ? -13.897 -14.837 70.941 1.00 22.73 440 SER A N 1
ATOM 7775 C CA . SER C 1 440 ? -13.886 -13.484 70.373 1.00 21.86 440 SER A CA 1
ATOM 7776 C C . SER C 1 440 ? -12.686 -12.649 70.792 1.00 21.51 440 SER A C 1
ATOM 7777 O O . SER C 1 440 ? -12.472 -11.585 70.211 1.00 21.28 440 SER A O 1
ATOM 7780 N N . LEU C 1 441 ? -11.920 -13.094 71.777 1.00 21.97 441 LEU A N 1
ATOM 7781 C CA . LEU C 1 441 ? -10.754 -12.346 72.251 1.00 22.20 441 LEU A CA 1
ATOM 7782 C C . LEU C 1 441 ? -9.430 -12.953 71.829 1.00 22.34 441 LEU A C 1
ATOM 7783 O O . LEU C 1 441 ? -8.373 -12.449 72.232 1.00 22.34 441 LEU A O 1
ATOM 7788 N N . ASP C 1 442 ? -9.466 -14.021 71.028 1.00 22.26 442 ASP A N 1
ATOM 7789 C CA . ASP C 1 442 ? -8.233 -14.674 70.615 1.00 22.68 442 ASP A CA 1
ATOM 7790 C C . ASP C 1 442 ? -7.296 -13.729 69.855 1.00 21.85 442 ASP A C 1
ATOM 7791 O O . ASP C 1 442 ? -6.081 -13.764 70.025 1.00 22.38 442 ASP A O 1
ATOM 7796 N N . ARG C 1 443 ? -7.883 -12.887 69.020 1.00 20.60 443 ARG A N 1
ATOM 7797 C CA . ARG C 1 443 ? -7.143 -11.983 68.173 1.00 19.74 443 ARG A CA 1
ATOM 7798 C C . ARG C 1 443 ? -6.468 -10.871 69.009 1.00 19.48 443 ARG A C 1
ATOM 7799 O O . ARG C 1 443 ? -5.276 -10.588 68.855 1.00 19.31 443 ARG A O 1
ATOM 7807 N N . LEU C 1 444 ? -7.253 -10.263 69.894 1.00 19.14 444 LEU A N 1
ATOM 7808 C CA . LEU C 1 444 ? -6.749 -9.360 70.919 1.00 19.20 444 LEU A CA 1
ATOM 7809 C C . LEU C 1 444 ? -5.613 -9.996 71.725 1.00 19.84 444 LEU A C 1
ATOM 7810 O O . LEU C 1 444 ? -4.571 -9.352 71.973 1.00 20.00 444 LEU A O 1
ATOM 7815 N N . ASN C 1 445 ? -5.830 -11.240 72.152 1.00 19.97 445 ASN A N 1
ATOM 7816 C CA . ASN C 1 445 ? -4.854 -11.935 72.985 1.00 20.76 445 ASN A CA 1
ATOM 7817 C C . ASN C 1 445 ? -3.519 -12.119 72.281 1.00 21.12 445 ASN A C 1
ATOM 7818 O O . ASN C 1 445 ? -2.467 -11.832 72.873 1.00 21.57 445 ASN A O 1
ATOM 7823 N N . ARG C 1 446 ? -3.560 -12.538 71.012 1.00 20.95 446 ARG A N 1
ATOM 7824 C CA . ARG C 1 446 ? -2.339 -12.716 70.238 1.00 21.36 446 ARG A CA 1
ATOM 7825 C C . ARG C 1 446 ? -1.486 -11.441 70.237 1.00 21.45 446 ARG A C 1
ATOM 7826 O O . ARG C 1 446 ? -0.275 -11.509 70.493 1.00 22.07 446 ARG A O 1
ATOM 7834 N N . TRP C 1 447 ? -2.130 -10.298 69.984 1.00 20.96 447 TRP A N 1
ATOM 7835 C CA . TRP C 1 447 ? -1.463 -8.989 69.960 1.00 21.18 447 TRP A CA 1
ATOM 7836 C C . TRP C 1 447 ? -0.826 -8.657 71.306 1.00 22.15 447 TRP A C 1
ATOM 7837 O O . TRP C 1 447 ? 0.322 -8.228 71.366 1.00 22.43 447 TRP A O 1
ATOM 7848 N N . ASN C 1 448 ? -1.579 -8.877 72.380 1.00 22.92 448 ASN A N 1
ATOM 7849 C CA . ASN C 1 448 ? -1.088 -8.608 73.736 1.00 24.05 448 ASN A CA 1
ATOM 7850 C C . ASN C 1 448 ? 0.023 -9.513 74.191 1.00 25.81 448 ASN A C 1
ATOM 7851 O O . ASN C 1 448 ? 0.720 -9.164 75.142 1.00 26.75 448 ASN A O 1
ATOM 7856 N N . ASN C 1 449 ? 0.190 -10.658 73.527 1.00 26.96 449 ASN A N 1
ATOM 7857 C CA . ASN C 1 449 ? 1.269 -11.611 73.824 1.00 28.76 449 ASN A CA 1
ATOM 7858 C C . ASN C 1 449 ? 2.430 -11.569 72.831 1.00 30.26 449 ASN A C 1
ATOM 7859 O O . ASN C 1 449 ? 3.426 -12.261 73.026 1.00 31.14 449 ASN A O 1
ATOM 7864 N N . ASN C 1 450 ? 2.316 -10.785 71.763 1.00 31.13 450 ASN A N 1
ATOM 7865 C CA . ASN C 1 450 ? 3.417 -10.655 70.827 1.00 33.07 450 ASN A CA 1
ATOM 7866 C C . ASN C 1 450 ? 4.132 -9.327 71.059 1.00 34.81 450 ASN A C 1
ATOM 7867 O O . ASN C 1 450 ? 3.542 -8.271 70.892 1.00 33.90 450 ASN A O 1
ATOM 7872 N N . ARG C 1 451 ? 5.401 -9.410 71.455 1.00 38.15 451 ARG A N 1
ATOM 7873 C CA . ARG C 1 451 ? 6.257 -8.243 71.681 1.00 40.44 451 ARG A CA 1
ATOM 7874 C C . ARG C 1 451 ? 7.509 -8.157 70.794 1.00 40.87 451 ARG A C 1
ATOM 7875 O O . ARG C 1 451 ? 8.052 -7.066 70.630 1.00 41.01 451 ARG A O 1
ATOM 7883 N N . ASN C 1 452 ? 7.962 -9.278 70.232 1.00 41.44 452 ASN A N 1
ATOM 7884 C CA . ASN C 1 452 ? 9.224 -9.341 69.480 1.00 42.60 452 ASN A CA 1
ATOM 7885 C C . ASN C 1 452 ? 9.058 -9.458 67.959 1.00 41.82 452 ASN A C 1
ATOM 7886 O O . ASN C 1 452 ? 10.034 -9.312 67.213 1.00 42.89 452 ASN A O 1
ATOM 7891 N N . GLY C 1 453 ? 7.842 -9.728 67.494 1.00 39.98 453 GLY A N 1
ATOM 7892 C CA . GLY C 1 453 ? 7.599 -9.960 66.085 1.00 38.86 453 GLY A CA 1
ATOM 7893 C C . GLY C 1 453 ? 7.776 -8.739 65.192 1.00 38.32 453 GLY A C 1
ATOM 7894 O O . GLY C 1 453 ? 8.498 -7.785 65.516 1.00 38.16 453 GLY A O 1
ATOM 7895 N N . GLU C 1 454 ? 7.085 -8.773 64.064 1.00 37.11 454 GLU A N 1
ATOM 7896 C CA . GLU C 1 454 ? 7.310 -7.826 62.970 1.00 37.23 454 GLU A CA 1
ATOM 7897 C C . GLU C 1 454 ? 6.589 -6.483 63.149 1.00 36.24 454 GLU A C 1
ATOM 7898 O O . GLU C 1 454 ? 5.518 -6.426 63.765 1.00 35.67 454 GLU A O 1
ATOM 7904 N N . ASP C 1 455 ? 7.168 -5.425 62.565 1.00 35.79 455 ASP A N 1
ATOM 7905 C CA . ASP C 1 455 ? 6.589 -4.077 62.591 1.00 34.43 455 ASP A CA 1
ATOM 7906 C C . ASP C 1 455 ? 5.302 -3.989 61.754 1.00 31.88 455 ASP A C 1
ATOM 7907 O O . ASP C 1 455 ? 5.366 -4.114 60.536 1.00 31.64 455 ASP A O 1
ATOM 7912 N N . PRO C 1 456 ? 4.138 -3.754 62.406 1.00 29.75 456 PRO A N 1
ATOM 7913 C CA . PRO C 1 456 ? 2.859 -3.727 61.673 1.00 27.76 456 PRO A CA 1
ATOM 7914 C C . PRO C 1 456 ? 2.669 -2.508 60.765 1.00 26.04 456 PRO A C 1
ATOM 7915 O O . PRO C 1 456 ? 1.855 -2.556 59.840 1.00 24.62 456 PRO A O 1
ATOM 7919 N N . VAL C 1 457 ? 3.420 -1.440 61.031 1.00 25.38 457 VAL A N 1
ATOM 7920 C CA . VAL C 1 457 ? 3.492 -0.278 60.130 1.00 24.64 457 VAL A CA 1
ATOM 7921 C C . VAL C 1 457 ? 3.931 -0.694 58.722 1.00 23.98 457 VAL A C 1
ATOM 7922 O O . VAL C 1 457 ? 3.332 -0.296 57.742 1.00 23.52 457 VAL A O 1
ATOM 7926 N N . ALA C 1 458 ? 4.999 -1.475 58.651 1.00 23.98 458 ALA A N 1
ATOM 7927 C CA . ALA C 1 458 ? 5.523 -2.011 57.396 1.00 23.83 458 ALA A CA 1
ATOM 7928 C C . ALA C 1 458 ? 4.505 -2.900 56.638 1.00 22.71 458 ALA A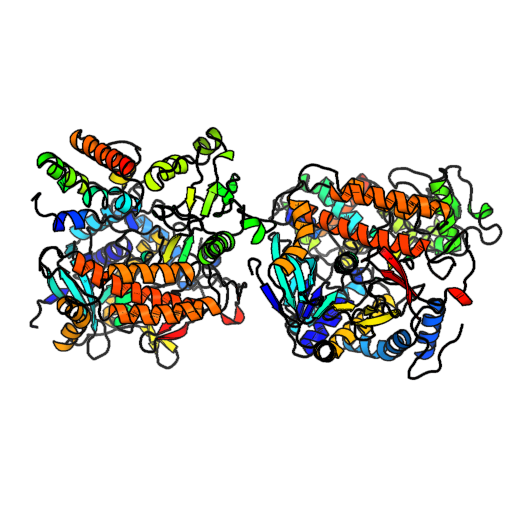 C 1
ATOM 7929 O O . ALA C 1 458 ? 4.355 -2.786 55.420 1.00 22.06 458 ALA A O 1
ATOM 7931 N N . ILE C 1 459 ? 3.802 -3.751 57.383 1.00 21.96 459 ILE A N 1
ATOM 7932 C CA . ILE C 1 459 ? 2.755 -4.611 56.841 1.00 21.32 459 ILE A CA 1
ATOM 7933 C C . ILE C 1 459 ? 1.636 -3.781 56.256 1.00 20.57 459 ILE A C 1
ATOM 7934 O O . ILE C 1 459 ? 1.192 -4.062 55.151 1.00 20.39 459 ILE A O 1
ATOM 7939 N N . ARG C 1 460 ? 1.188 -2.757 56.982 1.00 20.28 460 ARG A N 1
ATOM 7940 C CA . ARG C 1 460 ? 0.108 -1.894 56.510 1.00 19.83 460 ARG A CA 1
ATOM 7941 C C . ARG C 1 460 ? 0.501 -1.259 55.177 1.00 19.81 460 ARG A C 1
ATOM 7942 O O . ARG C 1 460 ? -0.295 -1.251 54.225 1.00 19.29 460 ARG A O 1
ATOM 7950 N N . LYS C 1 461 ? 1.731 -0.748 55.111 1.00 20.11 461 LYS A N 1
ATOM 7951 C CA . LYS C 1 461 ? 2.242 -0.136 53.888 1.00 20.26 461 LYS A CA 1
ATOM 7952 C C . LYS C 1 461 ? 2.320 -1.121 52.736 1.00 20.06 461 LYS A C 1
ATOM 7953 O O . LYS C 1 461 ? 1.902 -0.793 51.598 1.00 19.93 461 LYS A O 1
ATOM 7959 N N . ALA C 1 462 ? 2.857 -2.314 53.015 1.00 19.81 462 ALA A N 1
ATOM 7960 C CA . ALA C 1 462 ? 2.937 -3.376 52.001 1.00 19.76 462 ALA A CA 1
ATOM 7961 C C . ALA C 1 462 ? 1.543 -3.774 51.489 1.00 18.80 462 ALA A C 1
ATOM 7962 O O . ALA C 1 462 ? 1.345 -3.907 50.286 1.00 18.76 462 ALA A O 1
ATOM 7964 N N . LEU C 1 463 ? 0.589 -3.933 52.404 1.00 17.93 463 LEU A N 1
ATOM 7965 C CA . LEU C 1 463 ? -0.818 -4.199 52.058 1.00 17.31 463 LEU A CA 1
ATOM 7966 C C . LEU C 1 463 ? -1.440 -3.150 51.127 1.00 17.05 463 LEU A C 1
ATOM 7967 O O . LEU C 1 463 ? -2.004 -3.479 50.072 1.00 16.71 463 LEU A O 1
ATOM 7972 N N . GLN C 1 464 ? -1.347 -1.895 51.539 1.00 16.87 464 GLN A N 1
ATOM 7973 C CA . GLN C 1 464 ? -1.973 -0.802 50.793 1.00 16.80 464 GLN A CA 1
ATOM 7974 C C . GLN C 1 464 ? -1.371 -0.658 49.404 1.00 17.26 464 GLN A C 1
ATOM 7975 O O . GLN C 1 464 ? -2.088 -0.430 48.443 1.00 17.21 464 GLN A O 1
ATOM 7981 N N . GLU C 1 465 ? -0.059 -0.838 49.306 1.00 17.97 465 GLU A N 1
ATOM 7982 C CA . GLU C 1 465 ? 0.639 -0.861 48.018 1.00 18.70 465 GLU A CA 1
ATOM 7983 C C . GLU C 1 465 ? 0.110 -1.950 47.100 1.00 18.41 465 GLU A C 1
ATOM 7984 O O . GLU C 1 465 ? -0.232 -1.677 45.955 1.00 18.57 465 GLU A O 1
ATOM 7990 N N . CYS C 1 466 ? 0.031 -3.173 47.616 1.00 17.98 466 CYS A N 1
ATOM 7991 C CA . CYS C 1 466 ? -0.436 -4.324 46.831 1.00 17.88 466 CYS A CA 1
ATOM 7992 C C . CYS C 1 466 ? -1.848 -4.088 46.323 1.00 17.19 466 CYS A C 1
ATOM 7993 O O . CYS C 1 466 ? -2.144 -4.357 45.159 1.00 17.38 466 CYS A O 1
ATOM 7996 N N . MET C 1 467 ? -2.708 -3.541 47.182 1.00 16.33 467 MET A N 1
ATOM 7997 C CA . MET C 1 467 ? -4.103 -3.292 46.806 1.00 15.68 467 MET A CA 1
ATOM 7998 C C . MET C 1 467 ? -4.208 -2.176 45.755 1.00 15.73 467 MET A C 1
ATOM 7999 O O . MET C 1 467 ? -4.932 -2.309 44.776 1.00 15.83 467 MET A O 1
ATOM 8004 N N . GLN C 1 468 ? -3.452 -1.100 45.946 1.00 15.70 468 GLN A N 1
ATOM 8005 C CA . GLN C 1 468 ? -3.412 0.012 44.996 1.00 15.78 468 GLN A CA 1
ATOM 8006 C C . GLN C 1 468 ? -2.965 -0.432 43.584 1.00 16.31 468 GLN A C 1
ATOM 8007 O O . GLN C 1 468 ? -3.589 -0.077 42.586 1.00 16.47 468 GLN A O 1
ATOM 8013 N N . HIS C 1 469 ? -1.890 -1.213 43.529 1.00 16.58 469 HIS A N 1
ATOM 8014 C CA . HIS C 1 469 ? -1.297 -1.661 42.276 1.00 17.18 469 HIS A CA 1
ATOM 8015 C C . HIS C 1 469 ? -2.123 -2.700 41.512 1.00 17.16 469 HIS A C 1
ATOM 8016 O O . HIS C 1 469 ? -2.241 -2.622 40.284 1.00 17.65 469 HIS A O 1
ATOM 8023 N N . ASN C 1 470 ? -2.660 -3.670 42.237 1.00 16.58 470 ASN A N 1
ATOM 8024 C CA . ASN C 1 470 ? -3.259 -4.873 41.673 1.00 16.79 470 ASN A CA 1
ATOM 8025 C C . ASN C 1 470 ? -4.771 -4.987 41.817 1.00 16.17 470 ASN A C 1
ATOM 8026 O O . ASN C 1 470 ? -5.389 -5.751 41.088 1.00 16.47 470 ASN A O 1
ATOM 8031 N N . PHE C 1 471 ? -5.370 -4.248 42.745 1.00 15.48 471 PHE A N 1
ATOM 8032 C CA . PHE C 1 471 ? -6.777 -4.452 43.085 1.00 15.05 471 PHE A CA 1
ATOM 8033 C C . PHE C 1 471 ? -7.572 -3.157 43.182 1.00 14.83 471 PHE A C 1
ATOM 8034 O O . PHE C 1 471 ? -8.603 -3.107 43.842 1.00 14.44 471 PHE A O 1
ATOM 8042 N N . SER C 1 472 ? -7.109 -2.115 42.506 1.00 15.25 472 SER A N 1
ATOM 8043 C CA . SER C 1 472 ? -7.803 -0.834 42.545 1.00 15.21 472 SER A CA 1
ATOM 8044 C C . SER C 1 472 ? -8.382 -0.587 41.160 1.00 15.79 472 SER A C 1
ATOM 8045 O O . SER C 1 472 ? -9.348 -1.257 40.771 1.00 16.06 472 SER A O 1
ATOM 8048 N N . VAL C 1 473 ? -7.785 0.311 40.398 1.00 16.43 473 VAL A N 1
ATOM 8049 C CA . VAL C 1 473 ? -8.354 0.732 39.096 1.00 17.09 473 VAL A CA 1
ATOM 8050 C C . VAL C 1 473 ? -7.686 0.065 37.901 1.00 17.99 473 VAL A C 1
ATOM 8051 O O . VAL C 1 473 ? -8.160 0.212 36.777 1.00 18.60 473 VAL A O 1
ATOM 8055 N N . PHE C 1 474 ? -6.582 -0.643 38.150 1.00 18.38 474 PHE A N 1
ATOM 8056 C CA . PHE C 1 474 ? -5.993 -1.574 37.193 1.00 19.28 474 PHE A CA 1
ATOM 8057 C C . PHE C 1 474 ? -6.263 -3.011 37.659 1.00 19.44 474 PHE A C 1
ATOM 8058 O O . PHE C 1 474 ? -5.606 -3.508 38.586 1.00 19.50 474 PHE A O 1
ATOM 8066 N N . ARG C 1 475 ? -7.246 -3.664 37.039 1.00 19.91 475 ARG A N 1
ATOM 8067 C CA . ARG C 1 475 ? -7.584 -5.048 37.348 1.00 20.10 475 ARG A CA 1
ATOM 8068 C C . ARG C 1 475 ? -7.386 -5.882 36.082 1.00 21.03 475 ARG A C 1
ATOM 8069 O O . ARG C 1 475 ? -8.045 -5.656 35.081 1.00 21.57 475 ARG A O 1
ATOM 8077 N N . GLU C 1 476 ? -6.416 -6.795 36.141 1.00 21.40 476 GLU A N 1
ATOM 8078 C CA . GLU C 1 476 ? -6.050 -7.693 35.050 1.00 22.49 476 GLU A CA 1
ATOM 8079 C C . GLU C 1 476 ? -5.635 -9.026 35.695 1.00 22.59 476 GLU A C 1
ATOM 8080 O O . GLU C 1 476 ? -5.014 -9.023 36.775 1.00 21.83 476 GLU A O 1
ATOM 8086 N N . GLY C 1 477 ? -5.955 -10.139 35.017 1.00 23.27 477 GLY A N 1
ATOM 8087 C CA . GLY C 1 477 ? -5.872 -11.500 35.588 1.00 23.41 477 GLY A CA 1
ATOM 8088 C C . GLY C 1 477 ? -4.506 -11.947 36.076 1.00 23.77 477 GLY A C 1
ATOM 8089 O O . GLY C 1 477 ? -4.386 -12.454 37.185 1.00 23.35 477 GLY A O 1
ATOM 8090 N N . ASP C 1 478 ? -3.486 -11.794 35.232 1.00 24.77 478 ASP A N 1
ATOM 8091 C CA . ASP C 1 478 ? -2.089 -12.116 35.593 1.00 25.32 478 ASP A CA 1
ATOM 8092 C C . ASP C 1 478 ? -1.569 -11.288 36.754 1.00 24.15 478 ASP A C 1
ATOM 8093 O O . ASP C 1 478 ? -0.928 -11.818 37.667 1.00 23.96 478 ASP A O 1
ATOM 8098 N N . ALA C 1 479 ? -1.828 -9.985 36.712 1.00 23.24 479 ALA A N 1
ATOM 8099 C CA . ALA C 1 479 ? -1.404 -9.098 37.805 1.00 22.18 479 ALA A CA 1
ATOM 8100 C C . ALA C 1 479 ? -2.084 -9.482 39.119 1.00 21.10 479 ALA A C 1
ATOM 8101 O O . ALA C 1 479 ? -1.462 -9.443 40.189 1.00 20.70 479 ALA A O 1
ATOM 8103 N N . MET C 1 480 ? -3.370 -9.818 39.035 1.00 20.58 480 MET A N 1
ATOM 8104 C CA . MET C 1 480 ? -4.151 -10.162 40.218 1.00 19.79 480 MET A CA 1
ATOM 8105 C C . MET C 1 480 ? -3.715 -11.511 40.807 1.00 20.18 480 MET A C 1
ATOM 8106 O O . MET C 1 480 ? -3.594 -11.660 42.027 1.00 19.55 480 MET A O 1
ATOM 8111 N N . ALA C 1 481 ? -3.431 -12.468 39.937 1.00 21.29 481 ALA A N 1
ATOM 8112 C CA . ALA C 1 481 ? -2.878 -13.754 40.372 1.00 22.07 481 ALA A CA 1
ATOM 8113 C C . ALA C 1 481 ? -1.619 -13.560 41.230 1.00 22.33 481 ALA A C 1
ATOM 8114 O O . ALA C 1 481 ? -1.488 -14.172 42.286 1.00 22.15 481 ALA A O 1
ATOM 8116 N N . LYS C 1 482 ? -0.716 -12.685 40.787 1.00 22.79 482 LYS A N 1
ATOM 8117 C CA . LYS C 1 482 ? 0.499 -12.380 41.549 1.00 23.14 482 LYS A CA 1
ATOM 8118 C C . LYS C 1 482 ? 0.168 -11.605 42.843 1.00 21.97 482 LYS A C 1
ATOM 8119 O O . LYS C 1 482 ? 0.725 -11.880 43.923 1.00 21.58 482 LYS A O 1
ATOM 8125 N N . GLY C 1 483 ? -0.747 -10.644 42.715 1.00 21.02 483 GLY A N 1
ATOM 8126 C CA . GLY C 1 483 ? -1.258 -9.895 43.849 1.00 19.94 483 GLY A CA 1
ATOM 8127 C C . GLY C 1 483 ? -1.795 -10.783 44.958 1.00 19.48 483 GLY A C 1
ATOM 8128 O O . GLY C 1 483 ? -1.463 -10.579 46.125 1.00 18.98 483 GLY A O 1
ATOM 8129 N N . LEU C 1 484 ? -2.617 -11.763 44.592 1.00 19.52 484 LEU A N 1
ATOM 8130 C CA . LEU C 1 484 ? -3.166 -12.700 45.580 1.00 19.36 484 LEU A CA 1
ATOM 8131 C C . LEU C 1 484 ? -2.059 -13.467 46.323 1.00 19.93 484 LEU A C 1
ATOM 8132 O O . LEU C 1 484 ? -2.108 -13.599 47.549 1.00 19.39 484 LEU A O 1
ATOM 8137 N N . GLU C 1 485 ? -1.043 -13.929 45.587 1.00 20.87 485 GLU A N 1
ATOM 8138 C CA . GLU C 1 485 ? 0.108 -14.580 46.219 1.00 21.64 485 GLU A CA 1
ATOM 8139 C C . GLU C 1 485 ? 0.750 -13.648 47.244 1.00 21.34 485 GLU A C 1
ATOM 8140 O O . GLU C 1 485 ? 1.020 -14.050 48.387 1.00 21.26 485 GLU A O 1
ATOM 8146 N N . GLN C 1 486 ? 0.953 -12.391 46.853 1.00 21.04 486 GLN A N 1
ATOM 8147 C CA . GLN C 1 486 ? 1.517 -11.388 47.778 1.00 20.80 486 GLN A CA 1
ATOM 8148 C C . GLN C 1 486 ? 0.645 -11.183 49.024 1.00 19.93 486 GLN A C 1
ATOM 8149 O O . GLN C 1 486 ? 1.172 -11.124 50.132 1.00 19.82 486 GLN A O 1
ATOM 8155 N N . LEU C 1 487 ? -0.673 -11.087 48.831 1.00 19.39 487 LEU A N 1
ATOM 8156 C CA . LEU C 1 487 ? -1.615 -10.891 49.948 1.00 18.87 487 LEU A CA 1
ATOM 8157 C C . LEU C 1 487 ? -1.644 -12.050 50.940 1.00 19.37 487 LEU A C 1
ATOM 8158 O O . LEU C 1 487 ? -1.838 -11.840 52.147 1.00 19.11 487 LEU A O 1
ATOM 8163 N N . LYS C 1 488 ? -1.450 -13.265 50.439 1.00 20.46 488 LYS A N 1
ATOM 8164 C CA . LYS C 1 488 ? -1.333 -14.444 51.300 1.00 21.28 488 LYS A CA 1
ATOM 8165 C C . LYS C 1 488 ? -0.097 -14.373 52.177 1.00 21.67 488 LYS A C 1
ATOM 8166 O O . LYS C 1 488 ? -0.165 -14.726 53.348 1.00 21.78 488 LYS A O 1
ATOM 8172 N N . VAL C 1 489 ? 1.011 -13.898 51.614 1.00 22.26 489 VAL A N 1
ATOM 8173 C CA . VAL C 1 489 ? 2.261 -13.712 52.363 1.00 23.07 489 VAL A CA 1
ATOM 8174 C C . VAL C 1 489 ? 2.142 -12.584 53.381 1.00 22.80 489 VAL A C 1
ATOM 8175 O O . VAL C 1 489 ? 2.557 -12.730 54.529 1.00 22.89 489 VAL A O 1
ATOM 8179 N N . ILE C 1 490 ? 1.570 -11.464 52.954 1.00 22.73 490 ILE A N 1
ATOM 8180 C CA . ILE C 1 490 ? 1.321 -10.317 53.844 1.00 22.57 490 ILE A CA 1
ATOM 8181 C C . ILE C 1 490 ? 0.426 -10.698 55.046 1.00 22.59 490 ILE A C 1
ATOM 8182 O O . ILE C 1 490 ? 0.686 -10.305 56.168 1.00 22.73 490 ILE A O 1
ATOM 8187 N N . ARG C 1 491 ? -0.615 -11.470 54.781 1.00 23.21 491 ARG A N 1
ATOM 8188 C CA . ARG C 1 491 ? -1.528 -12.003 55.796 1.00 23.69 491 ARG A CA 1
ATOM 8189 C C . ARG C 1 491 ? -0.854 -12.886 56.867 1.00 24.02 491 ARG A C 1
ATOM 8190 O O . ARG C 1 491 ? -1.234 -12.867 58.035 1.00 23.51 491 ARG A O 1
ATOM 8198 N N . GLU C 1 492 ? 0.131 -13.672 56.471 1.00 24.60 492 GLU A N 1
ATOM 8199 C CA . GLU C 1 492 ? 0.851 -14.489 57.441 1.00 25.23 492 GLU A CA 1
ATOM 8200 C C . GLU C 1 492 ? 1.818 -13.648 58.261 1.00 25.13 492 GLU A C 1
ATOM 8201 O O . GLU C 1 492 ? 2.000 -13.907 59.439 1.00 25.19 492 GLU A O 1
ATOM 8207 N N . ARG C 1 493 ? 2.425 -12.643 57.640 1.00 24.91 493 ARG A N 1
ATOM 8208 C CA . ARG C 1 493 ? 3.272 -11.696 58.358 1.00 25.10 493 ARG A CA 1
ATOM 8209 C C . ARG C 1 493 ? 2.513 -11.038 59.524 1.00 24.12 493 ARG A C 1
ATOM 8210 O O . ARG C 1 493 ? 3.059 -10.860 60.603 1.00 24.03 493 ARG A O 1
ATOM 8218 N N . LEU C 1 494 ? 1.246 -10.716 59.288 1.00 23.23 494 LEU A N 1
ATOM 8219 C CA . LEU C 1 494 ? 0.387 -10.069 60.277 1.00 22.62 494 LEU A CA 1
ATOM 8220 C C . LEU C 1 494 ? 0.076 -10.975 61.454 1.00 23.26 494 LEU A C 1
ATOM 8221 O O . LEU C 1 494 ? -0.233 -10.481 62.540 1.00 23.24 494 LEU A O 1
ATOM 8226 N N . LYS C 1 495 ? 0.168 -12.288 61.233 1.00 24.05 495 LYS A N 1
ATOM 8227 C CA . LYS C 1 495 ? 0.095 -13.281 62.301 1.00 24.88 495 LYS A CA 1
ATOM 8228 C C . LYS C 1 495 ? 1.328 -13.378 63.215 1.00 25.86 495 LYS A C 1
ATOM 8229 O O . LYS C 1 495 ? 1.210 -14.002 64.266 1.00 26.02 495 LYS A O 1
ATOM 8231 N N . ASN C 1 496 ? 2.482 -12.806 62.835 1.00 26.46 496 ASN A N 1
ATOM 8232 C CA . ASN C 1 496 ? 3.634 -12.647 63.770 1.00 27.89 496 ASN A CA 1
ATOM 8233 C C . ASN C 1 496 ? 3.999 -11.175 63.951 1.00 27.75 496 ASN A C 1
ATOM 8234 O O . ASN C 1 496 ? 5.176 -10.825 64.068 1.00 28.52 496 ASN A O 1
ATOM 8239 N N . ALA C 1 497 ? 2.978 -10.319 63.993 1.00 26.76 497 ALA A N 1
ATOM 8240 C CA . ALA C 1 497 ? 3.172 -8.885 64.171 1.00 26.26 497 ALA A CA 1
ATOM 8241 C C . ALA C 1 497 ? 3.111 -8.522 65.661 1.00 26.36 497 ALA A C 1
ATOM 8242 O O . ALA C 1 497 ? 2.306 -9.077 66.425 1.00 25.84 497 ALA A O 1
ATOM 8244 N N . ARG C 1 498 ? 3.957 -7.566 66.045 1.00 26.60 498 ARG A N 1
ATOM 8245 C CA . ARG C 1 498 ? 4.109 -7.159 67.432 1.00 26.97 498 ARG A CA 1
ATOM 8246 C C . ARG C 1 498 ? 3.248 -5.946 67.779 1.00 26.07 498 ARG A C 1
ATOM 8247 O O . ARG C 1 498 ? 2.880 -5.138 66.910 1.00 25.62 498 ARG A O 1
ATOM 8255 N N . LEU C 1 499 ? 2.942 -5.837 69.066 1.00 26.13 499 LEU A N 1
ATOM 8256 C CA . LEU C 1 499 ? 2.408 -4.618 69.671 1.00 25.73 499 LEU A CA 1
ATOM 8257 C C . LEU C 1 499 ? 3.472 -4.182 70.674 1.00 26.36 499 LEU A C 1
ATOM 8258 O O . LEU C 1 499 ? 3.727 -4.906 71.614 1.00 27.42 499 LEU A O 1
ATOM 8263 N N . ASP C 1 500 ? 4.109 -3.033 70.477 1.00 26.24 500 ASP A N 1
ATOM 8264 C CA . ASP C 1 500 ? 5.102 -2.537 71.457 1.00 27.25 500 ASP A CA 1
ATOM 8265 C C . ASP C 1 500 ? 4.448 -2.093 72.771 1.00 27.30 500 ASP A C 1
ATOM 8266 O O . ASP C 1 500 ? 4.894 -2.473 73.854 1.00 28.61 500 ASP A O 1
ATOM 8271 N N . ASP C 1 501 ? 3.385 -1.303 72.675 1.00 26.22 501 ASP A N 1
ATOM 8272 C CA . ASP C 1 501 ? 2.772 -0.703 73.845 1.00 26.19 501 ASP A CA 1
ATOM 8273 C C . ASP C 1 501 ? 1.987 -1.750 74.657 1.00 26.24 501 ASP A C 1
ATOM 8274 O O . ASP C 1 501 ? 1.027 -2.338 74.160 1.00 25.43 501 ASP A O 1
ATOM 8279 N N . THR C 1 502 ? 2.406 -1.951 75.907 1.00 27.20 502 THR A N 1
ATOM 8280 C CA . THR C 1 502 ? 1.776 -2.904 76.830 1.00 27.78 502 THR A CA 1
ATOM 8281 C C . THR C 1 502 ? 0.746 -2.267 77.770 1.00 27.87 502 THR A C 1
ATOM 8282 O O . THR C 1 502 ? 0.078 -2.974 78.519 1.00 28.00 502 THR A O 1
ATOM 8286 N N . SER C 1 503 ? 0.613 -0.945 77.728 1.00 27.97 503 SER A N 1
ATOM 8287 C CA . SER C 1 503 ? -0.197 -0.227 78.705 1.00 28.34 503 SER A CA 1
ATOM 8288 C C . SER C 1 503 ? -1.683 -0.512 78.515 1.00 27.76 503 SER A C 1
ATOM 8289 O O . SER C 1 503 ? -2.135 -0.912 77.425 1.00 26.64 503 SER A O 1
ATOM 8292 N N . SER C 1 504 ? -2.426 -0.279 79.587 1.00 28.20 504 SER A N 1
ATOM 8293 C CA . SER C 1 504 ? -3.855 -0.535 79.619 1.00 28.08 504 SER A CA 1
ATOM 8294 C C . SER C 1 504 ? -4.652 0.653 79.097 1.00 27.67 504 SER A C 1
ATOM 8295 O O . SER C 1 504 ? -5.542 0.484 78.270 1.00 27.01 504 SER A O 1
ATOM 8298 N N . GLU C 1 505 ? -4.319 1.845 79.581 1.00 28.48 505 GLU A N 1
ATOM 8299 C CA . GLU C 1 505 ? -5.087 3.055 79.299 1.00 28.63 505 GLU A CA 1
ATOM 8300 C C . GLU C 1 505 ? -4.567 3.761 78.086 1.00 27.69 505 GLU A C 1
ATOM 8301 O O . GLU C 1 505 ? -3.349 3.860 77.922 1.00 28.05 505 GLU A O 1
ATOM 8307 N N . PHE C 1 506 ? -5.513 4.288 77.297 1.00 26.53 506 PHE A N 1
ATOM 8308 C CA . PHE C 1 506 ? -5.294 4.999 76.043 1.00 25.60 506 PHE A CA 1
ATOM 8309 C C . PHE C 1 506 ? -4.209 4.393 75.156 1.00 25.06 506 PHE A C 1
ATOM 8310 O O . PHE C 1 506 ? -3.400 5.121 74.581 1.00 25.15 506 PHE A O 1
ATOM 8318 N N . ASN C 1 507 ? -4.221 3.062 75.014 1.00 24.23 507 ASN A N 1
ATOM 8319 C CA . ASN C 1 507 ? -3.261 2.366 74.142 1.00 23.56 507 ASN A CA 1
ATOM 8320 C C . ASN C 1 507 ? -3.782 2.397 72.716 1.00 22.65 507 ASN A C 1
ATOM 8321 O O . ASN C 1 507 ? -4.479 1.484 72.266 1.00 22.09 507 ASN A O 1
ATOM 8326 N N . THR C 1 508 ? -3.411 3.467 72.020 1.00 22.46 508 THR A N 1
ATOM 8327 C CA . THR C 1 508 ? -3.802 3.696 70.632 1.00 21.87 508 THR A CA 1
ATOM 8328 C C . THR C 1 508 ? -3.151 2.714 69.668 1.00 21.24 508 THR A C 1
ATOM 8329 O O . THR C 1 508 ? -3.757 2.354 68.661 1.00 20.56 508 THR A O 1
ATOM 8333 N N . GLN C 1 509 ? -1.920 2.296 69.967 1.00 21.50 509 GLN A N 1
ATOM 8334 C CA . GLN C 1 509 ? -1.200 1.351 69.116 1.00 21.27 509 GLN A CA 1
ATOM 8335 C C . GLN C 1 509 ? -1.968 0.023 69.030 1.00 20.51 509 GLN A C 1
ATOM 8336 O O . GLN C 1 509 ? -2.128 -0.549 67.940 1.00 19.82 509 GLN A O 1
ATOM 8342 N N . ARG C 1 510 ? -2.484 -0.430 70.175 1.00 20.33 510 ARG A N 1
ATOM 8343 C CA . ARG C 1 510 ? -3.308 -1.634 70.215 1.00 19.95 510 ARG A CA 1
ATOM 8344 C C . ARG C 1 510 ? -4.482 -1.504 69.254 1.00 18.94 510 ARG A C 1
ATOM 8345 O O . ARG C 1 510 ? -4.701 -2.394 68.438 1.00 18.36 510 ARG A O 1
ATOM 8353 N N . VAL C 1 511 ? -5.187 -0.372 69.304 1.00 18.73 511 VAL A N 1
ATOM 8354 C CA . VAL C 1 511 ? -6.355 -0.148 68.422 1.00 17.95 511 VAL A CA 1
ATOM 8355 C C . VAL C 1 511 ? -5.967 -0.166 66.941 1.00 17.54 511 VAL A C 1
ATOM 8356 O O . VAL C 1 511 ? -6.688 -0.752 66.110 1.00 16.83 511 VAL A O 1
ATOM 8360 N N . GLU C 1 512 ? -4.848 0.483 66.627 1.00 17.81 512 GLU A N 1
ATOM 8361 C CA . GLU C 1 512 ? -4.284 0.495 65.277 1.00 17.63 512 GLU A CA 1
ATOM 8362 C C . GLU C 1 512 ? -3.898 -0.890 64.762 1.00 17.31 512 GLU A C 1
ATOM 8363 O O . GLU C 1 512 ? -4.077 -1.169 63.571 1.00 16.71 512 GLU A O 1
ATOM 8369 N N . CYS C 1 513 ? -3.351 -1.726 65.648 1.00 17.15 513 CYS A N 1
ATOM 8370 C CA . CYS C 1 513 ? -2.996 -3.096 65.303 1.00 17.11 513 CYS A CA 1
ATOM 8371 C C . CYS C 1 513 ? -4.238 -3.918 65.009 1.00 16.62 513 CYS A C 1
ATOM 8372 O O . CYS C 1 513 ? -4.311 -4.589 63.990 1.00 16.54 513 CYS A O 1
ATOM 8375 N N . LEU C 1 514 ? -5.218 -3.839 65.897 1.00 16.46 514 LEU A N 1
ATOM 8376 C CA . LEU C 1 514 ? -6.507 -4.504 65.689 1.00 16.06 514 LEU A CA 1
ATOM 8377 C C . LEU C 1 514 ? -7.192 -4.037 64.407 1.00 15.52 514 LEU A C 1
ATOM 8378 O O . LEU C 1 514 ? -7.798 -4.843 63.715 1.00 15.11 514 LEU A O 1
ATOM 8383 N N . GLU C 1 515 ? -7.098 -2.735 64.116 1.00 15.49 515 GLU A N 1
ATOM 8384 C CA . GLU C 1 515 ? -7.634 -2.159 62.880 1.00 15.27 515 GLU A CA 1
ATOM 8385 C C . GLU C 1 515 ? -6.978 -2.757 61.627 1.00 15.37 515 GLU A C 1
ATOM 8386 O O . GLU C 1 515 ? -7.664 -3.003 60.627 1.00 15.20 515 GLU A O 1
ATOM 8392 N N . LEU C 1 516 ? -5.663 -2.999 61.697 1.00 15.68 516 LEU A N 1
ATOM 8393 C CA . LEU C 1 516 ? -4.912 -3.617 60.596 1.00 15.72 516 LEU A CA 1
ATOM 8394 C C . LEU C 1 516 ? -5.424 -4.996 60.197 1.00 15.39 516 LEU A C 1
ATOM 8395 O O . LEU C 1 516 ? -5.433 -5.333 59.024 1.00 15.27 516 LEU A O 1
ATOM 8400 N N . ASP C 1 517 ? -5.830 -5.794 61.179 1.00 15.55 517 ASP A N 1
ATOM 8401 C CA . ASP C 1 517 ? -6.442 -7.116 60.921 1.00 15.34 517 ASP A CA 1
ATOM 8402 C C . ASP C 1 517 ? -7.705 -6.950 60.102 1.00 14.91 517 ASP A C 1
ATOM 8403 O O . ASP C 1 517 ? -7.987 -7.748 59.229 1.00 14.86 517 ASP A O 1
ATOM 8408 N N . ASN C 1 518 ? -8.477 -5.912 60.397 1.00 14.61 518 ASN A N 1
ATOM 8409 C CA . ASN C 1 518 ? -9.722 -5.679 59.678 1.00 14.40 518 ASN A CA 1
ATOM 8410 C C . ASN C 1 518 ? -9.489 -5.178 58.263 1.00 14.58 518 ASN A C 1
ATOM 8411 O O . ASN C 1 518 ? -10.183 -5.607 57.329 1.00 15.11 518 ASN A O 1
ATOM 8416 N N . LEU C 1 519 ? -8.491 -4.314 58.084 1.00 14.53 519 LEU A N 1
ATOM 8417 C CA . LEU C 1 519 ? -8.045 -3.955 56.740 1.00 14.50 519 LEU A CA 1
ATOM 8418 C C . LEU C 1 519 ? -7.621 -5.165 55.898 1.00 14.70 519 LEU A C 1
ATOM 8419 O O . LEU C 1 519 ? -7.941 -5.236 54.723 1.00 14.55 519 LEU A O 1
ATOM 8424 N N . M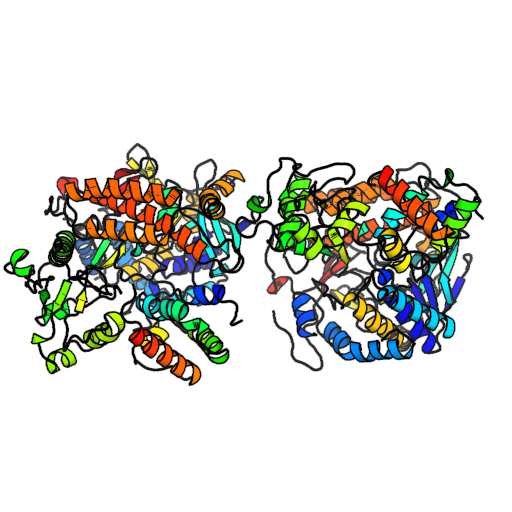ET C 1 520 ? -6.892 -6.095 56.505 1.00 15.29 520 MET A N 1
ATOM 8425 C CA . MET C 1 520 ? -6.384 -7.308 55.814 1.00 16.03 520 MET A CA 1
ATOM 8426 C C . MET C 1 520 ? -7.511 -8.175 55.319 1.00 16.03 520 MET A C 1
ATOM 8427 O O . MET C 1 520 ? -7.459 -8.691 54.226 1.00 16.32 520 MET A O 1
ATOM 8432 N N . GLU C 1 521 ? -8.517 -8.353 56.162 1.00 16.18 521 GLU A N 1
ATOM 8433 C CA . GLU C 1 521 ? -9.653 -9.199 55.836 1.00 16.24 521 GLU A CA 1
ATOM 8434 C C . GLU C 1 521 ? -10.486 -8.535 54.770 1.00 15.64 521 GLU A C 1
ATOM 8435 O O . GLU C 1 521 ? -10.933 -9.209 53.854 1.00 16.10 521 GLU A O 1
ATOM 8441 N N . THR C 1 522 ? -10.710 -7.230 54.905 1.00 14.88 522 THR A N 1
ATOM 8442 C CA . THR C 1 522 ? -11.457 -6.452 53.895 1.00 14.54 522 THR A CA 1
ATOM 8443 C C . THR C 1 522 ? -10.745 -6.463 52.537 1.00 14.49 522 THR A C 1
ATOM 8444 O O . THR C 1 522 ? -11.356 -6.743 51.527 1.00 14.52 522 THR A O 1
ATOM 8448 N N . ALA C 1 523 ? -9.441 -6.207 52.552 1.00 14.46 523 ALA A N 1
ATOM 8449 C CA . ALA C 1 523 ? -8.584 -6.261 51.354 1.00 14.63 523 ALA A CA 1
ATOM 8450 C C . ALA C 1 523 ? -8.579 -7.618 50.629 1.00 15.10 523 ALA A C 1
ATOM 8451 O O . ALA C 1 523 ? -8.580 -7.670 49.397 1.00 15.02 523 ALA A O 1
ATOM 8453 N N . TYR C 1 524 ? -8.507 -8.703 51.408 1.00 15.35 524 TYR A N 1
ATOM 8454 C CA . TYR C 1 524 ? -8.476 -10.056 50.839 1.00 15.96 524 TYR A CA 1
ATOM 8455 C C . TYR C 1 524 ? -9.815 -10.429 50.215 1.00 15.62 524 TYR A C 1
ATOM 8456 O O . TYR C 1 524 ? -9.855 -10.986 49.144 1.00 15.87 524 TYR A O 1
ATOM 8465 N N . ALA C 1 525 ? -10.908 -10.105 50.888 1.00 15.06 525 ALA A N 1
ATOM 8466 C CA . ALA C 1 525 ? -12.233 -10.326 50.323 1.00 14.95 525 ALA A CA 1
ATOM 8467 C C . ALA C 1 525 ? -12.395 -9.529 49.020 1.00 14.76 525 ALA A C 1
ATOM 8468 O O . ALA C 1 525 ? -12.873 -10.048 48.022 1.00 15.04 525 ALA A O 1
ATOM 8470 N N . THR C 1 526 ? -11.975 -8.267 49.042 1.00 14.35 526 THR A N 1
ATOM 8471 C CA . THR C 1 526 ? -12.012 -7.393 47.855 1.00 14.28 526 THR A CA 1
ATOM 8472 C C . THR C 1 526 ? -11.235 -8.000 46.707 1.00 14.76 526 THR A C 1
ATOM 8473 O O . THR C 1 526 ? -11.736 -8.061 45.579 1.00 14.86 526 THR A O 1
ATOM 8477 N N . ALA C 1 527 ? -10.020 -8.463 47.021 1.00 15.00 527 ALA A N 1
ATOM 8478 C CA . ALA C 1 527 ? -9.061 -8.966 46.032 1.00 15.60 527 ALA A CA 1
ATOM 8479 C C . ALA C 1 527 ? -9.534 -10.240 45.349 1.00 16.38 527 ALA A C 1
ATOM 8480 O O . ALA C 1 527 ? -9.485 -10.358 44.121 1.00 16.68 527 ALA A O 1
ATOM 8482 N N . VAL C 1 528 ? -9.975 -11.188 46.174 1.00 16.57 528 VAL A N 1
ATOM 8483 C CA . VAL C 1 528 ? -10.555 -12.434 45.714 1.00 17.40 528 VAL A CA 1
ATOM 8484 C C . VAL C 1 528 ? -11.791 -12.169 44.865 1.00 17.59 528 VAL A C 1
ATOM 8485 O O . VAL C 1 528 ? -11.961 -12.800 43.823 1.00 18.26 528 VAL A O 1
ATOM 8489 N N . SER C 1 529 ? -12.644 -11.248 45.310 1.00 17.14 529 SER A N 1
ATOM 8490 C CA . SER C 1 529 ? -13.861 -10.909 44.569 1.00 17.51 529 SER A CA 1
ATOM 8491 C C . SER C 1 529 ? -13.558 -10.231 43.224 1.00 17.97 529 SER A C 1
ATOM 8492 O O . SER C 1 529 ? -14.222 -10.509 42.219 1.00 18.59 529 SER A O 1
ATOM 8495 N N . ALA C 1 530 ? -12.549 -9.362 43.204 1.00 17.77 530 ALA A N 1
ATOM 8496 C CA . ALA C 1 530 ? -12.154 -8.648 41.981 1.00 18.07 530 ALA A CA 1
ATOM 8497 C C . ALA C 1 530 ? -11.633 -9.606 40.922 1.00 18.98 530 ALA A C 1
ATOM 8498 O O . ALA C 1 530 ? -11.912 -9.460 39.750 1.00 19.42 530 ALA A O 1
ATOM 8500 N N . ASN C 1 531 ? -10.864 -10.590 41.346 1.00 19.38 531 ASN A N 1
ATOM 8501 C CA . ASN C 1 531 ? -10.343 -11.597 40.444 1.00 20.37 531 ASN A CA 1
ATOM 8502 C C . ASN C 1 531 ? -11.456 -12.497 39.880 1.00 20.99 531 ASN A C 1
ATOM 8503 O O . ASN C 1 531 ? -11.384 -12.912 38.725 1.00 21.89 531 ASN A O 1
ATOM 8508 N N . PHE C 1 532 ? -12.479 -12.760 40.698 1.00 20.78 532 PHE A N 1
ATOM 8509 C CA . PHE C 1 532 ? -13.622 -13.615 40.359 1.00 21.49 532 PHE A CA 1
ATOM 8510 C C . PHE C 1 532 ? -14.501 -13.057 39.255 1.00 21.92 532 PHE A C 1
ATOM 8511 O O . PHE C 1 532 ? -14.849 -13.782 38.320 1.00 22.78 532 PHE A O 1
ATOM 8519 N N . ARG C 1 533 ? -14.870 -11.782 39.360 1.00 21.38 533 ARG A N 1
ATOM 8520 C CA . ARG C 1 533 ? -15.770 -11.186 38.388 1.00 21.74 533 ARG A CA 1
ATOM 8521 C C . ARG C 1 533 ? -15.010 -10.898 37.100 1.00 22.25 533 ARG A C 1
ATOM 8522 O O . ARG C 1 533 ? -14.333 -9.888 36.989 1.00 21.75 533 ARG A O 1
ATOM 8530 N N . THR C 1 534 ? -15.149 -11.796 36.129 1.00 23.13 534 THR A N 1
ATOM 8531 C CA . THR C 1 534 ? -14.509 -11.677 34.811 1.00 23.83 534 THR A CA 1
ATOM 8532 C C . THR C 1 534 ? -15.426 -10.924 33.854 1.00 24.19 534 THR A C 1
ATOM 8533 O O . THR C 1 534 ? -15.902 -11.462 32.853 1.00 25.06 534 THR A O 1
ATOM 8537 N N . GLU C 1 535 ? -15.690 -9.675 34.211 1.00 23.69 535 GLU A N 1
ATOM 8538 C CA . GLU C 1 535 ? -16.367 -8.711 33.354 1.00 24.19 535 GLU A CA 1
ATOM 8539 C C . GLU C 1 535 ? -15.977 -7.315 33.837 1.00 23.45 535 GLU A C 1
ATOM 8540 O O . GLU C 1 535 ? -15.271 -7.179 34.843 1.00 22.76 535 GLU A O 1
ATOM 8546 N N . SER C 1 536 ? -16.465 -6.293 33.142 1.00 23.80 536 SER A N 1
ATOM 8547 C CA . SER C 1 536 ? -16.422 -4.917 33.643 1.00 23.26 536 SER A CA 1
ATOM 8548 C C . SER C 1 536 ? -17.843 -4.418 33.832 1.00 23.30 536 SER A C 1
ATOM 8549 O O . SER C 1 536 ? -18.646 -4.488 32.927 1.00 24.03 536 SER A O 1
ATOM 8552 N N . ARG C 1 537 ? -18.142 -3.907 35.017 1.00 22.80 537 ARG A N 1
ATOM 8553 C CA . ARG C 1 537 ? -19.472 -3.391 35.327 1.00 23.04 537 ARG A CA 1
ATOM 8554 C C . ARG C 1 537 ? -19.294 -2.278 36.363 1.00 22.40 537 ARG A C 1
ATOM 8555 O O . ARG C 1 537 ? -18.655 -2.507 37.380 1.00 21.56 537 ARG A O 1
ATOM 8563 N N . GLY C 1 538 ? -19.858 -1.095 36.101 1.00 22.80 538 GLY A N 1
ATOM 8564 C CA . GLY C 1 538 ? -19.810 0.042 37.040 1.00 22.45 538 GLY A CA 1
ATOM 8565 C C . GLY C 1 538 ? -18.384 0.339 37.453 1.00 22.00 538 GLY A C 1
ATOM 8566 O O . GLY C 1 538 ? -17.512 0.459 36.598 1.00 22.56 538 GLY A O 1
ATOM 8567 N N . ALA C 1 539 ? -18.129 0.340 38.759 1.00 21.36 539 ALA A N 1
ATOM 8568 C CA . ALA C 1 539 ? -16.809 0.662 39.314 1.00 20.79 539 ALA A CA 1
ATOM 8569 C C . ALA C 1 539 ? -15.784 -0.466 39.180 1.00 20.83 539 ALA A C 1
ATOM 8570 O O . ALA C 1 539 ? -14.600 -0.272 39.502 1.00 20.47 539 ALA A O 1
ATOM 8572 N N . HIS C 1 540 ? -16.239 -1.648 38.757 1.00 20.99 540 HIS A N 1
ATOM 8573 C CA . HIS C 1 540 ? -15.364 -2.789 38.571 1.00 21.24 540 HIS A CA 1
ATOM 8574 C C . HIS C 1 540 ? -15.007 -2.831 37.111 1.00 22.10 540 HIS A C 1
ATOM 8575 O O . HIS C 1 540 ? -15.829 -3.234 36.288 1.00 22.70 540 HIS A O 1
ATOM 8582 N N . SER C 1 541 ? -13.794 -2.390 36.798 1.00 22.29 541 SER A N 1
ATOM 8583 C CA . SER C 1 541 ? -13.303 -2.359 35.439 1.00 23.34 541 SER A CA 1
ATOM 8584 C C . SER C 1 541 ? -12.180 -3.370 35.272 1.00 23.99 541 SER A C 1
ATOM 8585 O O . SER C 1 541 ? -11.123 -3.257 35.908 1.00 23.78 541 SER A O 1
ATOM 8588 N N . ARG C 1 542 ? -12.423 -4.346 34.399 1.00 25.12 542 ARG A N 1
ATOM 8589 C CA . ARG C 1 542 ? -11.413 -5.301 34.006 1.00 25.67 542 ARG A CA 1
ATOM 8590 C C . ARG C 1 542 ? -10.911 -5.028 32.623 1.00 26.83 542 ARG A C 1
ATOM 8591 O O . ARG C 1 542 ? -11.655 -5.076 31.647 1.00 27.41 542 ARG A O 1
ATOM 8599 N N . PHE C 1 543 ? -9.614 -4.758 32.585 1.00 27.30 543 PHE A N 1
ATOM 8600 C CA . PHE C 1 543 ? -8.856 -4.514 31.376 1.00 28.46 543 PHE A CA 1
ATOM 8601 C C . PHE C 1 543 ? -8.884 -5.699 30.418 1.00 28.89 543 PHE A C 1
ATOM 8602 O O . PHE C 1 543 ? -8.922 -5.512 29.218 1.00 29.72 543 PHE A O 1
ATOM 8610 N N . ASP C 1 544 ? -8.889 -6.905 30.974 1.00 28.38 544 ASP A N 1
ATOM 8611 C CA . ASP C 1 544 ? -8.920 -8.152 30.210 1.00 29.07 544 ASP A CA 1
ATOM 8612 C C . ASP C 1 544 ? -10.327 -8.659 29.875 1.00 29.28 544 ASP A C 1
ATOM 8613 O O . ASP C 1 544 ? -10.453 -9.541 29.043 1.00 30.31 544 ASP A O 1
ATOM 8618 N N . PHE C 1 545 ? -11.359 -8.121 30.524 1.00 28.62 545 PHE A N 1
ATOM 8619 C CA . PHE C 1 545 ? -12.763 -8.404 30.200 1.00 29.01 545 PHE A CA 1
ATOM 8620 C C . PHE C 1 545 ? -13.555 -7.089 30.156 1.00 29.10 545 PHE A C 1
ATOM 8621 O O . PHE C 1 545 ? -14.300 -6.774 31.097 1.00 28.27 545 PHE A O 1
ATOM 8629 N N . PRO C 1 546 ? -13.393 -6.308 29.072 1.00 29.95 546 PRO A N 1
ATOM 8630 C CA . PRO C 1 546 ? -13.875 -4.911 29.084 1.00 30.12 546 PRO A CA 1
ATOM 8631 C C . PRO C 1 546 ? -15.391 -4.683 29.062 1.00 30.49 546 PRO A C 1
ATOM 8632 O O . PRO C 1 546 ? -15.806 -3.577 29.376 1.00 30.05 546 PRO A O 1
ATOM 8636 N N . ASP C 1 547 ? -16.201 -5.693 28.733 1.00 31.79 547 ASP A N 1
ATOM 8637 C CA . ASP C 1 547 ? -17.661 -5.510 28.603 1.00 32.63 547 ASP A CA 1
ATOM 8638 C C . ASP C 1 547 ? -18.524 -6.000 29.759 1.00 32.60 547 ASP A C 1
ATOM 8639 O O . ASP C 1 547 ? -18.155 -6.909 30.511 1.00 32.13 547 ASP A O 1
ATOM 8644 N N . ARG C 1 548 ? -19.692 -5.371 29.865 1.00 33.24 548 ARG A N 1
ATOM 8645 C CA . ARG C 1 548 ? -20.777 -5.833 30.707 1.00 33.93 548 ARG A CA 1
ATOM 8646 C C . ARG C 1 548 ? -21.329 -7.156 30.172 1.00 34.66 548 ARG A C 1
ATOM 8647 O O . ARG C 1 548 ? -21.690 -7.242 29.003 1.00 36.03 548 ARG A O 1
ATOM 8655 N N . ASP C 1 549 ? -21.403 -8.163 31.037 1.00 34.21 549 ASP A N 1
ATOM 8656 C CA . ASP C 1 549 ? -21.828 -9.507 30.667 1.00 35.04 549 ASP A CA 1
ATOM 8657 C C . ASP C 1 549 ? -23.100 -9.852 31.429 1.00 34.79 549 ASP A C 1
ATOM 8658 O O . ASP C 1 549 ? -23.048 -10.478 32.476 1.00 34.06 549 ASP A O 1
ATOM 8663 N N . ASP C 1 550 ? -24.241 -9.442 30.890 1.00 35.70 550 ASP A N 1
ATOM 8664 C CA . ASP C 1 550 ? -25.538 -9.648 31.552 1.00 36.06 550 ASP A CA 1
ATOM 8665 C C . ASP C 1 550 ? -25.968 -11.122 31.621 1.00 36.68 550 ASP A C 1
ATOM 8666 O O . ASP C 1 550 ? -26.661 -11.526 32.556 1.00 36.23 550 ASP A O 1
ATOM 8671 N N . GLU C 1 551 ? -25.537 -11.929 30.660 1.00 37.45 551 GLU A N 1
ATOM 8672 C CA . GLU C 1 551 ? -25.922 -13.342 30.626 1.00 38.17 551 GLU A CA 1
ATOM 8673 C C . GLU C 1 551 ? -25.291 -14.126 31.788 1.00 36.76 551 GLU A C 1
ATOM 8674 O O . GLU C 1 551 ? -25.958 -14.975 32.396 1.00 37.01 551 GLU A O 1
ATOM 8680 N N . ASN C 1 552 ? -24.034 -13.810 32.114 1.00 34.88 552 ASN A N 1
ATOM 8681 C CA . ASN C 1 552 ? -23.265 -14.537 33.139 1.00 33.54 552 ASN A CA 1
ATOM 8682 C C . ASN C 1 552 ? -23.033 -13.796 34.470 1.00 31.81 552 ASN A C 1
ATOM 8683 O O . ASN C 1 552 ? -22.905 -14.441 35.512 1.00 31.13 552 ASN A O 1
ATOM 8688 N N . TRP C 1 553 ? -22.960 -12.465 34.438 1.00 30.53 553 TRP A N 1
ATOM 8689 C CA . TRP C 1 553 ? -22.577 -11.684 35.608 1.00 28.97 553 TRP A CA 1
ATOM 8690 C C . TRP C 1 553 ? -23.610 -10.649 36.076 1.00 29.02 553 TRP A C 1
ATOM 8691 O O . TRP C 1 553 ? -23.274 -9.748 36.862 1.00 27.93 553 TRP A O 1
ATOM 8702 N N . LEU C 1 554 ? -24.858 -10.764 35.617 1.00 30.08 554 LEU A N 1
ATOM 8703 C CA . LEU C 1 554 ? -25.955 -9.996 36.209 1.00 30.19 554 LEU A CA 1
ATOM 8704 C C . LEU C 1 554 ? -26.337 -10.715 37.501 1.00 29.88 554 LEU A C 1
ATOM 8705 O O . LEU C 1 554 ? -27.339 -11.441 37.579 1.00 30.61 554 LEU A O 1
ATOM 8710 N N . CYS C 1 555 ? -25.494 -10.515 38.508 1.00 28.78 555 CYS A N 1
ATOM 8711 C CA . CYS C 1 555 ? -25.586 -11.202 39.792 1.00 28.44 555 CYS A CA 1
ATOM 8712 C C . CYS C 1 555 ? -24.646 -10.475 40.745 1.00 27.16 555 CYS A C 1
ATOM 8713 O O . CYS C 1 555 ? -23.912 -9.572 40.329 1.00 26.82 555 CYS A O 1
ATOM 8716 N N . HIS C 1 556 ? -24.678 -10.868 42.009 1.00 26.39 556 HIS A N 1
ATOM 8717 C CA . HIS C 1 556 ? -23.726 -10.391 42.995 1.00 25.23 556 HIS A CA 1
ATOM 8718 C C . HIS C 1 556 ? -22.584 -11.383 43.148 1.00 24.80 556 HIS A C 1
ATOM 8719 O O . HIS C 1 556 ? -22.729 -12.563 42.860 1.00 25.67 556 HIS A O 1
ATOM 8726 N N . SER C 1 557 ? -21.451 -10.876 43.609 1.00 23.86 557 SER A N 1
ATOM 8727 C CA . SER C 1 557 ? -20.337 -11.689 44.046 1.00 23.48 557 SER A CA 1
ATOM 8728 C C . SER C 1 557 ? -20.561 -11.970 45.534 1.00 22.72 557 SER A C 1
ATOM 8729 O O . SER C 1 557 ? -21.068 -11.119 46.263 1.00 22.02 557 SER A O 1
ATOM 8732 N N . LEU C 1 558 ? -20.198 -13.163 45.978 1.00 22.54 558 LEU A N 1
ATOM 8733 C CA . LEU C 1 558 ? -20.347 -13.523 47.382 1.00 22.17 558 LEU A CA 1
ATOM 8734 C C . LEU C 1 558 ? -19.115 -14.301 47.801 1.00 21.82 558 LEU A C 1
ATOM 8735 O O . LEU C 1 558 ? -18.798 -15.349 47.226 1.00 22.17 558 LEU A O 1
ATOM 8740 N N . TYR C 1 559 ? -18.401 -13.720 48.759 1.00 21.15 559 TYR A N 1
ATOM 8741 C CA . TYR C 1 559 ? -17.200 -14.290 49.341 1.00 21.25 559 TYR A CA 1
ATOM 8742 C C . TYR C 1 559 ? -17.619 -15.073 50.577 1.00 21.78 559 TYR A C 1
ATOM 8743 O O . TYR C 1 559 ? -18.203 -14.490 51.494 1.00 21.20 559 TYR A O 1
ATOM 8752 N N . LEU C 1 560 ? -17.333 -16.375 50.568 1.00 22.60 560 LEU A N 1
ATOM 8753 C CA . LEU C 1 560 ? -17.651 -17.296 51.652 1.00 23.48 560 LEU A CA 1
ATOM 8754 C C . LEU C 1 560 ? -16.395 -17.432 52.507 1.00 23.91 560 LEU A C 1
ATOM 8755 O O . LEU C 1 560 ? -15.411 -18.031 52.058 1.00 24.15 560 LEU A O 1
ATOM 8760 N N . PRO C 1 561 ? -16.400 -16.851 53.718 1.00 24.40 561 PRO A N 1
ATOM 8761 C CA . PRO C 1 561 ? -15.184 -16.856 54.540 1.00 25.23 561 PRO A CA 1
ATOM 8762 C C . PRO C 1 561 ? -14.754 -18.236 55.043 1.00 26.99 561 PRO A C 1
ATOM 8763 O O . PRO C 1 561 ? -13.566 -18.478 55.198 1.00 27.11 561 PRO A O 1
ATOM 8767 N N . GLU C 1 562 ? -15.716 -19.131 55.255 1.00 29.18 562 GLU A N 1
ATOM 8768 C CA . GLU C 1 562 ? -15.431 -20.455 55.786 1.00 31.44 562 GLU A CA 1
ATOM 8769 C C . GLU C 1 562 ? -14.716 -21.360 54.777 1.00 32.18 562 GLU A C 1
ATOM 8770 O O . GLU C 1 562 ? -14.045 -22.291 55.186 1.00 33.42 562 GLU A O 1
ATOM 8776 N N . SER C 1 563 ? -14.845 -21.085 53.477 1.00 31.76 563 SER A N 1
ATOM 8777 C CA . SER C 1 563 ? -14.034 -21.752 52.449 1.00 31.98 563 SER A CA 1
ATOM 8778 C C . SER C 1 563 ? -13.010 -20.845 51.754 1.00 31.50 563 SER A C 1
ATOM 8779 O O . SER C 1 563 ? -12.156 -21.362 51.040 1.00 32.24 563 SER A O 1
ATOM 8782 N N . GLU C 1 564 ? -13.092 -19.523 51.956 1.00 30.42 564 GLU A N 1
ATOM 8783 C CA . GLU C 1 564 ? -12.303 -18.520 51.202 1.00 29.71 564 GLU A CA 1
ATOM 8784 C C . GLU C 1 564 ? -12.482 -18.638 49.679 1.00 29.24 564 GLU A C 1
ATOM 8785 O O . GLU C 1 564 ? -11.521 -18.530 48.901 1.00 29.05 564 GLU A O 1
ATOM 8791 N N . SER C 1 565 ? -13.731 -18.863 49.274 1.00 28.37 565 SER A N 1
ATOM 8792 C CA . SER C 1 565 ? -14.086 -19.047 47.874 1.00 27.89 565 SER A CA 1
ATOM 8793 C C . SER C 1 565 ? -15.294 -18.206 47.496 1.00 26.42 565 SER A C 1
ATOM 8794 O O . SER C 1 565 ? -16.017 -17.686 48.347 1.00 26.08 565 SER A O 1
ATOM 8797 N N . MET C 1 566 ? -15.521 -18.117 46.199 1.00 25.54 566 MET A N 1
ATOM 8798 C CA . MET C 1 566 ? -16.513 -17.234 45.651 1.00 24.54 566 MET A CA 1
ATOM 8799 C C . MET C 1 566 ? -17.691 -18.009 45.092 1.00 25.71 566 MET A C 1
ATOM 8800 O O . MET C 1 566 ? -17.543 -19.127 44.572 1.00 26.09 566 MET A O 1
ATOM 8805 N N . THR C 1 567 ? -18.859 -17.396 45.219 1.00 25.96 567 THR A N 1
ATOM 8806 C CA . THR C 1 567 ? -20.030 -17.834 44.501 1.00 27.17 567 THR A CA 1
ATOM 8807 C C . THR C 1 567 ? -20.828 -16.599 44.064 1.00 27.46 567 THR A C 1
ATOM 8808 O O . THR C 1 567 ? -20.405 -15.448 44.266 1.00 26.25 567 THR A O 1
ATOM 8812 N N . ARG C 1 568 ? -21.948 -16.856 43.399 1.00 29.28 568 ARG A N 1
ATOM 8813 C CA . ARG C 1 568 ? -22.825 -15.804 42.904 1.00 29.85 568 ARG A CA 1
ATOM 8814 C C . ARG C 1 568 ? -24.071 -15.760 43.760 1.00 29.53 568 ARG A C 1
ATOM 8815 O O . ARG C 1 568 ? -24.372 -16.703 44.476 1.00 30.01 568 ARG A O 1
ATOM 8823 N N . ARG C 1 569 ? -24.781 -14.648 43.693 1.00 29.12 569 ARG A N 1
ATOM 8824 C CA . ARG C 1 569 ? -26.061 -14.510 44.365 1.00 29.21 569 ARG A CA 1
ATOM 8825 C C . ARG C 1 569 ? -26.972 -13.628 43.484 1.00 30.15 569 ARG A C 1
ATOM 8826 O O . ARG C 1 569 ? -26.530 -12.607 42.929 1.00 29.18 569 ARG A O 1
ATOM 8834 N N . SER C 1 570 ? -28.232 -14.047 43.361 1.00 31.41 570 SER A N 1
ATOM 8835 C CA . SER C 1 570 ? -29.198 -13.423 42.463 1.00 32.57 570 SER A CA 1
ATOM 8836 C C . SER C 1 570 ? -29.464 -11.956 42.783 1.00 32.62 570 SER A C 1
ATOM 8837 O O . SER C 1 570 ? -29.603 -11.594 43.938 1.00 31.69 570 SER A O 1
ATOM 8840 N N . VAL C 1 571 ? -29.552 -11.136 41.739 1.00 33.73 571 VAL A N 1
ATOM 8841 C CA . VAL C 1 571 ? -30.025 -9.765 41.860 1.00 34.57 571 VAL A CA 1
ATOM 8842 C C . VAL C 1 571 ? -31.541 -9.804 41.793 1.00 36.74 571 VAL A C 1
ATOM 8843 O O . VAL C 1 571 ? -32.100 -10.509 40.967 1.00 37.52 571 VAL A O 1
ATOM 8847 N N . ASN C 1 572 ? -32.198 -9.031 42.648 1.00 38.59 572 ASN A N 1
ATOM 8848 C CA . ASN C 1 572 ? -33.636 -8.832 42.547 1.00 41.11 572 ASN A CA 1
ATOM 8849 C C . ASN C 1 572 ? -33.917 -7.958 41.344 1.00 43.35 572 ASN A C 1
ATOM 8850 O O . ASN C 1 572 ? -33.374 -6.852 41.247 1.00 43.36 572 ASN A O 1
ATOM 8855 N N . MET C 1 573 ? -34.772 -8.449 40.448 1.00 46.52 573 MET A N 1
ATOM 8856 C CA . MET C 1 573 ? -35.150 -7.740 39.227 1.00 49.07 573 MET A CA 1
ATOM 8857 C C . MET C 1 573 ? -36.665 -7.580 39.193 1.00 50.79 573 MET A C 1
ATOM 8858 O O . MET C 1 573 ? -37.279 -7.635 38.124 1.00 53.05 573 MET A O 1
ATOM 8863 N N . GLU C 1 574 ? -37.269 -7.372 40.356 1.00 51.21 574 GLU A N 1
ATOM 8864 C CA . GLU C 1 574 ? -38.722 -7.416 40.480 1.00 53.20 574 GLU A CA 1
ATOM 8865 C C . GLU C 1 574 ? -39.202 -6.453 41.543 1.00 53.33 574 GLU A C 1
ATOM 8866 O O . GLU C 1 574 ? -39.180 -6.779 42.730 1.00 52.06 574 GLU A O 1
ATOM 8872 N N . PRO C 1 575 ? -39.618 -5.249 41.120 1.00 54.73 575 PRO A N 1
ATOM 8873 C CA . PRO C 1 575 ? -40.338 -4.380 42.041 1.00 55.18 575 PRO A CA 1
ATOM 8874 C C . PRO C 1 575 ? -41.756 -4.911 42.320 1.00 56.70 575 PRO A C 1
ATOM 8875 O O . PRO C 1 575 ? -42.342 -5.609 41.481 1.00 57.45 575 PRO A O 1
ATOM 8879 N N . LYS C 1 576 ? -42.278 -4.588 43.500 1.00 57.00 576 LYS A N 1
ATOM 8880 C CA . LYS C 1 576 ? -43.634 -4.976 43.902 1.00 58.65 576 LYS A CA 1
ATOM 8881 C C . LYS C 1 576 ? -44.725 -4.185 43.163 1.00 59.31 576 LYS A C 1
ATOM 8882 O O . LYS C 1 576 ? -45.652 -4.776 42.620 1.00 60.21 576 LYS A O 1
ATOM 8888 N N . LEU C 1 577 ? -44.606 -2.859 43.164 1.00 58.65 577 LEU A N 1
ATOM 8889 C CA . LEU C 1 577 ? -45.596 -1.962 42.542 1.00 60.28 577 LEU A CA 1
ATOM 8890 C C . LEU C 1 577 ? -45.453 -1.832 41.014 1.00 60.46 577 LEU A C 1
ATOM 8891 O O . LEU C 1 577 ? -46.429 -2.006 40.276 1.00 62.89 577 LEU A O 1
ATOM 8896 N N . ARG C 1 578 ? -44.239 -1.502 40.567 1.00 58.10 578 ARG A N 1
ATOM 8897 C CA . ARG C 1 578 ? -43.945 -1.154 39.173 1.00 57.77 578 ARG A CA 1
ATOM 8898 C C . ARG C 1 578 ? -43.351 -2.342 38.400 1.00 57.02 578 ARG A C 1
ATOM 8899 O O . ARG C 1 578 ? -42.945 -3.336 39.007 1.00 54.81 578 ARG A O 1
ATOM 8901 N N . PRO C 1 579 ? -43.308 -2.245 37.052 1.00 57.83 579 PRO A N 1
ATOM 8902 C CA . PRO C 1 579 ? -42.552 -3.226 36.252 1.00 57.91 579 PRO A CA 1
ATOM 8903 C C . PRO C 1 579 ? -41.028 -3.139 36.414 1.00 56.82 579 PRO A C 1
ATOM 8904 O O . PRO C 1 579 ? -40.496 -2.131 36.895 1.00 55.96 579 PRO A O 1
ATOM 8908 N N . ALA C 1 580 ? -40.346 -4.195 35.982 1.00 57.46 580 ALA A N 1
ATOM 8909 C CA . ALA C 1 580 ? -38.889 -4.306 36.101 1.00 56.80 580 ALA A CA 1
ATOM 8910 C C . ALA C 1 580 ? -38.132 -3.393 35.130 1.00 57.40 580 ALA A C 1
ATOM 8911 O O . ALA C 1 580 ? -38.711 -2.841 34.192 1.00 59.03 580 ALA A O 1
ATOM 8913 N N . PHE C 1 581 ? -36.830 -3.256 35.379 1.00 57.09 581 PHE A N 1
ATOM 8914 C CA . PHE C 1 581 ? -35.934 -2.392 34.611 1.00 57.55 581 PHE A CA 1
ATOM 8915 C C . PHE C 1 581 ? -34.900 -3.260 33.882 1.00 57.39 581 PHE A C 1
ATOM 8916 O O . PHE C 1 581 ? -33.900 -3.666 34.485 1.00 54.90 581 PHE A O 1
ATOM 8924 N N . PRO C 1 582 ? -35.136 -3.556 32.584 1.00 58.77 582 PRO A N 1
ATOM 8925 C CA . PRO C 1 582 ? -34.247 -4.497 31.882 1.00 58.97 582 PRO A CA 1
ATOM 8926 C C . PRO C 1 582 ? -32.895 -3.887 31.453 1.00 58.44 582 PRO A C 1
ATOM 8927 O O . PRO C 1 582 ? -32.816 -2.678 31.234 1.00 58.90 582 PRO A O 1
ATOM 8931 N N . PRO C 1 583 ? -31.835 -4.721 31.347 1.00 57.90 583 PRO A N 1
ATOM 8932 C CA . PRO C 1 583 ? -30.536 -4.295 30.798 1.00 56.87 583 PRO A CA 1
ATOM 8933 C C . PRO C 1 583 ? -30.454 -4.462 29.284 1.00 56.90 583 PRO A C 1
ATOM 8934 O O . PRO C 1 583 ? -31.223 -3.845 28.561 1.00 57.53 583 PRO A O 1
ATOM 8938 N N . ASP D 2 15 ? -5.772 17.355 81.421 1.00 39.98 2 ASP C N 1
ATOM 8939 C CA . ASP D 2 15 ? -4.342 16.933 81.572 1.00 40.39 2 ASP C CA 1
ATOM 8940 C C . ASP D 2 15 ? -3.563 17.126 80.265 1.00 39.92 2 ASP C C 1
ATOM 8941 O O . ASP D 2 15 ? -3.866 16.491 79.252 1.00 39.62 2 ASP C O 1
ATOM 8946 N N . ILE D 2 16 ? -2.550 17.991 80.319 1.00 38.60 3 ILE C N 1
ATOM 8947 C CA . ILE D 2 16 ? -1.713 18.327 79.153 1.00 36.45 3 ILE C CA 1
ATOM 8948 C C . ILE D 2 16 ? -0.577 17.324 78.880 1.00 34.73 3 ILE C C 1
ATOM 8949 O O . ILE D 2 16 ? -0.046 17.283 77.771 1.00 33.16 3 ILE C O 1
ATOM 8954 N N . ASN D 2 17 ? -0.196 16.537 79.887 1.00 35.39 4 ASN C N 1
ATOM 8955 C CA . ASN D 2 17 ? 0.855 15.515 79.730 1.00 36.56 4 ASN C CA 1
ATOM 8956 C C . ASN D 2 17 ? 0.318 14.164 79.258 1.00 36.52 4 ASN C C 1
ATOM 8957 O O . ASN D 2 17 ? 1.104 13.259 78.953 1.00 37.60 4 ASN C O 1
ATOM 8962 N N . ASN D 2 18 ? -1.008 14.026 79.202 1.00 35.67 5 ASN C N 1
ATOM 8963 C CA . ASN D 2 18 ? -1.644 12.821 78.694 1.00 34.49 5 ASN C CA 1
ATOM 8964 C C . ASN D 2 18 ? -1.693 12.876 77.159 1.00 34.32 5 ASN C C 1
ATOM 8965 O O . ASN D 2 18 ? -2.738 13.124 76.542 1.00 33.51 5 ASN C O 1
ATOM 8970 N N . LYS D 2 19 ? -0.540 12.606 76.563 1.00 33.54 6 LYS C N 1
ATOM 8971 C CA . LYS D 2 19 ? -0.356 12.660 75.123 1.00 34.41 6 LYS C CA 1
ATOM 8972 C C . LYS D 2 19 ? -1.267 11.642 74.422 1.00 33.34 6 LYS C C 1
ATOM 8973 O O . LYS D 2 19 ? -1.950 11.974 73.455 1.00 32.79 6 LYS C O 1
ATOM 8979 N N . ALA D 2 20 ? -1.273 10.416 74.942 1.00 32.27 7 ALA C N 1
ATOM 8980 C CA . ALA D 2 20 ? -2.098 9.315 74.429 1.00 31.66 7 ALA C CA 1
ATOM 8981 C C . ALA D 2 20 ? -3.583 9.665 74.251 1.00 30.74 7 ALA C C 1
ATOM 8982 O O . ALA D 2 20 ? -4.179 9.329 73.231 1.00 30.92 7 ALA C O 1
ATOM 8984 N N . ARG D 2 21 ? -4.163 10.325 75.250 1.00 29.24 8 ARG C N 1
ATOM 8985 C CA . ARG D 2 21 ? -5.561 10.783 75.201 1.00 28.91 8 ARG C CA 1
ATOM 8986 C C . ARG D 2 21 ? -5.810 11.800 74.081 1.00 27.48 8 ARG C C 1
ATOM 8987 O O . ARG D 2 21 ? -6.805 11.704 73.362 1.00 25.81 8 ARG C O 1
ATOM 8995 N N . ILE D 2 22 ? -4.896 12.761 73.941 1.00 26.22 9 ILE C N 1
ATOM 8996 C CA . ILE D 2 22 ? -5.041 13.851 72.965 1.00 25.14 9 ILE C CA 1
ATOM 8997 C C . ILE D 2 22 ? -4.818 13.314 71.546 1.00 24.01 9 ILE C C 1
ATOM 8998 O O . ILE D 2 22 ? -5.506 13.715 70.611 1.00 22.55 9 ILE C O 1
ATOM 9003 N N . HIS D 2 23 ? -3.852 12.411 71.401 1.00 23.14 10 HIS C N 1
ATOM 9004 C CA . HIS D 2 23 ? -3.626 11.716 70.144 1.00 23.01 10 HIS C CA 1
ATOM 9005 C C . HIS D 2 23 ? -4.923 11.104 69.592 1.00 22.05 10 HIS C C 1
ATOM 9006 O O . HIS D 2 23 ? -5.207 11.246 68.412 1.00 21.82 10 HIS C O 1
ATOM 9013 N N . TRP D 2 24 ? -5.721 10.462 70.444 1.00 21.27 11 TRP C N 1
ATOM 9014 C CA . TRP D 2 24 ? -7.017 9.942 70.006 1.00 20.86 11 TRP C CA 1
ATOM 9015 C C . TRP D 2 24 ? -7.971 11.038 69.515 1.00 19.94 11 TRP C C 1
ATOM 9016 O O . TRP D 2 24 ? -8.634 10.860 68.489 1.00 19.27 11 TRP C O 1
ATOM 9027 N N . ALA D 2 25 ? -8.023 12.161 70.236 1.00 18.91 12 ALA C N 1
ATOM 9028 C CA . ALA D 2 25 ? -8.839 13.324 69.839 1.00 18.57 12 ALA C CA 1
ATOM 9029 C C . ALA D 2 25 ? -8.499 13.914 68.463 1.00 18.15 12 ALA C C 1
ATOM 9030 O O . ALA D 2 25 ? -9.325 14.644 67.892 1.00 18.68 12 ALA C O 1
ATOM 9032 N N . CYS D 2 26 ? -7.297 13.627 67.945 1.00 17.13 13 CYS C N 1
ATOM 9033 C CA . CYS D 2 26 ? -6.911 14.021 66.585 1.00 17.04 13 CYS C CA 1
ATOM 9034 C C . CYS D 2 26 ? -7.531 13.164 65.448 1.00 16.13 13 CYS C C 1
ATOM 9035 O O . CYS D 2 26 ? -7.362 13.509 64.275 1.00 16.05 13 CYS C O 1
ATOM 9038 N N . ARG D 2 27 ? -8.221 12.063 65.777 1.00 21.81 14 ARG C N 1
ATOM 9039 C CA . ARG D 2 27 ? -8.924 11.252 64.775 1.00 21.78 14 ARG C CA 1
ATOM 9040 C C . ARG D 2 27 ? -10.282 11.881 64.447 1.00 20.63 14 ARG C C 1
ATOM 9041 O O . ARG D 2 27 ? -11.189 11.917 65.279 1.00 20.84 14 ARG C O 1
ATOM 9049 N N . ARG D 2 28 ? -10.417 12.365 63.219 1.00 19.26 15 ARG C N 1
ATOM 9050 C CA . ARG D 2 28 ? -11.590 13.135 62.805 1.00 18.65 15 ARG C CA 1
ATOM 9051 C C . ARG D 2 28 ? -12.512 12.402 61.828 1.00 18.98 15 ARG C C 1
ATOM 9052 O O . ARG D 2 28 ? -12.224 11.294 61.390 1.00 19.41 15 ARG C O 1
ATOM 9060 N N . GLY D 2 29 ? -13.628 13.050 61.508 1.00 18.76 16 GLY C N 1
ATOM 9061 C CA . GLY D 2 29 ? -14.540 12.608 60.463 1.00 19.34 16 GLY C CA 1
ATOM 9062 C C . GLY D 2 29 ? -14.202 13.036 59.045 1.00 19.07 16 GLY C C 1
ATOM 9063 O O . GLY D 2 29 ? -14.918 12.632 58.117 1.00 19.98 16 GLY C O 1
ATOM 9064 N N . MET D 2 30 ? -13.122 13.811 58.872 1.00 17.95 17 MET C N 1
ATOM 9065 C CA . MET D 2 30 ? -12.653 14.296 57.576 1.00 18.16 17 MET C CA 1
ATOM 9066 C C . MET D 2 30 ? -11.164 13.996 57.373 1.00 17.94 17 MET C C 1
ATOM 9067 O O . MET D 2 30 ? -10.338 14.373 58.186 1.00 17.28 17 MET C O 1
ATOM 9072 N N . ARG D 2 31 ? -10.816 13.351 56.267 1.00 19.04 18 ARG C N 1
ATOM 9073 C CA . ARG D 2 31 ? -9.414 13.092 55.888 1.00 19.50 18 ARG C CA 1
ATOM 9074 C C . ARG D 2 31 ? -8.527 14.372 55.894 1.00 18.96 18 ARG C C 1
ATOM 9075 O O . ARG D 2 31 ? -7.336 14.330 56.238 1.00 18.62 18 ARG C O 1
ATOM 9083 N N . GLU D 2 32 ? -9.145 15.500 55.553 1.00 18.78 19 GLU C N 1
ATOM 9084 C CA . GLU D 2 32 ? -8.480 16.797 55.517 1.00 18.58 19 GLU C CA 1
ATOM 9085 C C . GLU D 2 32 ? -7.972 17.246 56.886 1.00 17.84 19 GLU C C 1
ATOM 9086 O O . GLU D 2 32 ? -6.896 17.851 56.990 1.00 17.48 19 GLU C O 1
ATOM 9092 N N . LEU D 2 33 ? -8.750 16.951 57.927 1.00 17.75 20 LEU C N 1
ATOM 9093 C CA . LEU D 2 33 ? -8.356 17.274 59.286 1.00 17.53 20 LEU C CA 1
ATOM 9094 C C . LEU D 2 33 ? -7.317 16.273 59.811 1.00 18.29 20 LEU C C 1
ATOM 9095 O O . LEU D 2 33 ? -6.404 16.649 60.541 1.00 18.38 20 LEU C O 1
ATOM 9100 N N . ASP D 2 34 ? -7.445 15.007 59.445 1.00 19.48 21 ASP C N 1
ATOM 9101 C CA . ASP D 2 34 ? -6.418 14.028 59.808 1.00 20.60 21 ASP C CA 1
ATOM 9102 C C . ASP D 2 34 ? -5.048 14.482 59.297 1.00 21.36 21 ASP C C 1
ATOM 9103 O O . ASP D 2 34 ? -4.075 14.457 60.030 1.00 21.48 21 ASP C O 1
ATOM 9108 N N . ILE D 2 35 ? -5.013 14.948 58.054 1.00 22.06 22 ILE C N 1
ATOM 9109 C CA . ILE D 2 35 ? -3.806 15.484 57.417 1.00 23.01 22 ILE C CA 1
ATOM 9110 C C . ILE D 2 35 ? -3.247 16.732 58.113 1.00 22.18 22 ILE C C 1
ATOM 9111 O O . ILE D 2 35 ? -2.036 16.884 58.223 1.00 22.60 22 ILE C O 1
ATOM 9116 N N . SER D 2 36 ? -4.133 17.627 58.539 1.00 21.20 23 SER C N 1
ATOM 9117 C CA . SER D 2 36 ? -3.744 18.894 59.158 1.00 20.57 23 SER C CA 1
ATOM 9118 C C . SER D 2 36 ? -3.304 18.720 60.599 1.00 20.31 23 SER C C 1
ATOM 9119 O O . SER D 2 36 ? -2.229 19.190 60.991 1.00 20.47 23 SER C O 1
ATOM 9122 N N . ILE D 2 37 ? -4.123 18.007 61.365 1.00 20.15 24 ILE C N 1
ATOM 9123 C CA . ILE D 2 37 ? -3.974 17.903 62.805 1.00 20.05 24 ILE C CA 1
ATOM 9124 C C . ILE D 2 37 ? -3.006 16.821 63.290 1.00 20.99 24 ILE C C 1
ATOM 9125 O O . ILE D 2 37 ? -2.236 17.076 64.214 1.00 20.93 24 ILE C O 1
ATOM 9130 N N . MET D 2 38 ? -3.051 15.610 62.726 1.00 22.02 25 MET C N 1
ATOM 9131 C CA A MET D 2 38 ? -2.225 14.514 63.252 0.50 22.84 25 MET C CA 1
ATOM 9132 C CA B MET D 2 38 ? -2.209 14.520 63.250 0.50 23.12 25 MET C CA 1
ATOM 9133 C C . MET D 2 38 ? -0.717 14.828 63.157 1.00 23.65 25 MET C C 1
ATOM 9134 O O . MET D 2 38 ? 0.011 14.648 64.131 1.00 24.10 25 MET C O 1
ATOM 9143 N N . PRO D 2 39 ? -0.248 15.317 61.994 1.00 23.94 26 PRO C N 1
ATOM 9144 C CA . PRO D 2 39 ? 1.188 15.616 61.922 1.00 25.09 26 PRO C CA 1
ATOM 9145 C C . PRO D 2 39 ? 1.589 16.827 62.770 1.00 24.79 26 PRO C C 1
ATOM 9146 O O . PRO D 2 39 ? 2.684 16.824 63.361 1.00 25.97 26 PRO C O 1
ATOM 9150 N N . PHE D 2 40 ? 0.716 17.836 62.845 1.00 23.53 27 PHE C N 1
ATOM 9151 C CA . PHE D 2 40 ? 0.942 18.961 63.752 1.00 23.19 27 PHE C CA 1
ATOM 9152 C C . PHE D 2 40 ? 1.117 18.462 65.178 1.00 23.69 27 PHE C C 1
ATOM 9153 O O . PHE D 2 40 ? 2.011 18.903 65.867 1.00 24.03 27 PHE C O 1
ATOM 9161 N N . PHE D 2 41 ? 0.234 17.577 65.622 1.00 24.23 28 PHE C N 1
ATOM 9162 C CA . PHE D 2 41 ? 0.330 17.012 66.960 1.00 25.39 28 PHE C CA 1
ATOM 9163 C C . PHE D 2 41 ? 1.598 16.167 67.128 1.00 27.57 28 PHE C C 1
ATOM 9164 O O . PHE D 2 41 ? 2.322 16.328 68.101 1.00 27.63 28 PHE C O 1
ATOM 9172 N N . GLU D 2 42 ? 1.861 15.270 66.180 1.00 29.76 29 GLU C N 1
ATOM 9173 C CA . GLU D 2 42 ? 3.020 14.352 66.280 1.00 32.82 29 GLU C CA 1
ATOM 9174 C C . GLU D 2 42 ? 4.374 15.097 66.300 1.00 33.39 29 GLU C C 1
ATOM 9175 O O . GLU D 2 42 ? 5.274 14.747 67.056 1.00 34.46 29 GLU C O 1
ATOM 9181 N N . HIS D 2 43 ? 4.481 16.139 65.488 1.00 32.68 30 HIS C N 1
ATOM 9182 C CA . HIS D 2 43 ? 5.591 17.088 65.540 1.00 33.51 30 HIS C CA 1
ATOM 9183 C C . HIS D 2 43 ? 5.038 18.251 66.357 1.00 32.11 30 HIS C C 1
ATOM 9184 O O . HIS D 2 43 ? 3.901 18.195 66.763 1.00 32.00 30 HIS C O 1
ATOM 9191 N N . GLU D 2 44 ? 5.781 19.298 66.637 1.00 31.89 31 GLU C N 1
ATOM 9192 C CA . GLU D 2 44 ? 5.166 20.498 67.272 1.00 30.69 31 GLU C CA 1
ATOM 9193 C C . GLU D 2 44 ? 4.526 20.411 68.692 1.00 29.89 31 GLU C C 1
ATOM 9194 O O . GLU D 2 44 ? 4.742 21.330 69.484 1.00 30.14 31 GLU C O 1
ATOM 9200 N N . TYR D 2 45 ? 3.709 19.394 69.017 1.00 28.75 32 TYR C N 1
ATOM 9201 C CA . TYR D 2 45 ? 2.993 19.407 70.312 1.00 28.44 32 TYR C CA 1
ATOM 9202 C C . TYR D 2 45 ? 3.934 19.600 71.503 1.00 30.07 32 TYR C C 1
ATOM 9203 O O . TYR D 2 45 ? 3.659 20.424 72.369 1.00 30.11 32 TYR C O 1
ATOM 9212 N N . ASP D 2 46 ? 5.033 18.847 71.518 1.00 31.68 33 ASP C N 1
ATOM 9213 C CA . ASP D 2 46 ? 6.051 18.936 72.571 1.00 34.09 33 ASP C CA 1
ATOM 9214 C C . ASP D 2 46 ? 6.780 20.279 72.597 1.00 34.97 33 ASP C C 1
ATOM 9215 O O . ASP D 2 46 ? 7.300 20.687 73.626 1.00 36.46 33 ASP C O 1
ATOM 9220 N N . SER D 2 47 ? 6.849 20.923 71.438 1.00 34.63 34 SER C N 1
ATOM 9221 C CA . SER D 2 47 ? 7.305 22.296 71.311 1.00 35.23 34 SER C CA 1
ATOM 9222 C C . SER D 2 47 ? 6.381 23.314 72.009 1.00 34.43 34 SER C C 1
ATOM 9223 O O . SER D 2 47 ? 6.828 24.416 72.335 1.00 35.39 34 SER C O 1
ATOM 9226 N N . LEU D 2 48 ? 5.112 22.969 72.241 1.00 32.82 35 LEU C N 1
ATOM 9227 C CA . LEU D 2 48 ? 4.152 23.938 72.792 1.00 32.30 35 LEU C CA 1
ATOM 9228 C C . LEU D 2 48 ? 4.342 24.229 74.295 1.00 33.31 35 LEU C C 1
ATOM 9229 O O . LEU D 2 48 ? 4.805 23.385 75.060 1.00 34.58 35 LEU C O 1
ATOM 9234 N N . SER D 2 49 ? 3.966 25.437 74.705 1.00 32.92 36 SER C N 1
ATOM 9235 C CA . SER D 2 49 ? 3.885 25.769 76.120 1.00 33.81 36 SER C CA 1
ATOM 9236 C C . SER D 2 49 ? 2.616 25.153 76.701 1.00 32.79 36 SER C C 1
ATOM 9237 O O . SER D 2 49 ? 1.779 24.636 75.959 1.00 31.62 36 SER C O 1
ATOM 9240 N N . ASP D 2 50 ? 2.478 25.198 78.022 1.00 33.58 37 ASP C N 1
ATOM 9241 C CA . ASP D 2 50 ? 1.332 24.581 78.702 1.00 33.40 37 ASP C CA 1
ATOM 9242 C C . ASP D 2 50 ? 0.028 25.287 78.331 1.00 32.36 37 ASP C C 1
ATOM 9243 O O . ASP D 2 50 ? -1.003 24.645 78.110 1.00 31.33 37 ASP C O 1
ATOM 9248 N N . ASP D 2 51 ? 0.089 26.614 78.268 1.00 32.83 38 ASP C N 1
ATOM 9249 C CA . ASP D 2 51 ? -1.037 27.425 77.793 1.00 32.00 38 ASP C CA 1
ATOM 9250 C C . ASP D 2 51 ? -1.404 27.108 76.354 1.00 29.55 38 ASP C C 1
ATOM 9251 O O . ASP D 2 51 ? -2.588 27.025 76.025 1.00 28.52 38 ASP C O 1
ATOM 9256 N N . GLU D 2 52 ? -0.398 26.942 75.503 1.00 28.82 39 GLU C N 1
ATOM 9257 C CA . GLU D 2 52 ? -0.640 26.565 74.107 1.00 27.06 39 GLU C CA 1
ATOM 9258 C C . GLU D 2 52 ? -1.246 25.165 74.006 1.00 25.78 39 GLU C C 1
ATOM 9259 O O . GLU D 2 52 ? -2.187 24.937 73.236 1.00 24.55 39 GLU C O 1
ATOM 9265 N N . LYS D 2 53 ? -0.700 24.235 74.789 1.00 26.15 40 LYS C N 1
ATOM 9266 C CA . LYS D 2 53 ? -1.214 22.868 74.862 1.00 25.39 40 LYS C CA 1
ATOM 9267 C C . LYS D 2 53 ? -2.686 22.868 75.261 1.00 25.36 40 LYS C C 1
ATOM 9268 O O . LYS D 2 53 ? -3.497 22.180 74.640 1.00 24.28 40 LYS C O 1
ATOM 9274 N N . ARG D 2 54 ? -3.024 23.670 76.272 1.00 26.71 41 ARG C N 1
ATOM 9275 C CA . ARG D 2 54 ? -4.423 23.859 76.694 1.00 27.25 41 ARG C CA 1
ATOM 9276 C C . ARG D 2 54 ? -5.309 24.395 75.570 1.00 25.81 41 ARG C C 1
ATOM 9277 O O . ARG D 2 54 ? -6.416 23.906 75.362 1.00 25.38 41 ARG C O 1
ATOM 9285 N N . ILE D 2 55 ? -4.814 25.397 74.853 1.00 24.97 42 ILE C N 1
ATOM 9286 C CA . ILE D 2 55 ? -5.560 25.984 73.739 1.00 23.92 42 ILE C CA 1
ATOM 9287 C C . ILE D 2 55 ? -5.783 24.958 72.626 1.00 22.30 42 ILE C C 1
ATOM 9288 O O . ILE D 2 55 ? -6.852 24.931 72.022 1.00 21.57 42 ILE C O 1
ATOM 9293 N N . PHE D 2 56 ? -4.783 24.115 72.373 1.00 21.72 43 PHE C N 1
ATOM 9294 C CA . PHE D 2 56 ? -4.887 23.101 71.338 1.00 20.77 43 PHE C CA 1
ATOM 9295 C C . PHE D 2 56 ? -5.974 22.080 71.672 1.00 20.81 43 PHE C C 1
ATOM 9296 O O . PHE D 2 56 ? -6.777 21.711 70.812 1.00 19.98 43 PHE C O 1
ATOM 9304 N N . ILE D 2 57 ? -5.991 21.648 72.929 1.00 21.78 44 ILE C N 1
ATOM 9305 C CA . ILE D 2 57 ? -6.983 20.701 73.412 1.00 22.28 44 ILE C CA 1
ATOM 9306 C C . ILE D 2 57 ? -8.390 21.307 73.265 1.00 22.61 44 ILE C C 1
ATOM 9307 O O . ILE D 2 57 ? -9.305 20.625 72.788 1.00 22.07 44 ILE C O 1
ATOM 9312 N N . ARG D 2 58 ? -8.555 22.574 73.671 1.00 23.26 45 ARG C N 1
ATOM 9313 C CA . ARG D 2 58 ? -9.827 23.280 73.487 1.00 24.06 45 ARG C CA 1
ATOM 9314 C C . ARG D 2 58 ? -10.227 23.270 72.002 1.00 22.60 45 ARG C C 1
ATOM 9315 O O . ARG D 2 58 ? -11.375 22.998 71.670 1.00 22.67 45 ARG C O 1
ATOM 9323 N N . LEU D 2 59 ? -9.279 23.572 71.117 1.00 21.43 46 LEU C N 1
ATOM 9324 C CA . LEU D 2 59 ? -9.543 23.568 69.665 1.00 20.59 46 LEU C CA 1
ATOM 9325 C C . LEU D 2 59 ? -10.119 22.249 69.150 1.00 20.20 46 LEU C C 1
ATOM 9326 O O . LEU D 2 59 ? -11.029 22.251 68.328 1.00 20.06 46 LEU C O 1
ATOM 9331 N N . LEU D 2 60 ? -9.600 21.133 69.659 1.00 20.28 47 LEU C N 1
ATOM 9332 C CA . LEU D 2 60 ? -10.037 19.824 69.236 1.00 20.14 47 LEU C CA 1
ATOM 9333 C C . LEU D 2 60 ? -11.465 19.511 69.672 1.00 20.94 47 LEU C C 1
ATOM 9334 O O . LEU D 2 60 ? -12.097 18.616 69.104 1.00 20.39 47 LEU C O 1
ATOM 9339 N N . GLU D 2 61 ? -11.967 20.215 70.685 1.00 21.75 48 GLU C N 1
ATOM 9340 C CA . GLU D 2 61 ? -13.376 20.110 71.054 1.00 22.94 48 GLU C CA 1
ATOM 9341 C C . GLU D 2 61 ? -14.317 20.689 69.994 1.00 22.59 48 GLU C C 1
ATOM 9342 O O . GLU D 2 61 ? -15.477 20.321 69.978 1.00 23.56 48 GLU C O 1
ATOM 9348 N N . CYS D 2 62 ? -13.825 21.550 69.094 1.00 21.32 49 CYS C N 1
ATOM 9349 C CA . CYS D 2 62 ? -14.673 22.189 68.074 1.00 21.24 49 CYS C CA 1
ATOM 9350 C C . CYS D 2 62 ? -15.241 21.201 67.045 1.00 21.07 49 CYS C C 1
ATOM 9351 O O . CYS D 2 62 ? -14.826 20.046 66.986 1.00 20.89 49 CYS C O 1
ATOM 9354 N N . ASP D 2 63 ? -16.196 21.667 66.248 1.00 21.68 50 ASP C N 1
ATOM 9355 C CA . ASP D 2 63 ? -16.833 20.850 65.217 1.00 21.99 50 ASP C CA 1
ATOM 9356 C C . ASP D 2 63 ? -15.904 20.688 64.020 1.00 20.94 50 ASP C C 1
ATOM 9357 O O . ASP D 2 63 ? -15.128 21.600 63.708 1.00 20.86 50 ASP C O 1
ATOM 9362 N N . ASP D 2 64 ? -15.996 19.536 63.359 1.00 20.47 51 ASP C N 1
ATOM 9363 C CA . ASP D 2 64 ? -15.170 19.245 62.184 1.00 19.85 51 ASP C CA 1
ATOM 9364 C C . ASP D 2 64 ? -15.359 20.258 61.043 1.00 19.86 51 ASP C C 1
ATOM 9365 O O . ASP D 2 64 ? -14.364 20.751 60.516 1.00 19.19 51 ASP C O 1
ATOM 9370 N N . PRO D 2 65 ? -16.621 20.556 60.654 1.00 20.94 52 PRO C N 1
ATOM 9371 C CA . PRO D 2 65 ? -16.825 21.575 59.603 1.00 21.66 52 PRO C CA 1
ATOM 9372 C C . PRO D 2 65 ? -16.133 22.894 59.907 1.00 21.40 52 PRO C C 1
ATOM 9373 O O . PRO D 2 65 ? -15.499 23.468 59.025 1.00 21.72 52 PRO C O 1
ATOM 9377 N N . ASP D 2 66 ? -16.234 23.353 61.148 1.00 21.52 53 ASP C N 1
ATOM 9378 C CA . ASP D 2 66 ? -15.583 24.605 61.555 1.00 21.45 53 ASP C CA 1
ATOM 9379 C C . ASP D 2 66 ? -14.060 24.527 61.475 1.00 20.31 53 ASP C C 1
ATOM 9380 O O . ASP D 2 66 ? -13.426 25.408 60.920 1.00 20.21 53 ASP C O 1
ATOM 9385 N N . LEU D 2 67 ? -13.480 23.459 62.017 1.00 19.58 54 LEU C N 1
ATOM 9386 C CA . LEU D 2 67 ? -12.036 23.260 61.941 1.00 18.78 54 LEU C CA 1
ATOM 9387 C C . LEU D 2 67 ? -11.553 23.288 60.513 1.00 18.88 54 LEU C C 1
ATOM 9388 O O . LEU D 2 67 ? -10.520 23.890 60.219 1.00 18.56 54 LEU C O 1
ATOM 9393 N N . PHE D 2 68 ? -12.301 22.630 59.625 1.00 19.38 55 PHE C N 1
ATOM 9394 C CA . PHE D 2 68 ? -11.922 22.559 58.227 1.00 19.68 55 PHE C CA 1
ATOM 9395 C C . PHE D 2 68 ? -12.017 23.929 57.576 1.00 20.68 55 PHE C C 1
ATOM 9396 O O . PHE D 2 68 ? -11.095 24.327 56.867 1.00 21.18 55 PHE C O 1
ATOM 9404 N N . ASN D 2 69 ? -13.128 24.635 57.798 1.00 21.43 56 ASN C N 1
ATOM 9405 C CA . ASN D 2 69 ? -13.309 25.978 57.239 1.00 22.40 56 ASN C CA 1
ATOM 9406 C C . ASN D 2 69 ? -12.249 26.946 57.761 1.00 22.28 56 ASN C C 1
ATOM 9407 O O . ASN D 2 69 ? -11.689 27.726 56.986 1.00 22.76 56 ASN C O 1
ATOM 9412 N N . TRP D 2 70 ? -11.953 26.879 59.062 1.00 21.51 57 TRP C N 1
ATOM 9413 C CA . TRP D 2 70 ? -10.910 27.725 59.641 1.00 21.48 57 TRP C CA 1
ATOM 9414 C C . TRP D 2 70 ? -9.536 27.454 59.029 1.00 21.51 57 TRP C C 1
ATOM 9415 O O . TRP D 2 70 ? -8.836 28.386 58.638 1.00 21.73 57 TRP C O 1
ATOM 9426 N N . LEU D 2 71 ? -9.170 26.187 58.886 1.00 21.61 58 LEU C N 1
ATOM 9427 C CA . LEU D 2 71 ? -7.869 25.845 58.267 1.00 22.39 58 LEU C CA 1
ATOM 9428 C C . LEU D 2 71 ? -7.787 26.287 56.805 1.00 24.14 58 LEU C C 1
ATOM 9429 O O . LEU D 2 71 ? -6.710 26.621 56.327 1.00 24.73 58 LEU C O 1
ATOM 9434 N N . MET D 2 72 ? -8.941 26.335 56.140 1.00 25.97 59 MET C N 1
ATOM 9435 C CA . MET D 2 72 ? -9.091 26.843 54.775 1.00 28.26 59 MET C CA 1
ATOM 9436 C C . MET D 2 72 ? -9.412 28.350 54.628 1.00 29.91 59 MET C C 1
ATOM 9437 O O . MET D 2 72 ? -9.604 28.833 53.510 1.00 31.17 59 MET C O 1
ATOM 9442 N N . ASN D 2 73 ? -9.452 29.078 55.745 1.00 30.15 60 ASN C N 1
ATOM 9443 C CA . ASN D 2 73 ? -9.710 30.522 55.789 1.00 31.60 60 ASN C CA 1
ATOM 9444 C C . ASN D 2 73 ? -11.052 30.923 55.199 1.00 33.61 60 ASN C C 1
ATOM 9445 O O . ASN D 2 73 ? -11.171 31.981 54.585 1.00 34.79 60 ASN C O 1
ATOM 9450 N N . HIS D 2 74 ? -12.053 30.065 55.376 1.00 34.14 61 HIS C N 1
ATOM 9451 C CA . HIS D 2 74 ? -13.434 30.452 55.169 1.00 36.34 61 HIS C CA 1
ATOM 9452 C C . HIS D 2 74 ? -13.907 30.734 56.573 1.00 35.53 61 HIS C C 1
ATOM 9453 O O . HIS D 2 74 ? -14.336 29.834 57.278 1.00 34.88 61 HIS C O 1
ATOM 9460 N N . GLY D 2 75 ? -13.759 31.988 56.992 1.00 36.08 62 GLY C N 1
ATOM 9461 C CA . GLY D 2 75 ? -14.097 32.406 58.349 1.00 35.95 62 GLY C CA 1
ATOM 9462 C C . GLY D 2 75 ? -12.982 32.084 59.322 1.00 34.20 62 GLY C C 1
ATOM 9463 O O . GLY D 2 75 ? -11.892 31.678 58.926 1.00 33.50 62 GLY C O 1
ATOM 9464 N N . LYS D 2 76 ? -13.266 32.264 60.608 1.00 34.13 63 LYS C N 1
ATOM 9465 C CA . LYS D 2 76 ? -12.261 32.101 61.664 1.00 32.74 63 LYS C CA 1
ATOM 9466 C C . LYS D 2 76 ? -12.913 31.940 63.041 1.00 32.32 63 LYS C C 1
ATOM 9467 O O . LYS D 2 76 ? -14.082 32.282 63.198 1.00 33.51 63 LYS C O 1
ATOM 9473 N N . PRO D 2 77 ? -12.165 31.427 64.038 1.00 30.66 64 PRO C N 1
ATOM 9474 C CA . PRO D 2 77 ? -12.732 31.363 65.375 1.00 31.04 64 PRO C CA 1
ATOM 9475 C C . PRO D 2 77 ? -12.983 32.765 65.953 1.00 32.97 64 PRO C C 1
ATOM 9476 O O . PRO D 2 77 ? -12.205 33.694 65.690 1.00 33.50 64 PRO C O 1
ATOM 9480 N N . ALA D 2 78 ? -14.067 32.901 66.715 1.00 33.80 65 ALA C N 1
ATOM 9481 C CA . ALA D 2 78 ? -14.386 34.144 67.412 1.00 35.72 65 ALA C CA 1
ATOM 9482 C C . ALA D 2 78 ? -13.363 34.399 68.520 1.00 35.25 65 ALA C C 1
ATOM 9483 O O . ALA D 2 78 ? -12.942 35.538 68.746 1.00 36.76 65 ALA C O 1
ATOM 9485 N N . ASP D 2 79 ? -12.974 33.325 69.195 1.00 33.21 66 ASP C N 1
ATOM 9486 C CA . ASP D 2 79 ? -12.005 33.375 70.264 1.00 32.66 66 ASP C CA 1
ATOM 9487 C C . ASP D 2 79 ? -10.595 33.569 69.704 1.00 30.90 66 ASP C C 1
ATOM 9488 O O . ASP D 2 79 ? -10.097 32.727 68.942 1.00 29.25 66 ASP C O 1
ATOM 9493 N N . ALA D 2 80 ? -9.949 34.652 70.130 1.00 31.32 67 ALA C N 1
ATOM 9494 C CA . ALA D 2 80 ? -8.605 35.014 69.691 1.00 30.49 67 ALA C CA 1
ATOM 9495 C C . ALA D 2 80 ? -7.537 33.923 69.891 1.00 28.50 67 ALA C C 1
ATOM 9496 O O . ALA D 2 80 ? -6.664 33.768 69.037 1.00 27.01 67 ALA C O 1
ATOM 9498 N N . GLU D 2 81 ? -7.613 33.179 70.997 1.00 28.16 68 GLU C N 1
ATOM 9499 C CA . GLU D 2 81 ? -6.648 32.106 71.271 1.00 26.85 68 GLU C CA 1
ATOM 9500 C C . GLU D 2 81 ? -6.723 30.956 70.264 1.00 25.46 68 GLU C C 1
ATOM 9501 O O . GLU D 2 81 ? -5.694 30.428 69.838 1.00 24.25 68 GLU C O 1
ATOM 9507 N N . LEU D 2 82 ? -7.941 30.576 69.887 1.00 25.79 69 LEU C N 1
ATOM 9508 C CA . LEU D 2 82 ? -8.144 29.529 68.880 1.00 24.76 69 LEU C CA 1
ATOM 9509 C C . LEU D 2 82 ? -7.665 29.996 67.509 1.00 24.31 69 LEU C C 1
ATOM 9510 O O . LEU D 2 82 ? -7.004 29.226 66.782 1.00 23.20 69 LEU C O 1
ATOM 9515 N N . GLU D 2 83 ? -7.969 31.250 67.156 1.00 25.29 70 GLU C N 1
ATOM 9516 C CA . GLU D 2 83 ? -7.498 31.802 65.881 1.00 25.40 70 GLU C CA 1
ATOM 9517 C C . GLU D 2 83 ? -5.992 31.654 65.801 1.00 24.80 70 GLU C C 1
ATOM 9518 O O . GLU D 2 83 ? -5.455 31.156 64.809 1.00 24.07 70 GLU C O 1
ATOM 9524 N N . MET D 2 84 ? -5.324 32.078 66.860 1.00 25.23 71 MET C N 1
ATOM 9525 C CA . MET D 2 84 ? -3.898 31.877 66.993 1.00 25.19 71 MET C CA 1
ATOM 9526 C C . MET D 2 84 ? -3.488 30.418 66.734 1.00 23.52 71 MET C C 1
ATOM 9527 O O . MET D 2 84 ? -2.520 30.180 66.026 1.00 23.60 71 MET C O 1
ATOM 9532 N N . MET D 2 85 ? -4.199 29.455 67.318 1.00 22.52 72 MET C N 1
ATOM 9533 C CA . MET D 2 85 ? -3.821 28.045 67.185 1.00 21.50 72 MET C CA 1
ATOM 9534 C C . MET D 2 85 ? -4.024 27.531 65.761 1.00 20.92 72 MET C C 1
ATOM 9535 O O . MET D 2 85 ? -3.206 26.765 65.260 1.00 20.69 72 MET C O 1
ATOM 9540 N N . VAL D 2 86 ? -5.091 27.992 65.106 1.00 21.16 73 VAL C N 1
ATOM 9541 C CA . VAL D 2 86 ? -5.311 27.713 63.688 1.00 20.95 73 VAL C CA 1
ATOM 9542 C C . VAL D 2 86 ? -4.116 28.194 62.835 1.00 21.70 73 VAL C C 1
ATOM 9543 O O . VAL D 2 86 ? -3.620 27.450 61.978 1.00 21.64 73 VAL C O 1
ATOM 9547 N N . ARG D 2 87 ? -3.638 29.414 63.079 1.00 22.60 74 ARG C N 1
ATOM 9548 C CA . ARG D 2 87 ? -2.493 29.967 62.311 1.00 23.45 74 ARG C CA 1
ATOM 9549 C C . ARG D 2 87 ? -1.205 29.191 62.561 1.00 23.47 74 ARG C C 1
ATOM 9550 O O . ARG D 2 87 ? -0.377 28.995 61.647 1.00 23.92 74 ARG C O 1
ATOM 9558 N N . LEU D 2 88 ? -1.043 28.754 63.804 1.00 23.09 75 LEU C N 1
ATOM 9559 C CA . LEU D 2 88 ? 0.144 28.027 64.202 1.00 23.47 75 LEU C CA 1
ATOM 9560 C C . LEU D 2 88 ? 0.177 26.678 63.495 1.00 22.77 75 LEU C C 1
ATOM 9561 O O . LEU D 2 88 ? 1.225 26.236 63.010 1.00 23.15 75 LEU C O 1
ATOM 9566 N N . ILE D 2 89 ? -0.981 26.034 63.431 1.00 21.76 76 ILE C N 1
ATOM 9567 C CA . ILE D 2 89 ? -1.133 24.817 62.646 1.00 21.26 76 ILE C CA 1
ATOM 9568 C C . ILE D 2 89 ? -0.805 25.094 61.179 1.00 21.84 76 ILE C C 1
ATOM 9569 O O . ILE D 2 89 ? 0.070 24.436 60.608 1.00 22.31 76 ILE C O 1
ATOM 9574 N N . GLN D 2 90 ? -1.494 26.075 60.597 1.00 21.99 77 GLN C N 1
ATOM 9575 C CA . GLN D 2 90 ? -1.279 26.467 59.189 1.00 22.89 77 GLN C CA 1
ATOM 9576 C C . GLN D 2 90 ? 0.211 26.721 58.883 1.00 24.21 77 GLN C C 1
ATOM 9577 O O . GLN D 2 90 ? 0.756 26.133 57.934 1.00 24.96 77 GLN C O 1
ATOM 9583 N N . THR D 2 91 ? 0.867 27.541 59.710 1.00 24.59 78 THR C N 1
ATOM 9584 C CA . THR D 2 91 ? 2.272 27.892 59.497 1.00 26.42 78 THR C CA 1
ATOM 9585 C C . THR D 2 91 ? 3.221 26.700 59.650 1.00 26.65 78 THR C C 1
ATOM 9586 O O . THR D 2 91 ? 4.083 26.485 58.793 1.00 27.91 78 THR C O 1
ATOM 9590 N N . ARG D 2 92 ? 3.072 25.937 60.733 1.00 25.88 79 ARG C N 1
ATOM 9591 C CA . ARG D 2 92 ? 3.950 24.785 60.988 1.00 26.53 79 ARG C CA 1
ATOM 9592 C C . ARG D 2 92 ? 3.786 23.696 59.922 1.00 27.05 79 ARG C C 1
ATOM 9593 O O . ARG D 2 92 ? 4.781 23.099 59.491 1.00 28.52 79 ARG C O 1
ATOM 9601 N N . ASN D 2 93 ? 2.541 23.451 59.502 1.00 25.97 80 ASN C N 1
ATOM 9602 C CA . ASN D 2 93 ? 2.270 22.486 58.428 1.00 26.58 80 ASN C CA 1
ATOM 9603 C C . ASN D 2 93 ? 2.846 22.960 57.102 1.00 28.49 80 ASN C C 1
ATOM 9604 O O . ASN D 2 93 ? 3.443 22.167 56.378 1.00 29.71 80 ASN C O 1
ATOM 9609 N N . ARG D 2 94 ? 2.663 24.248 56.788 1.00 29.53 81 ARG C N 1
ATOM 9610 C CA . ARG D 2 94 ? 3.220 24.833 55.561 1.00 31.93 81 ARG C CA 1
ATOM 9611 C C . ARG D 2 94 ? 4.759 24.710 55.524 1.00 33.76 81 ARG C C 1
ATOM 9612 O O . ARG D 2 94 ? 5.313 24.339 54.501 1.00 34.66 81 ARG C O 1
ATOM 9620 N N . GLU D 2 95 ? 5.418 24.992 56.648 1.00 34.30 82 GLU C N 1
ATOM 9621 C CA . GLU D 2 95 ? 6.878 24.865 56.764 1.00 37.08 82 GLU C CA 1
ATOM 9622 C C . GLU D 2 95 ? 7.398 23.429 56.620 1.00 38.55 82 GLU C C 1
ATOM 9623 O O . GLU D 2 95 ? 8.473 23.230 56.043 1.00 40.95 82 GLU C O 1
ATOM 9629 N N . ARG D 2 96 ? 6.649 22.449 57.133 1.00 37.52 83 ARG C N 1
ATOM 9630 C CA . ARG D 2 96 ? 7.102 21.052 57.179 1.00 38.96 83 ARG C CA 1
ATOM 9631 C C . ARG D 2 96 ? 7.085 20.335 55.818 1.00 41.09 83 ARG C C 1
ATOM 9632 O O . ARG D 2 96 ? 7.968 19.509 55.544 1.00 42.40 83 ARG C O 1
ATOM 9640 N N . GLY D 2 97 ? 6.079 20.631 54.995 1.00 41.29 84 GLY C N 1
ATOM 9641 C CA . GLY D 2 97 ? 5.877 19.934 53.717 1.00 43.63 84 GLY C CA 1
ATOM 9642 C C . GLY D 2 97 ? 4.851 18.816 53.853 1.00 43.28 84 GLY C C 1
ATOM 9643 O O . GLY D 2 97 ? 4.158 18.739 54.868 1.00 41.33 84 GLY C O 1
ATOM 9644 N N . PRO D 2 98 ? 4.732 17.944 52.832 1.00 46.05 85 PRO C N 1
ATOM 9645 C CA . PRO D 2 98 ? 3.732 16.852 52.904 1.00 45.94 85 PRO C CA 1
ATOM 9646 C C . PRO D 2 98 ? 4.179 15.613 53.709 1.00 46.80 85 PRO C C 1
ATOM 9647 O O . PRO D 2 98 ? 5.374 15.412 53.924 1.00 48.54 85 PRO C O 1
ATOM 9651 N N . VAL D 2 99 ? 3.193 14.818 54.138 1.00 46.56 86 VAL C N 1
ATOM 9652 C CA . VAL D 2 99 ? 3.361 13.531 54.869 1.00 47.44 86 VAL C CA 1
ATOM 9653 C C . VAL D 2 99 ? 4.636 12.741 54.521 1.00 50.34 86 VAL C C 1
ATOM 9654 O O . VAL D 2 99 ? 4.968 11.736 55.163 1.00 50.95 86 VAL C O 1
#

B-factor: mean 25.59, std 9.05, range [9.82, 101.42]

Organism: Escherichia coli (strain K12) (NCBI:txid83333)

Nearest PDB structures (foldseek):
  6c12-assembly2_A  TM=1.002E+00  e=0.000E+00  Escherichia coli K-12
  6c12-assembly1_B  TM=9.924E-01  e=1.355E-99  Escherichia coli K-12
  2acz-assembly1_A  TM=8.657E-01  e=2.001E-83  Escherichia coli
  7jz2-assembly1_E  TM=8.961E-01  e=1.271E-68  Escherichia coli K-12
  8gym-assembly1_sa  TM=8.589E-01  e=1.315E-54  Tetrahymena thermophila SB210